Protein AF-0000000070731095 (afdb_homodimer)

pLDDT: mean 86.04, std 15.44, range [21.17, 98.88]

Secondary structure (DSSP, 8-state):
----THHHHHHHHHHHHHHHHHHHHHHHHHHHHHHHHS--PPPPHHHHHHHHHHHHHHHHHHT-EEEEEEEEEESSGGG--PPTTEEEESS-TTGGGT-STT----TT--EEEEEEEEE-GGG-SEEEEEEESS--SSSEEEPPBTTB--SSS---EEEEEE--SSSPPPTT--EEEEEEEEEE-TT----STTEEEEES-SS-SSEEEEEEEEE-HHHHHHHHHHHHHHHHHHHHTTSEEEE--SEEEEEEE----B-SSS----SSS---TT----HHHHHHHHHHHHHHHH--SEEEEES--B-GGG-S-HHHHHHHHTHHHHHHT-EEEEE--SS---HHHHHHHHHHHHHSTTB-PPP--GGG--SSSS--EEEEEEEEEE-GGGPEEEEEEEEEE---GGG---HHHHHHHHHHHHHBTT-SEEEEE-SSPPGGGS--S---EES-B---PPP-----TTHHHHHHHTT--EEEE-S-TTB--EEEEE-SS--BSSSS-----S-----EEEEEE-----TTS--SS-TTPPPEEEEEEEETTTTEEEEEEEESS--SEEEEEEEEE----/----TTHHHHHHHHHHHHHHHHHHHHHHHHHHHHHHHS--PPPPHHHHHHHHHHHHHHHHHHT-EEEEEEEEEESSGGG--PPTTEEEESS-TTGGGT-STT----TT--EEEEEEEEE-GGG-SEEEEEEESS--SSSEEEPPBTTB--SSS---EEEEEE--SSSPPPTT--EEEEEEEEEE-TT----STTEEEEES-SS-SSEEEEEEEEE-HHHHHHHHHHHHHHHHHHHHTTSEEEE--SEEEEEEE----B-SSS----SSS---TT----HHHHHHHHHHHHHHHH--SEEEEES--B-GGG-S-HHHHHHHHTHHHHHTT-EEEEE--SS---HHHHHHHHHHHHHSTTB-PPP--GGG--SSSS--EEEEEEEEEE-GGGPEEEEEEEEEE---GGG---HHHHHHHHHHHHHBTT-SEEEEE-SSPPGGGS--S---EES-B---PPP-----TTHHHHHHHTT--EEEE-S-TTB--EEEEE-SS--BSSSS-----S-----EEEEEE-----TTS--SS-TTPPPEEEEEEEETTTTEEEEEEEESS--SEEEEEEEEE----

Structure (mmCIF, N/CA/C/O backbone):
data_AF-0000000070731095-model_v1
#
loop_
_entity.id
_entity.type
_entity.pdbx_description
1 polymer 'Metallophos domain-containing protein'
#
loop_
_atom_site.group_PDB
_atom_site.id
_atom_site.type_symbol
_atom_site.label_atom_id
_atom_site.label_alt_id
_atom_site.label_comp_id
_atom_site.label_asym_id
_atom_site.label_entity_id
_atom_site.label_seq_id
_atom_site.pdbx_PDB_ins_code
_atom_site.Cartn_x
_atom_site.Cartn_y
_atom_site.Cartn_z
_atom_site.occupancy
_atom_site.B_iso_or_equiv
_atom_site.auth_seq_id
_atom_site.auth_comp_id
_atom_site.auth_asym_id
_atom_site.auth_atom_id
_atom_site.pdbx_PDB_model_num
ATOM 1 N N . MET A 1 1 ? -93.75 30.688 -14.719 1 23.17 1 MET A N 1
ATOM 2 C CA . MET A 1 1 ? -92.438 30.719 -15.336 1 23.17 1 MET A CA 1
ATOM 3 C C . MET A 1 1 ? -91.5 31.578 -14.516 1 23.17 1 MET A C 1
ATOM 5 O O . MET A 1 1 ? -91.125 32.688 -14.906 1 23.17 1 MET A O 1
ATOM 9 N N . ALA A 1 2 ? -91.625 31.531 -13.125 1 30.14 2 ALA A N 1
ATOM 10 C CA . ALA A 1 2 ? -90.938 32.344 -12.094 1 30.14 2 ALA A CA 1
ATOM 11 C C . ALA A 1 2 ? -89.438 32.125 -12.102 1 30.14 2 ALA A C 1
ATOM 13 O O . ALA A 1 2 ? -88.938 31 -12.273 1 30.14 2 ALA A O 1
ATOM 14 N N . LYS A 1 3 ? -88.812 33.281 -12.289 1 33.81 3 LYS A N 1
ATOM 15 C CA . LYS A 1 3 ? -87.375 33.688 -12.547 1 33.81 3 LYS A CA 1
ATOM 16 C C . LYS A 1 3 ? -86.5 33.312 -11.367 1 33.81 3 LYS A C 1
ATOM 18 O O . LYS A 1 3 ? -86.5 34.031 -10.352 1 33.81 3 LYS A O 1
ATOM 23 N N . PRO A 1 4 ? -86.438 32.094 -10.789 1 39.03 4 PRO A N 1
ATOM 24 C CA . PRO A 1 4 ? -85.625 31.781 -9.609 1 39.03 4 PRO A CA 1
ATOM 25 C C . PRO A 1 4 ? -84.125 31.938 -9.852 1 39.03 4 PRO A C 1
ATOM 27 O O . PRO A 1 4 ? -83.312 31.391 -9.094 1 39.03 4 PRO A O 1
ATOM 30 N N . LYS A 1 5 ? -83.688 32.875 -10.914 1 39.66 5 LYS A N 1
ATOM 31 C CA . LYS A 1 5 ? -82.312 32.844 -11.367 1 39.66 5 LYS A CA 1
ATOM 32 C C . LYS A 1 5 ? -81.375 33.562 -10.375 1 39.66 5 LYS A C 1
ATOM 34 O O . LYS A 1 5 ? -80.188 33.594 -10.555 1 39.66 5 LYS A O 1
ATOM 39 N N . THR A 1 6 ? -81.875 34.375 -9.492 1 40.22 6 THR A N 1
ATOM 40 C CA . THR A 1 6 ? -81 35.406 -8.938 1 40.22 6 THR A CA 1
ATOM 41 C C . THR A 1 6 ? -80.125 34.812 -7.824 1 40.22 6 THR A C 1
ATOM 43 O O . THR A 1 6 ? -79.125 35.406 -7.434 1 40.22 6 THR A O 1
ATOM 46 N N . SER A 1 7 ? -80.625 33.75 -7.133 1 42.97 7 SER A N 1
ATOM 47 C CA . SER A 1 7 ? -79.938 33.344 -5.918 1 42.97 7 SER A CA 1
ATOM 48 C C . SER A 1 7 ? -78.562 32.656 -6.242 1 42.97 7 SER A C 1
ATOM 50 O O . SER A 1 7 ? -77.75 32.5 -5.355 1 42.97 7 SER A O 1
ATOM 52 N N . ILE A 1 8 ? -78.438 32.25 -7.531 1 48.5 8 ILE A N 1
ATOM 53 C CA . ILE A 1 8 ? -77.25 31.484 -7.871 1 48.5 8 ILE A CA 1
ATOM 54 C C . ILE A 1 8 ? -76.062 32.438 -8.062 1 48.5 8 ILE A C 1
ATOM 56 O O . ILE A 1 8 ? -74.938 32.062 -7.734 1 48.5 8 ILE A O 1
ATOM 60 N N . MET A 1 9 ? -76.375 33.75 -8.336 1 50.97 9 MET A N 1
ATOM 61 C CA . MET A 1 9 ? -75.25 34.656 -8.719 1 50.97 9 MET A CA 1
ATOM 62 C C . MET A 1 9 ? -74.562 35.219 -7.492 1 50.97 9 MET A C 1
ATOM 64 O O . MET A 1 9 ? -73.312 35.406 -7.516 1 50.97 9 MET A O 1
ATOM 68 N N . PHE A 1 10 ? -75.25 35.5 -6.41 1 55.5 10 PHE A N 1
ATOM 69 C CA . PHE A 1 10 ? -74.688 36.125 -5.23 1 55.5 10 PHE A CA 1
ATOM 70 C C . PHE A 1 10 ? -73.812 35.125 -4.477 1 55.5 10 PHE A C 1
ATOM 72 O O . PHE A 1 10 ? -72.75 35.5 -3.914 1 55.5 10 PHE A O 1
ATOM 79 N N . ILE A 1 11 ? -74.25 33.875 -4.449 1 59.03 11 ILE A N 1
ATOM 80 C CA . ILE A 1 11 ? -73.438 32.844 -3.795 1 59.03 11 ILE A CA 1
ATOM 81 C C . ILE A 1 11 ? -72.125 32.688 -4.516 1 59.03 11 ILE A C 1
ATOM 83 O O . ILE A 1 11 ? -71.062 32.531 -3.877 1 59.03 11 ILE A O 1
ATOM 87 N N . ASN A 1 12 ? -72.125 33.188 -5.805 1 63.5 12 ASN A N 1
ATOM 88 C CA . ASN A 1 12 ? -70.938 32.969 -6.629 1 63.5 12 ASN A CA 1
ATOM 89 C C . ASN A 1 12 ? -69.875 34 -6.359 1 63.5 12 ASN A C 1
ATOM 91 O O . ASN A 1 12 ? -68.688 33.688 -6.27 1 63.5 12 ASN A O 1
ATOM 95 N N . ARG A 1 13 ? -70.375 35.219 -6.027 1 64.69 13 ARG A N 1
ATOM 96 C CA . ARG A 1 13 ? -69.375 36.25 -5.859 1 64.69 13 ARG A CA 1
ATOM 97 C C . ARG A 1 13 ? -68.688 36.156 -4.492 1 64.69 13 ARG A C 1
ATOM 99 O O . ARG A 1 13 ? -67.5 36.344 -4.379 1 64.69 13 ARG A O 1
ATOM 106 N N . HIS A 1 14 ? -69.5 35.906 -3.508 1 66.31 14 HIS A N 1
ATOM 107 C CA . HIS A 1 14 ? -69 35.75 -2.164 1 66.31 14 HIS A CA 1
ATOM 108 C C . HIS A 1 14 ? -68.062 34.531 -2.07 1 66.31 14 HIS A C 1
ATOM 110 O O . HIS A 1 14 ? -67.062 34.594 -1.401 1 66.31 14 HIS A O 1
ATOM 116 N N . TYR A 1 15 ? -68.438 33.531 -2.748 1 70.19 15 TYR A N 1
ATOM 117 C CA . TYR A 1 15 ? -67.625 32.312 -2.803 1 70.19 15 TYR A CA 1
ATOM 118 C C . TYR A 1 15 ? -66.375 32.562 -3.576 1 70.19 15 TYR A C 1
ATOM 120 O O . TYR A 1 15 ? -65.312 32.062 -3.188 1 70.19 15 TYR A O 1
ATOM 128 N N . ILE A 1 16 ? -66.5 33.344 -4.605 1 72.81 16 ILE A N 1
ATOM 129 C CA . ILE A 1 16 ? -65.312 33.656 -5.387 1 72.81 16 ILE A CA 1
ATOM 130 C C . ILE A 1 16 ? -64.375 34.531 -4.555 1 72.81 16 ILE A C 1
ATOM 132 O O . ILE A 1 16 ? -63.125 34.312 -4.559 1 72.81 16 ILE A O 1
ATOM 136 N N . LYS A 1 17 ? -64.938 35.469 -3.848 1 74.62 17 LYS A N 1
ATOM 137 C CA . LYS A 1 17 ? -64.125 36.312 -2.971 1 74.62 17 LYS A CA 1
ATOM 138 C C . LYS A 1 17 ? -63.5 35.5 -1.861 1 74.62 17 LYS A C 1
ATOM 140 O O . LYS A 1 17 ? -62.312 35.719 -1.521 1 74.62 17 LYS A O 1
ATOM 145 N N . LEU A 1 18 ? -64.312 34.594 -1.318 1 76.06 18 LEU A N 1
ATOM 146 C CA . LEU A 1 18 ? -63.781 33.719 -0.295 1 76.06 18 LEU A CA 1
ATOM 147 C C . LEU A 1 18 ? -62.688 32.812 -0.866 1 76.06 18 LEU A C 1
ATOM 149 O O . LEU A 1 18 ? -61.625 32.625 -0.235 1 76.06 18 LEU A O 1
ATOM 153 N N . LEU A 1 19 ? -62.875 32.344 -2.047 1 75.56 19 LEU A N 1
ATOM 154 C CA . LEU A 1 19 ? -61.875 31.484 -2.703 1 75.56 19 LEU A CA 1
ATOM 155 C C . LEU A 1 19 ? -60.625 32.281 -3.057 1 75.56 19 LEU A C 1
ATOM 157 O O . LEU A 1 19 ? -59.5 31.781 -2.922 1 75.56 19 LEU A O 1
ATOM 161 N N . THR A 1 20 ? -60.844 33.469 -3.492 1 77.25 20 THR A N 1
ATOM 162 C CA . THR A 1 20 ? -59.719 34.344 -3.812 1 77.25 20 THR A CA 1
ATOM 163 C C . THR A 1 20 ? -58.938 34.688 -2.549 1 77.25 20 THR A C 1
ATOM 165 O O . THR A 1 20 ? -57.688 34.75 -2.562 1 77.25 20 THR A O 1
ATOM 168 N N . THR A 1 21 ? -59.656 34.969 -1.452 1 76.56 21 THR A N 1
ATOM 169 C CA . THR A 1 21 ? -59 35.25 -0.177 1 76.56 21 THR A CA 1
ATOM 170 C C . THR A 1 21 ? -58.219 34.031 0.327 1 76.56 21 THR A C 1
ATOM 172 O O . THR A 1 21 ? -57.094 34.156 0.812 1 76.56 21 THR A O 1
ATOM 175 N N . ILE A 1 22 ? -58.781 32.906 0.188 1 77.56 22 ILE A N 1
ATOM 176 C CA . ILE A 1 22 ? -58.125 31.672 0.586 1 77.56 22 ILE A CA 1
ATOM 177 C C . ILE A 1 22 ? -56.906 31.422 -0.31 1 77.56 22 ILE A C 1
ATOM 179 O O . ILE A 1 22 ? -55.844 31.047 0.174 1 77.56 22 ILE A O 1
ATOM 183 N N . ALA A 1 23 ? -57.125 31.641 -1.561 1 78.12 23 ALA A N 1
ATOM 184 C CA . ALA A 1 23 ? -56 31.438 -2.502 1 78.12 23 ALA A CA 1
ATOM 185 C C . ALA A 1 23 ? -54.875 32.438 -2.229 1 78.12 23 ALA A C 1
ATOM 187 O O . ALA A 1 23 ? -53.719 32.031 -2.252 1 78.12 23 ALA A O 1
ATOM 188 N N . THR A 1 24 ? -55.219 33.656 -1.987 1 76.81 24 THR A N 1
ATOM 189 C CA . THR A 1 24 ? -54.219 34.656 -1.703 1 76.81 24 THR A CA 1
ATOM 190 C C . THR A 1 24 ? -53.531 34.375 -0.368 1 76.81 24 THR A C 1
ATOM 192 O O . THR A 1 24 ? -52.312 34.531 -0.247 1 76.81 24 THR A O 1
ATOM 195 N N . THR A 1 25 ? -54.25 33.969 0.625 1 78.06 25 THR A N 1
ATOM 196 C CA . THR A 1 25 ? -53.656 33.625 1.916 1 78.06 25 THR A CA 1
ATOM 197 C C . THR A 1 25 ? -52.781 32.375 1.801 1 78.06 25 THR A C 1
ATOM 199 O O . THR A 1 25 ? -51.719 32.312 2.406 1 78.06 25 THR A O 1
ATOM 202 N N . SER A 1 26 ? -53.219 31.453 1.083 1 76.19 26 SER A N 1
ATOM 203 C CA . SER A 1 26 ? -52.406 30.25 0.854 1 76.19 26 SER A CA 1
ATOM 204 C C . SER A 1 26 ? -51.156 30.578 0.078 1 76.19 26 SER A C 1
ATOM 206 O O . SER A 1 26 ? -50.094 30.016 0.355 1 76.19 26 SER A O 1
ATOM 208 N N . LEU A 1 27 ? -51.281 31.328 -0.897 1 75.56 27 LEU A N 1
ATOM 209 C CA . LEU A 1 27 ? -50.125 31.766 -1.657 1 75.56 27 LEU A CA 1
ATOM 210 C C . LEU A 1 27 ? -49.125 32.531 -0.767 1 75.56 27 LEU A C 1
ATOM 212 O O . LEU A 1 27 ? -47.906 32.344 -0.869 1 75.56 27 LEU A O 1
ATOM 216 N N . LEU A 1 28 ? -49.625 33.375 0.064 1 73.75 28 LEU A N 1
ATOM 217 C CA . LEU A 1 28 ? -48.781 34.125 0.996 1 73.75 28 LEU A CA 1
ATOM 218 C C . LEU A 1 28 ? -48.094 33.156 1.979 1 73.75 28 LEU A C 1
ATOM 220 O O . LEU A 1 28 ? -46.938 33.344 2.314 1 73.75 28 LEU A O 1
ATOM 224 N N . VAL A 1 29 ? -48.781 32.219 2.439 1 72 29 VAL A N 1
ATOM 225 C CA . VAL A 1 29 ? -48.219 31.219 3.316 1 72 29 VAL A CA 1
ATOM 226 C C . VAL A 1 29 ? -47.156 30.422 2.553 1 72 29 VAL A C 1
ATOM 228 O O . VAL A 1 29 ? -46.062 30.125 3.086 1 72 29 VAL A O 1
ATOM 231 N N . LEU A 1 30 ? -47.469 30.078 1.375 1 70.31 30 LEU A N 1
ATOM 232 C CA . LEU A 1 30 ? -46.531 29.328 0.557 1 70.31 30 LEU A CA 1
ATOM 233 C C . LEU A 1 30 ? -45.281 30.172 0.301 1 70.31 30 LEU A C 1
ATOM 235 O O . LEU A 1 30 ? -44.156 29.641 0.351 1 70.31 30 LEU A O 1
ATOM 239 N N . ILE A 1 31 ? -45.469 31.344 -0.06 1 65.31 31 ILE A N 1
ATOM 240 C CA . ILE A 1 31 ? -44.344 32.219 -0.252 1 65.31 31 ILE A CA 1
ATOM 241 C C . ILE A 1 31 ? -43.562 32.344 1.049 1 65.31 31 ILE A C 1
ATOM 243 O O . ILE A 1 31 ? -42.312 32.312 1.039 1 65.31 31 ILE A O 1
ATOM 247 N N . TYR A 1 32 ? -44.281 32.5 2.1 1 62.84 32 TYR A N 1
ATOM 248 C CA . TYR A 1 32 ? -43.656 32.562 3.412 1 62.84 32 TYR A CA 1
ATOM 249 C C . TYR A 1 32 ? -42.844 31.281 3.684 1 62.84 32 TYR A C 1
ATOM 251 O O . TYR A 1 32 ? -41.688 31.359 4.125 1 62.84 32 TYR A O 1
ATOM 259 N N . ILE A 1 33 ? -43.438 30.25 3.445 1 61.78 33 ILE A N 1
ATOM 260 C CA . ILE A 1 33 ? -42.719 28.984 3.662 1 61.78 33 ILE A CA 1
ATOM 261 C C . ILE A 1 33 ? -41.531 28.875 2.723 1 61.78 33 ILE A C 1
ATOM 263 O O . ILE A 1 33 ? -40.469 28.422 3.125 1 61.78 33 ILE A O 1
ATOM 267 N N . THR A 1 34 ? -41.75 29.172 1.524 1 60.94 34 THR A N 1
ATOM 268 C CA . THR A 1 34 ? -40.656 29.109 0.558 1 60.94 34 THR A CA 1
ATOM 269 C C . THR A 1 34 ? -39.531 30.062 0.954 1 60.94 34 THR A C 1
ATOM 271 O O . THR A 1 34 ? -38.344 29.719 0.825 1 60.94 34 THR A O 1
ATOM 274 N N . VAL A 1 35 ? -39.969 31.172 1.324 1 59.41 35 VAL A N 1
ATOM 275 C CA . VAL A 1 35 ? -38.969 32.156 1.728 1 59.41 35 VAL A CA 1
ATOM 276 C C . VAL A 1 35 ? -38.219 31.688 2.977 1 59.41 35 VAL A C 1
ATOM 278 O O . VAL A 1 35 ? -37 31.844 3.098 1 59.41 35 VAL A O 1
ATOM 281 N N . GLN A 1 36 ? -38.969 31.203 3.789 1 55.75 36 GLN A N 1
ATOM 282 C CA . GLN A 1 36 ? -38.375 30.672 5 1 55.75 36 GLN A CA 1
ATOM 283 C C . GLN A 1 36 ? -37.438 29.5 4.672 1 55.75 36 GLN A C 1
ATOM 285 O O . GLN A 1 36 ? -36.469 29.266 5.383 1 55.75 36 GLN A O 1
ATOM 290 N N . SER A 1 37 ? -37.969 28.828 3.732 1 52.88 37 SER A N 1
ATOM 291 C CA . SER A 1 37 ? -37.156 27.688 3.344 1 52.88 37 SER A CA 1
ATOM 292 C C . SER A 1 37 ? -35.844 28.141 2.697 1 52.88 37 SER A C 1
ATOM 294 O O . SER A 1 37 ? -34.906 27.344 2.521 1 52.88 37 SER A O 1
ATOM 296 N N . ILE A 1 38 ? -35.938 29.219 2.125 1 50.78 38 ILE A N 1
ATOM 297 C CA . ILE A 1 38 ? -34.656 29.719 1.598 1 50.78 38 ILE A CA 1
ATOM 298 C C . ILE A 1 38 ? -33.688 29.938 2.742 1 50.78 38 ILE A C 1
ATOM 300 O O . ILE A 1 38 ? -33.781 30.938 3.465 1 50.78 38 ILE A O 1
ATOM 304 N N . GLN A 1 39 ? -33.531 28.984 3.451 1 50.97 39 GLN A N 1
ATOM 305 C CA . GLN A 1 39 ? -32.562 29 4.539 1 50.97 39 GLN A CA 1
ATOM 306 C C . GLN A 1 39 ? -31.172 29.328 4.023 1 50.97 39 GLN A C 1
ATOM 308 O O . GLN A 1 39 ? -30.734 28.766 3.016 1 50.97 39 GLN A O 1
ATOM 313 N N . ASN A 1 40 ? -30.781 30.547 4.359 1 54.84 40 ASN A N 1
ATOM 314 C CA . ASN A 1 40 ? -29.391 30.891 4.078 1 54.84 40 ASN A CA 1
ATOM 315 C C . ASN A 1 40 ? -28.422 29.938 4.77 1 54.84 40 ASN A C 1
ATOM 317 O O . ASN A 1 40 ? -28.328 29.922 5.996 1 54.84 40 ASN A O 1
ATOM 321 N N . THR A 1 41 ? -28.203 28.891 4.109 1 62.94 41 THR A N 1
ATOM 322 C CA . THR A 1 41 ? -27.188 27.984 4.641 1 62.94 41 THR A CA 1
ATOM 323 C C . THR A 1 41 ? -25.859 28.719 4.855 1 62.94 41 THR A C 1
ATOM 325 O O . THR A 1 41 ? -25.406 29.438 3.973 1 62.94 41 THR A O 1
ATOM 328 N N . PRO A 1 42 ? -25.453 28.703 6.129 1 73.75 42 PRO A N 1
ATOM 329 C CA . PRO A 1 42 ? -24.172 29.359 6.402 1 73.75 42 PRO A CA 1
ATOM 330 C C . PRO A 1 42 ? -23.047 28.844 5.52 1 73.75 42 PRO A C 1
ATOM 332 O O . PRO A 1 42 ? -23.094 27.688 5.062 1 73.75 42 PRO A O 1
ATOM 335 N N . ILE A 1 43 ? -22.203 29.703 5.168 1 80.25 43 ILE A N 1
ATOM 336 C CA . ILE A 1 43 ? -21.016 29.344 4.414 1 80.25 43 ILE A CA 1
ATOM 337 C C . ILE A 1 43 ? -20.234 28.266 5.164 1 80.25 43 ILE A C 1
ATOM 339 O O . ILE A 1 43 ? -19.969 28.406 6.359 1 80.25 43 ILE A O 1
ATOM 343 N N . PRO A 1 44 ? -19.969 27.156 4.457 1 86.12 44 PRO A N 1
ATOM 344 C CA . PRO A 1 44 ? -19.172 26.125 5.117 1 86.12 44 PRO A CA 1
ATOM 345 C C . PRO A 1 44 ? -17.828 26.656 5.602 1 86.12 44 PRO A C 1
ATOM 347 O O . PRO A 1 44 ? -17.234 27.516 4.969 1 86.12 44 PRO A O 1
ATOM 350 N N . GLN A 1 45 ? -17.344 26.078 6.668 1 89.81 45 GLN A N 1
ATOM 351 C CA . GLN A 1 45 ? -16.125 26.578 7.316 1 89.81 45 GLN A CA 1
ATOM 352 C C . GLN A 1 45 ? -14.93 26.484 6.379 1 89.81 45 GLN A C 1
ATOM 354 O O . GLN A 1 45 ? -14.07 27.375 6.383 1 89.81 45 GLN A O 1
ATOM 359 N N . ASN A 1 46 ? -14.828 25.391 5.656 1 91.31 46 ASN A N 1
ATOM 360 C CA . ASN A 1 46 ? -13.703 25.234 4.742 1 91.31 46 ASN A CA 1
ATOM 361 C C . ASN A 1 46 ? -13.727 26.297 3.643 1 91.31 46 ASN A C 1
ATOM 363 O O . ASN A 1 46 ? -12.688 26.859 3.303 1 91.31 46 ASN A O 1
ATOM 367 N N . THR A 1 47 ? -14.906 26.594 3.141 1 90.06 47 THR A N 1
ATOM 368 C CA . THR A 1 47 ? -15.047 27.641 2.135 1 90.06 47 THR A CA 1
ATOM 369 C C . THR A 1 47 ? -14.68 29.016 2.717 1 90.06 47 THR A C 1
ATOM 371 O O . THR A 1 47 ? -14.008 29.812 2.062 1 90.06 47 THR A O 1
ATOM 374 N N . LEU A 1 48 ? -15.172 29.219 3.844 1 91.56 48 LEU A N 1
ATOM 375 C CA . LEU A 1 48 ? -14.883 30.484 4.523 1 91.56 48 LEU A CA 1
ATOM 376 C C . LEU A 1 48 ? -13.383 30.641 4.742 1 91.56 48 LEU A C 1
ATOM 378 O O . LEU A 1 48 ? -12.82 31.703 4.449 1 91.56 48 LEU A O 1
ATOM 382 N N . LEU A 1 49 ? -12.758 29.609 5.23 1 94.25 49 LEU A N 1
ATOM 383 C CA . LEU A 1 49 ? -11.32 29.672 5.473 1 94.25 49 LEU A CA 1
ATOM 384 C C . LEU A 1 49 ? -10.555 29.922 4.176 1 94.25 49 LEU A C 1
ATOM 386 O O . LEU A 1 49 ? -9.586 30.688 4.16 1 94.25 49 LEU A O 1
ATOM 390 N N . LYS A 1 50 ? -10.969 29.312 3.166 1 91.44 50 LYS A N 1
ATOM 391 C CA . LYS A 1 50 ? -10.328 29.5 1.865 1 91.44 50 LYS A CA 1
ATOM 392 C C . LYS A 1 50 ? -10.469 30.953 1.387 1 91.44 50 LYS A C 1
ATOM 394 O O . LYS A 1 50 ? -9.5 31.531 0.902 1 91.44 50 LYS A O 1
ATOM 399 N N . LEU A 1 51 ? -11.648 31.5 1.527 1 89.12 51 LEU A N 1
ATOM 400 C CA . LEU A 1 51 ? -11.906 32.906 1.146 1 89.12 51 LEU A CA 1
ATOM 401 C C . LEU A 1 51 ? -11.016 33.844 1.932 1 89.12 51 LEU A C 1
ATOM 403 O O . LEU A 1 51 ? -10.445 34.781 1.363 1 89.12 51 LEU A O 1
ATOM 407 N N . GLN A 1 52 ? -10.945 33.562 3.145 1 89.88 52 GLN A N 1
ATOM 408 C CA . GLN A 1 52 ? -10.125 34.406 4.02 1 89.88 52 GLN A CA 1
ATOM 409 C C . GLN A 1 52 ? -8.648 34.312 3.646 1 89.88 52 GLN A C 1
ATOM 411 O O . GLN A 1 52 ? -7.961 35.344 3.576 1 89.88 52 GLN A O 1
ATOM 416 N N . HIS A 1 53 ? -8.242 33.156 3.416 1 89.75 53 HIS A N 1
ATOM 417 C CA . HIS A 1 53 ? -6.848 32.906 3.062 1 89.75 53 HIS A CA 1
ATOM 418 C C . HIS A 1 53 ? -6.512 33.531 1.71 1 89.75 53 HIS A C 1
ATOM 420 O O . HIS A 1 53 ? -5.438 34.125 1.541 1 89.75 53 HIS A O 1
ATOM 426 N N . ASP A 1 54 ? -7.375 33.438 0.774 1 87.31 54 ASP A N 1
ATOM 427 C CA . ASP A 1 54 ? -7.168 34 -0.556 1 87.31 54 ASP A CA 1
ATOM 428 C C . ASP A 1 54 ? -7.055 35.5 -0.497 1 87.31 54 ASP A C 1
ATOM 430 O O . ASP A 1 54 ? -6.227 36.094 -1.187 1 87.31 54 ASP A O 1
ATOM 434 N N . LEU A 1 55 ? -7.91 36.094 0.24 1 84.75 55 LEU A N 1
ATOM 435 C CA . LEU A 1 55 ? -7.883 37.531 0.388 1 84.75 55 LEU A CA 1
ATOM 436 C C . LEU A 1 55 ? -6.562 38 0.995 1 84.75 55 LEU A C 1
ATOM 438 O O . LEU A 1 55 ? -5.973 38.969 0.534 1 84.75 55 LEU A O 1
ATOM 442 N N . GLU A 1 56 ? -6.137 37.312 1.988 1 84.5 56 GLU A N 1
ATOM 443 C CA . GLU A 1 56 ? -4.875 37.656 2.641 1 84.5 56 GLU A CA 1
ATOM 444 C C . GLU A 1 56 ? -3.701 37.531 1.675 1 84.5 56 GLU A C 1
ATOM 446 O O . GLU A 1 56 ? -2.799 38.375 1.679 1 84.5 56 GLU A O 1
ATOM 451 N N . THR A 1 57 ? -3.734 36.531 0.907 1 82.19 57 THR A N 1
ATOM 452 C CA . THR A 1 57 ? -2.68 36.312 -0.078 1 82.19 57 THR A CA 1
ATOM 453 C C . THR A 1 57 ? -2.678 37.406 -1.119 1 82.19 57 THR A C 1
ATOM 455 O O . THR A 1 57 ? -1.614 37.906 -1.525 1 82.19 57 THR A O 1
ATOM 458 N N . THR A 1 58 ? -3.828 37.875 -1.48 1 78.06 58 THR A N 1
ATOM 459 C CA . THR A 1 58 ? -3.963 38.938 -2.461 1 78.06 58 THR A CA 1
ATOM 460 C C . THR A 1 58 ? -3.428 40.25 -1.903 1 78.06 58 THR A C 1
ATOM 462 O O . THR A 1 58 ? -2.705 40.969 -2.59 1 78.06 58 THR A O 1
ATOM 465 N N . ILE A 1 59 ? -3.734 40.5 -0.703 1 80 59 ILE A N 1
ATOM 466 C CA . ILE A 1 59 ? -3.314 41.719 -0.055 1 80 59 ILE A CA 1
ATOM 467 C C . ILE A 1 59 ? -1.794 41.75 0.078 1 80 59 ILE A C 1
ATOM 469 O O . ILE A 1 59 ? -1.153 42.781 -0.215 1 80 59 ILE A O 1
ATOM 473 N N . SER A 1 60 ? -1.256 40.656 0.449 1 76.94 60 SER A N 1
ATOM 474 C CA . SER A 1 60 ? 0.182 40.562 0.68 1 76.94 60 SER A CA 1
ATOM 475 C C . SER A 1 60 ? 0.961 40.688 -0.625 1 76.94 60 SER A C 1
ATOM 477 O O . SER A 1 60 ? 2.033 41.281 -0.655 1 76.94 60 SER A O 1
ATOM 479 N N . THR A 1 61 ? 0.464 40.219 -1.661 1 75 61 THR A N 1
ATOM 480 C CA . THR A 1 61 ? 1.162 40.219 -2.941 1 75 61 THR A CA 1
ATOM 481 C C . THR A 1 61 ? 1.146 41.625 -3.576 1 75 61 THR A C 1
ATOM 483 O O . THR A 1 61 ? 2.098 42 -4.258 1 75 61 THR A O 1
ATOM 486 N N . LYS A 1 62 ? 0.164 42.406 -3.291 1 75 62 LYS A N 1
ATOM 487 C CA . LYS A 1 62 ? 0.014 43.688 -3.949 1 75 62 LYS A CA 1
ATOM 488 C C . LYS A 1 62 ? 0.556 44.812 -3.076 1 75 62 LYS A C 1
ATOM 490 O O . LYS A 1 62 ? 0.557 46 -3.484 1 75 62 LYS A O 1
ATOM 495 N N . ASN A 1 63 ? 1.167 44.469 -1.993 1 78.75 63 ASN A N 1
ATOM 496 C CA . ASN A 1 63 ? 1.676 45.438 -1.048 1 78.75 63 ASN A CA 1
ATOM 497 C C . ASN A 1 63 ? 0.692 46.594 -0.856 1 78.75 63 ASN A C 1
ATOM 499 O O . ASN A 1 63 ? 1.062 47.75 -0.996 1 78.75 63 ASN A O 1
ATOM 503 N N . GLN A 1 64 ? -0.488 46.25 -0.606 1 84 64 GLN A N 1
ATOM 504 C CA . GLN A 1 64 ? -1.557 47.25 -0.452 1 84 64 GLN A CA 1
ATOM 505 C C . GLN A 1 64 ? -1.769 47.594 1.018 1 84 64 GLN A C 1
ATOM 507 O O . GLN A 1 64 ? -1.261 46.906 1.907 1 84 64 GLN A O 1
ATOM 512 N N . LEU A 1 65 ? -2.318 48.719 1.2 1 89.56 65 LEU A N 1
ATOM 513 C CA . LEU A 1 65 ? -2.723 49.156 2.533 1 89.56 65 LEU A CA 1
ATOM 514 C C . LEU A 1 65 ? -4.219 49.469 2.576 1 89.56 65 LEU A C 1
ATOM 516 O O . LEU A 1 65 ? -4.871 49.531 1.532 1 89.56 65 LEU A O 1
ATOM 520 N N . VAL A 1 66 ? -4.75 49.562 3.781 1 92.19 66 VAL A N 1
ATOM 521 C CA . VAL A 1 66 ? -6.16 49.875 3.961 1 92.19 66 VAL A CA 1
ATOM 522 C C . VAL A 1 66 ? -6.32 51.406 4.121 1 92.19 66 VAL A C 1
ATOM 524 O O . VAL A 1 66 ? -5.852 51.969 5.098 1 92.19 66 VAL A O 1
ATOM 527 N N . SER A 1 67 ? -7.012 51.969 3.172 1 93.31 67 SER A N 1
ATOM 528 C CA . SER A 1 67 ? -7.16 53.406 3.189 1 93.31 67 SER A CA 1
ATOM 529 C C . SER A 1 67 ? -8.469 53.844 3.855 1 93.31 67 SER A C 1
ATOM 531 O O . SER A 1 67 ? -8.609 54.969 4.297 1 93.31 67 SER A O 1
ATOM 533 N N . ASP A 1 68 ? -9.344 52.938 3.865 1 94.19 68 ASP A N 1
ATOM 534 C CA . ASP A 1 68 ? -10.609 53.219 4.523 1 94.19 68 ASP A CA 1
ATOM 535 C C . ASP A 1 68 ? -11.328 51.969 4.965 1 94.19 68 ASP A C 1
ATOM 537 O O . ASP A 1 68 ? -11.023 50.875 4.477 1 94.19 68 ASP A O 1
ATOM 541 N N . VAL A 1 69 ? -12.195 52.125 5.996 1 95.44 69 VAL A N 1
ATOM 542 C CA . VAL A 1 69 ? -13.008 51.031 6.527 1 95.44 69 VAL A CA 1
ATOM 543 C C . VAL A 1 69 ? -14.438 51.531 6.742 1 95.44 69 VAL A C 1
ATOM 545 O O . VAL A 1 69 ? -14.656 52.656 7.184 1 95.44 69 VAL A O 1
ATOM 548 N N . THR A 1 70 ? -15.367 50.75 6.367 1 94.19 70 THR A N 1
ATOM 549 C CA . THR A 1 70 ? -16.766 51.031 6.633 1 94.19 70 THR A CA 1
ATOM 550 C C . THR A 1 70 ? -17.531 49.75 7 1 94.19 70 THR A C 1
ATOM 552 O O . THR A 1 70 ? -16.938 48.656 7.027 1 94.19 70 THR A O 1
ATOM 555 N N . ILE A 1 71 ? -18.75 49.938 7.469 1 94.69 71 ILE A N 1
ATOM 556 C CA . ILE A 1 71 ? -19.625 48.812 7.785 1 94.69 71 ILE A CA 1
ATOM 557 C C . ILE A 1 71 ? -20.844 48.812 6.875 1 94.69 71 ILE A C 1
ATOM 559 O O . ILE A 1 71 ? -21.438 49.875 6.641 1 94.69 71 ILE A O 1
ATOM 563 N N . VAL A 1 72 ? -21.078 47.688 6.344 1 92.62 72 VAL A N 1
ATOM 564 C CA . VAL A 1 72 ? -22.219 47.531 5.453 1 92.62 72 VAL A CA 1
ATOM 565 C C . VAL A 1 72 ? -23.281 46.656 6.117 1 92.62 72 VAL A C 1
ATOM 567 O O . VAL A 1 72 ? -22.969 45.562 6.617 1 92.62 72 VAL A O 1
ATOM 570 N N . LYS A 1 73 ? -24.438 47.188 6.148 1 90.38 73 LYS A N 1
ATOM 571 C CA . LYS A 1 73 ? -25.594 46.469 6.688 1 90.38 73 LYS A CA 1
ATOM 572 C C . LYS A 1 73 ? -26.438 45.875 5.566 1 90.38 73 LYS A C 1
ATOM 574 O O . LYS A 1 73 ? -26.812 46.562 4.621 1 90.38 73 LYS A O 1
ATOM 579 N N . CYS A 1 74 ? -26.625 44.531 5.68 1 84.94 74 CYS A N 1
ATOM 580 C CA . CYS A 1 74 ? -27.391 43.906 4.621 1 84.94 74 CYS A CA 1
ATOM 581 C C . CYS A 1 74 ? -28.281 42.812 5.184 1 84.94 74 CYS A C 1
ATOM 583 O O . CYS A 1 74 ? -28 42.25 6.246 1 84.94 74 CYS A O 1
ATOM 585 N N . ARG A 1 75 ? -29.453 42.625 4.543 1 76.31 75 ARG A N 1
ATOM 586 C CA . ARG A 1 75 ? -30.344 41.531 4.93 1 76.31 75 ARG A CA 1
ATOM 587 C C . ARG A 1 75 ? -29.875 40.188 4.355 1 76.31 75 ARG A C 1
ATOM 589 O O . ARG A 1 75 ? -29.969 39.156 5.012 1 76.31 75 ARG A O 1
ATOM 596 N N . SER A 1 76 ? -29.531 40.219 3.025 1 65.94 76 SER A N 1
ATOM 597 C CA . SER A 1 76 ? -28.938 39.062 2.352 1 65.94 76 SER A CA 1
ATOM 598 C C . SER A 1 76 ? -27.672 39.469 1.59 1 65.94 76 SER A C 1
ATOM 600 O O . SER A 1 76 ? -27.547 40.594 1.127 1 65.94 76 SER A O 1
ATOM 602 N N . PHE A 1 77 ? -26.672 38.562 1.663 1 62.59 77 PHE A N 1
ATOM 603 C CA . PHE A 1 77 ? -25.391 38.875 1.048 1 62.59 77 PHE A CA 1
ATOM 604 C C . PHE A 1 77 ? -25.578 39.344 -0.39 1 62.59 77 PHE A C 1
ATOM 606 O O . PHE A 1 77 ? -24.859 40.25 -0.854 1 62.59 77 PHE A O 1
ATOM 613 N N . LYS A 1 78 ? -26.562 38.75 -1.021 1 60.38 78 LYS A N 1
ATOM 614 C CA . LYS A 1 78 ? -26.734 39 -2.449 1 60.38 78 LYS A CA 1
ATOM 615 C C . LYS A 1 78 ? -27.219 40.438 -2.711 1 60.38 78 LYS A C 1
ATOM 617 O O . LYS A 1 78 ? -27 40.969 -3.797 1 60.38 78 LYS A O 1
ATOM 622 N N . PHE A 1 79 ? -27.734 41.062 -1.654 1 66.62 79 PHE A N 1
ATOM 623 C CA . PHE A 1 79 ? -28.344 42.375 -1.896 1 66.62 79 PHE A CA 1
ATOM 624 C C . PHE A 1 79 ? -27.625 43.469 -1.085 1 66.62 79 PHE A C 1
ATOM 626 O O . PHE A 1 79 ? -28.234 44.469 -0.739 1 66.62 79 PHE A O 1
ATOM 633 N N . CYS A 1 80 ? -26.375 43.156 -0.813 1 78.19 80 CYS A N 1
ATOM 634 C CA . CYS A 1 80 ? -25.641 44.125 -0.01 1 78.19 80 CYS A CA 1
ATOM 635 C C . CYS A 1 80 ? -25.109 45.25 -0.879 1 78.19 80 CYS A C 1
ATOM 637 O O . CYS A 1 80 ? -24.5 45 -1.916 1 78.19 80 CYS A O 1
ATOM 639 N N . GLN A 1 81 ? -25.422 46.5 -0.605 1 83.69 81 GLN A N 1
ATOM 640 C CA . GLN A 1 81 ? -24.891 47.656 -1.312 1 83.69 81 GLN A CA 1
ATOM 641 C C . GLN A 1 81 ? -23.5 48 -0.814 1 83.69 81 GLN A C 1
ATOM 643 O O . GLN A 1 81 ? -23.344 48.812 0.114 1 83.69 81 GLN A O 1
ATOM 648 N N . VAL A 1 82 ? -22.516 47.5 -1.421 1 89.56 82 VAL A N 1
ATOM 649 C CA . VAL A 1 82 ? -21.125 47.781 -1.073 1 89.56 82 VAL A CA 1
ATOM 650 C C . VAL A 1 82 ? -20.641 49 -1.842 1 89.56 82 VAL A C 1
ATOM 652 O O . VAL A 1 82 ? -20.75 49.062 -3.068 1 89.56 82 VAL A O 1
ATOM 655 N N . PRO A 1 83 ? -20.188 49.938 -1.126 1 90.5 83 PRO A N 1
ATOM 656 C CA . PRO A 1 83 ? -19.688 51.125 -1.834 1 90.5 83 PRO A CA 1
ATOM 657 C C . PRO A 1 83 ? -18.594 50.781 -2.848 1 90.5 83 PRO A C 1
ATOM 659 O O . PRO A 1 83 ? -17.859 49.812 -2.66 1 90.5 83 PRO A O 1
ATOM 662 N N . THR A 1 84 ? -18.5 51.625 -3.871 1 90.62 84 THR A N 1
ATOM 663 C CA . THR A 1 84 ? -17.531 51.375 -4.934 1 90.62 84 THR A CA 1
ATOM 664 C C . THR A 1 84 ? -16.109 51.406 -4.383 1 90.62 84 THR A C 1
ATOM 666 O O . THR A 1 84 ? -15.75 52.312 -3.615 1 90.62 84 THR A O 1
ATOM 669 N N . GLY A 1 85 ? -15.375 50.438 -4.754 1 89.94 85 GLY A N 1
ATOM 670 C CA . GLY A 1 85 ? -13.977 50.375 -4.371 1 89.94 85 GLY A CA 1
ATOM 671 C C . GLY A 1 85 ? -13.734 49.625 -3.088 1 89.94 85 GLY A C 1
ATOM 672 O O . GLY A 1 85 ? -12.586 49.344 -2.723 1 89.94 85 GLY A O 1
ATOM 673 N N . TYR A 1 86 ? -14.82 49.344 -2.412 1 93.06 86 TYR A N 1
ATOM 674 C CA . TYR A 1 86 ? -14.68 48.594 -1.169 1 93.06 86 TYR A CA 1
ATOM 675 C C . TYR A 1 86 ? -14.836 47.094 -1.415 1 93.06 86 TYR A C 1
ATOM 677 O O . TYR A 1 86 ? -15.516 46.688 -2.352 1 93.06 86 TYR A O 1
ATOM 685 N N . ILE A 1 87 ? -14.148 46.375 -0.625 1 91 87 ILE A N 1
ATOM 686 C CA . ILE A 1 87 ? -14.25 44.906 -0.629 1 91 87 ILE A CA 1
ATOM 687 C C . ILE A 1 87 ? -14.742 44.438 0.731 1 91 87 ILE A C 1
ATOM 689 O O . ILE A 1 87 ? -14.281 44.906 1.772 1 91 87 ILE A O 1
ATOM 693 N N . ILE A 1 88 ? -15.617 43.5 0.698 1 90.69 88 ILE A N 1
ATOM 694 C CA . ILE A 1 88 ? -16.203 42.969 1.923 1 90.69 88 ILE A CA 1
ATOM 695 C C . ILE A 1 88 ? -15.25 41.938 2.537 1 90.69 88 ILE A C 1
ATOM 697 O O . ILE A 1 88 ? -14.656 41.125 1.823 1 90.69 88 ILE A O 1
ATOM 701 N N . ILE A 1 89 ? -15.133 42.062 3.834 1 92.19 89 ILE A N 1
ATOM 702 C CA . ILE A 1 89 ? -14.375 41.062 4.586 1 92.19 89 ILE A CA 1
ATOM 703 C C . ILE A 1 89 ? -15.32 40 5.156 1 92.19 89 ILE A C 1
ATOM 705 O O . ILE A 1 89 ? -16.266 40.344 5.879 1 92.19 89 ILE A O 1
ATOM 709 N N . ASN A 1 90 ? -15.133 38.812 4.793 1 90 90 ASN A N 1
ATOM 710 C CA . ASN A 1 90 ? -15.922 37.719 5.344 1 90 90 ASN A CA 1
ATOM 711 C C . ASN A 1 90 ? -15.258 37.094 6.578 1 90 90 ASN A C 1
ATOM 713 O O . ASN A 1 90 ? -14.031 37.031 6.66 1 90 90 ASN A O 1
ATOM 717 N N . PRO A 1 91 ? -16.031 36.5 7.484 1 90.69 91 PRO A N 1
ATOM 718 C CA . PRO A 1 91 ? -17.484 36.531 7.582 1 90.69 91 PRO A CA 1
ATOM 719 C C . PRO A 1 91 ? -18.031 37.844 8.133 1 90.69 91 PRO A C 1
ATOM 721 O O . PRO A 1 91 ? -17.266 38.75 8.406 1 90.69 91 PRO A O 1
ATOM 724 N N . SER A 1 92 ? -19.391 37.875 8.195 1 90.31 92 SER A N 1
ATOM 725 C CA . SER A 1 92 ? -20.016 39.062 8.75 1 90.31 92 SER A CA 1
ATOM 726 C C . SER A 1 92 ? -19.703 39.219 10.234 1 90.31 92 SER A C 1
ATOM 728 O O . SER A 1 92 ? -19.422 38.25 10.922 1 90.31 92 SER A O 1
ATOM 730 N N . LEU A 1 93 ? -19.734 40.438 10.719 1 92.69 93 LEU A N 1
ATOM 731 C CA . LEU A 1 93 ? -19.5 40.719 12.133 1 92.69 93 LEU A CA 1
ATOM 732 C C . LEU A 1 93 ? -20.578 40.062 13 1 92.69 93 LEU A C 1
ATOM 734 O O . LEU A 1 93 ? -20.391 39.938 14.211 1 92.69 93 LEU A O 1
ATOM 738 N N . THR A 1 94 ? -21.672 39.656 12.406 1 89.62 94 THR A N 1
ATOM 739 C CA . THR A 1 94 ? -22.781 39.062 13.148 1 89.62 94 THR A CA 1
ATOM 740 C C . THR A 1 94 ? -22.844 37.562 12.898 1 89.62 94 THR A C 1
ATOM 742 O O . THR A 1 94 ? -23.812 36.906 13.281 1 89.62 94 THR A O 1
ATOM 745 N N . PHE A 1 95 ? -21.844 37.094 12.289 1 88.19 95 PHE A N 1
ATOM 746 C CA . PHE A 1 95 ? -21.797 35.719 11.891 1 88.19 95 PHE A CA 1
ATOM 747 C C . PHE A 1 95 ? -21.953 34.781 13.102 1 88.19 95 PHE A C 1
ATOM 749 O O . PHE A 1 95 ? -22.594 33.75 13.023 1 88.19 95 PHE A O 1
ATOM 756 N N . TYR A 1 96 ? -21.375 35.094 14.234 1 86.56 96 TYR A N 1
ATOM 757 C CA . TYR A 1 96 ? -21.344 34.25 15.438 1 86.56 96 TYR A CA 1
ATOM 758 C C . TYR A 1 96 ? -22.766 34 15.961 1 86.56 96 TYR A C 1
ATOM 760 O O . TYR A 1 96 ? -23 33.062 16.703 1 86.56 96 TYR A O 1
ATOM 768 N N . LYS A 1 97 ? -23.656 34.781 15.516 1 80.44 97 LYS A N 1
ATOM 769 C CA . LYS A 1 97 ? -25.047 34.656 15.953 1 80.44 97 LYS A CA 1
ATOM 770 C C . LYS A 1 97 ? -25.766 33.562 15.164 1 80.44 97 LYS A C 1
ATOM 772 O O . LYS A 1 97 ? -26.781 33.031 15.609 1 80.44 97 LYS A O 1
ATOM 777 N N . PHE A 1 98 ? -25.203 33.312 14.008 1 71.81 98 PHE A N 1
ATOM 778 C CA . PHE A 1 98 ? -25.938 32.438 13.094 1 71.81 98 PHE A CA 1
ATOM 779 C C . PHE A 1 98 ? -25.156 31.188 12.789 1 71.81 98 PHE A C 1
ATOM 781 O O . PHE A 1 98 ? -25.641 30.281 12.109 1 71.81 98 PHE A O 1
ATOM 788 N N . ALA A 1 99 ? -24.016 31.156 13.242 1 64 99 ALA A N 1
ATOM 789 C CA . ALA A 1 99 ? -23.094 30.094 12.805 1 64 99 ALA A CA 1
ATOM 790 C C . ALA A 1 99 ? -23.5 28.75 13.398 1 64 99 ALA A C 1
ATOM 792 O O . ALA A 1 99 ? -23.25 27.703 12.797 1 64 99 ALA A O 1
ATOM 793 N N . ASN A 1 100 ? -24.016 28.812 14.602 1 61.62 100 ASN A N 1
ATOM 794 C CA . ASN A 1 100 ? -24.375 27.531 15.211 1 61.62 100 ASN A CA 1
ATOM 795 C C . ASN A 1 100 ? -25.688 27 14.656 1 61.62 100 ASN A C 1
ATOM 797 O O . ASN A 1 100 ? -26.594 27.781 14.312 1 61.62 100 ASN A O 1
ATOM 801 N N . SER A 1 101 ? -25.703 25.781 14.148 1 54.47 101 SER A N 1
ATOM 802 C CA . SER A 1 101 ? -26.797 25.094 13.508 1 54.47 101 SER A CA 1
ATOM 803 C C . SER A 1 101 ? -28.125 25.391 14.188 1 54.47 101 SER A C 1
ATOM 805 O O . SER A 1 101 ? -29.172 25.422 13.539 1 54.47 101 SER A O 1
ATOM 807 N N . GLN A 1 102 ? -28.047 25.656 15.43 1 53 102 GLN A N 1
ATOM 808 C CA . GLN A 1 102 ? -29.312 25.797 16.141 1 53 102 GLN A CA 1
ATOM 809 C C . GLN A 1 102 ? -29.906 27.188 15.93 1 53 102 GLN A C 1
ATOM 811 O O . GLN A 1 102 ? -31.094 27.406 16.188 1 53 102 GLN A O 1
ATOM 816 N N . SER A 1 103 ? -29.016 28.047 15.438 1 57.25 103 SER A N 1
ATOM 817 C CA . SER A 1 103 ? -29.531 29.406 15.312 1 57.25 103 SER A CA 1
ATOM 818 C C . SER A 1 103 ? -29.844 29.75 13.859 1 57.25 103 SER A C 1
ATOM 820 O O . SER A 1 103 ? -28.969 29.734 13 1 57.25 103 SER A O 1
ATOM 822 N N . LYS A 1 104 ? -31 29.547 13.453 1 60.75 104 LYS A N 1
ATOM 823 C CA . LYS A 1 104 ? -31.469 29.875 12.102 1 60.75 104 LYS A CA 1
ATOM 824 C C . LYS A 1 104 ? -31.656 31.375 11.93 1 60.75 104 LYS A C 1
ATOM 826 O O . LYS A 1 104 ? -32.281 32.031 12.773 1 60.75 104 LYS A O 1
ATOM 831 N N . LYS A 1 105 ? -30.828 31.875 11.031 1 64.75 105 LYS A N 1
ATOM 832 C CA . LYS A 1 105 ? -31.016 33.281 10.664 1 64.75 105 LYS A CA 1
ATOM 833 C C . LYS A 1 105 ? -32.438 33.531 10.148 1 64.75 105 LYS A C 1
ATOM 835 O O . LYS A 1 105 ? -32.875 32.844 9.211 1 64.75 105 LYS A O 1
ATOM 840 N N . LYS A 1 106 ? -33.031 34.438 10.891 1 66.19 106 LYS A N 1
ATOM 841 C CA . LYS A 1 106 ? -34.344 34.812 10.406 1 66.19 106 LYS A CA 1
ATOM 842 C C . LYS A 1 106 ? -34.219 35.75 9.195 1 66.19 106 LYS A C 1
ATOM 844 O O . LYS A 1 106 ? -33.188 36.375 8.992 1 66.19 106 LYS A O 1
ATOM 849 N N . LEU A 1 107 ? -35.188 35.719 8.383 1 65.81 107 LEU A N 1
ATOM 850 C CA . LEU A 1 107 ? -35.188 36.469 7.141 1 65.81 107 LEU A CA 1
ATOM 851 C C . LEU A 1 107 ? -35.031 37.969 7.418 1 65.81 107 LEU A C 1
ATOM 853 O O . LEU A 1 107 ? -34.469 38.688 6.598 1 65.81 107 LEU A O 1
ATOM 857 N N . TYR A 1 108 ? -35.5 38.406 8.594 1 68.75 108 TYR A N 1
ATOM 858 C CA . TYR A 1 108 ? -35.469 39.844 8.867 1 68.75 108 TYR A CA 1
ATOM 859 C C . TYR A 1 108 ? -34.219 40.25 9.617 1 68.75 108 TYR A C 1
ATOM 861 O O . TYR A 1 108 ? -34 41.438 9.883 1 68.75 108 TYR A O 1
ATOM 869 N N . ASP A 1 109 ? -33.438 39.375 9.812 1 78.75 109 ASP A N 1
ATOM 870 C CA . ASP A 1 109 ? -32.219 39.688 10.555 1 78.75 109 ASP A CA 1
ATOM 871 C C . ASP A 1 109 ? -31.172 40.344 9.648 1 78.75 109 ASP A C 1
ATOM 873 O O . ASP A 1 109 ? -31.016 39.938 8.492 1 78.75 109 ASP A O 1
ATOM 877 N N . TYR A 1 110 ? -30.578 41.375 10.125 1 82.88 110 TYR A N 1
ATOM 878 C CA . TYR A 1 110 ? -29.516 42.062 9.383 1 82.88 110 TYR A CA 1
ATOM 879 C C . TYR A 1 110 ? -28.156 41.438 9.711 1 82.88 110 TYR A C 1
ATOM 881 O O . TYR A 1 110 ? -27.938 40.969 10.82 1 82.88 110 TYR A O 1
ATOM 889 N N . GLU A 1 111 ? -27.359 41.469 8.695 1 87.56 111 GLU A N 1
ATOM 890 C CA . GLU A 1 111 ? -25.953 41.156 8.859 1 87.56 111 GLU A CA 1
ATOM 891 C C . GLU A 1 111 ? -25.078 42.406 8.648 1 87.56 111 GLU A C 1
ATOM 893 O O . GLU A 1 111 ? -25.406 43.25 7.828 1 87.56 111 GLU A O 1
ATOM 898 N N . TYR A 1 112 ? -24.125 42.5 9.406 1 91.5 112 TYR A N 1
ATOM 899 C CA . TYR A 1 112 ? -23.172 43.594 9.297 1 91.5 112 TYR A CA 1
ATOM 900 C C . TYR A 1 112 ? -21.812 43.125 8.812 1 91.5 112 TYR A C 1
ATOM 902 O O . TYR A 1 112 ? -21.219 42.219 9.406 1 91.5 112 TYR A O 1
ATOM 910 N N . TYR A 1 113 ? -21.359 43.688 7.703 1 93 113 TYR A N 1
ATOM 911 C CA . TYR A 1 113 ? -20.078 43.312 7.137 1 93 113 TYR A CA 1
ATOM 912 C C . TYR A 1 113 ? -19.078 44.469 7.238 1 93 113 TYR A C 1
ATOM 914 O O . TYR A 1 113 ? -19.438 45.625 7.055 1 93 113 TYR A O 1
ATOM 922 N N . LEU A 1 114 ? -17.906 44.062 7.59 1 94.12 114 LEU A N 1
ATOM 923 C CA . LEU A 1 114 ? -16.812 45 7.438 1 94.12 114 LEU A CA 1
ATOM 924 C C . LEU A 1 114 ? -16.406 45.156 5.973 1 94.12 114 LEU A C 1
ATOM 926 O O . LEU A 1 114 ? -16.297 44.125 5.266 1 94.12 114 LEU A O 1
ATOM 930 N N . ALA A 1 115 ? -16.297 46.312 5.48 1 93.94 115 ALA A N 1
ATOM 931 C CA . ALA A 1 115 ? -15.828 46.594 4.129 1 93.94 115 ALA A CA 1
ATOM 932 C C . ALA A 1 115 ? -14.609 47.531 4.16 1 93.94 115 ALA A C 1
ATOM 934 O O . ALA A 1 115 ? -14.578 48.5 4.926 1 93.94 115 ALA A O 1
ATOM 935 N N . VAL A 1 116 ? -13.625 47.156 3.346 1 94.44 116 VAL A N 1
ATOM 936 C CA . VAL A 1 116 ? -12.375 47.906 3.371 1 94.44 116 VAL A CA 1
ATOM 937 C C . VAL A 1 116 ? -12.016 48.344 1.956 1 94.44 116 VAL A C 1
ATOM 939 O O . VAL A 1 116 ? -12.414 47.719 0.977 1 94.44 116 VAL A O 1
ATOM 942 N N . LYS A 1 117 ? -11.32 49.469 1.886 1 93.44 117 LYS A N 1
ATOM 943 C CA . LYS A 1 117 ? -10.742 49.969 0.639 1 93.44 117 LYS A CA 1
ATOM 944 C C . LYS A 1 117 ? -9.227 49.844 0.635 1 93.44 117 LYS A C 1
ATOM 946 O O . LYS A 1 117 ? -8.547 50.375 1.516 1 93.44 117 LYS A O 1
ATOM 951 N N . PHE A 1 118 ? -8.766 49.094 -0.351 1 91.62 118 PHE A N 1
ATOM 952 C CA . PHE A 1 118 ? -7.32 48.938 -0.487 1 91.62 118 PHE A CA 1
ATOM 953 C C . PHE A 1 118 ? -6.738 49.938 -1.449 1 91.62 118 PHE A C 1
ATOM 955 O O . PHE A 1 118 ? -7.363 50.281 -2.455 1 91.62 118 PHE A O 1
ATOM 962 N N . SER A 1 119 ? -5.59 50.438 -1.087 1 90.06 119 SER A N 1
ATOM 963 C CA . SER A 1 119 ? -4.895 51.406 -1.928 1 90.06 119 SER A CA 1
ATOM 964 C C . SER A 1 119 ? -3.383 51.25 -1.815 1 90.06 119 SER A C 1
ATOM 966 O O . SER A 1 119 ? -2.889 50.562 -0.933 1 90.06 119 SER A O 1
ATOM 968 N N . SER A 1 120 ? -2.762 51.844 -2.803 1 87.81 120 SER A N 1
ATOM 969 C CA . SER A 1 120 ? -1.312 51.969 -2.699 1 87.81 120 SER A CA 1
ATOM 970 C C . SER A 1 120 ? -0.92 53.281 -1.989 1 87.81 120 SER A C 1
ATOM 972 O O . SER A 1 120 ? -1.661 54.25 -2.027 1 87.81 120 SER A O 1
ATOM 974 N N . LEU A 1 121 ? 0.172 53.188 -1.353 1 83.12 121 LEU A N 1
ATOM 975 C CA . LEU A 1 121 ? 0.627 54.344 -0.572 1 83.12 121 LEU A CA 1
ATOM 976 C C . LEU A 1 121 ? 0.761 55.594 -1.451 1 83.12 121 LEU A C 1
ATOM 978 O O . LEU A 1 121 ? 0.517 56.688 -0.996 1 83.12 121 LEU A O 1
ATOM 982 N N . ASP A 1 122 ? 1.132 55.312 -2.715 1 82.38 122 ASP A N 1
ATOM 983 C CA . ASP A 1 122 ? 1.393 56.438 -3.621 1 82.38 122 ASP A CA 1
ATOM 984 C C . ASP A 1 122 ? 0.09 57.031 -4.156 1 82.38 122 ASP A C 1
ATOM 986 O O . ASP A 1 122 ? 0.074 58.125 -4.676 1 82.38 122 ASP A O 1
ATOM 990 N N . LYS A 1 123 ? -1.003 56.281 -3.914 1 84.88 123 LYS A N 1
ATOM 991 C CA . LYS A 1 123 ? -2.25 56.719 -4.543 1 84.88 123 LYS A CA 1
ATOM 992 C C . LYS A 1 123 ? -3.262 57.156 -3.5 1 84.88 123 LYS A C 1
ATOM 994 O O . LYS A 1 123 ? -4.422 57.438 -3.826 1 84.88 123 LYS A O 1
ATOM 999 N N . THR A 1 124 ? -2.789 57.188 -2.283 1 87.69 124 THR A N 1
ATOM 1000 C CA . THR A 1 124 ? -3.773 57.562 -1.268 1 87.69 124 THR A CA 1
ATOM 1001 C C . THR A 1 124 ? -3.305 58.75 -0.453 1 87.69 124 THR A C 1
ATOM 1003 O O . THR A 1 124 ? -2.109 58.906 -0.186 1 87.69 124 THR A O 1
ATOM 1006 N N . THR A 1 125 ? -4.25 59.594 -0.103 1 89.19 125 THR A N 1
ATOM 1007 C CA . THR A 1 125 ? -3.932 60.812 0.653 1 89.19 125 THR A CA 1
ATOM 1008 C C . THR A 1 125 ? -4.219 60.594 2.139 1 89.19 125 THR A C 1
ATOM 1010 O O . THR A 1 125 ? -3.867 61.469 2.963 1 89.19 125 THR A O 1
ATOM 1013 N N . ARG A 1 126 ? -4.879 59.625 2.473 1 89.38 126 ARG A N 1
ATOM 1014 C CA . ARG A 1 126 ? -5.137 59.281 3.873 1 89.38 126 ARG A CA 1
ATOM 1015 C C . ARG A 1 126 ? -5.023 57.781 4.125 1 89.38 126 ARG A C 1
ATOM 1017 O O . ARG A 1 126 ? -5.395 57 3.268 1 89.38 126 ARG A O 1
ATOM 1024 N N . VAL A 1 127 ? -4.52 57.5 5.234 1 90.88 127 VAL A N 1
ATOM 1025 C CA . VAL A 1 127 ? -4.371 56.094 5.625 1 90.88 127 VAL A CA 1
ATOM 1026 C C . VAL A 1 127 ? -4.875 55.906 7.055 1 90.88 127 VAL A C 1
ATOM 1028 O O . VAL A 1 127 ? -4.93 56.875 7.836 1 90.88 127 VAL A O 1
ATOM 1031 N N . ILE A 1 128 ? -5.352 54.75 7.316 1 94.38 128 ILE A N 1
ATOM 1032 C CA . ILE A 1 128 ? -5.852 54.438 8.656 1 94.38 128 ILE A CA 1
ATOM 1033 C C . ILE A 1 128 ? -4.68 54.156 9.594 1 94.38 128 ILE A C 1
ATOM 1035 O O . ILE A 1 128 ? -3.852 53.281 9.312 1 94.38 128 ILE A O 1
ATOM 1039 N N . SER A 1 129 ? -4.625 54.875 10.68 1 92.12 129 SER A N 1
ATOM 1040 C CA . SER A 1 129 ? -3.535 54.688 11.633 1 92.12 129 SER A CA 1
ATOM 1041 C C . SER A 1 129 ? -4.035 54.094 12.945 1 92.12 129 SER A C 1
ATOM 1043 O O . SER A 1 129 ? -3.24 53.781 13.844 1 92.12 129 SER A O 1
ATOM 1045 N N . GLY A 1 130 ? -5.316 53.875 13.016 1 92.38 130 GLY A N 1
ATOM 1046 C CA . GLY A 1 130 ? -5.852 53.281 14.234 1 92.38 130 GLY A CA 1
ATOM 1047 C C . GLY A 1 130 ? -7.301 52.844 14.102 1 92.38 130 GLY A C 1
ATOM 1048 O O . GLY A 1 130 ? -8.078 53.5 13.391 1 92.38 130 GLY A O 1
ATOM 1049 N N . LEU A 1 131 ? -7.621 51.812 14.781 1 94.88 131 LEU A N 1
ATOM 1050 C CA . LEU A 1 131 ? -8.984 51.344 14.922 1 94.88 131 LEU A CA 1
ATOM 1051 C C . LEU A 1 131 ? -9.305 51 16.375 1 94.88 131 LEU A C 1
ATOM 1053 O O . LEU A 1 131 ? -8.43 50.562 17.125 1 94.88 131 LEU A O 1
ATOM 1057 N N . SER A 1 132 ? -10.547 51.25 16.766 1 94.5 132 SER A N 1
ATOM 1058 C CA . SER A 1 132 ? -10.938 50.969 18.141 1 94.5 132 SER A CA 1
ATOM 1059 C C . SER A 1 132 ? -12.438 50.75 18.25 1 94.5 132 SER A C 1
ATOM 1061 O O . SER A 1 132 ? -13.219 51.344 17.516 1 94.5 132 SER A O 1
ATOM 1063 N N . PHE A 1 133 ? -12.867 49.938 19.219 1 93.5 133 PHE A N 1
ATOM 1064 C CA . PHE A 1 133 ? -14.281 49.781 19.516 1 93.5 133 PHE A CA 1
ATOM 1065 C C . PHE A 1 133 ? -14.719 50.75 20.609 1 93.5 133 PHE A C 1
ATOM 1067 O O . PHE A 1 133 ? -15.914 50.969 20.828 1 93.5 133 PHE A O 1
ATOM 1074 N N . ASP A 1 134 ? -13.773 51.281 21.25 1 90.5 134 ASP A N 1
ATOM 1075 C CA . ASP A 1 134 ? -14.055 52.25 22.297 1 90.5 134 ASP A CA 1
ATOM 1076 C C . ASP A 1 134 ? -13.852 53.656 21.812 1 90.5 134 ASP A C 1
ATOM 1078 O O . ASP A 1 134 ? -12.938 53.938 21.031 1 90.5 134 ASP A O 1
ATOM 1082 N N . LYS A 1 135 ? -14.664 54.438 22.281 1 88 135 LYS A N 1
ATOM 1083 C CA . LYS A 1 135 ? -14.508 55.844 21.922 1 88 135 LYS A CA 1
ATOM 1084 C C . LYS A 1 135 ? -13.18 56.406 22.422 1 88 135 LYS A C 1
ATOM 1086 O O . LYS A 1 135 ? -12.797 56.156 23.578 1 88 135 LYS A O 1
ATOM 1091 N N . GLN A 1 136 ? -12.547 56.938 21.422 1 84.56 136 GLN A N 1
ATOM 1092 C CA . GLN A 1 136 ? -11.258 57.531 21.766 1 84.56 136 GLN A CA 1
ATOM 1093 C C . GLN A 1 136 ? -11.297 59.031 21.609 1 84.56 136 GLN A C 1
ATOM 1095 O O . GLN A 1 136 ? -12.086 59.562 20.828 1 84.56 136 GLN A O 1
ATOM 1100 N N . ASP A 1 137 ? -10.742 59.812 22.484 1 74.88 137 ASP A N 1
ATOM 1101 C CA . ASP A 1 137 ? -10.797 61.25 22.5 1 74.88 137 ASP A CA 1
ATOM 1102 C C . ASP A 1 137 ? -9.992 61.844 21.344 1 74.88 137 ASP A C 1
ATOM 1104 O O . ASP A 1 137 ? -10.383 62.875 20.781 1 74.88 137 ASP A O 1
ATOM 1108 N N . ASP A 1 138 ? -9.016 61.281 21.016 1 81.44 138 ASP A N 1
ATOM 1109 C CA . ASP A 1 138 ? -8.078 62 20.172 1 81.44 138 ASP A CA 1
ATOM 1110 C C . ASP A 1 138 ? -8.102 61.5 18.734 1 81.44 138 ASP A C 1
ATOM 1112 O O . ASP A 1 138 ? -7.379 60.562 18.375 1 81.44 138 ASP A O 1
ATOM 1116 N N . GLY A 1 139 ? -8.859 62.219 17.797 1 87.12 139 GLY A N 1
ATOM 1117 C CA . GLY A 1 139 ? -8.719 62.094 16.344 1 87.12 139 GLY A CA 1
ATOM 1118 C C . GLY A 1 139 ? -9.492 60.938 15.758 1 87.12 139 GLY A C 1
ATOM 1119 O O . GLY A 1 139 ? -9.398 60.656 14.555 1 87.12 139 GLY A O 1
ATOM 1120 N N . TYR A 1 140 ? -10.297 60.156 16.562 1 93.56 140 TYR A N 1
ATOM 1121 C CA . TYR A 1 140 ? -11.062 59.062 16.016 1 93.56 140 TYR A CA 1
ATOM 1122 C C . TYR A 1 140 ? -12.445 59.5 15.578 1 93.56 140 TYR A C 1
ATOM 1124 O O . TYR A 1 140 ? -13.078 60.344 16.25 1 93.56 140 TYR A O 1
ATOM 1132 N N . GLU A 1 141 ? -12.836 59 14.477 1 92.12 141 GLU A N 1
ATOM 1133 C CA . GLU A 1 141 ? -14.195 59.219 13.984 1 92.12 141 GLU A CA 1
ATOM 1134 C C . GLU A 1 141 ? -14.984 57.938 13.961 1 92.12 141 GLU A C 1
ATOM 1136 O O . GLU A 1 141 ? -14.414 56.844 13.766 1 92.12 141 GLU A O 1
ATOM 1141 N N . VAL A 1 142 ? -16.219 58.062 14.18 1 92.81 142 VAL A N 1
ATOM 1142 C CA . VAL A 1 142 ? -17.094 56.875 14.188 1 92.81 142 VAL A CA 1
ATOM 1143 C C . VAL A 1 142 ? -17.266 56.375 12.758 1 92.81 142 VAL A C 1
ATOM 1145 O O . VAL A 1 142 ? -17.422 57.156 11.82 1 92.81 142 VAL A O 1
ATOM 1148 N N . VAL A 1 143 ? -17.125 55.125 12.656 1 93.56 143 VAL A N 1
ATOM 1149 C CA . VAL A 1 143 ? -17.375 54.469 11.367 1 93.56 143 VAL A CA 1
ATOM 1150 C C . VAL A 1 143 ? -18.891 54.375 11.125 1 93.56 143 VAL A C 1
ATOM 1152 O O . VAL A 1 143 ? -19.609 53.75 11.914 1 93.56 143 VAL A O 1
ATOM 1155 N N . LYS A 1 144 ? -19.312 54.875 10.055 1 89.88 144 LYS A N 1
ATOM 1156 C CA . LYS A 1 144 ? -20.734 54.875 9.727 1 89.88 144 LYS A CA 1
ATOM 1157 C C . LYS A 1 144 ? -21.156 53.531 9.102 1 89.88 144 LYS A C 1
ATOM 1159 O O . LYS A 1 144 ? -20.328 52.812 8.539 1 89.88 144 LYS A O 1
ATOM 1164 N N . VAL A 1 145 ? -22.406 53.25 9.242 1 91 145 VAL A N 1
ATOM 1165 C CA . VAL A 1 145 ? -23.031 52.094 8.633 1 91 145 VAL A CA 1
ATOM 1166 C C . VAL A 1 145 ? -23.859 52.531 7.43 1 91 145 VAL A C 1
ATOM 1168 O O . VAL A 1 145 ? -24.891 53.188 7.586 1 91 145 VAL A O 1
ATOM 1171 N N . ASN A 1 146 ? -23.453 52.094 6.293 1 87 146 ASN A N 1
ATOM 1172 C CA . ASN A 1 146 ? -24.109 52.562 5.07 1 87 146 ASN A CA 1
ATOM 1173 C C . ASN A 1 146 ? -24.234 54.062 5.051 1 87 146 ASN A C 1
ATOM 1175 O O . ASN A 1 146 ? -25.312 54.594 4.762 1 87 146 ASN A O 1
ATOM 1179 N N . ASP A 1 147 ? -23.25 54.75 5.512 1 80.06 147 ASP A N 1
ATOM 1180 C CA . ASP A 1 147 ? -23.109 56.188 5.5 1 80.06 147 ASP A CA 1
ATOM 1181 C C . ASP A 1 147 ? -24.094 56.844 6.453 1 80.06 147 ASP A C 1
ATOM 1183 O O . ASP A 1 147 ? -24.438 58.031 6.289 1 80.06 147 ASP A O 1
ATOM 1187 N N . LYS A 1 148 ? -24.609 56.094 7.328 1 86.19 148 LYS A N 1
ATOM 1188 C CA . LYS A 1 148 ? -25.531 56.625 8.328 1 86.19 148 LYS A CA 1
ATOM 1189 C C . LYS A 1 148 ? -25.109 56.219 9.742 1 86.19 148 LYS A C 1
ATOM 1191 O O . LYS A 1 148 ? -24.312 55.312 9.914 1 86.19 148 LYS A O 1
ATOM 1196 N N . ASP A 1 149 ? -25.594 57.062 10.562 1 82.56 149 ASP A N 1
ATOM 1197 C CA . ASP A 1 149 ? -25.375 56.688 11.953 1 82.56 149 ASP A CA 1
ATOM 1198 C C . ASP A 1 149 ? -26.266 55.531 12.367 1 82.56 149 ASP A C 1
ATOM 1200 O O . ASP A 1 149 ? -27.438 55.469 11.992 1 82.56 149 ASP A O 1
ATOM 1204 N N . ASP A 1 150 ? -25.609 54.531 12.891 1 82.94 150 ASP A N 1
ATOM 1205 C CA . ASP A 1 150 ? -26.344 53.344 13.344 1 82.94 150 ASP A CA 1
ATOM 1206 C C . ASP A 1 150 ? -26.062 53.062 14.82 1 82.94 150 ASP A C 1
ATOM 1208 O O . ASP A 1 150 ? -24.906 52.875 15.211 1 82.94 150 ASP A O 1
ATOM 1212 N N . ASP A 1 151 ? -27.062 53.031 15.617 1 79.56 151 ASP A N 1
ATOM 1213 C CA . ASP A 1 151 ? -26.891 52.781 17.047 1 79.56 151 ASP A CA 1
ATOM 1214 C C . ASP A 1 151 ? -27.281 51.375 17.422 1 79.56 151 ASP A C 1
ATOM 1216 O O . ASP A 1 151 ? -27.266 51 18.594 1 79.56 151 ASP A O 1
ATOM 1220 N N . GLN A 1 152 ? -27.547 50.594 16.453 1 78.19 152 GLN A N 1
ATOM 1221 C CA . GLN A 1 152 ? -28 49.219 16.719 1 78.19 152 GLN A CA 1
ATOM 1222 C C . GLN A 1 152 ? -26.828 48.25 16.766 1 78.19 152 GLN A C 1
ATOM 1224 O O . GLN A 1 152 ? -26.906 47.188 17.391 1 78.19 152 GLN A O 1
ATOM 1229 N N . PHE A 1 153 ? -25.828 48.594 16.141 1 85.25 153 PHE A N 1
ATOM 1230 C CA . PHE A 1 153 ? -24.688 47.719 16.062 1 85.25 153 PHE A CA 1
ATOM 1231 C C . PHE A 1 153 ? -23.516 48.281 16.859 1 85.25 153 PHE A C 1
ATOM 1233 O O . PHE A 1 153 ? -23.547 49.438 17.312 1 85.25 153 PHE A O 1
ATOM 1240 N N . ILE A 1 154 ? -22.5 47.5 16.969 1 86.69 154 ILE A N 1
ATOM 1241 C CA . ILE A 1 154 ? -21.297 47.875 17.688 1 86.69 154 ILE A CA 1
ATOM 1242 C C . ILE A 1 154 ? -20.625 49.031 16.953 1 86.69 154 ILE A C 1
ATOM 1244 O O . ILE A 1 154 ? -20.578 49.062 15.727 1 86.69 154 ILE A O 1
ATOM 1248 N N . LYS A 1 155 ? -20.141 49.969 17.734 1 91.25 155 LYS A N 1
ATOM 1249 C CA . LYS A 1 155 ? -19.469 51.156 17.156 1 91.25 155 LYS A CA 1
ATOM 1250 C C . LYS A 1 155 ? -17.984 50.875 16.906 1 91.25 155 LYS A C 1
ATOM 1252 O O . LYS A 1 155 ? -17.328 50.219 17.734 1 91.25 155 LYS A O 1
ATOM 1257 N N . LEU A 1 156 ? -17.609 51.219 15.789 1 94.56 156 LEU A N 1
ATOM 1258 C CA . LEU A 1 156 ? -16.188 51.188 15.422 1 94.56 156 LEU A CA 1
ATOM 1259 C C . LEU A 1 156 ? -15.648 52.562 15.141 1 94.56 156 LEU A C 1
ATOM 1261 O O . LEU A 1 156 ? -16.344 53.406 14.547 1 94.56 156 LEU A O 1
ATOM 1265 N N . TYR A 1 157 ? -14.484 52.812 15.617 1 95.38 157 TYR A N 1
ATOM 1266 C CA . TYR A 1 157 ? -13.844 54.125 15.43 1 95.38 157 TYR A CA 1
ATOM 1267 C C . TYR A 1 157 ? -12.539 53.969 14.648 1 95.38 157 TYR A C 1
ATOM 1269 O O . TYR A 1 157 ? -11.805 53 14.836 1 95.38 157 TYR A O 1
ATOM 1277 N N . LYS A 1 158 ? -12.297 54.906 13.758 1 95.06 158 LYS A N 1
ATOM 1278 C CA . LYS A 1 158 ? -11.078 54.906 12.969 1 95.06 158 LYS A CA 1
ATOM 1279 C C . LYS A 1 158 ? -10.352 56.25 13.047 1 95.06 158 LYS A C 1
ATOM 1281 O O . LYS A 1 158 ? -10.977 57.281 13.25 1 95.06 158 LYS A O 1
ATOM 1286 N N . LYS A 1 159 ? -9.062 56.156 13 1 94.75 159 LYS A N 1
ATOM 1287 C CA . LYS A 1 159 ? -8.195 57.344 12.984 1 94.75 159 LYS A CA 1
ATOM 1288 C C . LYS A 1 159 ? -7.387 57.406 11.695 1 94.75 159 LYS A C 1
ATOM 1290 O O . LYS A 1 159 ? -6.824 56.375 11.258 1 94.75 159 LYS A O 1
ATOM 1295 N N . PHE A 1 160 ? -7.363 58.594 11.062 1 93 160 PHE A N 1
ATOM 1296 C CA . PHE A 1 160 ? -6.633 58.781 9.812 1 93 160 PHE A CA 1
ATOM 1297 C C . PHE A 1 160 ? -5.352 59.594 10.055 1 93 160 PHE A C 1
ATOM 1299 O O . PHE A 1 160 ? -5.262 60.344 11.016 1 93 160 PHE A O 1
ATOM 1306 N N . VAL A 1 161 ? -4.469 59.281 9.273 1 90.69 161 VAL A N 1
ATOM 1307 C CA . VAL A 1 161 ? -3.297 60.156 9.125 1 90.69 161 VAL A CA 1
ATOM 1308 C C . VAL A 1 161 ? -3.146 60.562 7.66 1 90.69 161 VAL A C 1
ATOM 1310 O O . VAL A 1 161 ? -3.432 59.781 6.754 1 90.69 161 VAL A O 1
ATOM 1313 N N . ILE A 1 162 ? -2.709 61.75 7.531 1 88.75 162 ILE A N 1
ATOM 1314 C CA . ILE A 1 162 ? -2.619 62.312 6.191 1 88.75 162 ILE A CA 1
ATOM 1315 C C . ILE A 1 162 ? -1.285 61.938 5.559 1 88.75 162 ILE A C 1
ATOM 1317 O O . ILE A 1 162 ? -0.25 61.906 6.227 1 88.75 162 ILE A O 1
ATOM 1321 N N . ASN A 1 163 ? -1.378 61.562 4.305 1 88.12 163 ASN A N 1
ATOM 1322 C CA . ASN A 1 163 ? -0.229 61.281 3.455 1 88.12 163 ASN A CA 1
ATOM 1323 C C . ASN A 1 163 ? -0.295 62.031 2.133 1 88.12 163 ASN A C 1
ATOM 1325 O O . ASN A 1 163 ? -1.163 61.75 1.3 1 88.12 163 ASN A O 1
ATOM 1329 N N . ASN A 1 164 ? 0.548 63 1.986 1 83.31 164 ASN A N 1
ATOM 1330 C CA . ASN A 1 164 ? 0.639 63.688 0.713 1 83.31 164 ASN A CA 1
ATOM 1331 C C . ASN A 1 164 ? 2.059 64.188 0.446 1 83.31 164 ASN A C 1
ATOM 1333 O O . ASN A 1 164 ? 2.971 63.906 1.232 1 83.31 164 ASN A O 1
ATOM 1337 N N . THR A 1 165 ? 2.174 64.812 -0.779 1 82.12 165 THR A N 1
ATOM 1338 C CA . THR A 1 165 ? 3.494 65.188 -1.228 1 82.12 165 THR A CA 1
ATOM 1339 C C . THR A 1 165 ? 4.062 66.312 -0.301 1 82.12 165 THR A C 1
ATOM 1341 O O . THR A 1 165 ? 5.273 66.312 -0.08 1 82.12 165 THR A O 1
ATOM 1344 N N . GLU A 1 166 ? 3.273 67.062 0.252 1 83.19 166 GLU A N 1
ATOM 1345 C CA . GLU A 1 166 ? 3.719 68.125 1.146 1 83.19 166 GLU A CA 1
ATOM 1346 C C . GLU A 1 166 ? 4.016 67.625 2.541 1 83.19 166 GLU A C 1
ATOM 1348 O O . GLU A 1 166 ? 4.945 68.062 3.205 1 83.19 166 GLU A O 1
ATOM 1353 N N . HIS A 1 167 ? 3.291 66.625 2.947 1 84.81 167 HIS A N 1
ATOM 1354 C CA . HIS A 1 167 ? 3.445 65.938 4.242 1 84.81 167 HIS A CA 1
ATOM 1355 C C . HIS A 1 167 ? 3.506 64.438 4.098 1 84.81 167 HIS A C 1
ATOM 1357 O O . HIS A 1 167 ? 2.541 63.719 4.41 1 84.81 167 HIS A O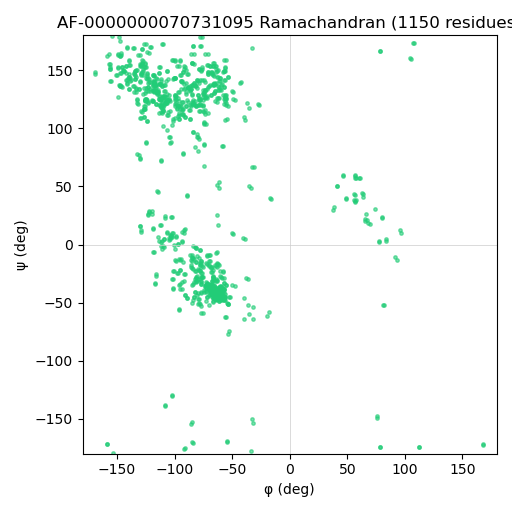 1
ATOM 1363 N N . PRO A 1 168 ? 4.668 64.062 3.676 1 85.94 168 PRO A N 1
ATOM 1364 C CA . PRO A 1 168 ? 4.793 62.625 3.492 1 85.94 168 PRO A CA 1
ATOM 1365 C C . PRO A 1 168 ? 4.781 61.875 4.812 1 85.94 168 PRO A C 1
ATOM 1367 O O . PRO A 1 168 ? 5.336 62.344 5.809 1 85.94 168 PRO A O 1
ATOM 1370 N N . LEU A 1 169 ? 4.094 60.812 4.852 1 87.19 169 LEU A N 1
ATOM 1371 C CA . LEU A 1 169 ? 4.027 59.969 6.039 1 87.19 169 LEU A CA 1
ATOM 1372 C C . LEU A 1 169 ? 5.422 59.5 6.449 1 87.19 169 LEU A C 1
ATOM 1374 O O . LEU A 1 169 ? 6.176 58.969 5.625 1 87.19 169 LEU A O 1
ATOM 1378 N N . PRO A 1 170 ? 5.766 59.688 7.719 1 87.62 170 PRO A N 1
ATOM 1379 C CA . PRO A 1 170 ? 7.039 59.125 8.188 1 87.62 170 PRO A CA 1
ATOM 1380 C C . PRO A 1 170 ? 7.133 57.625 7.984 1 87.62 170 PRO A C 1
ATOM 1382 O O . PRO A 1 170 ? 6.141 56.906 8.156 1 87.62 170 PRO A O 1
ATOM 1385 N N . LYS A 1 171 ? 8.242 57.156 7.785 1 87.88 171 LYS A N 1
ATOM 1386 C CA . LYS A 1 171 ? 8.484 55.75 7.457 1 87.88 171 LYS A CA 1
ATOM 1387 C C . LYS A 1 171 ? 8.211 54.844 8.656 1 87.88 171 LYS A C 1
ATOM 1389 O O . LYS A 1 171 ? 8.023 53.656 8.5 1 87.88 171 LYS A O 1
ATOM 1394 N N . ASP A 1 172 ? 8.102 55.438 9.836 1 91.19 172 ASP A N 1
ATOM 1395 C CA . ASP A 1 172 ? 7.949 54.656 11.047 1 91.19 172 ASP A CA 1
ATOM 1396 C C . ASP A 1 172 ? 6.512 54.688 11.562 1 91.19 172 ASP A C 1
ATOM 1398 O O . ASP A 1 172 ? 6.203 54.125 12.617 1 91.19 172 ASP A O 1
ATOM 1402 N N . THR A 1 173 ? 5.645 55.312 10.789 1 90.12 173 THR A N 1
ATOM 1403 C CA . THR A 1 173 ? 4.25 55.438 11.211 1 90.12 173 THR A CA 1
ATOM 1404 C C . THR A 1 173 ? 3.504 54.125 10.922 1 90.12 173 THR A C 1
ATOM 1406 O O . THR A 1 173 ? 3.428 53.688 9.773 1 90.12 173 THR A O 1
ATOM 1409 N N . PRO A 1 174 ? 2.988 53.531 12 1 92.31 174 PRO A N 1
ATOM 1410 C CA . PRO A 1 174 ? 2.197 52.344 11.758 1 92.31 174 PRO A CA 1
ATOM 1411 C C . PRO A 1 174 ? 0.907 52.625 10.992 1 92.31 174 PRO A C 1
ATOM 1413 O O . PRO A 1 174 ? 0.193 53.562 11.312 1 92.31 174 PRO A O 1
ATOM 1416 N N . ILE A 1 175 ? 0.725 51.844 9.977 1 92.25 175 ILE A N 1
ATOM 1417 C CA . ILE A 1 175 ? -0.485 52 9.172 1 92.25 175 ILE A CA 1
ATOM 1418 C C . ILE A 1 175 ? -1.202 50.656 9.078 1 92.25 175 ILE A C 1
ATOM 1420 O O . ILE A 1 175 ? -0.583 49.594 9.25 1 92.25 175 ILE A O 1
ATOM 1424 N N . LEU A 1 176 ? -2.473 50.75 8.844 1 94.56 176 LEU A N 1
ATOM 1425 C CA . LEU A 1 176 ? -3.289 49.531 8.758 1 94.56 176 LEU A CA 1
ATOM 1426 C C . LEU A 1 176 ? -3.049 48.812 7.438 1 94.56 176 LEU A C 1
ATOM 1428 O O . LEU A 1 176 ? -3.27 49.375 6.363 1 94.56 176 LEU A O 1
ATOM 1432 N N . ARG A 1 177 ? -2.586 47.594 7.547 1 91.38 177 ARG A N 1
ATOM 1433 C CA . ARG A 1 177 ? -2.266 46.844 6.348 1 91.38 177 ARG A CA 1
ATOM 1434 C C . ARG A 1 177 ? -3.377 45.844 6.016 1 91.38 177 ARG A C 1
ATOM 1436 O O . ARG A 1 177 ? -3.668 45.594 4.844 1 91.38 177 ARG A O 1
ATOM 1443 N N . SER A 1 178 ? -3.918 45.25 7.02 1 92.19 178 SER A N 1
ATOM 1444 C CA . SER A 1 178 ? -5.004 44.312 6.82 1 92.19 178 SER A CA 1
ATOM 1445 C C . SER A 1 178 ? -5.848 44.156 8.078 1 92.19 178 SER A C 1
ATOM 1447 O O . SER A 1 178 ? -5.422 44.562 9.172 1 92.19 178 SER A O 1
ATOM 1449 N N . ILE A 1 179 ? -7.035 43.594 7.887 1 94.44 179 ILE A N 1
ATOM 1450 C CA . ILE A 1 179 ? -7.965 43.344 8.984 1 94.44 179 ILE A CA 1
ATOM 1451 C C . ILE A 1 179 ? -8.633 42 8.797 1 94.44 179 ILE A C 1
ATOM 1453 O O . ILE A 1 179 ? -9.047 41.656 7.688 1 94.44 179 ILE A O 1
ATOM 1457 N N . ASP A 1 180 ? -8.688 41.219 9.867 1 95.06 180 ASP A N 1
ATOM 1458 C CA . ASP A 1 180 ? -9.453 39.969 9.891 1 95.06 180 ASP A CA 1
ATOM 1459 C C . ASP A 1 180 ? -10.609 40.062 10.891 1 95.06 180 ASP A C 1
ATOM 1461 O O . ASP A 1 180 ? -10.477 40.719 11.938 1 95.06 180 ASP A O 1
ATOM 1465 N N . VAL A 1 181 ? -11.68 39.438 10.445 1 95.5 181 VAL A N 1
ATOM 1466 C CA . VAL A 1 181 ? -12.805 39.281 11.367 1 95.5 181 VAL A CA 1
ATOM 1467 C C . VAL A 1 181 ? -12.766 37.875 11.992 1 95.5 181 VAL A C 1
ATOM 1469 O O . VAL A 1 181 ? -12.859 36.875 11.289 1 95.5 181 VAL A O 1
ATOM 1472 N N . LEU A 1 182 ? -12.609 37.875 13.281 1 96.06 182 LEU A N 1
ATOM 1473 C CA . LEU A 1 182 ? -12.547 36.625 14.047 1 96.06 182 LEU A CA 1
ATOM 1474 C C . LEU A 1 182 ? -13.656 36.594 15.094 1 96.06 182 LEU A C 1
ATOM 1476 O O . LEU A 1 182 ? -14.359 37.562 15.312 1 96.06 182 LEU A O 1
ATOM 1480 N N . PHE A 1 183 ? -13.82 35.438 15.695 1 94.81 183 PHE A N 1
ATOM 1481 C CA . PHE A 1 183 ? -14.82 35.219 16.734 1 94.81 183 PHE A CA 1
ATOM 1482 C C . PHE A 1 183 ? -14.258 34.375 17.875 1 94.81 183 PHE A C 1
ATOM 1484 O O . PHE A 1 183 ? -13.508 33.438 17.625 1 94.81 183 PHE A O 1
ATOM 1491 N N . GLY A 1 184 ? -14.578 34.688 19.016 1 93.38 184 GLY A N 1
ATOM 1492 C CA . GLY A 1 184 ? -14.141 33.938 20.188 1 93.38 184 GLY A CA 1
ATOM 1493 C C . GLY A 1 184 ? -14.398 34.656 21.484 1 93.38 184 GLY A C 1
ATOM 1494 O O . GLY A 1 184 ? -15.156 35.625 21.531 1 93.38 184 GLY A O 1
ATOM 1495 N N . SER A 1 185 ? -13.875 34.094 22.562 1 91.12 185 SER A N 1
ATOM 1496 C CA . SER A 1 185 ? -13.93 34.719 23.891 1 91.12 185 SER A CA 1
ATOM 1497 C C . SER A 1 185 ? -12.703 35.594 24.141 1 91.12 185 SER A C 1
ATOM 1499 O O . SER A 1 185 ? -11.875 35.781 23.25 1 91.12 185 SER A O 1
ATOM 1501 N N . ASN A 1 186 ? -12.586 36.125 25.312 1 89.38 186 ASN A N 1
ATOM 1502 C CA . ASN A 1 186 ? -11.555 37.125 25.625 1 89.38 186 ASN A CA 1
ATOM 1503 C C . ASN A 1 186 ? -10.164 36.5 25.641 1 89.38 186 ASN A C 1
ATOM 1505 O O . ASN A 1 186 ? -9.164 37.219 25.625 1 89.38 186 ASN A O 1
ATOM 1509 N N . ASP A 1 187 ? -10.133 35.188 25.562 1 89.44 187 ASP A N 1
ATOM 1510 C CA . ASP A 1 187 ? -8.844 34.531 25.578 1 89.44 187 ASP A CA 1
ATOM 1511 C C . ASP A 1 187 ? -8.234 34.438 24.188 1 89.44 187 ASP A C 1
ATOM 1513 O O . ASP A 1 187 ? -7.066 34.094 24.016 1 89.44 187 ASP A O 1
ATOM 1517 N N . LEU A 1 188 ? -9 34.781 23.188 1 94.12 188 LEU A N 1
ATOM 1518 C CA . LEU A 1 188 ? -8.461 34.75 21.828 1 94.12 188 LEU A CA 1
ATOM 1519 C C . LEU A 1 188 ? -7.605 35.969 21.547 1 94.12 188 LEU A C 1
ATOM 1521 O O . LEU A 1 188 ? -8.086 37.094 21.625 1 94.12 188 LEU A O 1
ATOM 1525 N N . ILE A 1 189 ? -6.391 35.719 21.344 1 94.75 189 ILE A N 1
ATOM 1526 C CA . ILE A 1 189 ? -5.422 36.75 20.922 1 94.75 189 ILE A CA 1
ATOM 1527 C C . ILE A 1 189 ? -4.73 36.281 19.625 1 94.75 189 ILE A C 1
ATOM 1529 O O . ILE A 1 189 ? -4.242 35.156 19.547 1 94.75 189 ILE A O 1
ATOM 1533 N N . ASP A 1 190 ? -4.797 37.125 18.609 1 95.81 190 ASP A N 1
ATOM 1534 C CA . ASP A 1 190 ? -4.004 36.812 17.422 1 95.81 190 ASP A CA 1
ATOM 1535 C C . ASP A 1 190 ? -2.523 37.094 17.656 1 95.81 190 ASP A C 1
ATOM 1537 O O . ASP A 1 190 ? -2.086 38.25 17.594 1 95.81 190 ASP A O 1
ATOM 1541 N N . SER A 1 191 ? -1.796 36 17.828 1 95.31 191 SER A N 1
ATOM 1542 C CA . SER A 1 191 ? -0.403 36.156 18.234 1 95.31 191 SER A CA 1
ATOM 1543 C C . SER A 1 191 ? 0.523 36.219 17.031 1 95.31 191 SER A C 1
ATOM 1545 O O . SER A 1 191 ? 1.747 36.188 17.172 1 95.31 191 SER A O 1
ATOM 1547 N N . ARG A 1 192 ? 0.039 36.375 15.805 1 91.5 192 ARG A N 1
ATOM 1548 C CA . ARG A 1 192 ? 0.883 36.625 14.641 1 91.5 192 ARG A CA 1
ATOM 1549 C C . ARG A 1 192 ? 1.601 37.969 14.758 1 91.5 192 ARG A C 1
ATOM 1551 O O . ARG A 1 192 ? 1.103 38.875 15.414 1 91.5 192 ARG A O 1
ATOM 1558 N N . LYS A 1 193 ? 2.656 38 14.133 1 89.5 193 LYS A N 1
ATOM 1559 C CA . LYS A 1 193 ? 3.459 39.219 14.195 1 89.5 193 LYS A CA 1
ATOM 1560 C C . LYS A 1 193 ? 2.688 40.406 13.641 1 89.5 193 LYS A C 1
ATOM 1562 O O . LYS A 1 193 ? 1.99 40.312 12.633 1 89.5 193 LYS A O 1
ATOM 1567 N N . PHE A 1 194 ? 2.838 41.594 14.312 1 91.06 194 PHE A N 1
ATOM 1568 C CA . PHE A 1 194 ? 2.303 42.906 13.914 1 91.06 194 PHE A CA 1
ATOM 1569 C C . PHE A 1 194 ? 0.78 42.875 13.953 1 91.06 194 PHE A C 1
ATOM 1571 O O . PHE A 1 194 ? 0.131 43.594 13.188 1 91.06 194 PHE A O 1
ATOM 1578 N N . ARG A 1 195 ? 0.237 41.969 14.703 1 93.62 195 ARG A N 1
ATOM 1579 C CA . ARG A 1 195 ? -1.214 41.906 14.852 1 93.62 195 ARG A CA 1
ATOM 1580 C C . ARG A 1 195 ? -1.642 42.375 16.234 1 93.62 195 ARG A C 1
ATOM 1582 O O . ARG A 1 195 ? -0.944 42.125 17.219 1 93.62 195 ARG A O 1
ATOM 1589 N N . HIS A 1 196 ? -2.746 43.094 16.172 1 93.62 196 HIS A N 1
ATOM 1590 C CA . HIS A 1 196 ? -3.418 43.5 17.391 1 93.62 196 HIS A CA 1
ATOM 1591 C C . HIS A 1 196 ? -4.887 43.062 17.391 1 93.62 196 HIS A C 1
ATOM 1593 O O . HIS A 1 196 ? -5.582 43.25 16.391 1 93.62 196 HIS A O 1
ATOM 1599 N N . THR A 1 197 ? -5.258 42.5 18.578 1 95.88 197 THR A N 1
ATOM 1600 C CA . THR A 1 197 ? -6.629 42.031 18.656 1 95.88 197 THR A CA 1
ATOM 1601 C C . THR A 1 197 ? -7.523 43.031 19.359 1 95.88 197 THR A C 1
ATOM 1603 O O . THR A 1 197 ? -7.188 43.531 20.453 1 95.88 197 THR A O 1
ATOM 1606 N N . LEU A 1 198 ? -8.648 43.375 18.688 1 96.19 198 LEU A N 1
ATOM 1607 C CA . LEU A 1 198 ? -9.656 44.25 19.266 1 96.19 198 LEU A CA 1
ATOM 1608 C C . LEU A 1 198 ? -10.938 43.5 19.578 1 96.19 198 LEU A C 1
ATOM 1610 O O . LEU A 1 198 ? -11.625 43 18.672 1 96.19 198 LEU A O 1
ATOM 1614 N N . HIS A 1 199 ? -11.266 43.375 20.859 1 95.38 199 HIS A N 1
ATOM 1615 C CA . HIS A 1 199 ? -12.469 42.688 21.281 1 95.38 199 HIS A CA 1
ATOM 1616 C C . HIS A 1 199 ? -13.664 43.656 21.328 1 95.38 199 HIS A C 1
ATOM 1618 O O . HIS A 1 199 ? -13.57 44.75 21.891 1 95.38 199 HIS A O 1
ATOM 1624 N N . SER A 1 200 ? -14.797 43.25 20.812 1 93.25 200 SER A N 1
ATOM 1625 C CA . SER A 1 200 ? -15.984 44.094 20.766 1 93.25 200 SER A CA 1
ATOM 1626 C C . SER A 1 200 ? -16.781 44.031 22.062 1 93.25 200 SER A C 1
ATOM 1628 O O . SER A 1 200 ? -17.656 44.844 22.312 1 93.25 200 SER A O 1
ATOM 1630 N N . SER A 1 201 ? -16.516 42.969 22.766 1 89.81 201 SER A N 1
ATOM 1631 C CA . SER A 1 201 ? -17.234 42.781 24.031 1 89.81 201 SER A CA 1
ATOM 1632 C C . SER A 1 201 ? -16.344 42.125 25.078 1 89.81 201 SER A C 1
ATOM 1634 O O . SER A 1 201 ? -15.398 41.406 24.75 1 89.81 201 SER A O 1
ATOM 1636 N N . ASN A 1 202 ? -16.609 42.438 26.344 1 84.12 202 ASN A N 1
ATOM 1637 C CA . ASN A 1 202 ? -15.898 41.781 27.438 1 84.12 202 ASN A CA 1
ATOM 1638 C C . ASN A 1 202 ? -16.812 40.844 28.203 1 84.12 202 ASN A C 1
ATOM 1640 O O . ASN A 1 202 ? -16.344 40.062 29.047 1 84.12 202 ASN A O 1
ATOM 1644 N N . ASP A 1 203 ? -18.078 40.781 27.797 1 82.06 203 ASP A N 1
ATOM 1645 C CA . ASP A 1 203 ? -19.047 40.062 28.625 1 82.06 203 ASP A CA 1
ATOM 1646 C C . ASP A 1 203 ? -19.594 38.844 27.875 1 82.06 203 ASP A C 1
ATOM 1648 O O . ASP A 1 203 ? -19.953 37.844 28.484 1 82.06 203 ASP A O 1
ATOM 1652 N N . GLU A 1 204 ? -19.562 39 26.609 1 82.69 204 GLU A N 1
ATOM 1653 C CA . GLU A 1 204 ? -20.156 37.906 25.812 1 82.69 204 GLU A CA 1
ATOM 1654 C C . GLU A 1 204 ? -19.234 36.688 25.75 1 82.69 204 GLU A C 1
ATOM 1656 O O . GLU A 1 204 ? -18.016 36.844 25.672 1 82.69 204 GLU A O 1
ATOM 1661 N N . SER A 1 205 ? -19.875 35.5 25.812 1 82.25 205 SER A N 1
ATOM 1662 C CA . SER A 1 205 ? -19.109 34.281 25.719 1 82.25 205 SER A CA 1
ATOM 1663 C C . SER A 1 205 ? -18.359 34.188 24.391 1 82.25 205 SER A C 1
ATOM 1665 O O . SER A 1 205 ? -17.219 33.719 24.344 1 82.25 205 SER A O 1
ATOM 1667 N N . ILE A 1 206 ? -19.031 34.594 23.312 1 89.94 206 ILE A N 1
ATOM 1668 C CA . ILE A 1 206 ? -18.438 34.688 21.984 1 89.94 206 ILE A CA 1
ATOM 1669 C C . ILE A 1 206 ? -18.828 36.031 21.359 1 89.94 206 ILE A C 1
ATOM 1671 O O . ILE A 1 206 ? -19.969 36.469 21.453 1 89.94 206 ILE A O 1
ATOM 1675 N N . HIS A 1 207 ? -17.875 36.75 20.828 1 92.69 207 HIS A N 1
ATOM 1676 C CA . HIS A 1 207 ? -18.125 38.062 20.203 1 92.69 207 HIS A CA 1
ATOM 1677 C C . HIS A 1 207 ? -17.156 38.281 19.047 1 92.69 207 HIS A C 1
ATOM 1679 O O . HIS A 1 207 ? -16.172 37.562 18.891 1 92.69 207 HIS A O 1
ATOM 1685 N N . PRO A 1 208 ? -17.5 39.219 18.188 1 94.56 208 PRO A N 1
ATOM 1686 C CA . PRO A 1 208 ? -16.578 39.562 17.094 1 94.56 208 PRO A CA 1
ATOM 1687 C C . PRO A 1 208 ? -15.273 40.188 17.578 1 94.56 208 PRO A C 1
ATOM 1689 O O . PRO A 1 208 ? -15.273 40.969 18.516 1 94.56 208 PRO A O 1
ATOM 1692 N N . ILE A 1 209 ? -14.266 39.75 16.969 1 96.25 209 ILE A N 1
ATOM 1693 C CA . ILE A 1 209 ? -12.906 40.219 17.234 1 96.25 209 ILE A CA 1
ATOM 1694 C C . ILE A 1 209 ? -12.25 40.688 15.938 1 96.25 209 ILE A C 1
ATOM 1696 O O . ILE A 1 209 ? -12.312 40 14.922 1 96.25 209 ILE A O 1
ATOM 1700 N N . LEU A 1 210 ? -11.672 41.875 15.953 1 96.88 210 LEU A N 1
ATOM 1701 C CA . LEU A 1 210 ? -10.898 42.312 14.805 1 96.88 210 LEU A CA 1
ATOM 1702 C C . LEU A 1 210 ? -9.406 42.094 15.031 1 96.88 210 LEU A C 1
ATOM 1704 O O . LEU A 1 210 ? -8.859 42.5 16.062 1 96.88 210 LEU A O 1
ATOM 1708 N N . SER A 1 211 ? -8.836 41.344 14.172 1 96.62 211 SER A N 1
ATOM 1709 C CA . SER A 1 211 ? -7.379 41.281 14.125 1 96.62 211 SER A CA 1
ATOM 1710 C C . SER A 1 211 ? -6.801 42.281 13.133 1 96.62 211 SER A C 1
ATOM 1712 O O . SER A 1 211 ? -6.98 42.125 11.922 1 96.62 211 SER A O 1
ATOM 1714 N N . VAL A 1 212 ? -6.082 43.312 13.648 1 96 212 VAL A N 1
ATOM 1715 C CA . VAL A 1 212 ? -5.609 44.406 12.828 1 96 212 VAL A CA 1
ATOM 1716 C C . VAL A 1 212 ? -4.09 44.344 12.68 1 96 212 VAL A C 1
ATOM 1718 O O . VAL A 1 212 ? -3.365 44.25 13.672 1 96 212 VAL A O 1
ATOM 1721 N N . SER A 1 213 ? -3.684 44.344 11.461 1 94.19 213 SER A N 1
ATOM 1722 C CA . SER A 1 213 ? -2.252 44.375 11.18 1 94.19 213 SER A CA 1
ATOM 1723 C C . SER A 1 213 ? -1.75 45.781 10.977 1 94.19 213 SER A C 1
ATOM 1725 O O . SER A 1 213 ? -2.135 46.469 10.008 1 94.19 213 SER A O 1
ATOM 1727 N N . MET A 1 214 ? -0.938 46.25 11.898 1 93.56 214 MET A N 1
ATOM 1728 C CA . MET A 1 214 ? -0.338 47.562 11.812 1 93.56 214 MET A CA 1
ATOM 1729 C C . MET A 1 214 ? 1.162 47.469 11.555 1 93.56 214 MET A C 1
ATOM 1731 O O . MET A 1 214 ? 1.897 46.875 12.352 1 93.56 214 MET A O 1
ATOM 1735 N N . MET A 1 215 ? 1.581 48 10.438 1 92 215 MET A N 1
ATOM 1736 C CA . MET A 1 215 ? 3.002 47.969 10.094 1 92 215 MET A CA 1
ATOM 1737 C C . MET A 1 215 ? 3.416 49.281 9.43 1 92 215 MET A C 1
ATOM 1739 O O . MET A 1 215 ? 2.699 49.781 8.57 1 92 215 MET A O 1
ATOM 1743 N N . SER A 1 216 ? 4.574 49.719 9.844 1 91.44 216 SER A N 1
ATOM 1744 C CA . SER A 1 216 ? 5.145 50.844 9.133 1 91.44 216 SER A CA 1
ATOM 1745 C C . SER A 1 216 ? 5.75 50.438 7.797 1 91.44 216 SER A C 1
ATOM 1747 O O . SER A 1 216 ? 5.844 49.25 7.504 1 91.44 216 SER A O 1
ATOM 1749 N N . ILE A 1 217 ? 6.09 51.438 7.055 1 86.88 217 ILE A N 1
ATOM 1750 C CA . ILE A 1 217 ? 6.719 51.156 5.766 1 86.88 217 ILE A CA 1
ATOM 1751 C C . ILE A 1 217 ? 8.039 50.438 5.98 1 86.88 217 ILE A C 1
ATOM 1753 O O . ILE A 1 217 ? 8.336 49.469 5.277 1 86.88 217 ILE A O 1
ATOM 1757 N N . LYS A 1 218 ? 8.695 50.812 6.941 1 89.94 218 LYS A N 1
ATOM 1758 C CA . LYS A 1 218 ? 9.984 50.219 7.258 1 89.94 218 LYS A CA 1
ATOM 1759 C C . LYS A 1 218 ? 9.805 48.781 7.73 1 89.94 218 LYS A C 1
ATOM 1761 O O . LYS A 1 218 ? 10.523 47.875 7.293 1 89.94 218 LYS A O 1
ATOM 1766 N N . GLU A 1 219 ? 8.859 48.594 8.562 1 89.94 219 GLU A N 1
ATOM 1767 C CA . GLU A 1 219 ? 8.594 47.281 9.102 1 89.94 219 GLU A CA 1
ATOM 1768 C C . GLU A 1 219 ? 8.148 46.312 8 1 89.94 219 GLU A C 1
ATOM 1770 O O . GLU A 1 219 ? 8.516 45.156 8.008 1 89.94 219 GLU A O 1
ATOM 1775 N N . GLN A 1 220 ? 7.383 46.781 7.164 1 86.75 220 GLN A N 1
ATOM 1776 C CA . GLN A 1 220 ? 6.898 45.969 6.062 1 86.75 220 GLN A CA 1
ATOM 1777 C C . GLN A 1 220 ? 8.047 45.5 5.172 1 86.75 220 GLN A C 1
ATOM 1779 O O . GLN A 1 220 ? 8.086 44.344 4.742 1 86.75 220 GLN A O 1
ATOM 1784 N N . GLU A 1 221 ? 8.914 46.406 4.875 1 85.88 221 GLU A N 1
ATOM 1785 C CA . GLU A 1 221 ? 10.07 46.062 4.055 1 85.88 221 GLU A CA 1
ATOM 1786 C C . GLU A 1 221 ? 10.961 45.031 4.75 1 85.88 221 GLU A C 1
ATOM 1788 O O . GLU A 1 221 ? 11.406 44.062 4.125 1 85.88 221 GLU A O 1
ATOM 1793 N N . GLU A 1 222 ? 11.102 45.219 5.992 1 86.81 222 GLU A N 1
ATOM 1794 C CA . GLU A 1 222 ? 11.93 44.312 6.766 1 86.81 222 GLU A CA 1
ATOM 1795 C C . GLU A 1 222 ? 11.273 42.938 6.875 1 86.81 222 GLU A C 1
ATOM 1797 O O . GLU A 1 222 ? 11.953 41.906 6.781 1 86.81 222 GLU A O 1
ATOM 1802 N N . TYR A 1 223 ? 10.031 43 7.059 1 84.31 223 TYR A N 1
ATOM 1803 C CA . TYR A 1 223 ? 9.297 41.75 7.211 1 84.31 223 TYR A CA 1
ATOM 1804 C C . TYR A 1 223 ? 9.297 40.938 5.914 1 84.31 223 TYR A C 1
ATOM 1806 O O . TYR A 1 223 ? 9.461 39.719 5.93 1 84.31 223 TYR A O 1
ATOM 1814 N N . GLN A 1 224 ? 9.156 41.625 4.848 1 80.12 224 GLN A N 1
ATOM 1815 C CA . GLN A 1 224 ? 9.188 40.969 3.547 1 80.12 224 GLN A CA 1
ATOM 1816 C C . GLN A 1 224 ? 10.562 40.375 3.264 1 80.12 224 GLN A C 1
ATOM 1818 O O . GLN A 1 224 ? 10.664 39.281 2.691 1 80.12 224 GLN A O 1
ATOM 1823 N N . GLN A 1 225 ? 11.539 41.062 3.674 1 82.5 225 GLN A N 1
ATOM 1824 C CA . GLN A 1 225 ? 12.898 40.531 3.51 1 82.5 225 GLN A CA 1
ATOM 1825 C C . GLN A 1 225 ? 13.125 39.281 4.355 1 82.5 225 GLN A C 1
ATOM 1827 O O . GLN A 1 225 ? 13.766 38.344 3.908 1 82.5 225 GLN A O 1
ATOM 1832 N N . GLN A 1 226 ? 12.602 39.344 5.477 1 79.12 226 GLN A N 1
ATOM 1833 C CA . GLN A 1 226 ? 12.727 38.188 6.371 1 79.12 226 GLN A CA 1
ATOM 1834 C C . GLN A 1 226 ? 12.016 36.969 5.801 1 79.12 226 GLN A C 1
ATOM 1836 O O . GLN A 1 226 ? 12.547 35.875 5.844 1 79.12 226 GLN A O 1
ATOM 1841 N N . LEU A 1 227 ? 10.875 37.188 5.309 1 74.12 227 LEU A N 1
ATOM 1842 C CA . LEU A 1 227 ? 10.094 36.094 4.742 1 74.12 227 LEU A CA 1
ATOM 1843 C C . LEU A 1 227 ? 10.797 35.5 3.523 1 74.12 227 LEU A C 1
ATOM 1845 O O . LEU A 1 227 ? 10.773 34.312 3.314 1 74.12 227 LEU A O 1
ATOM 1849 N N . GLN A 1 228 ? 11.375 36.344 2.746 1 73.44 228 GLN A N 1
ATOM 1850 C CA . GLN A 1 228 ? 12.109 35.906 1.564 1 73.44 228 GLN A CA 1
ATOM 1851 C C . GLN A 1 228 ? 13.336 35.062 1.952 1 73.44 228 GLN A C 1
ATOM 1853 O O . GLN A 1 228 ? 13.648 34.062 1.312 1 73.44 228 GLN A O 1
ATOM 1858 N N . GLN A 1 229 ? 13.93 35.469 2.949 1 73.12 229 GLN A N 1
ATOM 1859 C CA . GLN A 1 229 ? 15.109 34.75 3.426 1 73.12 229 GLN A CA 1
ATOM 1860 C C . GLN A 1 229 ? 14.727 33.375 4.004 1 73.12 229 GLN A C 1
ATOM 1862 O O . GLN A 1 229 ? 15.422 32.406 3.787 1 73.12 229 GLN A O 1
ATOM 1867 N N . GLU A 1 230 ? 13.617 33.344 4.664 1 68.56 230 GLU A N 1
ATOM 1868 C CA . GLU A 1 230 ? 13.141 32.125 5.266 1 68.56 230 GLU A CA 1
ATOM 1869 C C . GLU A 1 230 ? 12.688 31.125 4.195 1 68.56 230 GLU A C 1
ATOM 1871 O O . GLU A 1 230 ? 12.93 29.922 4.312 1 68.56 230 GLU A O 1
ATOM 1876 N N . SER A 1 231 ? 11.977 31.688 3.234 1 63.25 231 SER A N 1
ATOM 1877 C CA . SER A 1 231 ? 11.5 30.844 2.146 1 63.25 231 SER A CA 1
ATOM 1878 C C . SER A 1 231 ? 12.656 30.234 1.367 1 63.25 231 SER A C 1
ATOM 1880 O O . SER A 1 231 ? 12.586 29.078 0.948 1 63.25 231 SER A O 1
ATOM 1882 N N . LYS A 1 232 ? 13.625 31 1.124 1 57.5 232 LYS A N 1
ATOM 1883 C CA . LYS A 1 232 ? 14.812 30.516 0.433 1 57.5 232 LYS A CA 1
ATOM 1884 C C . LYS A 1 232 ? 15.5 29.406 1.233 1 57.5 232 LYS A C 1
ATOM 1886 O O . LYS A 1 232 ? 15.969 28.422 0.663 1 57.5 232 LYS A O 1
ATOM 1891 N N . SER A 1 233 ? 15.445 29.609 2.463 1 54.75 233 SER A N 1
ATOM 1892 C CA . SER A 1 233 ? 16.109 28.625 3.312 1 54.75 233 SER A CA 1
ATOM 1893 C C . SER A 1 233 ? 15.32 27.344 3.406 1 54.75 233 SER A C 1
ATOM 1895 O O . SER A 1 233 ? 15.891 26.25 3.385 1 54.75 233 SER A O 1
ATOM 1897 N N . LEU A 1 234 ? 14.039 27.453 3.512 1 51.09 234 LEU A N 1
ATOM 1898 C CA . LEU A 1 234 ? 13.188 26.266 3.66 1 51.09 234 LEU A CA 1
ATOM 1899 C C . LEU A 1 234 ? 13.055 25.531 2.336 1 51.09 234 LEU A C 1
ATOM 1901 O O . LEU A 1 234 ? 13.078 24.297 2.305 1 51.09 234 LEU A O 1
ATOM 1905 N N . ILE A 1 235 ? 12.461 26.406 1.233 1 47.16 235 ILE A N 1
ATOM 1906 C CA . ILE A 1 235 ? 12.148 25.781 -0.049 1 47.16 235 ILE A CA 1
ATOM 1907 C C . ILE A 1 235 ? 13.391 25.094 -0.604 1 47.16 235 ILE A C 1
ATOM 1909 O O . ILE A 1 235 ? 13.297 24.016 -1.199 1 47.16 235 ILE A O 1
ATOM 1913 N N . ASN A 1 236 ? 14.344 25.969 -0.83 1 42.66 236 ASN A N 1
ATOM 1914 C CA . ASN A 1 236 ? 15.422 25.266 -1.516 1 42.66 236 ASN A CA 1
ATOM 1915 C C . ASN A 1 236 ? 15.633 23.875 -0.936 1 42.66 236 ASN A C 1
ATOM 1917 O O . ASN A 1 236 ? 16 22.938 -1.655 1 42.66 236 ASN A O 1
ATOM 1921 N N . GLN A 1 237 ? 15.688 23.672 0.532 1 45.03 237 GLN A N 1
ATOM 1922 C CA . GLN A 1 237 ? 16.219 22.422 1.063 1 45.03 237 GLN A CA 1
ATOM 1923 C C . GLN A 1 237 ? 15.109 21.438 1.407 1 45.03 237 GLN A C 1
ATOM 1925 O O . GLN A 1 237 ? 14.023 21.859 1.823 1 45.03 237 GLN A O 1
ATOM 1930 N N . ASP A 1 238 ? 15.016 20.125 0.947 1 50.75 238 ASP A N 1
ATOM 1931 C CA . ASP A 1 238 ? 14.445 18.812 1.247 1 50.75 238 ASP A CA 1
ATOM 1932 C C . ASP A 1 238 ? 14.008 18.734 2.705 1 50.75 238 ASP A C 1
ATOM 1934 O O . ASP A 1 238 ? 13.953 17.641 3.279 1 50.75 238 ASP A O 1
ATOM 1938 N N . GLN A 1 239 ? 13.312 20.047 3.299 1 60.41 239 GLN A N 1
ATOM 1939 C CA . GLN A 1 239 ? 12.945 19.953 4.707 1 60.41 239 GLN A CA 1
ATOM 1940 C C . GLN A 1 239 ? 14.164 19.609 5.57 1 60.41 239 GLN A C 1
ATOM 1942 O O . GLN A 1 239 ? 14.086 18.734 6.441 1 60.41 239 GLN A O 1
ATOM 1947 N N . ILE A 1 240 ? 15.25 20.172 5.152 1 67.44 240 ILE A N 1
ATOM 1948 C CA . ILE A 1 240 ? 16.5 19.922 5.852 1 67.44 240 ILE A CA 1
ATOM 1949 C C . ILE A 1 240 ? 16.891 21.156 6.664 1 67.44 240 ILE A C 1
ATOM 1951 O O . ILE A 1 240 ? 16.984 22.266 6.117 1 67.44 240 ILE A O 1
ATOM 1955 N N . LEU A 1 241 ? 16.844 21.078 7.91 1 81.94 241 LEU A N 1
ATOM 1956 C CA . LEU A 1 241 ? 17.312 22.094 8.836 1 81.94 241 LEU A CA 1
ATOM 1957 C C . LEU A 1 241 ? 18.75 21.812 9.266 1 81.94 241 LEU A C 1
ATOM 1959 O O . LEU A 1 241 ? 19.156 20.656 9.398 1 81.94 241 LEU A O 1
ATOM 1963 N N . GLU A 1 242 ? 19.562 22.844 9.391 1 86.38 242 GLU A N 1
ATOM 1964 C CA . GLU A 1 242 ? 20.922 22.719 9.906 1 86.38 242 GLU A CA 1
ATOM 1965 C C . GLU A 1 242 ? 21.062 23.375 11.273 1 86.38 242 GLU A C 1
ATOM 1967 O O . GLU A 1 242 ? 20.453 24.422 11.531 1 86.38 242 GLU A O 1
ATOM 1972 N N . THR A 1 243 ? 21.703 22.719 12.109 1 89.75 243 THR A N 1
ATOM 1973 C CA . THR A 1 243 ? 21.922 23.281 13.438 1 89.75 243 THR A CA 1
ATOM 1974 C C . THR A 1 243 ? 23.312 22.938 13.945 1 89.75 243 THR A C 1
ATOM 1976 O O . THR A 1 243 ? 23.938 21.969 13.477 1 89.75 243 THR A O 1
ATOM 1979 N N . SER A 1 244 ? 23.844 23.766 14.812 1 92.06 244 SER A N 1
ATOM 1980 C CA . SER A 1 244 ? 25.109 23.5 15.477 1 92.06 244 SER A CA 1
ATOM 1981 C C . SER A 1 244 ? 24.938 23.422 16.984 1 92.06 244 SER A C 1
ATOM 1983 O O . SER A 1 244 ? 25.922 23.438 17.734 1 92.06 244 SER A O 1
ATOM 1985 N N . GLN A 1 245 ? 23.703 23.312 17.344 1 93.38 245 GLN A N 1
ATOM 1986 C CA . GLN A 1 245 ? 23.406 23.203 18.766 1 93.38 245 GLN A CA 1
ATOM 1987 C C . GLN A 1 245 ? 23.828 21.844 19.312 1 93.38 245 GLN A C 1
ATOM 1989 O O . GLN A 1 245 ? 23.859 20.859 18.562 1 93.38 245 GLN A O 1
ATOM 1994 N N . GLU A 1 246 ? 24.094 21.828 20.594 1 96.38 246 GLU A N 1
ATOM 1995 C CA . GLU A 1 246 ? 24.484 20.578 21.234 1 96.38 246 GLU A CA 1
ATOM 1996 C C . GLU A 1 246 ? 23.281 19.656 21.438 1 96.38 246 GLU A C 1
ATOM 1998 O O . GLU A 1 246 ? 23.438 18.438 21.531 1 96.38 246 GLU A O 1
ATOM 2003 N N . LYS A 1 247 ? 22.125 20.312 21.562 1 97.62 247 LYS A N 1
ATOM 2004 C CA . LYS A 1 247 ? 20.891 19.547 21.797 1 97.62 247 LYS A CA 1
ATOM 2005 C C . LYS A 1 247 ? 19.766 20.047 20.906 1 97.62 247 LYS A C 1
ATOM 2007 O O . LYS A 1 247 ? 19.781 21.203 20.453 1 97.62 247 LYS A O 1
ATOM 2012 N N . TYR A 1 248 ? 18.922 19.219 20.547 1 97.88 248 TYR A N 1
ATOM 2013 C CA . TYR A 1 248 ? 17.703 19.547 19.812 1 97.88 248 TYR A CA 1
ATOM 2014 C C . TYR A 1 248 ? 16.469 19 20.531 1 97.88 248 TYR A C 1
ATOM 2016 O O . TYR A 1 248 ? 16.312 17.781 20.688 1 97.88 248 TYR A O 1
ATOM 2024 N N . LYS A 1 249 ? 15.617 19.844 20.969 1 98.44 249 LYS A N 1
ATOM 2025 C CA . LYS A 1 249 ? 14.5 19.453 21.844 1 98.44 249 LYS A CA 1
ATOM 2026 C C . LYS A 1 249 ? 13.172 19.531 21.094 1 98.44 249 LYS A C 1
ATOM 2028 O O . LYS A 1 249 ? 12.867 20.562 20.484 1 98.44 249 LYS A O 1
ATOM 2033 N N . VAL A 1 250 ? 12.359 18.422 21.125 1 98.75 250 VAL A N 1
ATOM 2034 C CA . VAL A 1 250 ? 11.039 18.328 20.516 1 98.75 250 VAL A CA 1
ATOM 2035 C C . VAL A 1 250 ? 9.969 18.234 21.609 1 98.75 250 VAL A C 1
ATOM 2037 O O . VAL A 1 250 ? 10.047 17.391 22.5 1 98.75 250 VAL A O 1
ATOM 2040 N N . MET A 1 251 ? 9.031 19.141 21.562 1 98.75 251 MET A N 1
ATOM 2041 C CA . MET A 1 251 ? 7.879 19.109 22.469 1 98.75 251 MET A CA 1
ATOM 2042 C C . MET A 1 251 ? 6.633 18.625 21.734 1 98.75 251 MET A C 1
ATOM 2044 O O . MET A 1 251 ? 6.27 19.156 20.688 1 98.75 251 MET A O 1
ATOM 2048 N N . GLN A 1 252 ? 6.031 17.594 22.25 1 98.88 252 GLN A N 1
ATOM 2049 C CA . GLN A 1 252 ? 4.816 17.062 21.641 1 98.88 252 GLN A CA 1
ATOM 2050 C C . GLN A 1 252 ? 3.572 17.594 22.344 1 98.88 252 GLN A C 1
ATOM 2052 O O . GLN A 1 252 ? 3.516 17.656 23.578 1 98.88 252 GLN A O 1
ATOM 2057 N N . LEU A 1 253 ? 2.637 18.078 21.594 1 98.81 253 LEU A N 1
ATOM 2058 C CA . LEU A 1 253 ? 1.307 18.453 22.062 1 98.81 253 LEU A CA 1
ATOM 2059 C C . LEU A 1 253 ? 0.241 17.547 21.438 1 98.81 253 LEU A C 1
ATOM 2061 O O . LEU A 1 253 ? 0.263 17.297 20.234 1 98.81 253 LEU A O 1
ATOM 2065 N N . SER A 1 254 ? -0.649 17.047 22.234 1 98.5 254 SER A N 1
ATOM 2066 C CA . SER A 1 254 ? -1.716 16.219 21.688 1 98.5 254 SER A CA 1
ATOM 2067 C C . SER A 1 254 ? -3.012 16.375 22.469 1 98.5 254 SER A C 1
ATOM 2069 O O . SER A 1 254 ? -2.982 16.656 23.672 1 98.5 254 SER A O 1
ATOM 2071 N N . ASP A 1 255 ? -4.133 16.25 21.766 1 98.31 255 ASP A N 1
ATOM 2072 C CA . ASP A 1 255 ? -5.461 16.25 22.359 1 98.31 255 ASP A CA 1
ATOM 2073 C C . ASP A 1 255 ? -5.703 17.531 23.172 1 98.31 255 ASP A C 1
ATOM 2075 O O . ASP A 1 255 ? -6.051 17.469 24.359 1 98.31 255 ASP A O 1
ATOM 2079 N N . LEU A 1 256 ? -5.559 18.578 22.453 1 98.38 256 LEU A N 1
ATOM 2080 C CA . LEU A 1 256 ? -5.719 19.875 23.094 1 98.38 256 LEU A CA 1
ATOM 2081 C C . LEU A 1 256 ? -7.191 20.25 23.188 1 98.38 256 LEU A C 1
ATOM 2083 O O . LEU A 1 256 ? -7.602 20.922 24.141 1 98.38 256 LEU A O 1
ATOM 2087 N N . HIS A 1 257 ? -8.016 20.016 22.188 1 97.56 257 HIS A N 1
ATOM 2088 C CA . HIS A 1 257 ? -9.469 20.141 22.188 1 97.56 257 HIS A CA 1
ATOM 2089 C C . HIS A 1 257 ? -9.906 21.578 22.422 1 97.56 257 HIS A C 1
ATOM 2091 O O . HIS A 1 257 ? -10.828 21.828 23.203 1 97.56 257 HIS A O 1
ATOM 2097 N N . PHE A 1 258 ? -9.273 22.5 21.797 1 97.06 258 PHE A N 1
ATOM 2098 C CA . PHE A 1 258 ? -9.664 23.891 21.891 1 97.06 258 PHE A CA 1
ATOM 2099 C C . PHE A 1 258 ? -11.016 24.125 21.234 1 97.06 258 PHE A C 1
ATOM 2101 O O . PHE A 1 258 ? -11.352 23.469 20.234 1 97.06 258 PHE A O 1
ATOM 2108 N N . GLY A 1 259 ? -11.742 25.062 21.797 1 93.25 259 GLY A N 1
ATOM 2109 C CA . GLY A 1 259 ? -12.945 25.609 21.188 1 93.25 259 GLY A CA 1
ATOM 2110 C C . GLY A 1 259 ? -12.906 27.125 21.078 1 93.25 259 GLY A C 1
ATOM 2111 O O . GLY A 1 259 ? -11.922 27.766 21.453 1 93.25 259 GLY A O 1
ATOM 2112 N N . GLN A 1 260 ? -13.891 27.672 20.406 1 90.5 260 GLN A N 1
ATOM 2113 C CA . GLN A 1 260 ? -13.961 29.125 20.281 1 90.5 260 GLN A CA 1
ATOM 2114 C C . GLN A 1 260 ? -14.438 29.766 21.578 1 90.5 260 GLN A C 1
ATOM 2116 O O . GLN A 1 260 ? -14.227 30.953 21.812 1 90.5 260 GLN A O 1
ATOM 2121 N N . ASP A 1 261 ? -15.062 28.922 22.391 1 88.31 261 ASP A N 1
ATOM 2122 C CA . ASP A 1 261 ? -15.492 29.344 23.719 1 88.31 261 ASP A CA 1
ATOM 2123 C C . ASP A 1 261 ? -14.352 29.219 24.719 1 88.31 261 ASP A C 1
ATOM 2125 O O . ASP A 1 261 ? -13.188 29.078 24.344 1 88.31 261 ASP A O 1
ATOM 2129 N N . LEU A 1 262 ? -14.688 29.391 26.016 1 88.62 262 LEU A N 1
ATOM 2130 C CA . LEU A 1 262 ? -13.664 29.375 27.062 1 88.62 262 LEU A CA 1
ATOM 2131 C C . LEU A 1 262 ? -13.32 27.953 27.469 1 88.62 262 LEU A C 1
ATOM 2133 O O . LEU A 1 262 ? -12.438 27.734 28.312 1 88.62 262 LEU A O 1
ATOM 2137 N N . GLY A 1 263 ? -13.977 26.938 26.891 1 88.19 263 GLY A N 1
ATOM 2138 C CA . GLY A 1 263 ? -13.695 25.547 27.188 1 88.19 263 GLY A CA 1
ATOM 2139 C C . GLY A 1 263 ? -14.781 24.891 28.016 1 88.19 263 GLY A C 1
ATOM 2140 O O . GLY A 1 263 ? -15.758 25.531 28.391 1 88.19 263 GLY A O 1
ATOM 2141 N N . ARG A 1 264 ? -14.602 23.578 28.188 1 82.06 264 ARG A N 1
ATOM 2142 C CA . ARG A 1 264 ? -15.547 22.797 28.984 1 82.06 264 ARG A CA 1
ATOM 2143 C C . ARG A 1 264 ? -15.383 23.078 30.469 1 82.06 264 ARG A C 1
ATOM 2145 O O . ARG A 1 264 ? -14.289 23.438 30.922 1 82.06 264 ARG A O 1
ATOM 2152 N N . CYS A 1 265 ? -16.453 23.172 31.203 1 72 265 CYS A N 1
ATOM 2153 C CA . CYS A 1 265 ? -16.406 23.422 32.656 1 72 265 CYS A CA 1
ATOM 2154 C C . CYS A 1 265 ? -15.93 22.188 33.406 1 72 265 CYS A C 1
ATOM 2156 O O . CYS A 1 265 ? -16.297 21.062 33.062 1 72 265 CYS A O 1
ATOM 2158 N N . SER A 1 266 ? -14.648 22.031 33.938 1 56.53 266 SER A N 1
ATOM 2159 C CA . SER A 1 266 ? -14.133 20.906 34.688 1 56.53 266 SER A CA 1
ATOM 2160 C C . SER A 1 266 ? -15.086 20.484 35.781 1 56.53 266 SER A C 1
ATOM 2162 O O . SER A 1 266 ? -15.734 21.328 36.406 1 56.53 266 SER A O 1
ATOM 2164 N N . SER A 1 267 ? -15.586 19.109 35.875 1 47.16 267 SER A N 1
ATOM 2165 C CA . SER A 1 267 ? -16.438 18.578 36.938 1 47.16 267 SER A CA 1
ATOM 2166 C C . SER A 1 267 ? -15.781 18.734 38.281 1 47.16 267 SER A C 1
ATOM 2168 O O . SER A 1 267 ? -16.422 18.5 39.312 1 47.16 267 SER A O 1
ATOM 2170 N N . THR A 1 268 ? -14.406 18.359 38.438 1 41.16 268 THR A N 1
ATOM 2171 C CA . THR A 1 268 ? -13.914 18.156 39.781 1 41.16 268 THR A CA 1
ATOM 2172 C C . THR A 1 268 ? -14.219 19.359 40.656 1 41.16 268 THR A C 1
ATOM 2174 O O . THR A 1 268 ? -14.062 19.297 41.906 1 41.16 268 THR A O 1
ATOM 2177 N N . GLY A 1 269 ? -13.555 20.5 40.562 1 37.12 269 GLY A N 1
ATOM 2178 C CA . GLY A 1 269 ? -13.57 21.438 41.656 1 37.12 269 GLY A CA 1
ATOM 2179 C C . GLY A 1 269 ? -14.969 21.875 42.062 1 37.12 269 GLY A C 1
ATOM 2180 O O . GLY A 1 269 ? -15.922 21.688 41.281 1 37.12 269 GLY A O 1
ATOM 2181 N N . ALA A 1 270 ? -15.039 22.453 43.531 1 34.69 270 ALA A N 1
ATOM 2182 C CA . ALA A 1 270 ? -16.047 22.984 44.438 1 34.69 270 ALA A CA 1
ATOM 2183 C C . ALA A 1 270 ? -17.141 23.719 43.688 1 34.69 270 ALA A C 1
ATOM 2185 O O . ALA A 1 270 ? -16.969 24.094 42.531 1 34.69 270 ALA A O 1
ATOM 2186 N N . GLY A 1 271 ? -18.281 24.062 44.438 1 32.94 271 GLY A N 1
ATOM 2187 C CA . GLY A 1 271 ? -19.578 24.703 44.438 1 32.94 271 GLY A CA 1
ATOM 2188 C C . GLY A 1 271 ? -19.656 25.875 43.469 1 32.94 271 GLY A C 1
ATOM 2189 O O . GLY A 1 271 ? -20.703 26.516 43.344 1 32.94 271 GLY A O 1
ATOM 2190 N N . THR A 1 272 ? -18.656 26.828 43.656 1 33.44 272 THR A N 1
ATOM 2191 C CA . THR A 1 272 ? -19.188 28.172 43.469 1 33.44 272 THR A CA 1
ATOM 2192 C C . THR A 1 272 ? -19.641 28.359 42.031 1 33.44 272 THR A C 1
ATOM 2194 O O . THR A 1 272 ? -19.047 27.797 41.094 1 33.44 272 THR A O 1
ATOM 2197 N N . THR A 1 273 ? -20.938 28.734 41.844 1 38.28 273 THR A N 1
ATOM 2198 C CA . THR A 1 273 ? -21.797 29.312 40.812 1 38.28 273 THR A CA 1
ATOM 2199 C C . THR A 1 273 ? -20.953 30 39.719 1 38.28 273 THR A C 1
ATOM 2201 O O . THR A 1 273 ? -21.375 30.109 38.562 1 38.28 273 THR A O 1
ATOM 2204 N N . ASP A 1 274 ? -20.094 31 40.062 1 38.31 274 ASP A N 1
ATOM 2205 C CA . ASP A 1 274 ? -19.641 32.125 39.25 1 38.31 274 ASP A CA 1
ATOM 2206 C C . ASP A 1 274 ? -18.453 31.734 38.406 1 38.31 274 ASP A C 1
ATOM 2208 O O . ASP A 1 274 ? -17.797 32.594 37.812 1 38.31 274 ASP A O 1
ATOM 2212 N N . VAL A 1 275 ? -17.688 30.641 38.656 1 47.09 275 VAL A N 1
ATOM 2213 C CA . VAL A 1 275 ? -16.391 30.547 38 1 47.09 275 VAL A CA 1
ATOM 2214 C C . VAL A 1 275 ? -16.594 30.047 36.562 1 47.09 275 VAL A C 1
ATOM 2216 O O . VAL A 1 275 ? -17.062 28.922 36.344 1 47.09 275 VAL A O 1
ATOM 2219 N N . LYS A 1 276 ? -16.734 30.938 35.531 1 58.03 276 LYS A N 1
ATOM 2220 C CA . LYS A 1 276 ? -16.734 30.844 34.062 1 58.03 276 LYS A CA 1
ATOM 2221 C C . LYS A 1 276 ? -15.758 29.781 33.594 1 58.03 276 LYS A C 1
ATOM 2223 O O . LYS A 1 276 ? -14.625 29.703 34.094 1 58.03 276 LYS A O 1
ATOM 2228 N N . CYS A 1 277 ? -16.141 28.672 32.906 1 69.19 277 CYS A N 1
ATOM 2229 C CA . CYS A 1 277 ? -15.383 27.609 32.281 1 69.19 277 CYS A CA 1
ATOM 2230 C C . CYS A 1 277 ? -14.141 28.156 31.578 1 69.19 277 CYS A C 1
ATOM 2232 O O . CYS A 1 277 ? -14.234 29.031 30.734 1 69.19 277 CYS A O 1
ATOM 2234 N N . SER A 1 278 ? -12.875 27.828 32.188 1 85.31 278 SER A N 1
ATOM 2235 C CA . SER A 1 278 ? -11.664 28.422 31.656 1 85.31 278 SER A CA 1
ATOM 2236 C C . SER A 1 278 ? -10.656 27.359 31.219 1 85.31 278 SER A C 1
ATOM 2238 O O . SER A 1 278 ? -9.445 27.547 31.359 1 85.31 278 SER A O 1
ATOM 2240 N N . SER A 1 279 ? -11.188 26.188 30.844 1 91.81 279 SER A N 1
ATOM 2241 C CA . SER A 1 279 ? -10.305 25.078 30.5 1 91.81 279 SER A CA 1
ATOM 2242 C C . SER A 1 279 ? -9.336 25.438 29.391 1 91.81 279 SER A C 1
ATOM 2244 O O . SER A 1 279 ? -8.164 25.078 29.438 1 91.81 279 SER A O 1
ATOM 2246 N N . ASP A 1 280 ? -9.797 26.203 28.422 1 94.31 280 ASP A N 1
ATOM 2247 C CA . ASP A 1 280 ? -8.93 26.562 27.312 1 94.31 280 ASP A CA 1
ATOM 2248 C C . ASP A 1 280 ? -7.832 27.531 27.75 1 94.31 280 ASP A C 1
ATOM 2250 O O . ASP A 1 280 ? -6.695 27.453 27.281 1 94.31 280 ASP A O 1
ATOM 2254 N N . LEU A 1 281 ? -8.195 28.438 28.656 1 93.19 281 LEU A N 1
ATOM 2255 C CA . LEU A 1 281 ? -7.191 29.359 29.172 1 93.19 281 LEU A CA 1
ATOM 2256 C C . LEU A 1 281 ? -6.129 28.609 29.969 1 93.19 281 LEU A C 1
ATOM 2258 O O . LEU A 1 281 ? -4.941 28.938 29.891 1 93.19 281 LEU A O 1
ATOM 2262 N N . LYS A 1 282 ? -6.574 27.641 30.719 1 92.56 282 LYS A N 1
ATOM 2263 C CA . LYS A 1 282 ? -5.637 26.812 31.469 1 92.56 282 LYS A CA 1
ATOM 2264 C C . LYS A 1 282 ? -4.66 26.109 30.531 1 92.56 282 LYS A C 1
ATOM 2266 O O . LYS A 1 282 ? -3.463 26.031 30.812 1 92.56 282 LYS A O 1
ATOM 2271 N N . THR A 1 283 ? -5.18 25.594 29.484 1 96.06 283 THR A N 1
ATOM 2272 C CA . THR A 1 283 ? -4.352 24.906 28.5 1 96.06 283 THR A CA 1
ATOM 2273 C C . THR A 1 283 ? -3.348 25.859 27.875 1 96.06 283 THR A C 1
ATOM 2275 O O . THR A 1 283 ? -2.166 25.531 27.734 1 96.06 283 THR A O 1
ATOM 2278 N N . LEU A 1 284 ? -3.775 27.078 27.484 1 96.38 284 LEU A N 1
ATOM 2279 C CA . LEU A 1 284 ? -2.887 28.078 26.906 1 96.38 284 LEU A CA 1
ATOM 2280 C C . LEU A 1 284 ? -1.74 28.406 27.844 1 96.38 284 LEU A C 1
ATOM 2282 O O . LEU A 1 284 ? -0.579 28.453 27.438 1 96.38 284 LEU A O 1
ATOM 2286 N N . LYS A 1 285 ? -2.072 28.609 29.078 1 94.69 285 LYS A N 1
ATOM 2287 C CA . LYS A 1 285 ? -1.065 28.953 30.078 1 94.69 285 LYS A CA 1
ATOM 2288 C C . LYS A 1 285 ? -0.081 27.797 30.281 1 94.69 285 LYS A C 1
ATOM 2290 O O . LYS A 1 285 ? 1.12 28.031 30.438 1 94.69 285 LYS A O 1
ATOM 2295 N N . PHE A 1 286 ? -0.573 26.609 30.359 1 95.94 286 PHE A N 1
ATOM 2296 C CA . PHE A 1 286 ? 0.266 25.422 30.516 1 95.94 286 PHE A CA 1
ATOM 2297 C C . PHE A 1 286 ? 1.289 25.328 29.391 1 95.94 286 PHE A C 1
ATOM 2299 O O . PHE A 1 286 ? 2.48 25.141 29.656 1 95.94 286 PHE A O 1
ATOM 2306 N N . ILE A 1 287 ? 0.824 25.5 28.172 1 97.88 287 ILE A N 1
ATOM 2307 C CA . ILE A 1 287 ? 1.71 25.422 27.016 1 97.88 287 ILE A CA 1
ATOM 2308 C C . ILE A 1 287 ? 2.723 26.562 27.047 1 97.88 287 ILE A C 1
ATOM 2310 O O . ILE A 1 287 ? 3.922 26.344 26.859 1 97.88 287 ILE A O 1
ATOM 2314 N N . GLU A 1 288 ? 2.252 27.781 27.312 1 96.56 288 GLU A N 1
ATOM 2315 C CA . GLU A 1 288 ? 3.127 28.938 27.375 1 96.56 288 GLU A CA 1
ATOM 2316 C C . GLU A 1 288 ? 4.23 28.75 28.406 1 96.56 288 GLU A C 1
ATOM 2318 O O . GLU A 1 288 ? 5.402 29.016 28.125 1 96.56 288 GLU A O 1
ATOM 2323 N N . THR A 1 289 ? 3.846 28.312 29.562 1 95.81 289 THR A N 1
ATOM 2324 C CA . THR A 1 289 ? 4.805 28.125 30.656 1 95.81 289 THR A CA 1
ATOM 2325 C C . THR A 1 289 ? 5.812 27.031 30.297 1 95.81 289 THR A C 1
ATOM 2327 O O . THR A 1 289 ? 7.004 27.156 30.594 1 95.81 289 THR A O 1
ATOM 2330 N N . THR A 1 290 ? 5.348 25.984 29.703 1 97 290 THR A N 1
ATOM 2331 C CA . THR A 1 290 ? 6.238 24.891 29.344 1 97 290 THR A CA 1
ATOM 2332 C C . THR A 1 290 ? 7.223 25.328 28.266 1 97 290 THR A C 1
ATOM 2334 O O . THR A 1 290 ? 8.398 24.953 28.297 1 97 290 THR A O 1
ATOM 2337 N N . ILE A 1 291 ? 6.77 26.109 27.25 1 97.69 291 ILE A N 1
ATOM 2338 C CA . ILE A 1 291 ? 7.656 26.625 26.219 1 97.69 291 ILE A CA 1
ATOM 2339 C C . ILE A 1 291 ? 8.742 27.5 26.859 1 97.69 291 ILE A C 1
ATOM 2341 O O . ILE A 1 291 ? 9.914 27.406 26.484 1 97.69 291 ILE A O 1
ATOM 2345 N N . GLN A 1 292 ? 8.391 28.266 27.828 1 95.56 292 GLN A N 1
ATOM 2346 C CA . GLN A 1 292 ? 9.344 29.141 28.5 1 95.56 292 GLN A CA 1
ATOM 2347 C C . GLN A 1 292 ? 10.375 28.328 29.281 1 95.56 292 GLN A C 1
ATOM 2349 O O . GLN A 1 292 ? 11.555 28.672 29.312 1 95.56 292 GLN A O 1
ATOM 2354 N N . GLN A 1 293 ? 9.891 27.312 29.828 1 95.31 293 GLN A N 1
ATOM 2355 C CA . GLN A 1 293 ? 10.75 26.484 30.688 1 95.31 293 GLN A CA 1
ATOM 2356 C C . GLN A 1 293 ? 11.672 25.609 29.844 1 95.31 293 GLN A C 1
ATOM 2358 O O . GLN A 1 293 ? 12.852 25.453 30.156 1 95.31 293 GLN A O 1
ATOM 2363 N N . GLU A 1 294 ? 11.156 25.047 28.781 1 96.81 294 GLU A N 1
ATOM 2364 C CA . GLU A 1 294 ? 11.867 24 28.047 1 96.81 294 GLU A CA 1
ATOM 2365 C C . GLU A 1 294 ? 12.531 24.547 26.797 1 96.81 294 GLU A C 1
ATOM 2367 O O . GLU A 1 294 ? 13.469 23.953 26.266 1 96.81 294 GLU A O 1
ATOM 2372 N N . ARG A 1 295 ? 12.062 25.672 26.266 1 96.88 295 ARG A N 1
ATOM 2373 C CA . ARG A 1 295 ? 12.578 26.297 25.047 1 96.88 295 ARG A CA 1
ATOM 2374 C C . ARG A 1 295 ? 12.773 25.266 23.953 1 96.88 295 ARG A C 1
ATOM 2376 O O . ARG A 1 295 ? 13.875 25.109 23.422 1 96.88 295 ARG A O 1
ATOM 2383 N N . PRO A 1 296 ? 11.727 24.609 23.578 1 98.19 296 PRO A N 1
ATOM 2384 C CA . PRO A 1 296 ? 11.852 23.594 22.516 1 98.19 296 PRO A CA 1
ATOM 2385 C C . PRO A 1 296 ? 12.281 24.188 21.188 1 98.19 296 PRO A C 1
ATOM 2387 O O . PRO A 1 296 ? 11.945 25.344 20.875 1 98.19 296 PRO A O 1
ATOM 2390 N N . ASP A 1 297 ? 13.016 23.406 20.375 1 97.12 297 ASP A N 1
ATOM 2391 C CA . ASP A 1 297 ? 13.391 23.797 19.031 1 97.12 297 ASP A CA 1
ATOM 2392 C C . ASP A 1 297 ? 12.258 23.547 18.047 1 97.12 297 ASP A C 1
ATOM 2394 O O . ASP A 1 297 ? 12.164 24.203 17 1 97.12 297 ASP A O 1
ATOM 2398 N N . LEU A 1 298 ? 11.43 22.547 18.359 1 97.69 298 LEU A N 1
ATOM 2399 C CA . LEU A 1 298 ? 10.32 22.141 17.516 1 97.69 298 LEU A CA 1
ATOM 2400 C C . LEU A 1 298 ? 9.141 21.656 18.359 1 97.69 298 LEU A C 1
ATOM 2402 O O . LEU A 1 298 ? 9.328 20.953 19.344 1 97.69 298 LEU A O 1
ATOM 2406 N N . ILE A 1 299 ? 7.992 22.078 18 1 98.75 299 ILE A N 1
ATOM 2407 C CA . ILE A 1 299 ? 6.766 21.547 18.578 1 98.75 299 ILE A CA 1
ATOM 2408 C C . ILE A 1 299 ? 6.047 20.672 17.547 1 98.75 299 ILE A C 1
ATOM 2410 O O . ILE A 1 299 ? 5.867 21.078 16.406 1 98.75 299 ILE A O 1
ATOM 2414 N N . VAL A 1 300 ? 5.723 19.422 17.922 1 98.81 300 VAL A N 1
ATOM 2415 C CA . VAL A 1 300 ? 4.953 18.531 17.062 1 98.81 300 VAL A CA 1
ATOM 2416 C C . VAL A 1 300 ? 3.557 18.328 17.641 1 98.81 300 VAL A C 1
ATOM 2418 O O . VAL A 1 300 ? 3.41 17.781 18.734 1 98.81 300 VAL A O 1
ATOM 2421 N N . ILE A 1 301 ? 2.549 18.781 16.938 1 98.88 301 ILE A N 1
ATOM 2422 C CA . ILE A 1 301 ? 1.164 18.594 17.359 1 98.88 301 ILE A CA 1
ATOM 2423 C C . ILE A 1 301 ? 0.59 17.328 16.734 1 98.88 301 ILE A C 1
ATOM 2425 O O . ILE A 1 301 ? 0.491 17.219 15.508 1 98.88 301 ILE A O 1
ATOM 2429 N N . THR A 1 302 ? 0.109 16.406 17.594 1 98.56 302 THR A N 1
ATOM 2430 C CA . THR A 1 302 ? -0.233 15.07 17.094 1 98.56 302 THR A CA 1
ATOM 2431 C C . THR A 1 302 ? -1.731 14.812 17.219 1 98.56 302 THR A C 1
ATOM 2433 O O . THR A 1 302 ? -2.145 13.773 17.734 1 98.56 302 THR A O 1
ATOM 2436 N N . GLY A 1 303 ? -2.523 15.797 16.812 1 97.88 303 GLY A N 1
ATOM 2437 C CA . GLY A 1 303 ? -3.93 15.531 16.562 1 97.88 303 GLY A CA 1
ATOM 2438 C C . GLY A 1 303 ? -4.844 16.062 17.641 1 97.88 303 GLY A C 1
ATOM 2439 O O . GLY A 1 303 ? -4.391 16.391 18.75 1 97.88 303 GLY A O 1
ATOM 2440 N N . ASP A 1 304 ? -6.168 16.234 17.281 1 98.06 304 ASP A N 1
ATOM 2441 C CA . ASP A 1 304 ? -7.25 16.703 18.141 1 98.06 304 ASP A CA 1
ATOM 2442 C C . ASP A 1 304 ? -6.914 18.062 18.766 1 98.06 304 ASP A C 1
ATOM 2444 O O . ASP A 1 304 ? -7.051 18.25 19.969 1 98.06 304 ASP A O 1
ATOM 2448 N N . LEU A 1 305 ? -6.395 18.859 17.906 1 98.31 305 LEU A N 1
ATOM 2449 C CA . LEU A 1 305 ? -6.059 20.234 18.281 1 98.31 305 LEU A CA 1
ATOM 2450 C C . LEU A 1 305 ? -7.309 21.016 18.672 1 98.31 305 LEU A C 1
ATOM 2452 O O . LEU A 1 305 ? -7.293 21.781 19.641 1 98.31 305 LEU A O 1
ATOM 2456 N N . ILE A 1 306 ? -8.391 20.781 17.906 1 97.56 306 ILE A N 1
ATOM 2457 C CA . ILE A 1 306 ? -9.609 21.547 18.094 1 97.56 306 ILE A CA 1
ATOM 2458 C C . ILE A 1 306 ? -10.797 20.609 18.281 1 97.56 306 ILE A C 1
ATOM 2460 O O . ILE A 1 306 ? -10.727 19.438 17.922 1 97.56 306 ILE A O 1
ATOM 2464 N N . ASP A 1 307 ? -11.812 21.125 18.875 1 95.31 307 ASP A N 1
ATOM 2465 C CA . ASP A 1 307 ? -13.133 20.5 18.875 1 95.31 307 ASP A CA 1
ATOM 2466 C C . ASP A 1 307 ? -14.055 21.141 17.844 1 95.31 307 ASP A C 1
ATOM 2468 O O . ASP A 1 307 ? -14.578 22.234 18.062 1 95.31 307 ASP A O 1
ATOM 2472 N N . VAL A 1 308 ? -14.312 20.422 16.828 1 91.25 308 VAL A N 1
ATOM 2473 C CA . VAL A 1 308 ? -15.047 20.984 15.703 1 91.25 308 VAL A CA 1
ATOM 2474 C C . VAL A 1 308 ? -16.453 21.375 16.141 1 91.25 308 VAL A C 1
ATOM 2476 O O . VAL A 1 308 ? -17.016 22.359 15.648 1 91.25 308 VAL A O 1
ATOM 2479 N N . GLU A 1 309 ? -17.031 20.688 17.125 1 88.88 309 GLU A N 1
ATOM 2480 C CA . GLU A 1 309 ? -18.375 21 17.609 1 88.88 309 GLU A CA 1
ATOM 2481 C C . GLU A 1 309 ? -18.406 22.344 18.328 1 88.88 309 GLU A C 1
ATOM 2483 O O . GLU A 1 309 ? -19.469 22.953 18.5 1 88.88 309 GLU A O 1
ATOM 2488 N N . ARG A 1 310 ? -17.266 22.781 18.734 1 90.31 310 ARG A N 1
ATOM 2489 C CA . ARG A 1 310 ? -17.156 24.062 19.422 1 90.31 310 ARG A CA 1
ATOM 2490 C C . ARG A 1 310 ? -16.484 25.094 18.531 1 90.31 310 ARG A C 1
ATOM 2492 O O . ARG A 1 310 ? -15.812 26 19.016 1 90.31 310 ARG A O 1
ATOM 2499 N N . SER A 1 311 ? -16.594 24.859 17.203 1 91.25 311 SER A N 1
ATOM 2500 C CA . SER A 1 311 ? -15.969 25.75 16.234 1 91.25 311 SER A CA 1
ATOM 2501 C C . SER A 1 311 ? -17.016 26.453 15.383 1 91.25 311 SER A C 1
ATOM 2503 O O . SER A 1 311 ? -17.938 25.797 14.859 1 91.25 311 SER A O 1
ATOM 2505 N N . LEU A 1 312 ? -16.938 27.797 15.25 1 89.94 312 LEU A N 1
ATOM 2506 C CA . LEU A 1 312 ? -17.75 28.578 14.328 1 89.94 312 LEU A CA 1
ATOM 2507 C C . LEU A 1 312 ? -17.031 28.797 13.008 1 89.94 312 LEU A C 1
ATOM 2509 O O . LEU A 1 312 ? -17.656 28.828 11.945 1 89.94 312 LEU A O 1
ATOM 2513 N N . ASP A 1 313 ? -15.805 29 13.078 1 92.44 313 ASP A N 1
ATOM 2514 C CA . ASP A 1 313 ? -14.961 29.156 11.898 1 92.44 313 ASP A CA 1
ATOM 2515 C C . ASP A 1 313 ? -13.539 28.688 12.164 1 92.44 313 ASP A C 1
ATOM 2517 O O . ASP A 1 313 ? -12.992 28.906 13.25 1 92.44 313 ASP A O 1
ATOM 2521 N N . TYR A 1 314 ? -12.898 28.141 11.203 1 95.81 314 TYR A N 1
ATOM 2522 C CA . TYR A 1 314 ? -11.602 27.484 11.359 1 95.81 314 TYR A CA 1
ATOM 2523 C C . TYR A 1 314 ? -10.508 28.5 11.641 1 95.81 314 TYR A C 1
ATOM 2525 O O . TYR A 1 314 ? -9.602 28.234 12.438 1 95.81 314 TYR A O 1
ATOM 2533 N N . LYS A 1 315 ? -10.539 29.656 11.023 1 96.38 315 LYS A N 1
ATOM 2534 C CA . LYS A 1 315 ? -9.453 30.609 11.195 1 96.38 315 LYS A CA 1
ATOM 2535 C C . LYS A 1 315 ? -9.32 31.047 12.648 1 96.38 315 LYS A C 1
ATOM 2537 O O . LYS A 1 315 ? -8.227 31.047 13.211 1 96.38 315 LYS A O 1
ATOM 2542 N N . SER A 1 316 ? -10.477 31.391 13.273 1 96.38 316 SER A N 1
ATOM 2543 C CA . SER A 1 316 ? -10.492 31.859 14.656 1 96.38 316 SER A CA 1
ATOM 2544 C C . SER A 1 316 ? -9.953 30.797 15.609 1 96.38 316 SER A C 1
ATOM 2546 O O . SER A 1 316 ? -9.086 31.078 16.438 1 96.38 316 SER A O 1
ATOM 2548 N N . ILE A 1 317 ? -10.422 29.641 15.469 1 96.44 317 ILE A N 1
ATOM 2549 C CA . ILE A 1 317 ? -10.086 28.594 16.438 1 96.44 317 ILE A CA 1
ATOM 2550 C C . ILE A 1 317 ? -8.641 28.141 16.234 1 96.44 317 ILE A C 1
ATOM 2552 O O . ILE A 1 317 ? -7.949 27.812 17.203 1 96.44 317 ILE A O 1
ATOM 2556 N N . LEU A 1 318 ? -8.141 28.094 15.023 1 97.81 318 LEU A N 1
ATOM 2557 C CA . LEU A 1 318 ? -6.758 27.703 14.758 1 97.81 318 LEU A CA 1
ATOM 2558 C C . LEU A 1 318 ? -5.789 28.734 15.312 1 97.81 318 LEU A C 1
ATOM 2560 O O . LEU A 1 318 ? -4.785 28.391 15.93 1 97.81 318 LEU A O 1
ATOM 2564 N N . LEU A 1 319 ? -6.117 29.984 15.102 1 97.44 319 LEU A N 1
ATOM 2565 C CA . LEU A 1 319 ? -5.25 31.031 15.633 1 97.44 319 LEU A CA 1
ATOM 2566 C C . LEU A 1 319 ? -5.262 31.016 17.156 1 97.44 319 LEU A C 1
ATOM 2568 O O . LEU A 1 319 ? -4.227 31.234 17.797 1 97.44 319 LEU A O 1
ATOM 2572 N N . LYS A 1 320 ? -6.426 30.797 17.719 1 97.06 320 LYS A N 1
ATOM 2573 C CA . LYS A 1 320 ? -6.5 30.672 19.172 1 97.06 320 LYS A CA 1
ATOM 2574 C C . LYS A 1 320 ? -5.637 29.516 19.672 1 97.06 320 LYS A C 1
ATOM 2576 O O . LYS A 1 320 ? -4.859 29.688 20.609 1 97.06 320 LYS A O 1
ATOM 2581 N N . SER A 1 321 ? -5.75 28.391 19.047 1 97.75 321 SER A N 1
ATOM 2582 C CA . SER A 1 321 ? -5.109 27.156 19.5 1 97.75 321 SER A CA 1
ATOM 2583 C C . SER A 1 321 ? -3.594 27.25 19.359 1 97.75 321 SER A C 1
ATOM 2585 O O . SER A 1 321 ? -2.861 26.562 20.078 1 97.75 321 SER A O 1
ATOM 2587 N N . LEU A 1 322 ? -3.066 28.078 18.5 1 98.19 322 LEU A N 1
ATOM 2588 C CA . LEU A 1 322 ? -1.637 28.156 18.219 1 98.19 322 LEU A CA 1
ATOM 2589 C C . LEU A 1 322 ? -1.016 29.375 18.891 1 98.19 322 LEU A C 1
ATOM 2591 O O . LEU A 1 322 ? 0.164 29.672 18.688 1 98.19 322 LEU A O 1
ATOM 2595 N N . GLN A 1 323 ? -1.732 30.078 19.734 1 97.25 323 GLN A N 1
ATOM 2596 C CA . GLN A 1 323 ? -1.344 31.375 20.297 1 97.25 323 GLN A CA 1
ATOM 2597 C C . GLN A 1 323 ? 0.03 31.281 20.969 1 97.25 323 GLN A C 1
ATOM 2599 O O . GLN A 1 323 ? 0.929 32.062 20.625 1 97.25 323 GLN A O 1
ATOM 2604 N N . PRO A 1 324 ? 0.22 30.297 21.844 1 97.75 324 PRO A N 1
ATOM 2605 C CA . PRO A 1 324 ? 1.522 30.281 22.516 1 97.75 324 PRO A CA 1
ATOM 2606 C C . PRO A 1 324 ? 2.672 29.969 21.562 1 97.75 324 PRO A C 1
ATOM 2608 O O . PRO A 1 324 ? 3.785 30.469 21.75 1 97.75 324 PRO A O 1
ATOM 2611 N N . ILE A 1 325 ? 2.439 29.203 20.562 1 98.19 325 ILE A N 1
ATOM 2612 C CA . ILE A 1 325 ? 3.457 28.812 19.594 1 98.19 325 ILE A CA 1
ATOM 2613 C C . ILE A 1 325 ? 3.822 30 18.719 1 98.19 325 ILE A C 1
ATOM 2615 O O . ILE A 1 325 ? 5.004 30.297 18.516 1 98.19 325 ILE A O 1
ATOM 2619 N N . LEU A 1 326 ? 2.83 30.719 18.25 1 97 326 LEU A N 1
ATOM 2620 C CA . LEU A 1 326 ? 3.047 31.891 17.391 1 97 326 LEU A CA 1
ATOM 2621 C C . LEU A 1 326 ? 3.703 33.031 18.172 1 97 326 LEU A C 1
ATOM 2623 O O . LEU A 1 326 ? 4.582 33.719 17.656 1 97 326 LEU A O 1
ATOM 2627 N N . ALA A 1 327 ? 3.305 33.156 19.422 1 96.31 327 ALA A N 1
ATOM 2628 C CA . ALA A 1 327 ? 3.834 34.219 20.25 1 96.31 327 ALA A CA 1
ATOM 2629 C C . ALA A 1 327 ? 5.332 34.062 20.484 1 96.31 327 ALA A C 1
ATOM 2631 O O . ALA A 1 327 ? 6.066 35.031 20.609 1 96.31 327 ALA A O 1
ATOM 2632 N N . THR A 1 328 ? 5.781 32.812 20.516 1 96.19 328 THR A N 1
ATOM 2633 C CA . THR A 1 328 ? 7.176 32.531 20.844 1 96.19 328 THR A CA 1
ATOM 2634 C C . THR A 1 328 ? 7.984 32.25 19.578 1 96.19 328 THR A C 1
ATOM 2636 O O . THR A 1 328 ? 9.188 31.984 19.656 1 96.19 328 THR A O 1
ATOM 2639 N N . ASN A 1 329 ? 7.375 32.281 18.438 1 93.25 329 ASN A N 1
ATOM 2640 C CA . ASN A 1 329 ? 8.016 32.031 17.156 1 93.25 329 ASN A CA 1
ATOM 2641 C C . ASN A 1 329 ? 8.711 30.688 17.125 1 93.25 329 ASN A C 1
ATOM 2643 O O . ASN A 1 329 ? 9.828 30.562 16.625 1 93.25 329 ASN A O 1
ATOM 2647 N N . THR A 1 330 ? 8.094 29.688 17.75 1 95.62 330 THR A N 1
ATOM 2648 C CA . THR A 1 330 ? 8.633 28.344 17.766 1 95.62 330 THR A CA 1
ATOM 2649 C C . THR A 1 330 ? 8.203 27.562 16.516 1 95.62 330 THR A C 1
ATOM 2651 O O . THR A 1 330 ? 7.043 27.641 16.109 1 95.62 330 THR A O 1
ATOM 2654 N N . LYS A 1 331 ? 9.141 26.875 15.891 1 94.94 331 LYS A N 1
ATOM 2655 C CA . LYS A 1 331 ? 8.797 26.031 14.742 1 94.94 331 LYS A CA 1
ATOM 2656 C C . LYS A 1 331 ? 7.852 24.906 15.156 1 94.94 331 LYS A C 1
ATOM 2658 O O . LYS A 1 331 ? 7.953 24.375 16.266 1 94.94 331 LYS A O 1
ATOM 2663 N N . PHE A 1 332 ? 6.906 24.562 14.219 1 96.94 332 PHE A N 1
ATOM 2664 C CA . PHE A 1 332 ? 6 23.5 14.617 1 96.94 332 PHE A CA 1
ATOM 2665 C C . PHE A 1 332 ? 5.555 22.688 13.398 1 96.94 332 PHE A C 1
ATOM 2667 O O . PHE A 1 332 ? 5.637 23.172 12.266 1 96.94 332 PHE A O 1
ATOM 2674 N N . LEU A 1 333 ? 5.23 21.422 13.648 1 97.38 333 LEU A N 1
ATOM 2675 C CA . LEU A 1 333 ? 4.594 20.469 12.734 1 97.38 333 LEU A CA 1
ATOM 2676 C C . LEU A 1 333 ? 3.244 20.016 13.273 1 97.38 333 LEU A C 1
ATOM 2678 O O . LEU A 1 333 ? 3.076 19.875 14.492 1 97.38 333 LEU A O 1
ATOM 2682 N N . TYR A 1 334 ? 2.385 19.812 12.328 1 98.12 334 TYR A N 1
ATOM 2683 C CA . TYR A 1 334 ? 1.035 19.422 12.719 1 98.12 334 TYR A CA 1
ATOM 2684 C C . TYR A 1 334 ? 0.571 18.203 11.938 1 98.12 334 TYR A C 1
ATOM 2686 O O . TYR A 1 334 ? 0.811 18.094 10.734 1 98.12 334 TYR A O 1
ATOM 2694 N N . THR A 1 335 ? -0.011 17.234 12.648 1 98.25 335 THR A N 1
ATOM 2695 C CA . THR A 1 335 ? -0.766 16.172 12 1 98.25 335 THR A CA 1
ATOM 2696 C C . THR A 1 335 ? -2.139 16.016 12.648 1 98.25 335 THR A C 1
ATOM 2698 O O . THR A 1 335 ? -2.305 16.281 13.836 1 98.25 335 THR A O 1
ATOM 2701 N N . PHE A 1 336 ? -3.135 15.508 11.883 1 98 336 PHE A N 1
ATOM 2702 C CA . PHE A 1 336 ? -4.523 15.422 12.328 1 98 336 PHE A CA 1
ATOM 2703 C C . PHE A 1 336 ? -4.723 14.227 13.25 1 98 336 PHE A C 1
ATOM 2705 O O . PHE A 1 336 ? -3.967 13.25 13.188 1 98 336 PHE A O 1
ATOM 2712 N N . GLY A 1 337 ? -5.688 14.398 14.141 1 97.25 337 GLY A N 1
ATOM 2713 C CA . GLY A 1 337 ? -6.289 13.273 14.836 1 97.25 337 GLY A CA 1
ATOM 2714 C C . GLY A 1 337 ? -7.641 12.875 14.281 1 97.25 337 GLY A C 1
ATOM 2715 O O . GLY A 1 337 ? -7.793 12.711 13.07 1 97.25 337 GLY A O 1
ATOM 2716 N N . ASP A 1 338 ? -8.641 12.734 15.188 1 94.38 338 ASP A N 1
ATOM 2717 C CA . ASP A 1 338 ? -9.984 12.32 14.797 1 94.38 338 ASP A CA 1
ATOM 2718 C C . ASP A 1 338 ? -10.906 13.531 14.617 1 94.38 338 ASP A C 1
ATOM 2720 O O . ASP A 1 338 ? -12.062 13.383 14.234 1 94.38 338 ASP A O 1
ATOM 2724 N N . GLU A 1 339 ? -10.453 14.648 14.805 1 94.94 339 GLU A N 1
ATOM 2725 C CA . GLU A 1 339 ? -11.305 15.828 14.961 1 94.94 339 GLU A CA 1
ATOM 2726 C C . GLU A 1 339 ? -11.922 16.25 13.633 1 94.94 339 GLU A C 1
ATOM 2728 O O . GLU A 1 339 ? -13.008 16.844 13.609 1 94.94 339 GLU A O 1
ATOM 2733 N N . VAL A 1 340 ? -11.164 16.078 12.547 1 94.5 340 VAL A N 1
ATOM 2734 C CA . VAL A 1 340 ? -11.641 16.438 11.219 1 94.5 340 VAL A CA 1
ATOM 2735 C C . VAL A 1 340 ? -11.68 15.195 10.328 1 94.5 340 VAL A C 1
ATOM 2737 O O . VAL A 1 340 ? -10.648 14.562 10.094 1 94.5 340 VAL A O 1
ATOM 2740 N N . GLN A 1 341 ? -12.828 14.891 9.766 1 89.94 341 GLN A N 1
ATOM 2741 C CA . GLN A 1 341 ? -12.984 13.664 9 1 89.94 341 GLN A CA 1
ATOM 2742 C C . GLN A 1 341 ? -12.938 13.938 7.496 1 89.94 341 GLN A C 1
ATOM 2744 O O . GLN A 1 341 ? -12.414 13.133 6.727 1 89.94 341 GLN A O 1
ATOM 2749 N N . ASN A 1 342 ? -13.383 15.117 7.16 1 90.5 342 ASN A N 1
ATOM 2750 C CA . ASN A 1 342 ? -13.492 15.461 5.746 1 90.5 342 ASN A CA 1
ATOM 2751 C C . ASN A 1 342 ? -12.141 15.859 5.156 1 90.5 342 ASN A C 1
ATOM 2753 O O . ASN A 1 342 ? -11.469 16.75 5.68 1 90.5 342 ASN A O 1
ATOM 2757 N N . LYS A 1 343 ? -11.773 15.281 4.09 1 89.44 343 LYS A N 1
ATOM 2758 C CA . LYS A 1 343 ? -10.469 15.508 3.473 1 89.44 343 LYS A CA 1
ATOM 2759 C C . LYS A 1 343 ? -10.359 16.938 2.93 1 89.44 343 LYS A C 1
ATOM 2761 O O . LYS A 1 343 ? -9.281 17.531 2.947 1 89.44 343 LYS A O 1
ATOM 2766 N N . GLU A 1 344 ? -11.438 17.469 2.416 1 89.81 344 GLU A N 1
ATOM 2767 C CA . GLU A 1 344 ? -11.422 18.844 1.899 1 89.81 344 GLU A CA 1
ATOM 2768 C C . GLU A 1 344 ? -11.141 19.844 3.01 1 89.81 344 GLU A C 1
ATOM 2770 O O . GLU A 1 344 ? -10.375 20.797 2.818 1 89.81 344 GLU A O 1
ATOM 2775 N N . ASP A 1 345 ? -11.766 19.594 4.102 1 93.81 345 ASP A N 1
ATOM 2776 C CA . ASP A 1 345 ? -11.508 20.453 5.262 1 93.81 345 ASP A CA 1
ATOM 2777 C C . ASP A 1 345 ? -10.047 20.359 5.699 1 93.81 345 ASP A C 1
ATOM 2779 O O . ASP A 1 345 ? -9.414 21.375 5.969 1 93.81 345 ASP A O 1
ATOM 2783 N N . LYS A 1 346 ? -9.562 19.125 5.758 1 95.19 346 LYS A N 1
ATOM 2784 C CA . LYS A 1 346 ? -8.172 18.922 6.156 1 95.19 346 LYS A CA 1
ATOM 2785 C C . LYS A 1 346 ? -7.219 19.672 5.234 1 95.19 346 LYS A C 1
ATOM 2787 O O . LYS A 1 346 ? -6.289 20.344 5.699 1 95.19 346 LYS A O 1
ATOM 2792 N N . SER A 1 347 ? -7.504 19.516 3.967 1 93.88 347 SER A N 1
ATOM 2793 C CA . SER A 1 347 ? -6.645 20.172 2.979 1 93.88 347 SER A CA 1
ATOM 2794 C C . SER A 1 347 ? -6.637 21.688 3.156 1 93.88 347 SER A C 1
ATOM 2796 O O . SER A 1 347 ? -5.574 22.312 3.121 1 93.88 347 SER A O 1
ATOM 2798 N N . THR A 1 348 ? -7.777 22.25 3.383 1 94.5 348 THR A N 1
ATOM 2799 C CA . THR A 1 348 ? -7.887 23.703 3.545 1 94.5 348 THR A CA 1
ATOM 2800 C C . THR A 1 348 ? -7.191 24.156 4.824 1 94.5 348 THR A C 1
ATOM 2802 O O . THR A 1 348 ? -6.543 25.203 4.848 1 94.5 348 THR A O 1
ATOM 2805 N N . ILE A 1 349 ? -7.312 23.406 5.828 1 96.69 349 ILE A N 1
ATOM 2806 C CA . ILE A 1 349 ? -6.691 23.719 7.109 1 96.69 349 ILE A CA 1
ATOM 2807 C C . ILE A 1 349 ? -5.172 23.703 6.969 1 96.69 349 ILE A C 1
ATOM 2809 O O . ILE A 1 349 ? -4.488 24.625 7.414 1 96.69 349 ILE A O 1
ATOM 2813 N N . ILE A 1 350 ? -4.672 22.688 6.336 1 95.94 350 ILE A N 1
ATOM 2814 C CA . ILE A 1 350 ? -3.225 22.578 6.207 1 95.94 350 ILE A CA 1
ATOM 2815 C C . ILE A 1 350 ? -2.703 23.688 5.297 1 95.94 350 ILE A C 1
ATOM 2817 O O . ILE A 1 350 ? -1.613 24.219 5.52 1 95.94 350 ILE A O 1
ATOM 2821 N N . GLU A 1 351 ? -3.469 24.016 4.27 1 93.69 351 GLU A N 1
ATOM 2822 C CA . GLU A 1 351 ? -3.084 25.141 3.43 1 93.69 351 GLU A CA 1
ATOM 2823 C C . GLU A 1 351 ? -2.914 26.422 4.258 1 93.69 351 GLU A C 1
ATOM 2825 O O . GLU A 1 351 ? -1.937 27.156 4.09 1 93.69 351 GLU A O 1
ATOM 2830 N N . PHE A 1 352 ? -3.787 26.656 5.086 1 95.38 352 PHE A N 1
ATOM 2831 C CA . PHE A 1 352 ? -3.719 27.828 5.961 1 95.38 352 PHE A CA 1
ATOM 2832 C C . PHE A 1 352 ? -2.551 27.703 6.93 1 95.38 352 PHE A C 1
ATOM 2834 O O . PHE A 1 352 ? -1.743 28.625 7.059 1 95.38 352 PHE A O 1
ATOM 2841 N N . LEU A 1 353 ? -2.439 26.531 7.609 1 96.44 353 LEU A N 1
ATOM 2842 C CA . LEU A 1 353 ? -1.381 26.344 8.594 1 96.44 353 LEU A CA 1
ATOM 2843 C C . LEU A 1 353 ? -0.008 26.531 7.957 1 96.44 353 LEU A C 1
ATOM 2845 O O . LEU A 1 353 ? 0.869 27.172 8.547 1 96.44 353 LEU A O 1
ATOM 2849 N N . SER A 1 354 ? 0.153 25.969 6.816 1 93.12 354 SER A N 1
ATOM 2850 C CA . SER A 1 354 ? 1.443 26.016 6.137 1 93.12 354 SER A CA 1
ATOM 2851 C C . SER A 1 354 ? 1.812 27.453 5.77 1 93.12 354 SER A C 1
ATOM 2853 O O . SER A 1 354 ? 2.977 27.75 5.492 1 93.12 354 SER A O 1
ATOM 2855 N N . SER A 1 355 ? 0.826 28.359 5.75 1 90.25 355 SER A N 1
ATOM 2856 C CA . SER A 1 355 ? 1.079 29.766 5.434 1 90.25 355 SER A CA 1
ATOM 2857 C C . SER A 1 355 ? 1.517 30.547 6.668 1 90.25 355 SER A C 1
ATOM 2859 O O . SER A 1 355 ? 2.018 31.672 6.559 1 90.25 355 SER A O 1
ATOM 2861 N N . LEU A 1 356 ? 1.341 29.969 7.844 1 91.88 356 LEU A N 1
ATOM 2862 C CA . LEU A 1 356 ? 1.713 30.641 9.078 1 91.88 356 LEU A CA 1
ATOM 2863 C C . LEU A 1 356 ? 3.223 30.594 9.289 1 91.88 356 LEU A C 1
ATOM 2865 O O . LEU A 1 356 ? 3.887 29.656 8.859 1 91.88 356 LEU A O 1
ATOM 2869 N N . PRO A 1 357 ? 3.719 31.641 9.961 1 88.38 357 PRO A N 1
ATOM 2870 C CA . PRO A 1 357 ? 5.16 31.641 10.219 1 88.38 357 PRO A CA 1
ATOM 2871 C C . PRO A 1 357 ? 5.613 30.453 11.07 1 88.38 357 PRO A C 1
ATOM 2873 O O . PRO A 1 357 ? 4.918 30.062 12.008 1 88.38 357 PRO A O 1
ATOM 2876 N N . ASN A 1 358 ? 6.672 29.812 10.734 1 89.75 358 ASN A N 1
ATOM 2877 C CA . ASN A 1 358 ? 7.367 28.766 11.484 1 89.75 358 ASN A CA 1
ATOM 2878 C C . ASN A 1 358 ? 6.641 27.422 11.383 1 89.75 358 ASN A C 1
ATOM 2880 O O . ASN A 1 358 ? 7.016 26.453 12.047 1 89.75 358 ASN A O 1
ATOM 2884 N N . CYS A 1 359 ? 5.559 27.391 10.609 1 93.81 359 CYS A N 1
ATOM 2885 C CA . CYS A 1 359 ? 4.973 26.094 10.305 1 93.81 359 CYS A CA 1
ATOM 2886 C C . CYS A 1 359 ? 5.832 25.328 9.305 1 93.81 359 CYS A C 1
ATOM 2888 O O . CYS A 1 359 ? 6.215 25.875 8.266 1 93.81 359 CYS A O 1
ATOM 2890 N N . LEU A 1 360 ? 6.082 24.094 9.578 1 93.44 360 LEU A N 1
ATOM 2891 C CA . LEU A 1 360 ? 7 23.344 8.734 1 93.44 360 LEU A CA 1
ATOM 2892 C C . LEU A 1 360 ? 6.246 22.297 7.91 1 93.44 360 LEU A C 1
ATOM 2894 O O . LEU A 1 360 ? 6.863 21.484 7.215 1 93.44 360 LEU A O 1
ATOM 2898 N N . ASN A 1 361 ? 4.898 22.281 7.984 1 94.44 361 ASN A N 1
ATOM 2899 C CA . ASN A 1 361 ? 4.109 21.391 7.129 1 94.44 361 ASN A CA 1
ATOM 2900 C C . ASN A 1 361 ? 4.219 21.797 5.66 1 94.44 361 ASN A C 1
ATOM 2902 O O . ASN A 1 361 ? 4.324 22.969 5.336 1 94.44 361 ASN A O 1
ATOM 2906 N N . THR A 1 362 ? 4.199 20.812 4.84 1 89.06 362 THR A N 1
ATOM 2907 C CA . THR A 1 362 ? 4.129 21.016 3.4 1 89.06 362 THR A CA 1
ATOM 2908 C C . THR A 1 362 ? 2.703 20.828 2.895 1 89.06 362 THR A C 1
ATOM 2910 O O . THR A 1 362 ? 2.053 19.828 3.217 1 89.06 362 THR A O 1
ATOM 2913 N N . PHE A 1 363 ? 2.27 21.828 2.166 1 89.38 363 PHE A N 1
ATOM 2914 C CA . PHE A 1 363 ? 0.947 21.688 1.567 1 89.38 363 PHE A CA 1
ATOM 2915 C C . PHE A 1 363 ? 1.046 21.047 0.189 1 89.38 363 PHE A C 1
ATOM 2917 O O . PHE A 1 363 ? 1.759 21.547 -0.685 1 89.38 363 PHE A O 1
ATOM 2924 N N . VAL A 1 364 ? 0.42 19.922 0.081 1 85.25 364 VAL A N 1
ATOM 2925 C CA . VAL A 1 364 ? 0.276 19.25 -1.201 1 85.25 364 VAL A CA 1
ATOM 2926 C C . VAL A 1 364 ? -1.204 19.094 -1.546 1 85.25 364 VAL A C 1
ATOM 2928 O O . VAL A 1 364 ? -1.972 18.516 -0.779 1 85.25 364 VAL A O 1
ATOM 2931 N N . PRO A 1 365 ? -1.534 19.625 -2.693 1 80.69 365 PRO A N 1
ATOM 2932 C CA . PRO A 1 365 ? -2.938 19.438 -3.074 1 80.69 365 PRO A CA 1
ATOM 2933 C C . PRO A 1 365 ? -3.361 17.984 -3.117 1 80.69 365 PRO A C 1
ATOM 2935 O O . PRO A 1 365 ? -2.58 17.125 -3.529 1 80.69 365 PRO A O 1
ATOM 2938 N N . PHE A 1 366 ? -4.488 17.766 -2.705 1 70.62 366 PHE A N 1
ATOM 2939 C CA . PHE A 1 366 ? -5.047 16.422 -2.531 1 70.62 366 PHE A CA 1
ATOM 2940 C C . PHE A 1 366 ? -4.906 15.617 -3.811 1 70.62 366 PHE A C 1
ATOM 2942 O O . PHE A 1 366 ? -4.605 14.422 -3.764 1 70.62 366 PHE A O 1
ATOM 2949 N N . ALA A 1 367 ? -5.219 16.203 -4.887 1 67.62 367 ALA A N 1
ATOM 2950 C CA . ALA A 1 367 ? -5.207 15.531 -6.184 1 67.62 367 ALA A CA 1
ATOM 2951 C C . ALA A 1 367 ? -3.799 15.086 -6.559 1 67.62 367 ALA A C 1
ATOM 2953 O O . ALA A 1 367 ? -3.625 14.211 -7.41 1 67.62 367 ALA A O 1
ATOM 2954 N N . ASP A 1 368 ? -2.887 15.484 -5.758 1 73.69 368 ASP A N 1
ATOM 2955 C CA . ASP A 1 368 ? -1.512 15.305 -6.215 1 73.69 368 ASP A CA 1
ATOM 2956 C C . ASP A 1 368 ? -0.788 14.258 -5.375 1 73.69 368 ASP A C 1
ATOM 2958 O O . ASP A 1 368 ? 0.407 14.016 -5.562 1 73.69 368 ASP A O 1
ATOM 2962 N N . THR A 1 369 ? -1.531 13.695 -4.465 1 79.38 369 THR A N 1
ATOM 2963 C CA . THR A 1 369 ? -0.839 12.703 -3.646 1 79.38 369 THR A CA 1
ATOM 2964 C C . THR A 1 369 ? -1.619 11.398 -3.605 1 79.38 369 THR A C 1
ATOM 2966 O O . THR A 1 369 ? -2.85 11.398 -3.688 1 79.38 369 THR A O 1
ATOM 2969 N N . ASN A 1 370 ? -0.828 10.32 -3.518 1 86.62 370 ASN A N 1
ATOM 2970 C CA . ASN A 1 370 ? -1.433 9 -3.379 1 86.62 370 ASN A CA 1
ATOM 2971 C C . ASN A 1 370 ? -1.344 8.484 -1.942 1 86.62 370 ASN A C 1
ATOM 2973 O O . ASN A 1 370 ? -1.761 7.367 -1.649 1 86.62 370 ASN A O 1
ATOM 2977 N N . LEU A 1 371 ? -0.876 9.328 -1.031 1 92.69 371 LEU A N 1
ATOM 2978 C CA . LEU A 1 371 ? -0.741 8.922 0.363 1 92.69 371 LEU A CA 1
ATOM 2979 C C . LEU A 1 371 ? -2.08 9.008 1.087 1 92.69 371 LEU A C 1
ATOM 2981 O O . LEU A 1 371 ? -2.869 9.922 0.838 1 92.69 371 LEU A O 1
ATOM 2985 N N . HIS A 1 372 ? -2.303 8.062 1.931 1 94 372 HIS A N 1
ATOM 2986 C CA . HIS A 1 372 ? -3.469 8.125 2.805 1 94 372 HIS A CA 1
ATOM 2987 C C . HIS A 1 372 ? -3.373 9.289 3.777 1 94 372 HIS A C 1
ATOM 2989 O O . HIS A 1 372 ? -2.303 9.555 4.332 1 94 372 HIS A O 1
ATOM 2995 N N . GLY A 1 373 ? -4.5 10.023 3.994 1 93.81 373 GLY A N 1
ATOM 2996 C CA . GLY A 1 373 ? -4.5 11.195 4.852 1 93.81 373 GLY A CA 1
ATOM 2997 C C . GLY A 1 373 ? -3.912 12.422 4.184 1 93.81 373 GLY A C 1
ATOM 2998 O O . GLY A 1 373 ? -3.57 12.391 3.002 1 93.81 373 GLY A O 1
ATOM 2999 N N . VAL A 1 374 ? -3.773 13.5 4.93 1 94.62 374 VAL A N 1
ATOM 3000 C CA . VAL A 1 374 ? -3.369 14.766 4.32 1 94.62 374 VAL A CA 1
ATOM 3001 C C . VAL A 1 374 ? -2.023 15.203 4.895 1 94.62 374 VAL A C 1
ATOM 3003 O O . VAL A 1 374 ? -1.206 15.805 4.188 1 94.62 374 VAL A O 1
ATOM 3006 N N . THR A 1 375 ? -1.778 14.914 6.125 1 95.5 375 THR A N 1
ATOM 3007 C CA . THR A 1 375 ? -0.569 15.398 6.785 1 95.5 375 THR A CA 1
ATOM 3008 C C . THR A 1 375 ? 0.467 14.281 6.898 1 95.5 375 THR A C 1
ATOM 3010 O O . THR A 1 375 ? 0.445 13.5 7.852 1 95.5 375 THR A O 1
ATOM 3013 N N . ASN A 1 376 ? 1.294 14.094 5.918 1 95.81 376 ASN A N 1
ATOM 3014 C CA . ASN A 1 376 ? 2.455 13.219 5.875 1 95.81 376 ASN A CA 1
ATOM 3015 C C . ASN A 1 376 ? 3.727 13.977 5.512 1 95.81 376 ASN A C 1
ATOM 3017 O O . ASN A 1 376 ? 3.879 14.438 4.379 1 95.81 376 ASN A O 1
ATOM 3021 N N . ASP A 1 377 ? 4.617 14.203 6.531 1 95.06 377 ASP A N 1
ATOM 3022 C CA . ASP A 1 377 ? 5.809 15.023 6.316 1 95.06 377 ASP A CA 1
ATOM 3023 C C . ASP A 1 377 ? 7.027 14.414 7.004 1 95.06 377 ASP A C 1
ATOM 3025 O O . ASP A 1 377 ? 6.887 13.609 7.926 1 95.06 377 ASP A O 1
ATOM 3029 N N . ASN A 1 378 ? 8.141 14.727 6.48 1 95.44 378 ASN A N 1
ATOM 3030 C CA . ASN A 1 378 ? 9.422 14.352 7.07 1 95.44 378 ASN A CA 1
ATOM 3031 C C . ASN A 1 378 ? 10.383 15.531 7.129 1 95.44 378 ASN A C 1
ATOM 3033 O O . ASN A 1 378 ? 10.57 16.234 6.133 1 95.44 378 ASN A O 1
ATOM 3037 N N . LEU A 1 379 ? 10.867 15.82 8.289 1 94.38 379 LEU A N 1
ATOM 3038 C CA . LEU A 1 379 ? 11.844 16.875 8.523 1 94.38 379 LEU A CA 1
ATOM 3039 C C . LEU A 1 379 ? 13.227 16.297 8.805 1 94.38 379 LEU A C 1
ATOM 3041 O O . LEU A 1 379 ? 13.375 15.461 9.703 1 94.38 379 LEU A O 1
ATOM 3045 N N . GLN A 1 380 ? 14.203 16.656 8 1 92.94 380 GLN A N 1
ATOM 3046 C CA . GLN A 1 380 ? 15.594 16.266 8.219 1 92.94 380 GLN A CA 1
ATOM 3047 C C . GLN A 1 380 ? 16.391 17.375 8.891 1 92.94 380 GLN A C 1
ATOM 3049 O O . GLN A 1 380 ? 16.391 18.516 8.414 1 92.94 380 GLN A O 1
ATOM 3054 N N . ILE A 1 381 ? 17.016 17.062 9.984 1 93.19 381 ILE A N 1
ATOM 3055 C CA . ILE A 1 381 ? 17.844 18.016 10.711 1 93.19 381 ILE A CA 1
ATOM 3056 C C . ILE A 1 381 ? 19.297 17.531 10.711 1 93.19 381 ILE A C 1
ATOM 3058 O O . ILE A 1 381 ? 19.609 16.469 11.242 1 93.19 381 ILE A O 1
ATOM 3062 N N . PHE A 1 382 ? 20.188 18.312 10.195 1 91.38 382 PHE A N 1
ATOM 3063 C CA . PHE A 1 382 ? 21.609 18 10.156 1 91.38 382 PHE A CA 1
ATOM 3064 C C . PHE A 1 382 ? 22.375 18.812 11.188 1 91.38 382 PHE A C 1
ATOM 3066 O O . PHE A 1 382 ? 22.281 20.047 11.219 1 91.38 382 PHE A O 1
ATOM 3073 N N . ASN A 1 383 ? 23.062 18.141 11.977 1 92.44 383 ASN A N 1
ATOM 3074 C CA . ASN A 1 383 ? 23.844 18.766 13.031 1 92.44 383 ASN A CA 1
ATOM 3075 C C . ASN A 1 383 ? 25.344 18.672 12.75 1 92.44 383 ASN A C 1
ATOM 3077 O O . ASN A 1 383 ? 25.828 17.641 12.289 1 92.44 383 ASN A O 1
ATOM 3081 N N . LYS A 1 384 ? 26.016 19.766 12.992 1 91.38 384 LYS A N 1
ATOM 3082 C CA . LYS A 1 384 ? 27.469 19.828 12.891 1 91.38 384 LYS A CA 1
ATOM 3083 C C . LYS A 1 384 ? 28.078 20.422 14.156 1 91.38 384 LYS A C 1
ATOM 3085 O O . LYS A 1 384 ? 27.875 21.594 14.469 1 91.38 384 LYS A O 1
ATOM 3090 N N . LEU A 1 385 ? 28.812 19.609 14.844 1 90.56 385 LEU A N 1
ATOM 3091 C CA . LEU A 1 385 ? 29.516 20.062 16.047 1 90.56 385 LEU A CA 1
ATOM 3092 C C . LEU A 1 385 ? 31.016 20.156 15.781 1 90.56 385 LEU A C 1
ATOM 3094 O O . LEU A 1 385 ? 31.625 19.219 15.258 1 90.56 385 LEU A O 1
ATOM 3098 N N . VAL A 1 386 ? 31.562 21.359 15.984 1 85.75 386 VAL A N 1
ATOM 3099 C CA . VAL A 1 386 ? 33 21.531 15.875 1 85.75 386 VAL A CA 1
ATOM 3100 C C . VAL A 1 386 ? 33.656 21.203 17.219 1 85.75 386 VAL A C 1
ATOM 3102 O O . VAL A 1 386 ? 33.375 21.828 18.234 1 85.75 386 VAL A O 1
ATOM 3105 N N . LYS A 1 387 ? 34.281 20.125 17.188 1 80.25 387 LYS A N 1
ATOM 3106 C CA . LYS A 1 387 ? 35.031 19.781 18.391 1 80.25 387 LYS A CA 1
ATOM 3107 C C . LYS A 1 387 ? 36.406 20.422 18.375 1 80.25 387 LYS A C 1
ATOM 3109 O O . LYS A 1 387 ? 36.719 21.25 17.516 1 80.25 387 LYS A O 1
ATOM 3114 N N . ASP A 1 388 ? 37.406 19.719 19.125 1 63.84 388 ASP A N 1
ATOM 3115 C CA . ASP A 1 388 ? 38.781 20.234 19.172 1 63.84 388 ASP A CA 1
ATOM 3116 C C . ASP A 1 388 ? 39.5 20 17.828 1 63.84 388 ASP A C 1
ATOM 3118 O O . ASP A 1 388 ? 39.188 19.031 17.125 1 63.84 388 ASP A O 1
ATOM 3122 N N . LYS A 1 389 ? 40.625 20.703 17.609 1 66.94 389 LYS A N 1
ATOM 3123 C CA . LYS A 1 389 ? 41.656 20.656 16.562 1 66.94 389 LYS A CA 1
ATOM 3124 C C . LYS A 1 389 ? 41 20.375 15.195 1 66.94 389 LYS A C 1
ATOM 3126 O O . LYS A 1 389 ? 41.5 19.5 14.461 1 66.94 389 LYS A O 1
ATOM 3131 N N . ASP A 1 390 ? 39.75 20.766 14.789 1 67.94 390 ASP A N 1
ATOM 3132 C CA . ASP A 1 390 ? 39.219 20.797 13.43 1 67.94 390 ASP A CA 1
ATOM 3133 C C . ASP A 1 390 ? 38.406 19.516 13.133 1 67.94 390 ASP A C 1
ATOM 3135 O O . ASP A 1 390 ? 38.188 19.188 11.969 1 67.94 390 ASP A O 1
ATOM 3139 N N . GLN A 1 391 ? 38.156 18.734 14.234 1 82.06 391 GLN A N 1
ATOM 3140 C CA . GLN A 1 391 ? 37.312 17.562 13.969 1 82.06 391 GLN A CA 1
ATOM 3141 C C . GLN A 1 391 ? 35.844 17.906 14.039 1 82.06 391 GLN A C 1
ATOM 3143 O O . GLN A 1 391 ? 35.375 18.516 15.008 1 82.06 391 GLN A O 1
ATOM 3148 N N . VAL A 1 392 ? 35.156 17.719 12.961 1 86.69 392 VAL A N 1
ATOM 3149 C CA . VAL A 1 392 ? 33.719 18 12.828 1 86.69 392 VAL A CA 1
ATOM 3150 C C . VAL A 1 392 ? 32.938 16.688 12.984 1 86.69 392 VAL A C 1
ATOM 3152 O O . VAL A 1 392 ? 33.281 15.68 12.375 1 86.69 392 VAL A O 1
ATOM 3155 N N . ASP A 1 393 ? 32.094 16.719 14.031 1 88.56 393 ASP A N 1
ATOM 3156 C CA . ASP A 1 393 ? 31.141 15.609 14.203 1 88.56 393 ASP A CA 1
ATOM 3157 C C . ASP A 1 393 ? 29.797 15.93 13.555 1 88.56 393 ASP A C 1
ATOM 3159 O O . ASP A 1 393 ? 29.141 16.906 13.93 1 88.56 393 ASP A O 1
ATOM 3163 N N . GLU A 1 394 ? 29.422 15.141 12.547 1 90.62 394 GLU A N 1
ATOM 3164 C CA . GLU A 1 394 ? 28.172 15.344 11.836 1 90.62 394 GLU A CA 1
ATOM 3165 C C . GLU A 1 394 ? 27.141 14.281 12.203 1 90.62 394 GLU A C 1
ATOM 3167 O O . GLU A 1 394 ? 27.453 13.086 12.195 1 90.62 394 GLU A O 1
ATOM 3172 N N . GLN A 1 395 ? 25.984 14.719 12.648 1 93.81 395 GLN A N 1
ATOM 3173 C CA . GLN A 1 395 ? 24.875 13.836 12.984 1 93.81 395 GLN A CA 1
ATOM 3174 C C . GLN A 1 395 ? 23.578 14.32 12.352 1 93.81 395 GLN A C 1
ATOM 3176 O O . GLN A 1 395 ? 23.516 15.438 11.836 1 93.81 395 GLN A O 1
ATOM 3181 N N . SER A 1 396 ? 22.578 13.438 12.281 1 93.88 396 SER A N 1
ATOM 3182 C CA . SER A 1 396 ? 21.312 13.805 11.641 1 93.88 396 SER A CA 1
ATOM 3183 C C . SER A 1 396 ? 20.125 13.258 12.414 1 93.88 396 SER A C 1
ATOM 3185 O O . SER A 1 396 ? 20.219 12.203 13.047 1 93.88 396 SER A O 1
ATOM 3187 N N . VAL A 1 397 ? 19.062 14.047 12.422 1 96.19 397 VAL A N 1
ATOM 3188 C CA . VAL A 1 397 ? 17.781 13.688 13.016 1 96.19 397 VAL A CA 1
ATOM 3189 C C . VAL A 1 397 ? 16.703 13.664 11.945 1 96.19 397 VAL A C 1
ATOM 3191 O O . VAL A 1 397 ? 16.656 14.539 11.078 1 96.19 397 VAL A O 1
ATOM 3194 N N . SER A 1 398 ? 15.906 12.625 11.898 1 96.69 398 SER A N 1
ATOM 3195 C CA . SER A 1 398 ? 14.727 12.555 11.039 1 96.69 398 SER A CA 1
ATOM 3196 C C . SER A 1 398 ? 13.445 12.562 11.859 1 96.69 398 SER A C 1
ATOM 3198 O O . SER A 1 398 ? 13.25 11.695 12.719 1 96.69 398 SER A O 1
ATOM 3200 N N . ILE A 1 399 ? 12.617 13.523 11.656 1 98 399 ILE A N 1
ATOM 3201 C CA . ILE A 1 399 ? 11.32 13.609 12.32 1 98 399 ILE A CA 1
ATOM 3202 C C . ILE A 1 399 ? 10.203 13.438 11.297 1 98 399 ILE A C 1
ATOM 3204 O O . ILE A 1 399 ? 10.07 14.234 10.367 1 98 399 ILE A O 1
ATOM 3208 N N . THR A 1 400 ? 9.398 12.414 11.508 1 98.31 400 THR A N 1
ATOM 3209 C CA . THR A 1 400 ? 8.328 12.102 10.57 1 98.31 400 THR A CA 1
ATOM 3210 C C . THR A 1 400 ? 6.965 12.203 11.242 1 98.31 400 THR A C 1
ATOM 3212 O O . THR A 1 400 ? 6.797 11.766 12.383 1 98.31 400 THR A O 1
ATOM 3215 N N . ILE A 1 401 ? 5.992 12.805 10.562 1 98.31 401 ILE A N 1
ATOM 3216 C CA . ILE A 1 401 ? 4.602 12.797 11.008 1 98.31 401 ILE A CA 1
ATOM 3217 C C . ILE A 1 401 ? 3.73 12.094 9.969 1 98.31 401 ILE A C 1
ATOM 3219 O O . ILE A 1 401 ? 3.969 12.219 8.766 1 98.31 401 ILE A O 1
ATOM 3223 N N . LEU A 1 402 ? 2.795 11.32 10.453 1 98.12 402 LEU A N 1
ATOM 3224 C CA . LEU A 1 402 ? 1.831 10.648 9.578 1 98.12 402 LEU A CA 1
ATOM 3225 C C . LEU A 1 402 ? 0.403 10.977 10.008 1 98.12 402 LEU A C 1
ATOM 3227 O O . LEU A 1 402 ? 0.15 11.273 11.172 1 98.12 402 LEU A O 1
ATOM 3231 N N . ASP A 1 403 ? -0.511 10.93 9.055 1 97.19 403 ASP A N 1
ATOM 3232 C CA . ASP A 1 403 ? -1.938 11.117 9.305 1 97.19 403 ASP A CA 1
ATOM 3233 C C . ASP A 1 403 ? -2.619 9.781 9.586 1 97.19 403 ASP A C 1
ATOM 3235 O O . ASP A 1 403 ? -2.752 8.938 8.695 1 97.19 403 ASP A O 1
ATOM 3239 N N . SER A 1 404 ? -3.02 9.555 10.781 1 97.5 404 SER A N 1
ATOM 3240 C CA . SER A 1 404 ? -3.703 8.305 11.109 1 97.5 404 SER A CA 1
ATOM 3241 C C . SER A 1 404 ? -5.211 8.43 10.906 1 97.5 404 SER A C 1
ATOM 3243 O O . SER A 1 404 ? -5.992 7.965 11.742 1 97.5 404 SER A O 1
ATOM 3245 N N . GLN A 1 405 ? -5.598 9.07 9.828 1 91.38 405 GLN A N 1
ATOM 3246 C CA . GLN A 1 405 ? -7 9.25 9.461 1 91.38 405 GLN A CA 1
ATOM 3247 C C . GLN A 1 405 ? -7.754 7.922 9.531 1 91.38 405 GLN A C 1
ATOM 3249 O O . GLN A 1 405 ? -7.27 6.902 9.039 1 91.38 405 GLN A O 1
ATOM 3254 N N . ASP A 1 406 ? -8.945 7.898 10.195 1 93.88 406 ASP A N 1
ATOM 3255 C CA . ASP A 1 406 ? -9.812 6.73 10.297 1 93.88 406 ASP A CA 1
ATOM 3256 C C . ASP A 1 406 ? -9.156 5.621 11.109 1 93.88 406 ASP A C 1
ATOM 3258 O O . ASP A 1 406 ? -9.391 4.438 10.867 1 93.88 406 ASP A O 1
ATOM 3262 N N . HIS A 1 407 ? -8.273 5.996 11.984 1 96 407 HIS A N 1
ATOM 3263 C CA . HIS A 1 407 ? -7.609 5.07 12.891 1 96 407 HIS A CA 1
ATOM 3264 C C . HIS A 1 407 ? -6.758 4.066 12.125 1 96 407 HIS A C 1
ATOM 3266 O O . HIS A 1 407 ? -6.734 2.879 12.461 1 96 407 HIS A O 1
ATOM 3272 N N . PHE A 1 408 ? -6.07 4.621 11.086 1 91 408 PHE A N 1
ATOM 3273 C CA . PHE A 1 408 ? -5.504 3.67 10.141 1 91 408 PHE A CA 1
ATOM 3274 C C . PHE A 1 408 ? -4.227 4.223 9.523 1 91 408 PHE A C 1
ATOM 3276 O O . PHE A 1 408 ? -4.168 5.395 9.148 1 91 408 PHE A O 1
ATOM 3283 N N . ILE A 1 409 ? -3.045 3.457 9.57 1 97.62 409 ILE A N 1
ATOM 3284 C CA . ILE A 1 409 ? -1.88 3.732 8.734 1 97.62 409 ILE A CA 1
ATOM 3285 C C . ILE A 1 409 ? -1.907 2.834 7.5 1 97.62 409 ILE A C 1
ATOM 3287 O O . ILE A 1 409 ? -1.866 1.606 7.617 1 97.62 409 ILE A O 1
ATOM 3291 N N . ASP A 1 410 ? -1.955 3.426 6.359 1 96.69 410 ASP A N 1
ATOM 3292 C CA . ASP A 1 410 ? -2.15 2.723 5.094 1 96.69 410 ASP A CA 1
ATOM 3293 C C . ASP A 1 410 ? -0.822 2.213 4.539 1 96.69 410 ASP A C 1
ATOM 3295 O O . ASP A 1 410 ? 0.246 2.67 4.953 1 96.69 410 ASP A O 1
ATOM 3299 N N . GLU A 1 411 ? -0.916 1.294 3.584 1 96.81 411 GLU A N 1
ATOM 3300 C CA . GLU A 1 411 ? 0.258 0.734 2.92 1 96.81 411 GLU A CA 1
ATOM 3301 C C . GLU A 1 411 ? 1.064 1.82 2.215 1 96.81 411 GLU A C 1
ATOM 3303 O O . GLU A 1 411 ? 2.291 1.735 2.133 1 96.81 411 GLU A O 1
ATOM 3308 N N . THR A 1 412 ? 0.412 2.811 1.659 1 96.56 412 THR A N 1
ATOM 3309 C CA . THR A 1 412 ? 1.098 3.904 0.981 1 96.56 412 THR A CA 1
ATOM 3310 C C . THR A 1 412 ? 2.016 4.648 1.947 1 96.56 412 THR A C 1
ATOM 3312 O O . THR A 1 412 ? 3.105 5.082 1.568 1 96.56 412 THR A O 1
ATOM 3315 N N . GLN A 1 413 ? 1.611 4.797 3.17 1 97.69 413 GLN A N 1
ATOM 3316 C CA . GLN A 1 413 ? 2.408 5.5 4.172 1 97.69 413 GLN A CA 1
ATOM 3317 C C . GLN A 1 413 ? 3.609 4.664 4.602 1 97.69 413 GLN A C 1
ATOM 3319 O O . GLN A 1 413 ? 4.68 5.207 4.887 1 97.69 413 GLN A O 1
ATOM 3324 N N . ILE A 1 414 ? 3.391 3.352 4.641 1 98.06 414 ILE A N 1
ATOM 3325 C CA . ILE A 1 414 ? 4.496 2.457 4.965 1 98.06 414 ILE A CA 1
ATOM 3326 C C . ILE A 1 414 ? 5.586 2.578 3.902 1 98.06 414 ILE A C 1
ATOM 3328 O O . ILE A 1 414 ? 6.766 2.729 4.23 1 98.06 414 ILE A O 1
ATOM 3332 N N . ASN A 1 415 ? 5.164 2.551 2.625 1 97.38 415 ASN A N 1
ATOM 3333 C CA . ASN A 1 415 ? 6.113 2.738 1.533 1 97.38 415 ASN A CA 1
ATOM 3334 C C . ASN A 1 415 ? 6.812 4.09 1.623 1 97.38 415 ASN A C 1
ATOM 3336 O O . ASN A 1 415 ? 7.996 4.203 1.304 1 97.38 415 ASN A O 1
ATOM 3340 N N . TYR A 1 416 ? 6.043 5.113 2.037 1 96.88 416 TYR A N 1
ATOM 3341 C CA . TYR A 1 416 ? 6.598 6.445 2.236 1 96.88 416 TYR A CA 1
ATOM 3342 C C . TYR A 1 416 ? 7.758 6.41 3.225 1 96.88 416 TYR A C 1
ATOM 3344 O O . TYR A 1 416 ? 8.805 7.012 2.982 1 96.88 416 TYR A O 1
ATOM 3352 N N . LEU A 1 417 ? 7.652 5.66 4.328 1 98.06 417 LEU A N 1
ATOM 3353 C CA . LEU A 1 417 ? 8.703 5.543 5.336 1 98.06 417 LEU A CA 1
ATOM 3354 C C . LEU A 1 417 ? 9.922 4.832 4.773 1 98.06 417 LEU A C 1
ATOM 3356 O O . LEU A 1 417 ? 11.055 5.25 5.012 1 98.06 417 LEU A O 1
ATOM 3360 N N . TYR A 1 418 ? 9.695 3.719 4.074 1 97.75 418 TYR A N 1
ATOM 3361 C CA . TYR A 1 418 ? 10.812 3 3.467 1 97.75 418 TYR A CA 1
ATOM 3362 C C . TYR A 1 418 ? 11.57 3.896 2.496 1 97.75 418 TYR A C 1
ATOM 3364 O O . TYR A 1 418 ? 12.805 3.865 2.447 1 97.75 418 TYR A O 1
ATOM 3372 N N . ARG A 1 419 ? 10.883 4.652 1.704 1 96 419 ARG A N 1
ATOM 3373 C CA . ARG A 1 419 ? 11.516 5.523 0.721 1 96 419 ARG A CA 1
ATOM 3374 C C . ARG A 1 419 ? 12.344 6.613 1.404 1 96 419 ARG A C 1
ATOM 3376 O O . ARG A 1 419 ? 13.461 6.914 0.976 1 96 419 ARG A O 1
ATOM 3383 N N . ILE A 1 420 ? 11.805 7.18 2.525 1 94.94 420 ILE A N 1
ATOM 3384 C CA . ILE A 1 420 ? 12.586 8.125 3.312 1 94.94 420 ILE A CA 1
ATOM 3385 C C . ILE A 1 420 ? 13.859 7.449 3.816 1 94.94 420 ILE A C 1
ATOM 3387 O O . ILE A 1 420 ? 14.953 8.023 3.729 1 94.94 420 ILE A O 1
ATOM 3391 N N . ASN A 1 421 ? 13.68 6.258 4.328 1 94.56 421 ASN A N 1
ATOM 3392 C CA . ASN A 1 421 ? 14.797 5.496 4.867 1 94.56 421 ASN A CA 1
ATOM 3393 C C . ASN A 1 421 ? 15.867 5.254 3.807 1 94.56 421 ASN A C 1
ATOM 3395 O O . ASN A 1 421 ? 17.062 5.27 4.109 1 94.56 421 ASN A O 1
ATOM 3399 N N . ASN A 1 422 ? 15.453 5.039 2.625 1 93.12 422 ASN A N 1
ATOM 3400 C CA . ASN A 1 422 ? 16.391 4.77 1.531 1 93.12 422 ASN A CA 1
ATOM 3401 C C . ASN A 1 422 ? 17.016 6.055 1.008 1 93.12 422 ASN A C 1
ATOM 3403 O O . ASN A 1 422 ? 18.141 6.035 0.506 1 93.12 422 ASN A O 1
ATOM 3407 N N . ASP A 1 423 ? 16.281 7.16 1.106 1 91.19 423 ASP A N 1
ATOM 3408 C CA . ASP A 1 423 ? 16.812 8.453 0.694 1 91.19 423 ASP A CA 1
ATOM 3409 C C . ASP A 1 423 ? 17.891 8.938 1.668 1 91.19 423 ASP A C 1
ATOM 3411 O O . ASP A 1 423 ? 18.844 9.609 1.266 1 91.19 423 ASP A O 1
ATOM 3415 N N . PHE A 1 424 ? 17.688 8.586 2.949 1 90.44 424 PHE A N 1
ATOM 3416 C CA . PHE A 1 424 ? 18.609 8.961 4.012 1 90.44 424 PHE A CA 1
ATOM 3417 C C . PHE A 1 424 ? 19.094 7.734 4.773 1 90.44 424 PHE A C 1
ATOM 3419 O O . PHE A 1 424 ? 18.562 7.414 5.84 1 90.44 424 PHE A O 1
ATOM 3426 N N . THR A 1 425 ? 20.141 7.078 4.348 1 86.75 425 THR A N 1
ATOM 3427 C CA . THR A 1 425 ? 20.547 5.754 4.797 1 86.75 425 THR A CA 1
ATOM 3428 C C . THR A 1 425 ? 21.359 5.848 6.082 1 86.75 425 THR A C 1
ATOM 3430 O O . THR A 1 425 ? 21.562 4.848 6.773 1 86.75 425 THR A O 1
ATOM 3433 N N . SER A 1 426 ? 21.797 7.031 6.492 1 87.25 426 SER A N 1
ATOM 3434 C CA . SER A 1 426 ? 22.703 7.141 7.625 1 87.25 426 SER A CA 1
ATOM 3435 C C . SER A 1 426 ? 22.141 8.039 8.719 1 87.25 426 SER A C 1
ATOM 3437 O O . SER A 1 426 ? 22.875 8.648 9.484 1 87.25 426 SER A O 1
ATOM 3439 N N . THR A 1 427 ? 20.875 8.148 8.789 1 92.31 427 THR A N 1
ATOM 3440 C CA . THR A 1 427 ? 20.266 8.969 9.82 1 92.31 427 THR A CA 1
ATOM 3441 C C . THR A 1 427 ? 20.547 8.398 11.211 1 92.31 427 THR A C 1
ATOM 3443 O O . THR A 1 427 ? 20.375 7.195 11.438 1 92.31 427 THR A O 1
ATOM 3446 N N . ASP A 1 428 ? 20.969 9.211 12.133 1 94 428 ASP A N 1
ATOM 3447 C CA . ASP A 1 428 ? 21.375 8.75 13.461 1 94 428 ASP A CA 1
ATOM 3448 C C . ASP A 1 428 ? 20.172 8.586 14.383 1 94 428 ASP A C 1
ATOM 3450 O O . ASP A 1 428 ? 20.109 7.637 15.164 1 94 428 ASP A O 1
ATOM 3454 N N . TYR A 1 429 ? 19.297 9.562 14.367 1 97.25 429 TYR A N 1
ATOM 3455 C CA . TYR A 1 429 ? 18.141 9.586 15.258 1 97.25 429 TYR A CA 1
ATOM 3456 C C . TYR A 1 429 ? 16.844 9.742 14.477 1 97.25 429 TYR A C 1
ATOM 3458 O O . TYR A 1 429 ? 16.719 10.648 13.648 1 97.25 429 TYR A O 1
ATOM 3466 N N . LYS A 1 430 ? 15.867 8.852 14.633 1 98 430 LYS A N 1
ATOM 3467 C CA . LYS A 1 430 ? 14.586 8.914 13.938 1 98 430 LYS A CA 1
ATOM 3468 C C . LYS A 1 430 ? 13.422 8.883 14.914 1 98 430 LYS A C 1
ATOM 3470 O O . LYS A 1 430 ? 13.328 7.988 15.758 1 98 430 LYS A O 1
ATOM 3475 N N . LEU A 1 431 ? 12.578 9.859 14.859 1 98.81 431 LEU A N 1
ATOM 3476 C CA . LEU A 1 431 ? 11.375 9.969 15.672 1 98.81 431 LEU A CA 1
ATOM 3477 C C . LEU A 1 431 ? 10.125 9.992 14.789 1 98.81 431 LEU A C 1
ATOM 3479 O O . LEU A 1 431 ? 10.094 10.688 13.773 1 98.81 431 LEU A O 1
ATOM 3483 N N . LEU A 1 432 ? 9.148 9.203 15.133 1 98.88 432 LEU A N 1
ATOM 3484 C CA . LEU A 1 432 ? 7.895 9.109 14.406 1 98.88 432 LEU A CA 1
ATOM 3485 C C . LEU A 1 432 ? 6.727 9.57 15.273 1 98.88 432 LEU A C 1
ATOM 3487 O O . LEU A 1 432 ? 6.641 9.203 16.453 1 98.88 432 LEU A O 1
ATOM 3491 N N . PHE A 1 433 ? 5.816 10.398 14.664 1 98.88 433 PHE A N 1
ATOM 3492 C CA . PHE A 1 433 ? 4.68 10.93 15.406 1 98.88 433 PHE A CA 1
ATOM 3493 C C . PHE A 1 433 ? 3.391 10.773 14.609 1 98.88 433 PHE A C 1
ATOM 3495 O O . PHE A 1 433 ? 3.361 11.031 13.406 1 98.88 433 PHE A O 1
ATOM 3502 N N . PHE A 1 434 ? 2.334 10.32 15.18 1 98.69 434 PHE A N 1
ATOM 3503 C CA . PHE A 1 434 ? 0.975 10.445 14.664 1 98.69 434 PHE A CA 1
ATOM 3504 C C . PHE A 1 434 ? -0.045 10.289 15.781 1 98.69 434 PHE A C 1
ATOM 3506 O O . PHE A 1 434 ? 0.314 10.305 16.969 1 98.69 434 PHE A O 1
ATOM 3513 N N . HIS A 1 435 ? -1.35 10.203 15.484 1 98.62 435 HIS A N 1
ATOM 3514 C CA . HIS A 1 435 ? -2.355 10.383 16.516 1 98.62 435 HIS A CA 1
ATOM 3515 C C . HIS A 1 435 ? -2.812 9.047 17.078 1 98.62 435 HIS A C 1
ATOM 3517 O O . HIS A 1 435 ? -2.689 8.797 18.281 1 98.62 435 HIS A O 1
ATOM 3523 N N . TYR A 1 436 ? -3.291 8.125 16.312 1 98.62 436 TYR A N 1
ATOM 3524 C CA . TYR A 1 436 ? -3.971 6.926 16.766 1 98.62 436 TYR A CA 1
ATOM 3525 C C . TYR A 1 436 ? -2.979 5.789 16.984 1 98.62 436 TYR A C 1
ATOM 3527 O O . TYR A 1 436 ? -2.197 5.457 16.094 1 98.62 436 TYR A O 1
ATOM 3535 N N . PRO A 1 437 ? -2.982 5.141 18.078 1 98.19 437 PRO A N 1
ATOM 3536 C CA . PRO A 1 437 ? -2.002 4.098 18.375 1 98.19 437 PRO A CA 1
ATOM 3537 C C . PRO A 1 437 ? -2.16 2.861 17.5 1 98.19 437 PRO A C 1
ATOM 3539 O O . PRO A 1 437 ? -3.268 2.555 17.047 1 98.19 437 PRO A O 1
ATOM 3542 N N . ILE A 1 438 ? -1.06 2.193 17.219 1 97.94 438 ILE A N 1
ATOM 3543 C CA . ILE A 1 438 ? -1.072 0.937 16.484 1 97.94 438 ILE A CA 1
ATOM 3544 C C . ILE A 1 438 ? -1.354 -0.223 17.438 1 97.94 438 ILE A C 1
ATOM 3546 O O . ILE A 1 438 ? -1.327 -0.052 18.656 1 97.94 438 ILE A O 1
ATOM 3550 N N . PRO A 1 439 ? -1.593 -1.451 16.984 1 96.5 439 PRO A N 1
ATOM 3551 C CA . PRO A 1 439 ? -2.027 -2.564 17.828 1 96.5 439 PRO A CA 1
ATOM 3552 C C . PRO A 1 439 ? -1.027 -2.893 18.922 1 96.5 439 PRO A C 1
ATOM 3554 O O . PRO A 1 439 ? -1.425 -3.268 20.031 1 96.5 439 PRO A O 1
ATOM 3557 N N . GLN A 1 440 ? 0.21 -2.639 18.75 1 96.62 440 GLN A N 1
ATOM 3558 C CA . GLN A 1 440 ? 1.259 -3.064 19.672 1 96.62 440 GLN A CA 1
ATOM 3559 C C . GLN A 1 440 ? 1.3 -2.168 20.906 1 96.62 440 GLN A C 1
ATOM 3561 O O . GLN A 1 440 ? 2.008 -2.465 21.875 1 96.62 440 GLN A O 1
ATOM 3566 N N . PHE A 1 441 ? 0.464 -1.091 20.906 1 97.75 441 PHE A N 1
ATOM 3567 C CA . PHE A 1 441 ? 0.266 -0.323 22.141 1 97.75 441 PHE A CA 1
ATOM 3568 C C . PHE A 1 441 ? -0.562 -1.113 23.141 1 97.75 441 PHE A C 1
ATOM 3570 O O . PHE A 1 441 ? -0.726 -0.689 24.297 1 97.75 441 PHE A O 1
ATOM 3577 N N . ARG A 1 442 ? -1.099 -2.203 22.703 1 96.75 442 ARG A N 1
ATOM 3578 C CA . ARG A 1 442 ? -1.732 -3.193 23.562 1 96.75 442 ARG A CA 1
ATOM 3579 C C . ARG A 1 442 ? -0.926 -4.488 23.594 1 96.75 442 ARG A C 1
ATOM 3581 O O . ARG A 1 442 ? -1.369 -5.516 23.078 1 96.75 442 ARG A O 1
ATOM 3588 N N . PRO A 1 443 ? 0.18 -4.453 24.25 1 93.19 443 PRO A N 1
ATOM 3589 C CA . PRO A 1 443 ? 1.043 -5.637 24.25 1 93.19 443 PRO A CA 1
ATOM 3590 C C . PRO A 1 443 ? 0.45 -6.805 25.031 1 93.19 443 PRO A C 1
ATOM 3592 O O . PRO A 1 443 ? -0.314 -6.594 25.984 1 93.19 443 PRO A O 1
ATOM 3595 N N . ALA A 1 444 ? 0.914 -7.938 24.578 1 87.81 444 ALA A N 1
ATOM 3596 C CA . ALA A 1 444 ? 0.532 -9.141 25.297 1 87.81 444 ALA A CA 1
ATOM 3597 C C . ALA A 1 444 ? 1.605 -9.531 26.312 1 87.81 444 ALA A C 1
ATOM 3599 O O . ALA A 1 444 ? 2.785 -9.219 26.125 1 87.81 444 ALA A O 1
ATOM 3600 N N . GLY A 1 445 ? 1.231 -10.062 27.406 1 89.25 445 GLY A N 1
ATOM 3601 C CA . GLY A 1 445 ? 2.168 -10.602 28.375 1 89.25 445 GLY A CA 1
ATOM 3602 C C . GLY A 1 445 ? 2.881 -9.531 29.172 1 89.25 445 GLY A C 1
ATOM 3603 O O . GLY A 1 445 ? 2.277 -8.523 29.547 1 89.25 445 GLY A O 1
ATOM 3604 N N . THR A 1 446 ? 4.141 -9.828 29.578 1 88.25 446 THR A N 1
ATOM 3605 C CA . THR A 1 446 ? 4.949 -8.898 30.359 1 88.25 446 THR A CA 1
ATOM 3606 C C . THR A 1 446 ? 5.789 -8.016 29.438 1 88.25 446 THR A C 1
ATOM 3608 O O . THR A 1 446 ? 6.344 -8.492 28.453 1 88.25 446 THR A O 1
ATOM 3611 N N . PHE A 1 447 ? 5.766 -6.742 29.781 1 89.38 447 PHE A N 1
ATOM 3612 C CA . PHE A 1 447 ? 6.52 -5.793 28.969 1 89.38 447 PHE A CA 1
ATOM 3613 C C . PHE A 1 447 ? 7.086 -4.672 29.828 1 89.38 447 PHE A C 1
ATOM 3615 O O . PHE A 1 447 ? 6.574 -4.398 30.922 1 89.38 447 PHE A O 1
ATOM 3622 N N . LYS A 1 448 ? 8.164 -4.117 29.391 1 92.69 448 LYS A N 1
ATOM 3623 C CA . LYS A 1 448 ? 8.766 -2.959 30.047 1 92.69 448 LYS A CA 1
ATOM 3624 C C . LYS A 1 448 ? 7.957 -1.692 29.781 1 92.69 448 LYS A C 1
ATOM 3626 O O . LYS A 1 448 ? 7.578 -1.426 28.625 1 92.69 448 LYS A O 1
ATOM 3631 N N . ILE A 1 449 ? 7.66 -0.911 30.828 1 94.88 449 ILE A N 1
ATOM 3632 C CA . ILE A 1 449 ? 6.781 0.249 30.719 1 94.88 449 ILE A CA 1
ATOM 3633 C C . ILE A 1 449 ? 7.227 1.331 31.703 1 94.88 449 ILE A C 1
ATOM 3635 O O . ILE A 1 449 ? 7.641 1.027 32.812 1 94.88 449 ILE A O 1
ATOM 3639 N N . ILE A 1 450 ? 7.258 2.547 31.297 1 96.44 450 ILE A N 1
ATOM 3640 C CA . ILE A 1 450 ? 7.523 3.703 32.125 1 96.44 450 ILE A CA 1
ATOM 3641 C C . ILE A 1 450 ? 6.398 4.727 31.984 1 96.44 450 ILE A C 1
ATOM 3643 O O . ILE A 1 450 ? 6.211 5.289 30.906 1 96.44 450 ILE A O 1
ATOM 3647 N N . GLY A 1 451 ? 5.734 5.031 33.062 1 96.38 451 GLY A N 1
ATOM 3648 C CA . GLY A 1 451 ? 4.617 5.961 33.031 1 96.38 451 GLY A CA 1
ATOM 3649 C C . GLY A 1 451 ? 3.281 5.297 33.312 1 96.38 451 GLY A C 1
ATOM 3650 O O . GLY A 1 451 ? 3.23 4.113 33.656 1 96.38 451 GLY A O 1
ATOM 3651 N N . ALA A 1 452 ? 2.191 6.027 33.188 1 95.12 452 ALA A N 1
ATOM 3652 C CA . ALA A 1 452 ? 0.848 5.555 33.5 1 95.12 452 ALA A CA 1
ATOM 3653 C C . ALA A 1 452 ? 0.19 4.895 32.312 1 95.12 452 ALA A C 1
ATOM 3655 O O . ALA A 1 452 ? 0.299 5.391 31.188 1 95.12 452 ALA A O 1
ATOM 3656 N N . TYR A 1 453 ? -0.423 3.822 32.5 1 95.5 453 TYR A N 1
ATOM 3657 C CA . TYR A 1 453 ? -1.123 3.018 31.5 1 95.5 453 TYR A CA 1
ATOM 3658 C C . TYR A 1 453 ? -2.531 2.672 31.969 1 95.5 453 TYR A C 1
ATOM 3660 O O . TYR A 1 453 ? -2.838 1.505 32.219 1 95.5 453 TYR A O 1
ATOM 3668 N N . ASN A 1 454 ? -3.391 3.682 31.922 1 96.56 454 ASN A N 1
ATOM 3669 C CA . ASN A 1 454 ? -4.711 3.598 32.531 1 96.56 454 ASN A CA 1
ATOM 3670 C C . ASN A 1 454 ? -5.75 3.043 31.562 1 96.56 454 ASN A C 1
ATOM 3672 O O . ASN A 1 454 ? -6.582 2.217 31.953 1 96.56 454 ASN A O 1
ATOM 3676 N N . GLU A 1 455 ? -5.75 3.537 30.344 1 95.88 455 GLU A N 1
ATOM 3677 C CA . GLU A 1 455 ? -6.695 3.08 29.328 1 95.88 455 GLU A CA 1
ATOM 3678 C C . GLU A 1 455 ? -6.211 1.797 28.656 1 95.88 455 GLU A C 1
ATOM 3680 O O . GLU A 1 455 ? -5.184 1.797 27.969 1 95.88 455 GLU A O 1
ATOM 3685 N N . LYS A 1 456 ? -7.055 0.712 28.766 1 94 456 LYS A N 1
ATOM 3686 C CA . LYS A 1 456 ? -6.602 -0.59 28.297 1 94 456 LYS A CA 1
ATOM 3687 C C . LYS A 1 456 ? -7.633 -1.223 27.359 1 94 456 LYS A C 1
ATOM 3689 O O . LYS A 1 456 ? -7.539 -2.408 27.047 1 94 456 LYS A O 1
ATOM 3694 N N . HIS A 1 457 ? -8.602 -0.465 26.953 1 94.69 457 HIS A N 1
ATOM 3695 C CA . HIS A 1 457 ? -9.625 -0.996 26.047 1 94.69 457 HIS A CA 1
ATOM 3696 C C . HIS A 1 457 ? -9.031 -1.356 24.688 1 94.69 457 HIS A C 1
ATOM 3698 O O . HIS A 1 457 ? -7.98 -0.837 24.312 1 94.69 457 HIS A O 1
ATOM 3704 N N . PRO A 1 458 ? -9.695 -2.266 23.984 1 94.81 458 PRO A N 1
ATOM 3705 C CA . PRO A 1 458 ? -9.211 -2.607 22.641 1 94.81 458 PRO A CA 1
ATOM 3706 C C . PRO A 1 458 ? -9.203 -1.41 21.688 1 94.81 458 PRO A C 1
ATOM 3708 O O . PRO A 1 458 ? -10.078 -0.543 21.781 1 94.81 458 PRO A O 1
ATOM 3711 N N . LEU A 1 459 ? -8.203 -1.416 20.875 1 96.25 459 LEU A N 1
ATOM 3712 C CA . LEU A 1 459 ? -8.086 -0.36 19.875 1 96.25 459 LEU A CA 1
ATOM 3713 C C . LEU A 1 459 ? -8.898 -0.694 18.625 1 96.25 459 LEU A C 1
ATOM 3715 O O . LEU A 1 459 ? -8.953 -1.852 18.203 1 96.25 459 LEU A O 1
ATOM 3719 N N . ASP A 1 460 ? -9.594 0.228 18.062 1 95.19 460 ASP A N 1
ATOM 3720 C CA . ASP A 1 460 ? -10.32 0.091 16.812 1 95.19 460 ASP A CA 1
ATOM 3721 C C . ASP A 1 460 ? -9.469 0.527 15.617 1 95.19 460 ASP A C 1
ATOM 3723 O O . ASP A 1 460 ? -9.602 1.648 15.125 1 95.19 460 ASP A O 1
ATOM 3727 N N . THR A 1 461 ? -8.57 -0.313 15.188 1 94.69 461 THR A N 1
ATOM 3728 C CA . THR A 1 461 ? -7.68 0.034 14.094 1 94.69 461 THR A CA 1
ATOM 3729 C C . THR A 1 461 ? -7.578 -1.115 13.094 1 94.69 461 THR A C 1
ATOM 3731 O O . THR A 1 461 ? -7.637 -2.285 13.477 1 94.69 461 THR A O 1
ATOM 3734 N N . LYS A 1 462 ? -7.508 -0.746 11.805 1 92.12 462 LYS A N 1
ATOM 3735 C CA . LYS A 1 462 ? -7.301 -1.723 10.742 1 92.12 462 LYS A CA 1
ATOM 3736 C C . LYS A 1 462 ? -5.848 -1.719 10.266 1 92.12 462 LYS A C 1
ATOM 3738 O O . LYS A 1 462 ? -5.535 -2.273 9.211 1 92.12 462 LYS A O 1
ATOM 3743 N N . THR A 1 463 ? -4.969 -0.978 11.055 1 95.81 463 THR A N 1
ATOM 3744 C CA . THR A 1 463 ? -3.559 -0.924 10.68 1 95.81 463 THR A CA 1
ATOM 3745 C C . THR A 1 463 ? -2.945 -2.322 10.68 1 95.81 463 THR A C 1
ATOM 3747 O O . THR A 1 463 ? -3.158 -3.1 11.609 1 95.81 463 THR A O 1
ATOM 3750 N N . ASN A 1 464 ? -2.18 -2.676 9.609 1 94.06 464 ASN A N 1
ATOM 3751 C CA . ASN A 1 464 ? -1.48 -3.951 9.492 1 94.06 464 ASN A CA 1
ATOM 3752 C C . ASN A 1 464 ? -0.538 -4.184 10.664 1 94.06 464 ASN A C 1
ATOM 3754 O O . ASN A 1 464 ? 0.28 -3.32 10.992 1 94.06 464 ASN A O 1
ATOM 3758 N N . ILE A 1 465 ? -0.668 -5.316 11.352 1 93.88 465 ILE A N 1
ATOM 3759 C CA . ILE A 1 465 ? 0.13 -5.641 12.523 1 93.88 465 ILE A CA 1
ATOM 3760 C C . ILE A 1 465 ? 1.613 -5.613 12.164 1 93.88 465 ILE A C 1
ATOM 3762 O O . ILE A 1 465 ? 2.461 -5.34 13.023 1 93.88 465 ILE A O 1
ATOM 3766 N N . LYS A 1 466 ? 1.952 -5.777 10.922 1 95 466 LYS A N 1
ATOM 3767 C CA . LYS A 1 466 ? 3.338 -5.848 10.461 1 95 466 LYS A CA 1
ATOM 3768 C C . LYS A 1 466 ? 3.965 -4.457 10.398 1 95 466 LYS A C 1
ATOM 3770 O O . LYS A 1 466 ? 5.184 -4.324 10.266 1 95 466 LYS A O 1
ATOM 3775 N N . PHE A 1 467 ? 3.078 -3.41 10.445 1 97.56 467 PHE A N 1
ATOM 3776 C CA . PHE A 1 467 ? 3.586 -2.045 10.414 1 97.56 467 PHE A CA 1
ATOM 3777 C C . PHE A 1 467 ? 4.594 -1.817 11.539 1 97.56 467 PHE A C 1
ATOM 3779 O O . PHE A 1 467 ? 5.57 -1.086 11.367 1 97.56 467 PHE A O 1
ATOM 3786 N N . HIS A 1 468 ? 4.379 -2.445 12.672 1 97.25 468 HIS A N 1
ATOM 3787 C CA . HIS A 1 468 ? 5.273 -2.393 13.82 1 97.25 468 HIS A CA 1
ATOM 3788 C C . HIS A 1 468 ? 6.699 -2.771 13.43 1 97.25 468 HIS A C 1
ATOM 3790 O O . HIS A 1 468 ? 7.641 -2.021 13.695 1 97.25 468 HIS A O 1
ATOM 3796 N N . ASP A 1 469 ? 6.879 -3.877 12.773 1 96.69 469 ASP A N 1
ATOM 3797 C CA . ASP A 1 469 ? 8.195 -4.332 12.352 1 96.69 469 ASP A CA 1
ATOM 3798 C C . ASP A 1 469 ? 8.773 -3.42 11.273 1 96.69 469 ASP A C 1
ATOM 3800 O O . ASP A 1 469 ? 9.984 -3.215 11.203 1 96.69 469 ASP A O 1
ATOM 3804 N N . ASP A 1 470 ? 7.891 -2.908 10.375 1 97.81 470 ASP A N 1
ATOM 3805 C CA . ASP A 1 470 ? 8.328 -2.01 9.312 1 97.81 470 ASP A CA 1
ATOM 3806 C C . ASP A 1 470 ? 9.039 -0.785 9.891 1 97.81 470 ASP A C 1
ATOM 3808 O O . ASP A 1 470 ? 10.094 -0.381 9.391 1 97.81 470 ASP A O 1
ATOM 3812 N N . ILE A 1 471 ? 8.469 -0.148 10.961 1 98.25 471 ILE A N 1
ATOM 3813 C CA . ILE A 1 471 ? 9.055 1.08 11.484 1 98.25 471 ILE A CA 1
ATOM 3814 C C . ILE A 1 471 ? 10.367 0.763 12.195 1 98.25 471 ILE A C 1
ATOM 3816 O O . ILE A 1 471 ? 11.305 1.566 12.172 1 98.25 471 ILE A O 1
ATOM 3820 N N . ILE A 1 472 ? 10.469 -0.425 12.859 1 97.25 472 ILE A N 1
ATOM 3821 C CA . ILE A 1 472 ? 11.727 -0.834 13.484 1 97.25 472 ILE A CA 1
ATOM 3822 C C . ILE A 1 472 ? 12.789 -1.057 12.406 1 97.25 472 ILE A C 1
ATOM 3824 O O . ILE A 1 472 ? 13.93 -0.602 12.547 1 97.25 472 ILE A O 1
ATOM 3828 N N . ASN A 1 473 ? 12.383 -1.689 11.312 1 95.19 473 ASN A N 1
ATOM 3829 C CA . ASN A 1 473 ? 13.305 -1.957 10.211 1 95.19 473 ASN A CA 1
ATOM 3830 C C . ASN A 1 473 ? 13.758 -0.667 9.531 1 95.19 473 ASN A C 1
ATOM 3832 O O . ASN A 1 473 ? 14.836 -0.614 8.945 1 95.19 473 ASN A O 1
ATOM 3836 N N . CYS A 1 474 ? 12.969 0.379 9.555 1 97.06 474 CYS A N 1
ATOM 3837 C CA . CYS A 1 474 ? 13.359 1.697 9.07 1 97.06 474 CYS A CA 1
ATOM 3838 C C . CYS A 1 474 ? 14.18 2.443 10.109 1 97.06 474 CYS A C 1
ATOM 3840 O O . CYS A 1 474 ? 14.492 3.621 9.93 1 97.06 474 CYS A O 1
ATOM 3842 N N . ARG A 1 475 ? 14.391 1.859 11.32 1 95.5 475 ARG A N 1
ATOM 3843 C CA . ARG A 1 475 ? 15.32 2.289 12.359 1 95.5 475 ARG A CA 1
ATOM 3844 C C . ARG A 1 475 ? 14.742 3.443 13.172 1 95.5 475 ARG A C 1
ATOM 3846 O O . ARG A 1 475 ? 15.484 4.312 13.633 1 95.5 475 ARG A O 1
ATOM 3853 N N . TYR A 1 476 ? 13.461 3.557 13.18 1 98.06 476 TYR A N 1
ATOM 3854 C CA . TYR A 1 476 ? 12.875 4.512 14.109 1 98.06 476 TYR A CA 1
ATOM 3855 C C . TYR A 1 476 ? 13.086 4.074 15.555 1 98.06 476 TYR A C 1
ATOM 3857 O O . TYR A 1 476 ? 12.977 2.889 15.875 1 98.06 476 TYR A O 1
ATOM 3865 N N . GLN A 1 477 ? 13.43 4.977 16.438 1 97.81 477 GLN A N 1
ATOM 3866 C CA . GLN A 1 477 ? 13.742 4.645 17.812 1 97.81 477 GLN A CA 1
ATOM 3867 C C . GLN A 1 477 ? 12.539 4.867 18.734 1 97.81 477 GLN A C 1
ATOM 3869 O O . GLN A 1 477 ? 12.453 4.277 19.812 1 97.81 477 GLN A O 1
ATOM 3874 N N . VAL A 1 478 ? 11.656 5.75 18.281 1 98.69 478 VAL A N 1
ATOM 3875 C CA . VAL A 1 478 ? 10.477 6.031 19.094 1 98.69 478 VAL A CA 1
ATOM 3876 C C . VAL A 1 478 ? 9.289 6.367 18.203 1 98.69 478 VAL A C 1
ATOM 3878 O O . VAL A 1 478 ? 9.453 7.02 17.172 1 98.69 478 VAL A O 1
ATOM 3881 N N . LEU A 1 479 ? 8.141 5.844 18.516 1 98.88 479 LEU A N 1
ATOM 3882 C CA . LEU A 1 479 ? 6.832 6.254 18.016 1 98.88 479 LEU A CA 1
ATOM 3883 C C . LEU A 1 479 ? 6 6.875 19.125 1 98.88 479 LEU A C 1
ATOM 3885 O O . LEU A 1 479 ? 5.723 6.223 20.141 1 98.88 479 LEU A O 1
ATOM 3889 N N . SER A 1 480 ? 5.648 8.094 18.969 1 98.88 480 SER A N 1
ATOM 3890 C CA . SER A 1 480 ? 4.84 8.781 19.969 1 98.88 480 SER A CA 1
ATOM 3891 C C . SER A 1 480 ? 3.471 9.164 19.422 1 98.88 480 SER A C 1
ATOM 3893 O O . SER A 1 480 ? 3.373 9.703 18.312 1 98.88 480 SER A O 1
ATOM 3895 N N . VAL A 1 481 ? 2.387 8.836 20.172 1 98.81 481 VAL A N 1
ATOM 3896 C CA . VAL A 1 481 ? 1.029 9.023 19.672 1 98.81 481 VAL A CA 1
ATOM 3897 C C . VAL A 1 481 ? 0.209 9.812 20.688 1 98.81 481 VAL A C 1
ATOM 3899 O O . VAL A 1 481 ? 0.677 10.086 21.797 1 98.81 481 VAL A O 1
ATOM 3902 N N . GLY A 1 482 ? -0.966 10.258 20.25 1 98.12 482 GLY A N 1
ATOM 3903 C CA . GLY A 1 482 ? -1.979 10.836 21.109 1 98.12 482 GLY A CA 1
ATOM 3904 C C . GLY A 1 482 ? -3.182 9.938 21.312 1 98.12 482 GLY A C 1
ATOM 3905 O O . GLY A 1 482 ? -3.029 8.75 21.641 1 98.12 482 GLY A O 1
ATOM 3906 N N . HIS A 1 483 ? -4.344 10.398 21.312 1 97.44 483 HIS A N 1
ATOM 3907 C CA . HIS A 1 483 ? -5.633 9.719 21.266 1 97.44 483 HIS A CA 1
ATOM 3908 C C . HIS A 1 483 ? -6.043 9.227 22.656 1 97.44 483 HIS A C 1
ATOM 3910 O O . HIS A 1 483 ? -7.18 9.438 23.078 1 97.44 483 HIS A O 1
ATOM 3916 N N . GLU A 1 484 ? -5.137 8.484 23.344 1 97.25 484 GLU A N 1
ATOM 3917 C CA . GLU A 1 484 ? -5.449 8.062 24.703 1 97.25 484 GLU A CA 1
ATOM 3918 C C . GLU A 1 484 ? -5.172 9.18 25.719 1 97.25 484 GLU A C 1
ATOM 3920 O O . GLU A 1 484 ? -4.016 9.539 25.938 1 97.25 484 GLU A O 1
ATOM 3925 N N . HIS A 1 485 ? -6.215 9.586 26.391 1 97.62 485 HIS A N 1
ATOM 3926 C CA . HIS A 1 485 ? -6.125 10.789 27.203 1 97.62 485 HIS A CA 1
ATOM 3927 C C . HIS A 1 485 ? -5.387 10.523 28.5 1 97.62 485 HIS A C 1
ATOM 3929 O O . HIS A 1 485 ? -4.625 11.367 28.969 1 97.62 485 HIS A O 1
ATOM 3935 N N . GLU A 1 486 ? -5.582 9.32 29 1 98.06 486 GLU A N 1
ATOM 3936 C CA . GLU A 1 486 ? -5.086 9.086 30.359 1 98.06 486 GLU A CA 1
ATOM 3937 C C . GLU A 1 486 ? -3.926 8.102 30.359 1 98.06 486 GLU A C 1
ATOM 3939 O O . GLU A 1 486 ? -3.68 7.422 31.359 1 98.06 486 GLU A O 1
ATOM 3944 N N . ASN A 1 487 ? -3.324 7.879 29.203 1 98.06 487 ASN A N 1
ATOM 3945 C CA . ASN A 1 487 ? -2.07 7.141 29.094 1 98.06 487 ASN A CA 1
ATOM 3946 C C . ASN A 1 487 ? -0.897 8.07 28.797 1 98.06 487 ASN A C 1
ATOM 3948 O O . ASN A 1 487 ? -0.989 8.938 27.922 1 98.06 487 ASN A O 1
ATOM 3952 N N . ASP A 1 488 ? 0.16 7.953 29.578 1 97.62 488 ASP A N 1
ATOM 3953 C CA . ASP A 1 488 ? 1.37 8.727 29.328 1 97.62 488 ASP A CA 1
ATOM 3954 C C . ASP A 1 488 ? 2.607 7.832 29.328 1 97.62 488 ASP A C 1
ATOM 3956 O O . ASP A 1 488 ? 3.732 8.32 29.453 1 97.62 488 ASP A O 1
ATOM 3960 N N . ALA A 1 489 ? 2.447 6.574 29.219 1 98 489 ALA A N 1
ATOM 3961 C CA . ALA A 1 489 ? 3.537 5.605 29.344 1 98 489 ALA A CA 1
ATOM 3962 C C . ALA A 1 489 ? 4.27 5.438 28.016 1 98 489 ALA A C 1
ATOM 3964 O O . ALA A 1 489 ? 3.73 5.766 26.953 1 98 489 ALA A O 1
ATOM 3965 N N . CYS A 1 490 ? 5.484 5.016 28.109 1 98.38 490 CYS A N 1
ATOM 3966 C CA . CYS A 1 490 ? 6.227 4.426 27 1 98.38 490 CYS A CA 1
ATOM 3967 C C . CYS A 1 490 ? 6.41 2.926 27.203 1 98.38 490 CYS A C 1
ATOM 3969 O O . CYS A 1 490 ? 6.785 2.484 28.297 1 98.38 490 CYS A O 1
ATOM 3971 N N . ILE A 1 491 ? 6.129 2.199 26.172 1 97.94 491 ILE A N 1
ATOM 3972 C CA . ILE A 1 491 ? 6.23 0.745 26.203 1 97.94 491 ILE A CA 1
ATOM 3973 C C . ILE A 1 491 ? 7.344 0.283 25.266 1 97.94 491 ILE A C 1
ATOM 3975 O O . ILE A 1 491 ? 7.363 0.646 24.094 1 97.94 491 ILE A O 1
ATOM 3979 N N . LEU A 1 492 ? 8.312 -0.493 25.781 1 96.88 492 LEU A N 1
ATOM 3980 C CA . LEU A 1 492 ? 9.359 -1.049 24.938 1 96.88 492 LEU A CA 1
ATOM 3981 C C . LEU A 1 492 ? 8.836 -2.254 24.156 1 96.88 492 LEU A C 1
ATOM 3983 O O . LEU A 1 492 ? 8.32 -3.205 24.75 1 96.88 492 LEU A O 1
ATOM 3987 N N . SER A 1 493 ? 8.898 -2.18 22.875 1 95.75 493 SER A N 1
ATOM 3988 C CA . SER A 1 493 ? 8.398 -3.248 22.016 1 95.75 493 SER A CA 1
ATOM 3989 C C . SER A 1 493 ? 9.492 -3.787 21.109 1 95.75 493 SER A C 1
ATOM 3991 O O . SER A 1 493 ? 10.172 -3.02 20.422 1 95.75 493 SER A O 1
ATOM 3993 N N . GLU A 1 494 ? 9.578 -5.062 21.047 1 92.69 494 GLU A N 1
ATOM 3994 C CA . GLU A 1 494 ? 10.656 -5.695 20.281 1 92.69 494 GLU A CA 1
ATOM 3995 C C . GLU A 1 494 ? 10.148 -6.207 18.938 1 92.69 494 GLU A C 1
ATOM 3997 O O . GLU A 1 494 ? 8.945 -6.449 18.766 1 92.69 494 GLU A O 1
ATOM 4002 N N . LEU A 1 495 ? 11.133 -6.367 18.062 1 90.25 495 LEU A N 1
ATOM 4003 C CA . LEU A 1 495 ? 10.844 -6.941 16.75 1 90.25 495 LEU A CA 1
ATOM 4004 C C . LEU A 1 495 ? 10.203 -8.32 16.891 1 90.25 495 LEU A C 1
ATOM 4006 O O . LEU A 1 495 ? 10.633 -9.125 17.703 1 90.25 495 LEU A O 1
ATOM 4010 N N . SER A 1 496 ? 9.125 -8.539 16.062 1 84.88 496 SER A N 1
ATOM 4011 C CA . SER A 1 496 ? 8.398 -9.805 16.156 1 84.88 496 SER A CA 1
ATOM 4012 C C . SER A 1 496 ? 9.211 -10.953 15.578 1 84.88 496 SER A C 1
ATOM 4014 O O . SER A 1 496 ? 9.133 -12.086 16.062 1 84.88 496 SER A O 1
ATOM 4016 N N . LYS A 1 497 ? 9.844 -10.617 14.453 1 78.5 497 LYS A N 1
ATOM 4017 C CA . LYS A 1 497 ? 10.625 -11.625 13.75 1 78.5 497 LYS A CA 1
ATOM 4018 C C . LYS A 1 497 ? 12.062 -11.156 13.531 1 78.5 497 LYS A C 1
ATOM 4020 O O . LYS A 1 497 ? 12.281 -10.078 12.961 1 78.5 497 LYS A O 1
ATOM 4025 N N . GLN A 1 498 ? 12.992 -11.953 13.977 1 78.56 498 GLN A N 1
ATOM 4026 C CA . GLN A 1 498 ? 14.391 -11.586 13.766 1 78.56 498 GLN A CA 1
ATOM 4027 C C . GLN A 1 498 ? 14.836 -11.922 12.344 1 78.56 498 GLN A C 1
ATOM 4029 O O . GLN A 1 498 ? 14.453 -12.953 11.789 1 78.56 498 GLN A O 1
ATOM 4034 N N . PRO A 1 499 ? 15.625 -11.031 11.805 1 74.88 499 PRO A N 1
ATOM 4035 C CA . PRO A 1 499 ? 16.109 -11.281 10.445 1 74.88 499 PRO A CA 1
ATOM 4036 C C . PRO A 1 499 ? 17 -12.516 10.352 1 74.88 499 PRO A C 1
ATOM 4038 O O . PRO A 1 499 ? 17.688 -12.852 11.312 1 74.88 499 PRO A O 1
ATOM 4041 N N . LYS A 1 500 ? 16.969 -13.195 9.195 1 70.56 500 LYS A N 1
ATOM 4042 C CA . LYS A 1 500 ? 17.812 -14.359 8.922 1 70.56 500 LYS A CA 1
ATOM 4043 C C . LYS A 1 500 ? 19 -13.992 8.047 1 70.56 500 LYS A C 1
ATOM 4045 O O . LYS A 1 500 ? 18.828 -13.398 6.98 1 70.56 500 LYS A O 1
ATOM 4050 N N . SER A 1 501 ? 20.203 -13.898 8.5 1 60.69 501 SER A N 1
ATOM 4051 C CA . SER A 1 501 ? 21.375 -13.617 7.676 1 60.69 501 SER A CA 1
ATOM 4052 C C . SER A 1 501 ? 21.75 -14.82 6.816 1 60.69 501 SER A C 1
ATOM 4054 O O . SER A 1 501 ? 22.172 -14.672 5.672 1 60.69 501 SER A O 1
ATOM 4056 N N . LYS A 1 502 ? 21.875 -16.188 7.371 1 56.16 502 LYS A N 1
ATOM 4057 C CA . LYS A 1 502 ? 22.109 -17.453 6.707 1 56.16 502 LYS A CA 1
ATOM 4058 C C . LYS A 1 502 ? 21.016 -18.469 7.027 1 56.16 502 LYS A C 1
ATOM 4060 O O . LYS A 1 502 ? 20.328 -18.328 8.039 1 56.16 502 LYS A O 1
ATOM 4065 N N . PRO A 1 503 ? 20.516 -19.438 5.957 1 50.16 503 PRO A N 1
ATOM 4066 C CA . PRO A 1 503 ? 19.375 -20.312 6.219 1 50.16 503 PRO A CA 1
ATOM 4067 C C . PRO A 1 503 ? 19.312 -20.797 7.664 1 50.16 503 PRO A C 1
ATOM 4069 O O . PRO A 1 503 ? 18.234 -21.031 8.203 1 50.16 503 PRO A O 1
ATOM 4072 N N . ARG A 1 504 ? 20.5 -21.531 7.988 1 46.12 504 ARG A N 1
ATOM 4073 C CA . ARG A 1 504 ? 20.453 -22.281 9.242 1 46.12 504 ARG A CA 1
ATOM 4074 C C . ARG A 1 504 ? 20.828 -21.391 10.422 1 46.12 504 ARG A C 1
ATOM 4076 O O . ARG A 1 504 ? 20.641 -21.766 11.578 1 46.12 504 ARG A O 1
ATOM 4083 N N . THR A 1 505 ? 21.969 -20.719 10.242 1 41.44 505 THR A N 1
ATOM 4084 C CA . THR A 1 505 ? 22.484 -20.172 11.484 1 41.44 505 THR A CA 1
ATOM 4085 C C . THR A 1 505 ? 21.75 -18.891 11.859 1 41.44 505 THR A C 1
ATOM 4087 O O . THR A 1 505 ? 21.672 -17.953 11.055 1 41.44 505 THR A O 1
ATOM 4090 N N . THR A 1 506 ? 20.703 -19.062 12.383 1 41.91 506 THR A N 1
ATOM 4091 C CA . THR A 1 506 ? 20.422 -17.859 13.156 1 41.91 506 THR A CA 1
ATOM 4092 C C . THR A 1 506 ? 21.703 -17.25 13.703 1 41.91 506 THR A C 1
ATOM 4094 O O . THR A 1 506 ? 22.359 -17.828 14.57 1 41.91 506 THR A O 1
ATOM 4097 N N . THR A 1 507 ? 22.672 -17.109 12.852 1 37.56 507 THR A N 1
ATOM 4098 C CA . THR A 1 507 ? 23.828 -16.547 13.555 1 37.56 507 THR A CA 1
ATOM 4099 C C . THR A 1 507 ? 23.375 -15.641 14.695 1 37.56 507 THR A C 1
ATOM 4101 O O . THR A 1 507 ? 22.828 -14.562 14.461 1 37.56 507 THR A O 1
ATOM 4104 N N . GLY A 1 508 ? 22.797 -16.25 15.633 1 37.59 508 GLY A N 1
ATOM 4105 C CA . GLY A 1 508 ? 22.828 -15.641 16.953 1 37.59 508 GLY A CA 1
ATOM 4106 C C . GLY A 1 508 ? 24.172 -14.992 17.266 1 37.59 508 GLY A C 1
ATOM 4107 O O . GLY A 1 508 ? 24.828 -15.367 18.234 1 37.59 508 GLY A O 1
ATOM 4108 N N . ASN A 1 509 ? 25.094 -14.961 16.328 1 37.66 509 ASN A N 1
ATOM 4109 C CA . ASN A 1 509 ? 26.172 -14.453 17.188 1 37.66 509 ASN A CA 1
ATOM 4110 C C . ASN A 1 509 ? 25.641 -13.531 18.266 1 37.66 509 ASN A C 1
ATOM 4112 O O . ASN A 1 509 ? 24.484 -13.086 18.203 1 37.66 509 ASN A O 1
ATOM 4116 N N . GLY A 1 510 ? 26.594 -12.5 18.672 1 37.53 510 GLY A N 1
ATOM 4117 C CA . GLY A 1 510 ? 26.688 -11.766 19.922 1 37.53 510 GLY A CA 1
ATOM 4118 C C . GLY A 1 510 ? 25.391 -11.07 20.312 1 37.53 510 GLY A C 1
ATOM 4119 O O . GLY A 1 510 ? 24.406 -11.133 19.562 1 37.53 510 GLY A O 1
ATOM 4120 N N . ASP A 1 511 ? 25.531 -10.195 21.375 1 40.41 511 ASP A N 1
ATOM 4121 C CA . ASP A 1 511 ? 24.938 -9.281 22.344 1 40.41 511 ASP A CA 1
ATOM 4122 C C . ASP A 1 511 ? 24.016 -8.273 21.672 1 40.41 511 ASP A C 1
ATOM 4124 O O . ASP A 1 511 ? 23.938 -7.113 22.078 1 40.41 511 ASP A O 1
ATOM 4128 N N . THR A 1 512 ? 23.719 -8.453 20.438 1 51.34 512 THR A N 1
ATOM 4129 C CA . THR A 1 512 ? 23.062 -7.234 19.984 1 51.34 512 THR A CA 1
ATOM 4130 C C . THR A 1 512 ? 21.578 -7.27 20.344 1 51.34 512 THR A C 1
ATOM 4132 O O . THR A 1 512 ? 20.875 -8.234 20.016 1 51.34 512 THR A O 1
ATOM 4135 N N . SER A 1 513 ? 21.219 -6.73 21.328 1 61.25 513 SER A N 1
ATOM 4136 C CA . SER A 1 513 ? 19.844 -6.461 21.75 1 61.25 513 SER A CA 1
ATOM 4137 C C . SER A 1 513 ? 18.922 -6.34 20.547 1 61.25 513 SER A C 1
ATOM 4139 O O . SER A 1 513 ? 19.25 -5.695 19.562 1 61.25 513 SER A O 1
ATOM 4141 N N . PRO A 1 514 ? 17.891 -7.246 20.531 1 73.56 514 PRO A N 1
ATOM 4142 C CA . PRO A 1 514 ? 16.922 -7.125 19.438 1 73.56 514 PRO A CA 1
ATOM 4143 C C . PRO A 1 514 ? 16.516 -5.68 19.156 1 73.56 514 PRO A C 1
ATOM 4145 O O . PRO A 1 514 ? 16.453 -4.863 20.078 1 73.56 514 PRO A O 1
ATOM 4148 N N . ALA A 1 515 ? 16.453 -5.527 17.906 1 88.94 515 ALA A N 1
ATOM 4149 C CA . ALA A 1 515 ? 15.961 -4.203 17.531 1 88.94 515 ALA A CA 1
ATOM 4150 C C . ALA A 1 515 ? 14.602 -3.922 18.172 1 88.94 515 ALA A C 1
ATOM 4152 O O . ALA A 1 515 ? 13.758 -4.812 18.266 1 88.94 515 ALA A O 1
ATOM 4153 N N . SER A 1 516 ? 14.461 -2.875 18.797 1 94.5 516 SER A N 1
ATOM 4154 C CA . SER A 1 516 ? 13.25 -2.492 19.516 1 94.5 516 SER A CA 1
ATOM 4155 C C . SER A 1 516 ? 12.898 -1.03 19.266 1 94.5 516 SER A C 1
ATOM 4157 O O . SER A 1 516 ? 13.68 -0.295 18.656 1 94.5 516 SER A O 1
ATOM 4159 N N . ILE A 1 517 ? 11.703 -0.681 19.703 1 97.5 517 ILE A N 1
ATOM 4160 C CA . ILE A 1 517 ? 11.211 0.688 19.578 1 97.5 517 ILE A CA 1
ATOM 4161 C C . ILE A 1 517 ? 10.414 1.057 20.828 1 97.5 517 ILE A C 1
ATOM 4163 O O . ILE A 1 517 ? 9.75 0.202 21.422 1 97.5 517 ILE A O 1
ATOM 4167 N N . TRP A 1 518 ? 10.555 2.264 21.266 1 98.44 518 TRP A N 1
ATOM 4168 C CA . TRP A 1 518 ? 9.688 2.756 22.328 1 98.44 518 TRP A CA 1
ATOM 4169 C C . TRP A 1 518 ? 8.375 3.287 21.75 1 98.44 518 TRP A C 1
ATOM 4171 O O . TRP A 1 518 ? 8.383 4.148 20.875 1 98.44 518 TRP A O 1
ATOM 4181 N N . LEU A 1 519 ? 7.266 2.736 22.203 1 98.69 519 LEU A N 1
ATOM 4182 C CA . LEU A 1 519 ? 5.926 3.227 21.891 1 98.69 519 LEU A CA 1
ATOM 4183 C C . LEU A 1 519 ? 5.414 4.133 23.016 1 98.69 519 LEU A C 1
ATOM 4185 O O . LEU A 1 519 ? 5.039 3.658 24.078 1 98.69 519 LEU A O 1
ATOM 4189 N N . CYS A 1 520 ? 5.301 5.422 22.719 1 98.81 520 CYS A N 1
ATOM 4190 C CA . CYS A 1 520 ? 5.039 6.375 23.797 1 98.81 520 CYS A CA 1
ATOM 4191 C C . CYS A 1 520 ? 3.715 7.098 23.562 1 98.81 520 CYS A C 1
ATOM 4193 O O . CYS A 1 520 ? 3.326 7.355 22.422 1 98.81 520 CYS A O 1
ATOM 4195 N N . TYR A 1 521 ? 3.07 7.375 24.688 1 98.5 521 TYR A N 1
ATOM 4196 C CA . TYR A 1 521 ? 1.909 8.258 24.688 1 98.5 521 TYR A CA 1
ATOM 4197 C C . TYR A 1 521 ? 2.293 9.664 25.141 1 98.5 521 TYR A C 1
ATOM 4199 O O . TYR A 1 521 ? 3.146 9.836 26.016 1 98.5 521 TYR A O 1
ATOM 4207 N N . ASN A 1 522 ? 1.697 10.602 24.562 1 97.19 522 ASN A N 1
ATOM 4208 C CA . ASN A 1 522 ? 1.881 11.969 25.047 1 97.19 522 ASN A CA 1
ATOM 4209 C C . ASN A 1 522 ? 1.071 12.227 26.312 1 97.19 522 ASN A C 1
ATOM 4211 O O . ASN A 1 522 ? 1.493 13 27.172 1 97.19 522 ASN A O 1
ATOM 4215 N N . SER A 1 523 ? -0.085 11.641 26.562 1 96.06 523 SER A N 1
ATOM 4216 C CA . SER A 1 523 ? -1.143 12.023 27.484 1 96.06 523 SER A CA 1
ATOM 4217 C C . SER A 1 523 ? -1.992 13.156 26.922 1 96.06 523 SER A C 1
ATOM 4219 O O . SER A 1 523 ? -1.597 13.805 25.953 1 96.06 523 SER A O 1
ATOM 4221 N N . ILE A 1 524 ? -3.127 13.391 27.531 1 97.75 524 ILE A N 1
ATOM 4222 C CA . ILE A 1 524 ? -3.934 14.547 27.141 1 97.75 524 ILE A CA 1
ATOM 4223 C C . ILE A 1 524 ? -3.299 15.82 27.688 1 97.75 524 ILE A C 1
ATOM 4225 O O . ILE A 1 524 ? -2.887 15.867 28.844 1 97.75 524 ILE A O 1
ATOM 4229 N N . THR A 1 525 ? -3.156 16.781 26.781 1 97.62 525 THR A N 1
ATOM 4230 C CA . THR A 1 525 ? -2.605 18.062 27.188 1 97.62 525 THR A CA 1
ATOM 4231 C C . THR A 1 525 ? -3.721 19.062 27.484 1 97.62 525 THR A C 1
ATOM 4233 O O . THR A 1 525 ? -3.6 19.891 28.391 1 97.62 525 THR A O 1
ATOM 4236 N N . GLY A 1 526 ? -4.777 18.984 26.766 1 97.06 526 GLY A N 1
ATOM 4237 C CA . GLY A 1 526 ? -5.84 19.984 26.859 1 97.06 526 GLY A CA 1
ATOM 4238 C C . GLY A 1 526 ? -6.797 19.719 28.016 1 97.06 526 GLY A C 1
ATOM 4239 O O . GLY A 1 526 ? -7.246 18.594 28.203 1 97.06 526 GLY A O 1
ATOM 4240 N N . ASP A 1 527 ? -7.164 20.719 28.656 1 95.06 527 ASP A N 1
ATOM 4241 C CA . ASP A 1 527 ? -8.055 20.625 29.812 1 95.06 527 ASP A CA 1
ATOM 4242 C C . ASP A 1 527 ? -9.5 20.391 29.375 1 95.06 527 ASP A C 1
ATOM 4244 O O . ASP A 1 527 ? -10.305 19.875 30.156 1 95.06 527 ASP A O 1
ATOM 4248 N N . SER A 1 528 ? -9.828 20.781 28.188 1 94.44 528 SER A N 1
ATOM 4249 C CA . SER A 1 528 ? -11.188 20.609 27.688 1 94.44 528 SER A CA 1
ATOM 4250 C C . SER A 1 528 ? -11.438 19.172 27.266 1 94.44 528 SER A C 1
ATOM 4252 O O . SER A 1 528 ? -12.578 18.766 27.031 1 94.44 528 SER A O 1
ATOM 4254 N N . GLY A 1 529 ? -10.359 18.391 27.125 1 94.31 529 GLY A N 1
ATOM 4255 C CA . GLY A 1 529 ? -10.531 16.984 26.781 1 94.31 529 GLY A CA 1
ATOM 4256 C C . GLY A 1 529 ? -11.109 16.156 27.906 1 94.31 529 GLY A C 1
ATOM 4257 O O . GLY A 1 529 ? -10.781 16.375 29.078 1 94.31 529 GLY A O 1
ATOM 4258 N N . VAL A 1 530 ? -11.844 15.172 27.625 1 91.81 530 VAL A N 1
ATOM 4259 C CA . VAL A 1 530 ? -12.555 14.367 28.609 1 91.81 530 VAL A CA 1
ATOM 4260 C C . VAL A 1 530 ? -11.633 13.281 29.156 1 91.81 530 VAL A C 1
ATOM 4262 O O . VAL A 1 530 ? -10.93 12.609 28.391 1 91.81 530 VAL A O 1
ATOM 4265 N N . THR A 1 531 ? -11.539 13.18 30.438 1 94.25 531 THR A N 1
ATOM 4266 C CA . THR A 1 531 ? -10.898 12.07 31.141 1 94.25 531 THR A CA 1
ATOM 4267 C C . THR A 1 531 ? -11.922 11.25 31.906 1 94.25 531 THR A C 1
ATOM 4269 O O . THR A 1 531 ? -12.508 11.727 32.875 1 94.25 531 THR A O 1
ATOM 4272 N N . THR A 1 532 ? -12.125 10.008 31.5 1 91.62 532 THR A N 1
ATOM 4273 C CA . THR A 1 532 ? -13.25 9.219 31.984 1 91.62 532 THR A CA 1
ATOM 4274 C C . THR A 1 532 ? -12.852 8.383 33.188 1 91.62 532 THR A C 1
ATOM 4276 O O . THR A 1 532 ? -13.672 8.109 34.062 1 91.62 532 THR A O 1
ATOM 4279 N N . ILE A 1 533 ? -11.641 7.918 33.312 1 93.88 533 ILE A N 1
ATOM 4280 C CA . ILE A 1 533 ? -11.195 7.055 34.406 1 93.88 533 ILE A CA 1
ATOM 4281 C C . ILE A 1 533 ? -10.938 7.887 35.656 1 93.88 533 ILE A C 1
ATOM 4283 O O . ILE A 1 533 ? -11.406 7.547 36.75 1 93.88 533 ILE A O 1
ATOM 4287 N N . ASN A 1 534 ? -10.18 8.922 35.469 1 92.94 534 ASN A N 1
ATOM 4288 C CA . ASN A 1 534 ? -9.875 9.875 36.531 1 92.94 534 ASN A CA 1
ATOM 4289 C C . ASN A 1 534 ? -10.195 11.305 36.094 1 92.94 534 ASN A C 1
ATOM 4291 O O . ASN A 1 534 ? -9.406 11.938 35.406 1 92.94 534 ASN A O 1
ATOM 4295 N N . GLU A 1 535 ? -11.172 11.867 36.625 1 88.12 535 GLU A N 1
ATOM 4296 C CA . GLU A 1 535 ? -11.625 13.203 36.25 1 88.12 535 GLU A CA 1
ATOM 4297 C C . GLU A 1 535 ? -10.594 14.266 36.625 1 88.12 535 GLU A C 1
ATOM 4299 O O . GLU A 1 535 ? -10.594 15.367 36.062 1 88.12 535 GLU A O 1
ATOM 4304 N N . GLN A 1 536 ? -9.766 13.906 37.562 1 87.75 536 GLN A N 1
ATOM 4305 C CA . GLN A 1 536 ? -8.758 14.859 38 1 87.75 536 GLN A CA 1
ATOM 4306 C C . GLN A 1 536 ? -7.391 14.523 37.406 1 87.75 536 GLN A C 1
ATOM 4308 O O . GLN A 1 536 ? -6.355 14.875 38 1 87.75 536 GLN A O 1
ATOM 4313 N N . TYR A 1 537 ? -7.484 13.844 36.344 1 93.06 537 TYR A N 1
ATOM 4314 C CA . TYR A 1 537 ? -6.227 13.469 35.688 1 93.06 537 TYR A CA 1
ATOM 4315 C C . TYR A 1 537 ? -5.379 14.703 35.375 1 93.06 537 TYR A C 1
ATOM 4317 O O . TYR A 1 537 ? -5.848 15.641 34.75 1 93.06 537 TYR A O 1
ATOM 4325 N N . VAL A 1 538 ? -4.172 14.711 35.875 1 93.69 538 VAL A N 1
ATOM 4326 C CA . VAL A 1 538 ? -3.277 15.844 35.656 1 93.69 538 VAL A CA 1
ATOM 4327 C C . VAL A 1 538 ? -2.762 15.844 34.219 1 93.69 538 VAL A C 1
ATOM 4329 O O . VAL A 1 538 ? -2.225 14.844 33.75 1 93.69 538 VAL A O 1
ATOM 4332 N N . ARG A 1 539 ? -2.936 16.953 33.562 1 95.94 539 ARG A N 1
ATOM 4333 C CA . ARG A 1 539 ? -2.523 17.094 32.156 1 95.94 539 ARG A CA 1
ATOM 4334 C C . ARG A 1 539 ? -1.004 17.125 32.062 1 95.94 539 ARG A C 1
ATOM 4336 O O . ARG A 1 539 ? -0.315 17.625 32.938 1 95.94 539 ARG A O 1
ATOM 4343 N N . LYS A 1 540 ? -0.509 16.562 30.922 1 96.94 540 LYS A N 1
ATOM 4344 C CA . LYS A 1 540 ? 0.939 16.469 30.766 1 96.94 540 LYS A CA 1
ATOM 4345 C C . LYS A 1 540 ? 1.352 16.797 29.328 1 96.94 540 LYS A C 1
ATOM 4347 O O . LYS A 1 540 ? 0.517 16.797 28.422 1 96.94 540 LYS A O 1
ATOM 4352 N N . ILE A 1 541 ? 2.551 17.172 29.172 1 97.88 541 ILE A N 1
ATOM 4353 C CA . ILE A 1 541 ? 3.244 17.375 27.906 1 97.88 541 ILE A CA 1
ATOM 4354 C C . ILE A 1 541 ? 4.504 16.516 27.859 1 97.88 541 ILE A C 1
ATOM 4356 O O . ILE A 1 541 ? 5.27 16.469 28.828 1 97.88 541 ILE A O 1
ATOM 4360 N N . ARG A 1 542 ? 4.691 15.82 26.766 1 98.38 542 ARG A N 1
ATOM 4361 C CA . ARG A 1 542 ? 5.887 14.992 26.641 1 98.38 542 ARG A CA 1
ATOM 4362 C C . ARG A 1 542 ? 6.949 15.688 25.797 1 98.38 542 ARG A C 1
ATOM 4364 O O . ARG A 1 542 ? 6.629 16.359 24.812 1 98.38 542 ARG A O 1
ATOM 4371 N N . LEU A 1 543 ? 8.211 15.477 26.219 1 98.5 543 LEU A N 1
ATOM 4372 C CA . LEU A 1 543 ? 9.352 16.047 25.5 1 98.5 543 LEU A CA 1
ATOM 4373 C C . LEU A 1 543 ? 10.344 14.961 25.094 1 98.5 543 LEU A C 1
ATOM 4375 O O . LEU A 1 543 ? 10.453 13.93 25.766 1 98.5 543 LEU A O 1
ATOM 4379 N N . PHE A 1 544 ? 10.992 15.156 23.984 1 98.88 544 PHE A N 1
ATOM 4380 C CA . PHE A 1 544 ? 12.141 14.383 23.516 1 98.88 544 PHE A CA 1
ATOM 4381 C C . PHE A 1 544 ? 13.336 15.289 23.266 1 98.88 544 PHE A C 1
ATOM 4383 O O . PHE A 1 544 ? 13.188 16.391 22.734 1 98.88 544 PHE A O 1
ATOM 4390 N N . GLU A 1 545 ? 14.531 14.867 23.641 1 98.69 545 GLU A N 1
ATOM 4391 C CA . GLU A 1 545 ? 15.742 15.641 23.391 1 98.69 545 GLU A CA 1
ATOM 4392 C C . GLU A 1 545 ? 16.844 14.766 22.797 1 98.69 545 GLU A C 1
ATOM 4394 O O . GLU A 1 545 ? 17.203 13.727 23.359 1 98.69 545 GLU A O 1
ATOM 4399 N N . VAL A 1 546 ? 17.281 15.164 21.641 1 98.31 546 VAL A N 1
ATOM 4400 C CA . VAL A 1 546 ? 18.469 14.555 21.062 1 98.31 546 VAL A CA 1
ATOM 4401 C C . VAL A 1 546 ? 19.719 15.273 21.578 1 98.31 546 VAL A C 1
ATOM 4403 O O . VAL A 1 546 ? 19.875 16.484 21.375 1 98.31 546 VAL A O 1
ATOM 4406 N N . ASP A 1 547 ? 20.516 14.594 22.281 1 98 547 ASP A N 1
ATOM 4407 C CA . ASP A 1 547 ? 21.797 15.086 22.75 1 98 547 ASP A CA 1
ATOM 4408 C C . ASP A 1 547 ? 22.922 14.648 21.828 1 98 547 ASP A C 1
ATOM 4410 O O . ASP A 1 547 ? 23.359 13.492 21.859 1 98 547 ASP A O 1
ATOM 4414 N N . PHE A 1 548 ? 23.453 15.586 21.078 1 96.31 548 PHE A N 1
ATOM 4415 C CA . PHE A 1 548 ? 24.438 15.25 20.047 1 96.31 548 PHE A CA 1
ATOM 4416 C C . PHE A 1 548 ? 25.812 14.992 20.688 1 96.31 548 PHE A C 1
ATOM 4418 O O . PHE A 1 548 ? 26.672 14.383 20.062 1 96.31 548 PHE A O 1
ATOM 4425 N N . VAL A 1 549 ? 26.031 15.5 21.828 1 95.12 549 VAL A N 1
ATOM 4426 C CA . VAL A 1 549 ? 27.297 15.312 22.531 1 95.12 549 VAL A CA 1
ATOM 4427 C C . VAL A 1 549 ? 27.344 13.914 23.141 1 95.12 549 VAL A C 1
ATOM 4429 O O . VAL A 1 549 ? 28.281 13.148 22.906 1 95.12 549 VAL A O 1
ATOM 4432 N N . LYS A 1 550 ? 26.328 13.617 23.875 1 96 550 LYS A N 1
ATOM 4433 C CA . LYS A 1 550 ? 26.281 12.32 24.547 1 96 550 LYS A CA 1
ATOM 4434 C C . LYS A 1 550 ? 25.719 11.25 23.609 1 96 550 LYS A C 1
ATOM 4436 O O . LYS A 1 550 ? 25.719 10.062 23.953 1 96 550 LYS A O 1
ATOM 4441 N N . LYS A 1 551 ? 25.188 11.625 22.438 1 96.5 551 LYS A N 1
ATOM 4442 C CA . LYS A 1 551 ? 24.703 10.75 21.375 1 96.5 551 LYS A CA 1
ATOM 4443 C C . LYS A 1 551 ? 23.562 9.859 21.875 1 96.5 551 LYS A C 1
ATOM 4445 O O . LYS A 1 551 ? 23.625 8.633 21.75 1 96.5 551 LYS A O 1
ATOM 4450 N N . ARG A 1 552 ? 22.562 10.508 22.344 1 97.75 552 ARG A N 1
ATOM 4451 C CA . ARG A 1 552 ? 21.422 9.797 22.922 1 97.75 552 ARG A CA 1
ATOM 4452 C C . ARG A 1 552 ? 20.125 10.578 22.719 1 97.75 552 ARG A C 1
ATOM 4454 O O . ARG A 1 552 ? 20.156 11.758 22.344 1 97.75 552 ARG A O 1
ATOM 4461 N N . ILE A 1 553 ? 18.984 9.906 22.875 1 98.56 553 ILE A N 1
ATOM 4462 C CA . ILE A 1 553 ? 17.656 10.523 22.953 1 98.56 553 ILE A CA 1
ATOM 4463 C C . ILE A 1 553 ? 17.078 10.336 24.344 1 98.56 553 ILE A C 1
ATOM 4465 O O . ILE A 1 553 ? 17.016 9.211 24.859 1 98.56 553 ILE A O 1
ATOM 4469 N N . LEU A 1 554 ? 16.656 11.406 24.922 1 98.44 554 LEU A N 1
ATOM 4470 C CA . LEU A 1 554 ? 15.969 11.375 26.219 1 98.44 554 LEU A CA 1
ATOM 4471 C C . LEU A 1 554 ? 14.516 11.812 26.078 1 98.44 554 LEU A C 1
ATOM 4473 O O . LEU A 1 554 ? 14.18 12.57 25.156 1 98.44 554 LEU A O 1
ATOM 4477 N N . SER A 1 555 ? 13.656 11.32 26.969 1 98.62 555 SER A N 1
ATOM 4478 C CA . SER A 1 555 ? 12.273 11.781 27.062 1 98.62 555 SER A CA 1
ATOM 4479 C C . SER A 1 555 ? 11.867 12.016 28.5 1 98.62 555 SER A C 1
ATOM 4481 O O . SER A 1 555 ? 12.398 11.375 29.422 1 98.62 555 SER A O 1
ATOM 4483 N N . TRP A 1 556 ? 11.07 12.93 28.719 1 98 556 TRP A N 1
ATOM 4484 C CA . TRP A 1 556 ? 10.422 13.172 30.016 1 98 556 TRP A CA 1
ATOM 4485 C C . TRP A 1 556 ? 9.086 13.883 29.812 1 98 556 TRP A C 1
ATOM 4487 O O . TRP A 1 556 ? 8.664 14.133 28.688 1 98 556 TRP A O 1
ATOM 4497 N N . LYS A 1 557 ? 8.414 14.156 30.938 1 97.62 557 LYS A N 1
ATOM 4498 C CA . LYS A 1 557 ? 7.129 14.852 30.859 1 97.62 557 LYS A CA 1
ATOM 4499 C C . LYS A 1 557 ? 7.09 16.047 31.812 1 97.62 557 LYS A C 1
ATOM 4501 O O . LYS A 1 557 ? 7.906 16.125 32.75 1 97.62 557 LYS A O 1
ATOM 4506 N N . ARG A 1 558 ? 6.254 16.969 31.453 1 96.81 558 ARG A N 1
ATOM 4507 C CA . ARG A 1 558 ? 5.902 18.078 32.344 1 96.81 558 ARG A CA 1
ATOM 4508 C C . ARG A 1 558 ? 4.418 18.047 32.688 1 96.81 558 ARG A C 1
ATOM 4510 O O . ARG A 1 558 ? 3.576 17.766 31.828 1 96.81 558 ARG A O 1
ATOM 4517 N N . LYS A 1 559 ? 4.137 18.281 33.969 1 94.81 559 LYS A N 1
ATOM 4518 C CA . LYS A 1 559 ? 2.758 18.344 34.438 1 94.81 559 LYS A CA 1
ATOM 4519 C C . LYS A 1 559 ? 2.268 19.797 34.5 1 94.81 559 LYS A C 1
ATOM 4521 O O . LYS A 1 559 ? 3.061 20.719 34.688 1 94.81 559 LYS A O 1
ATOM 4526 N N . GLU A 1 560 ? 1.057 19.922 34.375 1 91.25 560 GLU A N 1
ATOM 4527 C CA . GLU A 1 560 ? 0.467 21.25 34.406 1 91.25 560 GLU A CA 1
ATOM 4528 C C . GLU A 1 560 ? 0.629 21.906 35.781 1 91.25 560 GLU A C 1
ATOM 4530 O O . GLU A 1 560 ? 0.777 23.125 35.875 1 91.25 560 GLU A O 1
ATOM 4535 N N . ASN A 1 561 ? 0.569 21.141 36.844 1 82.56 561 ASN A N 1
ATOM 4536 C CA . ASN A 1 561 ? 0.541 21.703 38.188 1 82.56 561 ASN A CA 1
ATOM 4537 C C . ASN A 1 561 ? 1.937 21.766 38.812 1 82.56 561 ASN A C 1
ATOM 4539 O O . ASN A 1 561 ? 2.111 22.266 39.906 1 82.56 561 ASN A O 1
ATOM 4543 N N . ASP A 1 562 ? 2.822 21.078 38.156 1 72.56 562 ASP A N 1
ATOM 4544 C CA . ASP A 1 562 ? 4.152 21.047 38.75 1 72.56 562 ASP A CA 1
ATOM 4545 C C . ASP A 1 562 ? 5.223 21.453 37.75 1 72.56 562 ASP A C 1
ATOM 4547 O O . ASP A 1 562 ? 4.988 21.422 36.531 1 72.56 562 ASP A O 1
ATOM 4551 N N . LYS A 1 563 ? 6.281 22.062 38.406 1 71.62 563 LYS A N 1
ATOM 4552 C CA . LYS A 1 563 ? 7.371 22.531 37.531 1 71.62 563 LYS A CA 1
ATOM 4553 C C . LYS A 1 563 ? 8.461 21.484 37.406 1 71.62 563 LYS A C 1
ATOM 4555 O O . LYS A 1 563 ? 9.406 21.656 36.625 1 71.62 563 LYS A O 1
ATOM 4560 N N . ASP A 1 564 ? 8.156 20.359 37.875 1 83.75 564 ASP A N 1
ATOM 4561 C CA . ASP A 1 564 ? 9.281 19.438 37.875 1 83.75 564 ASP A CA 1
ATOM 4562 C C . ASP A 1 564 ? 9.211 18.469 36.688 1 83.75 564 ASP A C 1
ATOM 4564 O O . ASP A 1 564 ? 8.141 18.25 36.125 1 83.75 564 ASP A O 1
ATOM 4568 N N . VAL A 1 565 ? 10.359 17.906 36.344 1 89 565 VAL A N 1
ATOM 4569 C CA . VAL A 1 565 ? 10.516 16.875 35.312 1 89 565 VAL A CA 1
ATOM 4570 C C . VAL A 1 565 ? 9.977 15.547 35.812 1 89 565 VAL A C 1
ATOM 4572 O O . VAL A 1 565 ? 10.31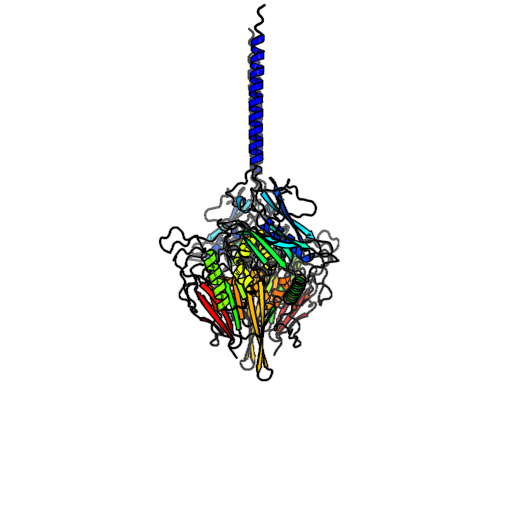2 15.125 36.938 1 89 565 VAL A O 1
ATOM 4575 N N . LEU A 1 566 ? 9.125 15.031 35.031 1 92.19 566 LEU A N 1
ATOM 4576 C CA . LEU A 1 566 ? 8.492 13.781 35.438 1 92.19 566 LEU A CA 1
ATOM 4577 C C . LEU A 1 566 ? 9.039 12.609 34.594 1 92.19 566 LEU A C 1
ATOM 4579 O O . LEU A 1 566 ? 9.055 12.664 33.375 1 92.19 566 LEU A O 1
ATOM 4583 N N . GLU A 1 567 ? 9.586 11.578 35.25 1 94 567 GLU A N 1
ATOM 4584 C CA . GLU A 1 567 ? 9.938 10.273 34.719 1 94 567 GLU A CA 1
ATOM 4585 C C . GLU A 1 567 ? 10.898 10.398 33.531 1 94 567 GLU A C 1
ATOM 4587 O O . GLU A 1 567 ? 10.633 9.867 32.438 1 94 567 GLU A O 1
ATOM 4592 N N . PRO A 1 568 ? 12.039 11 33.75 1 95.75 568 PRO A N 1
ATOM 4593 C CA . PRO A 1 568 ? 13.055 10.992 32.688 1 95.75 568 PRO A CA 1
ATOM 4594 C C . PRO A 1 568 ? 13.461 9.578 32.281 1 95.75 568 PRO A C 1
ATOM 4596 O O . PRO A 1 568 ? 13.562 8.688 33.125 1 95.75 568 PRO A O 1
ATOM 4599 N N . GLN A 1 569 ? 13.602 9.359 30.984 1 97.06 569 GLN A N 1
ATOM 4600 C CA . GLN A 1 569 ? 13.945 8.023 30.5 1 97.06 569 GLN A CA 1
ATOM 4601 C C . GLN A 1 569 ? 14.867 8.094 29.281 1 97.06 569 GLN A C 1
ATOM 4603 O O . GLN A 1 569 ? 14.797 9.047 28.5 1 97.06 569 GLN A O 1
ATOM 4608 N N . LEU A 1 570 ? 15.711 7.078 29.156 1 97.31 570 LEU A N 1
ATOM 4609 C CA . LEU A 1 570 ? 16.562 6.914 27.984 1 97.31 570 LEU A CA 1
ATOM 4610 C C . LEU A 1 570 ? 15.828 6.188 26.875 1 97.31 570 LEU A C 1
ATOM 4612 O O . LEU A 1 570 ? 15.352 5.066 27.062 1 97.31 570 LEU A O 1
ATOM 4616 N N . ILE A 1 571 ? 15.703 6.809 25.75 1 97.81 571 ILE A N 1
ATOM 4617 C CA . ILE A 1 571 ? 15.023 6.227 24.609 1 97.81 571 ILE A CA 1
ATOM 4618 C C . ILE A 1 571 ? 16.031 5.473 23.734 1 97.81 571 ILE A C 1
ATOM 4620 O O . ILE A 1 571 ? 15.727 4.387 23.234 1 97.81 571 ILE A O 1
ATOM 4624 N N . TYR A 1 572 ? 17.156 6.086 23.531 1 97.12 572 TYR A N 1
ATOM 4625 C CA . TYR A 1 572 ? 18.156 5.523 22.625 1 97.12 572 TYR A CA 1
ATOM 4626 C C . TYR A 1 572 ? 19.547 6.012 22.969 1 97.12 572 TYR A C 1
ATOM 4628 O O . TYR A 1 572 ? 19.734 7.16 23.391 1 97.12 572 TYR A O 1
ATOM 4636 N N . GLN A 1 573 ? 20.531 5.176 22.891 1 95.44 573 GLN A N 1
ATOM 4637 C CA . GLN A 1 573 ? 21.953 5.488 23.016 1 95.44 573 GLN A CA 1
ATOM 4638 C C . GLN A 1 573 ? 22.734 4.977 21.828 1 95.44 573 GLN A C 1
ATOM 4640 O O . GLN A 1 573 ? 22.734 3.779 21.531 1 95.44 573 GLN A O 1
ATOM 4645 N N . LYS A 1 574 ? 23.312 5.891 21.109 1 91.62 574 LYS A N 1
ATOM 4646 C CA . LYS A 1 574 ? 24.125 5.469 19.969 1 91.62 574 LYS A CA 1
ATOM 4647 C C . LYS A 1 574 ? 25.391 4.762 20.422 1 91.62 574 LYS A C 1
ATOM 4649 O O . LYS A 1 574 ? 26.062 5.227 21.344 1 91.62 574 LYS A O 1
ATOM 4654 N N . GLN A 1 575 ? 25.656 3.562 19.875 1 78.31 575 GLN A N 1
ATOM 4655 C CA . GLN A 1 575 ? 26.859 2.824 20.25 1 78.31 575 GLN A CA 1
ATOM 4656 C C . GLN A 1 575 ? 28.109 3.451 19.641 1 78.31 575 GLN A C 1
ATOM 4658 O O . GLN A 1 575 ? 28.109 3.834 18.469 1 78.31 575 GLN A O 1
ATOM 4663 N N . ILE A 1 576 ? 29 4.02 20.438 1 64.44 576 ILE A N 1
ATOM 4664 C CA . ILE A 1 576 ? 30.266 4.59 19.984 1 64.44 576 ILE A CA 1
ATOM 4665 C C . ILE A 1 576 ? 31.234 3.473 19.656 1 64.44 576 ILE A C 1
ATOM 4667 O O . ILE A 1 576 ? 31.5 2.6 20.484 1 64.44 576 ILE A O 1
ATOM 4671 N N . GLY A 1 577 ? 31.266 2.914 18.5 1 47.22 577 GLY A N 1
ATOM 4672 C CA . GLY A 1 577 ? 32.375 2.043 18.172 1 47.22 577 GLY A CA 1
ATOM 4673 C C . GLY A 1 577 ? 33.719 2.727 18.312 1 47.22 577 GLY A C 1
ATOM 4674 O O . GLY A 1 577 ? 33.812 3.957 18.281 1 47.22 577 GLY A O 1
ATOM 4675 N N . MET B 1 1 ? -94.5 -16.812 -32.062 1 21.17 1 MET B N 1
ATOM 4676 C CA . MET B 1 1 ? -93.812 -17.734 -31.172 1 21.17 1 MET B CA 1
ATOM 4677 C C . MET B 1 1 ? -92.375 -17.797 -31.484 1 21.17 1 MET B C 1
ATOM 4679 O O . MET B 1 1 ? -91.625 -18.531 -30.828 1 21.17 1 MET B O 1
ATOM 4683 N N . ALA B 1 2 ? -91.812 -17.422 -32.625 1 28.39 2 ALA B N 1
ATOM 4684 C CA . ALA B 1 2 ? -90.625 -18 -33.25 1 28.39 2 ALA B CA 1
ATOM 4685 C C . ALA B 1 2 ? -89.375 -17.641 -32.469 1 28.39 2 ALA B C 1
ATOM 4687 O O . ALA B 1 2 ? -89.125 -16.469 -32.156 1 28.39 2 ALA B O 1
ATOM 4688 N N . LYS B 1 3 ? -88.812 -18.797 -31.891 1 34.06 3 LYS B N 1
ATOM 4689 C CA . LYS B 1 3 ? -87.812 -18.984 -30.859 1 34.06 3 LYS B CA 1
ATOM 4690 C C . LYS B 1 3 ? -86.438 -18.672 -31.406 1 34.06 3 LYS B C 1
ATOM 4692 O O . LYS B 1 3 ? -85.938 -19.359 -32.312 1 34.06 3 LYS B O 1
ATOM 4697 N N . PRO B 1 4 ? -86 -17.5 -31.781 1 37.97 4 PRO B N 1
ATOM 4698 C CA . PRO B 1 4 ? -84.688 -17.109 -32.375 1 37.97 4 PRO B CA 1
ATOM 4699 C C . PRO B 1 4 ? -83.562 -17.391 -31.453 1 37.97 4 PRO B C 1
ATOM 4701 O O . PRO B 1 4 ? -82.438 -16.844 -31.656 1 37.97 4 PRO B O 1
ATOM 4704 N N . LYS B 1 5 ? -83.812 -18.344 -30.297 1 38.75 5 LYS B N 1
ATOM 4705 C CA . LYS B 1 5 ? -82.812 -18.422 -29.219 1 38.75 5 LYS B CA 1
ATOM 4706 C C . LYS B 1 5 ? -81.625 -19.234 -29.625 1 38.75 5 LYS B C 1
ATOM 4708 O O . LYS B 1 5 ? -80.688 -19.375 -28.844 1 38.75 5 LYS B O 1
ATOM 4713 N N . THR B 1 6 ? -81.688 -20.062 -30.672 1 38 6 THR B N 1
ATOM 4714 C CA . THR B 1 6 ? -80.75 -21.188 -30.719 1 38 6 THR B CA 1
ATOM 4715 C C . THR B 1 6 ? -79.375 -20.734 -31.234 1 38 6 THR B C 1
ATOM 4717 O O . THR B 1 6 ? -78.375 -21.469 -31.125 1 38 6 THR B O 1
ATOM 4720 N N . SER B 1 7 ? -79.312 -19.656 -32.062 1 41.97 7 SER B N 1
ATOM 4721 C CA . SER B 1 7 ? -78.062 -19.406 -32.781 1 41.97 7 SER B CA 1
ATOM 4722 C C . SER B 1 7 ? -77 -18.891 -31.828 1 41.97 7 SER B C 1
ATOM 4724 O O . SER B 1 7 ? -75.812 -18.812 -32.219 1 41.97 7 SER B O 1
ATOM 4726 N N . ILE B 1 8 ? -77.438 -18.438 -30.641 1 47.84 8 ILE B N 1
ATOM 4727 C CA . ILE B 1 8 ? -76.438 -17.812 -29.75 1 47.84 8 ILE B CA 1
ATOM 4728 C C . ILE B 1 8 ? -75.625 -18.906 -29.062 1 47.84 8 ILE B C 1
ATOM 4730 O O . ILE B 1 8 ? -74.438 -18.703 -28.812 1 47.84 8 ILE B O 1
ATOM 4734 N N . MET B 1 9 ? -76.188 -20.172 -28.984 1 50.47 9 MET B N 1
ATOM 4735 C CA . MET B 1 9 ? -75.5 -21.188 -28.156 1 50.47 9 MET B CA 1
ATOM 4736 C C . MET B 1 9 ? -74.375 -21.875 -28.938 1 50.47 9 MET B C 1
ATOM 4738 O O . MET B 1 9 ? -73.375 -22.266 -28.344 1 50.47 9 MET B O 1
ATOM 4742 N N . PHE B 1 10 ? -74.562 -22.062 -30.266 1 55.25 10 PHE B N 1
ATOM 4743 C CA . PHE B 1 10 ? -73.562 -22.797 -31.062 1 55.25 10 PHE B CA 1
ATOM 4744 C C . PHE B 1 10 ? -72.312 -21.984 -31.25 1 55.25 10 PHE B C 1
ATOM 4746 O O . PHE B 1 10 ? -71.188 -22.547 -31.297 1 55.25 10 PHE B O 1
ATOM 4753 N N . ILE B 1 11 ? -72.438 -20.688 -31.438 1 58.44 11 ILE B N 1
ATOM 4754 C CA . ILE B 1 11 ? -71.312 -19.828 -31.594 1 58.44 11 ILE B CA 1
ATOM 4755 C C . ILE B 1 11 ? -70.438 -19.891 -30.328 1 58.44 11 ILE B C 1
ATOM 4757 O O . ILE B 1 11 ? -69.188 -19.922 -30.406 1 58.44 11 ILE B O 1
ATOM 4761 N N . ASN B 1 12 ? -71.125 -20.297 -29.234 1 63.16 12 ASN B N 1
ATOM 4762 C CA . ASN B 1 12 ? -70.438 -20.266 -27.953 1 63.16 12 ASN B CA 1
ATOM 4763 C C . ASN B 1 12 ? -69.562 -21.484 -27.75 1 63.16 12 ASN B C 1
ATOM 4765 O O . ASN B 1 12 ? -68.438 -21.359 -27.266 1 63.16 12 ASN B O 1
ATOM 4769 N N . ARG B 1 13 ? -70 -22.609 -28.344 1 64.94 13 ARG B N 1
ATOM 4770 C CA . ARG B 1 13 ? -69.25 -23.812 -28.094 1 64.94 13 ARG B CA 1
ATOM 4771 C C . ARG B 1 13 ? -68 -23.859 -28.984 1 64.94 13 ARG B C 1
ATOM 4773 O O . ARG B 1 13 ? -66.938 -24.234 -28.547 1 64.94 13 ARG B O 1
ATOM 4780 N N . HIS B 1 14 ? -68.25 -23.484 -30.219 1 66.25 14 HIS B N 1
ATOM 4781 C CA . HIS B 1 14 ? -67.125 -23.469 -31.156 1 66.25 14 HIS B CA 1
ATOM 4782 C C . HIS B 1 14 ? -66.062 -22.422 -30.75 1 66.25 14 HIS B C 1
ATOM 4784 O O . HIS B 1 14 ? -64.875 -22.656 -30.875 1 66.25 14 HIS B O 1
ATOM 4790 N N . TYR B 1 15 ? -66.562 -21.344 -30.281 1 70.31 15 TYR B N 1
ATOM 4791 C CA . TYR B 1 15 ? -65.688 -20.297 -29.797 1 70.31 15 TYR B CA 1
ATOM 4792 C C . TYR B 1 15 ? -64.938 -20.719 -28.531 1 70.31 15 TYR B C 1
ATOM 4794 O O . TYR B 1 15 ? -63.781 -20.422 -28.359 1 70.31 15 TYR B O 1
ATOM 4802 N N . ILE B 1 16 ? -65.688 -21.453 -27.719 1 74 16 ILE B N 1
ATOM 4803 C CA . ILE B 1 16 ? -65.062 -21.953 -26.5 1 74 16 ILE B CA 1
ATOM 4804 C C . ILE B 1 16 ? -64 -22.984 -26.859 1 74 16 ILE B C 1
ATOM 4806 O O . ILE B 1 16 ? -62.906 -22.984 -26.281 1 74 16 ILE B O 1
ATOM 4810 N N . LYS B 1 17 ? -64.312 -23.859 -27.797 1 74.75 17 LYS B N 1
ATOM 4811 C CA . LYS B 1 17 ? -63.375 -24.844 -28.25 1 74.75 17 LYS B CA 1
ATOM 4812 C C . LYS B 1 17 ? -62.156 -24.172 -28.891 1 74.75 17 LYS B C 1
ATOM 4814 O O . LYS B 1 17 ? -61.031 -24.594 -28.672 1 74.75 17 LYS B O 1
ATOM 4819 N N . LEU B 1 18 ? -62.469 -23.172 -29.703 1 76.31 18 LEU B N 1
ATOM 4820 C CA . LEU B 1 18 ? -61.375 -22.406 -30.312 1 76.31 18 LEU B CA 1
ATOM 4821 C C . LEU B 1 18 ? -60.531 -21.703 -29.25 1 76.31 18 LEU B C 1
ATOM 4823 O O . LEU B 1 18 ? -59.312 -21.703 -29.328 1 76.31 18 LEU B O 1
ATOM 4827 N N . LEU B 1 19 ? -61.188 -21.172 -28.266 1 75.44 19 LEU B N 1
ATOM 4828 C CA . LEU B 1 19 ? -60.5 -20.484 -27.188 1 75.44 19 LEU B CA 1
ATOM 4829 C C . LEU B 1 19 ? -59.688 -21.469 -26.344 1 75.44 19 LEU B C 1
ATOM 4831 O O . LEU B 1 19 ? -58.562 -21.172 -25.922 1 75.44 19 LEU B O 1
ATOM 4835 N N . THR B 1 20 ? -60.281 -22.594 -26.109 1 77.25 20 THR B N 1
ATOM 4836 C CA . THR B 1 20 ? -59.562 -23.625 -25.359 1 77.25 20 THR B CA 1
ATOM 4837 C C . THR B 1 20 ? -58.375 -24.156 -26.141 1 77.25 20 THR B C 1
ATOM 4839 O O . THR B 1 20 ? -57.312 -24.406 -25.562 1 77.25 20 THR B O 1
ATOM 4842 N N . THR B 1 21 ? -58.531 -24.328 -27.453 1 76.94 21 THR B N 1
ATOM 4843 C CA . THR B 1 21 ? -57.438 -24.766 -28.297 1 76.94 21 THR B CA 1
ATOM 4844 C C . THR B 1 21 ? -56.312 -23.703 -28.328 1 76.94 21 THR B C 1
ATOM 4846 O O . THR B 1 21 ? -55.156 -24.047 -28.25 1 76.94 21 THR B O 1
ATOM 4849 N N . ILE B 1 22 ? -56.688 -22.5 -28.406 1 77.5 22 ILE B N 1
ATOM 4850 C CA . ILE B 1 22 ? -55.719 -21.406 -28.391 1 77.5 22 ILE B CA 1
ATOM 4851 C C . ILE B 1 22 ? -55.031 -21.344 -27.031 1 77.5 22 ILE B C 1
ATOM 4853 O O . ILE B 1 22 ? -53.812 -21.188 -26.953 1 77.5 22 ILE B O 1
ATOM 4857 N N . ALA B 1 23 ? -55.844 -21.484 -26.016 1 78.38 23 ALA B N 1
ATOM 4858 C CA . ALA B 1 23 ? -55.281 -21.453 -24.672 1 78.38 23 ALA B CA 1
ATOM 4859 C C . ALA B 1 23 ? -54.312 -22.625 -24.438 1 78.38 23 ALA B C 1
ATOM 4861 O O . ALA B 1 23 ? -53.25 -22.453 -23.859 1 78.38 23 ALA B O 1
ATOM 4862 N N . THR B 1 24 ? -54.719 -23.781 -24.875 1 77.06 24 THR B N 1
ATOM 4863 C CA . THR B 1 24 ? -53.875 -24.953 -24.719 1 77.06 24 THR B CA 1
ATOM 4864 C C . THR B 1 24 ? -52.594 -24.844 -25.562 1 77.06 24 THR B C 1
ATOM 4866 O O . THR B 1 24 ? -51.5 -25.188 -25.125 1 77.06 24 THR B O 1
ATOM 4869 N N . THR B 1 25 ? -52.688 -24.344 -26.766 1 78.25 25 THR B N 1
ATOM 4870 C CA . THR B 1 25 ? -51.531 -24.156 -27.625 1 78.25 25 THR B CA 1
ATOM 4871 C C . THR B 1 25 ? -50.625 -23.078 -27.047 1 78.25 25 THR B C 1
ATOM 4873 O O . THR B 1 25 ? -49.406 -23.203 -27.078 1 78.25 25 THR B O 1
ATOM 4876 N N . SER B 1 26 ? -51.188 -22.062 -26.562 1 76.44 26 SER B N 1
ATOM 4877 C CA . SER B 1 26 ? -50.375 -21.016 -25.922 1 76.44 26 SER B CA 1
ATOM 4878 C C . SER B 1 26 ? -49.688 -21.516 -24.672 1 76.44 26 SER B C 1
ATOM 4880 O O . SER B 1 26 ? -48.531 -21.156 -24.406 1 76.44 26 SER B O 1
ATOM 4882 N N . LEU B 1 27 ? -50.375 -22.203 -23.891 1 76 27 LEU B N 1
ATOM 4883 C CA . LEU B 1 27 ? -49.781 -22.812 -22.703 1 76 27 LEU B CA 1
ATOM 4884 C C . LEU B 1 27 ? -48.656 -23.766 -23.094 1 76 27 LEU B C 1
ATOM 4886 O O . LEU B 1 27 ? -47.594 -23.781 -22.438 1 76 27 LEU B O 1
ATOM 4890 N N . LEU B 1 28 ? -48.844 -24.547 -24.094 1 73.75 28 LEU B N 1
ATOM 4891 C CA . LEU B 1 28 ? -47.812 -25.453 -24.562 1 73.75 28 LEU B CA 1
ATOM 4892 C C . LEU B 1 28 ? -46.594 -24.672 -25.078 1 73.75 28 LEU B C 1
ATOM 4894 O O . LEU B 1 28 ? -45.469 -25.078 -24.844 1 73.75 28 LEU B O 1
ATOM 4898 N N . VAL B 1 29 ? -46.844 -23.641 -25.75 1 72.81 29 VAL B N 1
ATOM 4899 C CA . VAL B 1 29 ? -45.75 -22.781 -26.203 1 72.81 29 VAL B CA 1
ATOM 4900 C C . VAL B 1 29 ? -45.031 -22.156 -25.016 1 72.81 29 VAL B C 1
ATOM 4902 O O . VAL B 1 29 ? -43.812 -22.078 -24.984 1 72.81 29 VAL B O 1
ATOM 4905 N N . LEU B 1 30 ? -45.812 -21.719 -24.094 1 70.62 30 LEU B N 1
ATOM 4906 C CA . LEU B 1 30 ? -45.219 -21.125 -22.891 1 70.62 30 LEU B CA 1
ATOM 4907 C C . LEU B 1 30 ? -44.406 -22.156 -22.141 1 70.62 30 LEU B C 1
ATOM 4909 O O . LEU B 1 30 ? -43.312 -21.844 -21.641 1 70.62 30 LEU B O 1
ATOM 4913 N N . ILE B 1 31 ? -44.938 -23.25 -21.969 1 65.5 31 ILE B N 1
ATOM 4914 C CA . ILE B 1 31 ? -44.188 -24.328 -21.312 1 65.5 31 ILE B CA 1
ATOM 4915 C C . ILE B 1 31 ? -42.938 -24.625 -22.109 1 65.5 31 ILE B C 1
ATOM 4917 O O . ILE B 1 31 ? -41.844 -24.797 -21.531 1 65.5 31 ILE B O 1
ATOM 4921 N N . TYR B 1 32 ? -43.094 -24.672 -23.391 1 62.94 32 TYR B N 1
ATOM 4922 C CA . TYR B 1 32 ? -41.938 -24.891 -24.266 1 62.94 32 TYR B CA 1
ATOM 4923 C C . TYR B 1 32 ? -40.906 -23.797 -24.078 1 62.94 32 TYR B C 1
ATOM 4925 O O . TYR B 1 32 ? -39.719 -24.078 -23.953 1 62.94 32 TYR B O 1
ATOM 4933 N N . ILE B 1 33 ? -41.344 -22.656 -24.078 1 61.94 33 ILE B N 1
ATOM 4934 C CA . ILE B 1 33 ? -40.438 -21.547 -23.891 1 61.94 33 ILE B CA 1
ATOM 4935 C C . ILE B 1 33 ? -39.812 -21.625 -22.5 1 61.94 33 ILE B C 1
ATOM 4937 O O . ILE B 1 33 ? -38.594 -21.375 -22.344 1 61.94 33 ILE B O 1
ATOM 4941 N N . THR B 1 34 ? -40.594 -21.828 -21.562 1 60.94 34 THR B N 1
ATOM 4942 C CA . THR B 1 34 ? -40.094 -21.922 -20.203 1 60.94 34 THR B CA 1
ATOM 4943 C C . THR B 1 34 ? -39.094 -23.062 -20.078 1 60.94 34 THR B C 1
ATOM 4945 O O . THR B 1 34 ? -38.062 -22.922 -19.406 1 60.94 34 THR B O 1
ATOM 4948 N N . VAL B 1 35 ? -39.469 -24.094 -20.641 1 59.47 35 VAL B N 1
ATOM 4949 C CA . VAL B 1 35 ? -38.594 -25.266 -20.594 1 59.47 35 VAL B CA 1
ATOM 4950 C C . VAL B 1 35 ? -37.281 -24.953 -21.344 1 59.47 35 VAL B C 1
ATOM 4952 O O . VAL B 1 35 ? -36.219 -25.344 -20.891 1 59.47 35 VAL B O 1
ATOM 4955 N N . GLN B 1 36 ? -37.469 -24.391 -22.406 1 55.84 36 GLN B N 1
ATOM 4956 C CA . GLN B 1 36 ? -36.312 -24.016 -23.156 1 55.84 36 GLN B CA 1
ATOM 4957 C C . GLN B 1 36 ? -35.438 -23.016 -22.391 1 55.84 36 GLN B C 1
ATOM 4959 O O . GLN B 1 36 ? -34.219 -22.984 -22.562 1 55.84 36 GLN B O 1
ATOM 4964 N N . SER B 1 37 ? -36.219 -22.234 -21.766 1 53.06 37 SER B N 1
ATOM 4965 C CA . SER B 1 37 ? -35.5 -21.234 -20.984 1 53.06 37 SER B CA 1
ATOM 4966 C C . SER B 1 37 ? -34.719 -21.891 -19.828 1 53.06 37 SER B C 1
ATOM 4968 O O . SER B 1 37 ? -33.875 -21.25 -19.219 1 53.06 37 SER B O 1
ATOM 4970 N N . ILE B 1 38 ? -35.25 -22.891 -19.422 1 51.03 38 ILE B N 1
ATOM 4971 C CA . ILE B 1 38 ? -34.5 -23.594 -18.391 1 51.03 38 ILE B CA 1
ATOM 4972 C C . ILE B 1 38 ? -33.156 -24.031 -18.953 1 51.03 38 ILE B C 1
ATOM 4974 O O . ILE B 1 38 ? -33.062 -25.047 -19.656 1 51.03 38 ILE B O 1
ATOM 4978 N N . GLN B 1 39 ? -32.562 -23.156 -19.531 1 51.03 39 GLN B N 1
ATOM 4979 C CA . GLN B 1 39 ? -31.203 -23.391 -20.047 1 51.03 39 GLN B CA 1
ATOM 4980 C C . GLN B 1 39 ? -30.266 -23.891 -18.953 1 51.03 39 GLN B C 1
ATOM 4982 O O . GLN B 1 39 ? -30.25 -23.344 -17.859 1 51.03 39 GLN B O 1
ATOM 4987 N N . ASN B 1 40 ? -29.938 -25.172 -19.078 1 54.97 40 ASN B N 1
ATOM 4988 C CA . ASN B 1 40 ? -28.906 -25.703 -18.203 1 54.97 40 ASN B CA 1
ATOM 4989 C C . ASN B 1 40 ? -27.594 -24.953 -18.359 1 54.97 40 ASN B C 1
ATOM 4991 O O . ASN B 1 40 ? -26.953 -25 -19.406 1 54.97 40 ASN B O 1
ATOM 4995 N N . THR B 1 41 ? -27.547 -23.906 -17.656 1 62.69 41 THR B N 1
ATOM 4996 C CA . THR B 1 41 ? -26.266 -23.188 -17.641 1 62.69 41 THR B CA 1
ATOM 4997 C C . THR B 1 41 ? -25.125 -24.125 -17.25 1 62.69 41 THR B C 1
ATOM 4999 O O . THR B 1 41 ? -25.234 -24.875 -16.281 1 62.69 41 THR B O 1
ATOM 5002 N N . PRO B 1 42 ? -24.188 -24.234 -18.203 1 73.62 42 PRO B N 1
ATOM 5003 C CA . PRO B 1 42 ? -23.047 -25.094 -17.891 1 73.62 42 PRO B CA 1
ATOM 5004 C C . PRO B 1 42 ? -22.375 -24.719 -16.578 1 73.62 42 PRO B C 1
ATOM 5006 O O . PRO B 1 42 ? -22.438 -23.562 -16.156 1 73.62 42 PRO B O 1
ATOM 5009 N N . ILE B 1 43 ? -21.938 -25.672 -15.898 1 80 43 ILE B N 1
ATOM 5010 C CA . ILE B 1 43 ? -21.188 -25.469 -14.672 1 80 43 ILE B CA 1
ATOM 5011 C C . ILE B 1 43 ? -19.984 -24.562 -14.953 1 80 43 ILE B C 1
ATOM 5013 O O . ILE B 1 43 ? -19.219 -24.797 -15.898 1 80 43 ILE B O 1
ATOM 5017 N N . PRO B 1 44 ? -19.906 -23.5 -14.164 1 85.94 44 PRO B N 1
ATOM 5018 C CA . PRO B 1 44 ? -18.734 -22.625 -14.352 1 85.94 44 PRO B CA 1
ATOM 5019 C C . PRO B 1 44 ? -17.422 -23.375 -14.195 1 85.94 44 PRO B C 1
ATOM 5021 O O . PRO B 1 44 ? -17.328 -24.312 -13.391 1 85.94 44 PRO B O 1
ATOM 5024 N N . GLN B 1 45 ? -16.422 -22.938 -14.906 1 89.31 45 GLN B N 1
ATOM 5025 C CA . GLN B 1 45 ? -15.156 -23.641 -14.953 1 89.31 45 GLN B CA 1
ATOM 5026 C C . GLN B 1 45 ? -14.508 -23.719 -13.57 1 89.31 45 GLN B C 1
ATOM 5028 O O . GLN B 1 45 ? -13.898 -24.719 -13.219 1 89.31 45 GLN B O 1
ATOM 5033 N N . ASN B 1 46 ? -14.57 -22.625 -12.844 1 91.06 46 ASN B N 1
ATOM 5034 C CA . ASN B 1 46 ? -13.977 -22.609 -11.516 1 91.06 46 ASN B CA 1
ATOM 5035 C C . ASN B 1 46 ? -14.664 -23.609 -10.586 1 91.06 46 ASN B C 1
ATOM 5037 O O . ASN B 1 46 ? -13.992 -24.328 -9.836 1 91.06 46 ASN B O 1
ATOM 5041 N N . THR B 1 47 ? -15.961 -23.703 -10.672 1 89.69 47 THR B N 1
ATOM 5042 C CA . THR B 1 47 ? -16.703 -24.672 -9.883 1 89.69 47 THR B CA 1
ATOM 5043 C C . THR B 1 47 ? -16.344 -26.109 -10.289 1 89.69 47 THR B C 1
ATOM 5045 O O . THR B 1 47 ? -16.172 -26.984 -9.438 1 89.69 47 THR B O 1
ATOM 5048 N N . LEU B 1 48 ? -16.297 -26.266 -11.523 1 91.12 48 LEU B N 1
ATOM 5049 C CA . LEU B 1 48 ? -15.938 -27.578 -12.055 1 91.12 48 LEU B CA 1
ATOM 5050 C C . LEU B 1 48 ? -14.555 -28 -11.578 1 91.12 48 LEU B C 1
ATOM 5052 O O . LEU B 1 48 ? -14.367 -29.125 -11.102 1 91.12 48 LEU B O 1
ATOM 5056 N N . LEU B 1 49 ? -13.625 -27.109 -11.695 1 93.88 49 LEU B N 1
ATOM 5057 C CA . LEU B 1 49 ? -12.258 -27.406 -11.258 1 93.88 49 LEU B CA 1
ATOM 5058 C C . LEU B 1 49 ? -12.227 -27.734 -9.773 1 93.88 49 LEU B C 1
ATOM 5060 O O . LEU B 1 49 ? -11.508 -28.641 -9.344 1 93.88 49 LEU B O 1
ATOM 5064 N N . LYS B 1 50 ? -12.938 -27.031 -9.039 1 90.94 50 LYS B N 1
ATOM 5065 C CA . LYS B 1 50 ? -13 -27.266 -7.598 1 90.94 50 LYS B CA 1
ATOM 5066 C C . LYS B 1 50 ? -13.57 -28.641 -7.293 1 90.94 50 LYS B C 1
ATOM 5068 O O . LYS B 1 50 ? -13.039 -29.359 -6.445 1 90.94 50 LYS B O 1
ATOM 5073 N N . LEU B 1 51 ? -14.633 -29.016 -7.977 1 88.44 51 LEU B N 1
ATOM 5074 C CA . LEU B 1 51 ? -15.25 -30.312 -7.809 1 88.44 51 LEU B CA 1
ATOM 5075 C C . LEU B 1 51 ? -14.266 -31.438 -8.141 1 88.44 51 LEU B C 1
ATOM 5077 O O . LEU B 1 51 ? -14.164 -32.406 -7.41 1 88.44 51 LEU B O 1
ATOM 5081 N N . GLN B 1 52 ? -13.609 -31.219 -9.18 1 89.12 52 GLN B N 1
ATOM 5082 C CA . GLN B 1 52 ? -12.633 -32.219 -9.633 1 89.12 52 GLN B CA 1
ATOM 5083 C C . GLN B 1 52 ? -11.492 -32.344 -8.625 1 89.12 52 GLN B C 1
ATOM 5085 O O . GLN B 1 52 ? -11.086 -33.469 -8.297 1 89.12 52 GLN B O 1
ATOM 5090 N N . HIS B 1 53 ? -11.047 -31.25 -8.188 1 89.25 53 HIS B N 1
ATOM 5091 C CA . HIS B 1 53 ? -9.945 -31.234 -7.23 1 89.25 53 HIS B CA 1
ATOM 5092 C C . HIS B 1 53 ? -10.352 -31.844 -5.898 1 89.25 53 HIS B C 1
ATOM 5094 O O . HIS B 1 53 ? -9.586 -32.594 -5.285 1 89.25 53 HIS B O 1
ATOM 5100 N N . ASP B 1 54 ? -11.523 -31.547 -5.449 1 86.31 54 ASP B N 1
ATOM 5101 C CA . ASP B 1 54 ? -12.031 -32.094 -4.188 1 86.31 54 ASP B CA 1
ATOM 5102 C C . ASP B 1 54 ? -12.148 -33.625 -4.25 1 86.31 54 ASP B C 1
ATOM 5104 O O . ASP B 1 54 ? -11.82 -34.312 -3.281 1 86.31 54 ASP B O 1
ATOM 5108 N N . LEU B 1 55 ? -12.656 -34.062 -5.316 1 83.75 55 LEU B N 1
ATOM 5109 C CA . LEU B 1 55 ? -12.797 -35.5 -5.488 1 83.75 55 LEU B CA 1
ATOM 5110 C C . LEU B 1 55 ? -11.438 -36.219 -5.449 1 83.75 55 LEU B C 1
ATOM 5112 O O . LEU B 1 55 ? -11.281 -37.25 -4.797 1 83.75 55 LEU B O 1
ATOM 5116 N N . GLU B 1 56 ? -10.508 -35.625 -6.109 1 83.56 56 GLU B N 1
ATOM 5117 C CA . GLU B 1 56 ? -9.164 -36.188 -6.133 1 83.56 56 GLU B CA 1
ATOM 5118 C C . GLU B 1 56 ? -8.555 -36.219 -4.734 1 83.56 56 GLU B C 1
ATOM 5120 O O . GLU B 1 56 ? -7.906 -37.219 -4.355 1 83.56 56 GLU B O 1
ATOM 5125 N N . THR B 1 57 ? -8.766 -35.188 -4.031 1 81.25 57 THR B N 1
ATOM 5126 C CA . THR B 1 57 ? -8.25 -35.094 -2.67 1 81.25 57 THR B CA 1
ATOM 5127 C C . THR B 1 57 ? -8.898 -36.156 -1.782 1 81.25 57 THR B C 1
ATOM 5129 O O . THR B 1 57 ? -8.227 -36.781 -0.965 1 81.25 57 THR B O 1
ATOM 5132 N N . THR B 1 58 ? -10.148 -36.406 -1.998 1 76.94 58 THR B N 1
ATOM 5133 C CA . THR B 1 58 ? -10.883 -37.406 -1.224 1 76.94 58 THR B CA 1
ATOM 5134 C C . THR B 1 58 ? -10.367 -38.812 -1.525 1 76.94 58 THR B C 1
ATOM 5136 O O . THR B 1 58 ? -10.148 -39.625 -0.611 1 76.94 58 THR B O 1
ATOM 5139 N N . ILE B 1 59 ? -10.133 -39.062 -2.736 1 79.06 59 ILE B N 1
ATOM 5140 C CA . ILE B 1 59 ? -9.672 -40.375 -3.17 1 79.06 59 ILE B CA 1
ATOM 5141 C C . ILE B 1 59 ? -8.281 -40.625 -2.604 1 79.06 59 ILE B C 1
ATOM 5143 O O . ILE B 1 59 ? -8.016 -41.719 -2.086 1 79.06 59 ILE B O 1
ATOM 5147 N N . SER B 1 60 ? -7.461 -39.656 -2.643 1 76.38 60 SER B N 1
ATOM 5148 C CA . SER B 1 60 ? -6.078 -39.781 -2.197 1 76.38 60 SER B CA 1
ATOM 5149 C C . SER B 1 60 ? -6.004 -40 -0.688 1 76.38 60 SER B C 1
ATOM 5151 O O . SER B 1 60 ? -5.172 -40.781 -0.2 1 76.38 60 SER B O 1
ATOM 5153 N N . THR B 1 61 ? -6.84 -39.438 0.033 1 74 61 THR B N 1
ATOM 5154 C CA . THR B 1 61 ? -6.805 -39.5 1.49 1 74 61 THR B CA 1
ATOM 5155 C C . THR B 1 61 ? -7.328 -40.844 1.994 1 74 61 THR B C 1
ATOM 5157 O O . THR B 1 61 ? -6.867 -41.344 3.018 1 74 61 THR B O 1
ATOM 5160 N N . LYS B 1 62 ? -8.195 -41.469 1.257 1 74.25 62 LYS B N 1
ATOM 5161 C CA . LYS B 1 62 ? -8.836 -42.688 1.733 1 74.25 62 LYS B CA 1
ATOM 5162 C C . LYS B 1 62 ? -8.156 -43.938 1.154 1 74.25 62 LYS B C 1
ATOM 5164 O O . LYS B 1 62 ? -8.523 -45.062 1.479 1 74.25 62 LYS B O 1
ATOM 5169 N N . ASN B 1 63 ? -7.07 -43.719 0.481 1 78.12 63 ASN B N 1
ATOM 5170 C CA . ASN B 1 63 ? -6.363 -44.812 -0.178 1 78.12 63 ASN B CA 1
ATOM 5171 C C . ASN B 1 63 ? -7.336 -45.781 -0.833 1 78.12 63 ASN B C 1
ATOM 5173 O O . ASN B 1 63 ? -7.258 -47 -0.601 1 78.12 63 ASN B O 1
ATOM 5177 N N . GLN B 1 64 ? -8.188 -45.25 -1.57 1 84 64 GLN B N 1
ATOM 5178 C CA . GLN B 1 64 ? -9.219 -46.062 -2.232 1 84 64 GLN B CA 1
ATOM 5179 C C . GLN B 1 64 ? -8.805 -46.438 -3.654 1 84 64 GLN B C 1
ATOM 5181 O O . GLN B 1 64 ? -7.844 -45.875 -4.188 1 84 64 GLN B O 1
ATOM 5186 N N . LEU B 1 65 ? -9.406 -47.438 -4.121 1 89.56 65 LEU B N 1
ATOM 5187 C CA . LEU B 1 65 ? -9.227 -47.844 -5.512 1 89.56 65 LEU B CA 1
ATOM 5188 C C . LEU B 1 65 ? -10.57 -47.906 -6.238 1 89.56 65 LEU B C 1
ATOM 5190 O O . LEU B 1 65 ? -11.625 -47.844 -5.605 1 89.56 65 LEU B O 1
ATOM 5194 N N . VAL B 1 66 ? -10.508 -47.969 -7.559 1 92.12 66 VAL B N 1
ATOM 5195 C CA . VAL B 1 66 ? -11.711 -48.062 -8.367 1 92.12 66 VAL B CA 1
ATOM 5196 C C . VAL B 1 66 ? -12.023 -49.531 -8.648 1 92.12 66 VAL B C 1
ATOM 5198 O O . VAL B 1 66 ? -11.273 -50.219 -9.359 1 92.12 66 VAL B O 1
ATOM 5201 N N . SER B 1 67 ? -13.141 -49.969 -8.141 1 93.19 67 SER B N 1
ATOM 5202 C CA . SER B 1 67 ? -13.484 -51.375 -8.281 1 93.19 67 SER B CA 1
ATOM 5203 C C . SER B 1 67 ? -14.398 -51.594 -9.484 1 93.19 67 SER B C 1
ATOM 5205 O O . SER B 1 67 ? -14.508 -52.719 -9.984 1 93.19 67 SER B O 1
ATOM 5207 N N . ASP B 1 68 ? -15.031 -50.562 -9.852 1 94.12 68 ASP B N 1
ATOM 5208 C CA . ASP B 1 68 ? -15.898 -50.688 -11.016 1 94.12 68 ASP B CA 1
ATOM 5209 C C . ASP B 1 68 ? -16.125 -49.312 -11.688 1 94.12 68 ASP B C 1
ATOM 5211 O O . ASP B 1 68 ? -15.906 -48.281 -11.07 1 94.12 68 ASP B O 1
ATOM 5215 N N . VAL B 1 69 ? -16.453 -49.406 -13 1 95.38 69 VAL B N 1
ATOM 5216 C CA . VAL B 1 69 ? -16.75 -48.219 -13.797 1 95.38 69 VAL B CA 1
ATOM 5217 C C . VAL B 1 69 ? -17.984 -48.469 -14.656 1 95.38 69 VAL B C 1
ATOM 5219 O O . VAL B 1 69 ? -18.156 -49.562 -15.195 1 95.38 69 VAL B O 1
ATOM 5222 N N . THR B 1 70 ? -18.844 -47.531 -14.719 1 94.19 70 THR B N 1
ATOM 5223 C CA . THR B 1 70 ? -20 -47.594 -15.602 1 94.19 70 THR B CA 1
ATOM 5224 C C . THR B 1 70 ? -20.297 -46.219 -16.219 1 94.19 70 THR B C 1
ATOM 5226 O O . THR B 1 70 ? -19.594 -45.25 -15.945 1 94.19 70 THR B O 1
ATOM 5229 N N . ILE B 1 71 ? -21.188 -46.219 -17.188 1 94.62 71 ILE B N 1
ATOM 5230 C CA . ILE B 1 71 ? -21.625 -45 -17.828 1 94.62 71 ILE B CA 1
ATOM 5231 C C . ILE B 1 71 ? -23.109 -44.781 -17.562 1 94.62 71 ILE B C 1
ATOM 5233 O O . ILE B 1 71 ? -23.906 -45.719 -17.656 1 94.62 71 ILE B O 1
ATOM 5237 N N . VAL B 1 72 ? -23.375 -43.594 -17.156 1 92.56 72 VAL B N 1
ATOM 5238 C CA . VAL B 1 72 ? -24.75 -43.219 -16.875 1 92.56 72 VAL B CA 1
ATOM 5239 C C . VAL B 1 72 ? -25.234 -42.188 -17.906 1 92.56 72 VAL B C 1
ATOM 5241 O O . VAL B 1 72 ? -24.562 -41.188 -18.172 1 92.56 72 VAL B O 1
ATOM 5244 N N . LYS B 1 73 ? -26.328 -42.562 -18.484 1 90.25 73 LYS B N 1
ATOM 5245 C CA . LYS B 1 73 ? -26.984 -41.688 -19.438 1 90.25 73 LYS B CA 1
ATOM 5246 C C . LYS B 1 73 ? -28.109 -40.875 -18.797 1 90.25 73 LYS B C 1
ATOM 5248 O O . LYS B 1 73 ? -28.984 -41.469 -18.141 1 90.25 73 LYS B O 1
ATOM 5253 N N . CYS B 1 74 ? -28 -39.531 -18.922 1 84.75 74 CYS B N 1
ATOM 5254 C CA . CYS B 1 74 ? -29.031 -38.719 -18.297 1 84.75 74 CYS B CA 1
ATOM 5255 C C . CYS B 1 74 ? -29.406 -37.562 -19.172 1 84.75 74 CYS B C 1
ATOM 5257 O O . CYS B 1 74 ? -28.609 -37.094 -19.984 1 84.75 74 CYS B O 1
ATOM 5259 N N . ARG B 1 75 ? -30.703 -37.156 -19.125 1 76.12 75 ARG B N 1
ATOM 5260 C CA . ARG B 1 75 ? -31.141 -35.969 -19.844 1 76.12 75 ARG B CA 1
ATOM 5261 C C . ARG B 1 75 ? -30.781 -34.719 -19.062 1 76.12 75 ARG B C 1
ATOM 5263 O O . ARG B 1 75 ? -30.391 -33.719 -19.656 1 76.12 75 ARG B O 1
ATOM 5270 N N . SER B 1 76 ? -31.094 -34.75 -17.734 1 65.75 76 SER B N 1
ATOM 5271 C CA . SER B 1 76 ? -30.688 -33.656 -16.812 1 65.75 76 SER B CA 1
ATOM 5272 C C . SER B 1 76 ? -30 -34.219 -15.578 1 65.75 76 SER B C 1
ATOM 5274 O O . SER B 1 76 ? -30.281 -35.344 -15.156 1 65.75 76 SER B O 1
ATOM 5276 N N . PHE B 1 77 ? -28.922 -33.5 -15.156 1 62.16 77 PHE B N 1
ATOM 5277 C CA . PHE B 1 77 ? -28.125 -33.969 -14.039 1 62.16 77 PHE B CA 1
ATOM 5278 C C . PHE B 1 77 ? -29.016 -34.375 -12.867 1 62.16 77 PHE B C 1
ATOM 5280 O O . PHE B 1 77 ? -28.734 -35.344 -12.164 1 62.16 77 PHE B O 1
ATOM 5287 N N . LYS B 1 78 ? -30.094 -33.625 -12.711 1 60.06 78 LYS B N 1
ATOM 5288 C CA . LYS B 1 78 ? -30.938 -33.781 -11.523 1 60.06 78 LYS B CA 1
ATOM 5289 C C . LYS B 1 78 ? -31.703 -35.125 -11.57 1 60.06 78 LYS B C 1
ATOM 5291 O O . LYS B 1 78 ? -32.094 -35.656 -10.523 1 60.06 78 LYS B O 1
ATOM 5296 N N . PHE B 1 79 ? -31.781 -35.688 -12.789 1 66.31 79 PHE B N 1
ATOM 5297 C CA . PHE B 1 79 ? -32.625 -36.875 -12.898 1 66.31 79 PHE B CA 1
ATOM 5298 C C . PHE B 1 79 ? -31.812 -38.062 -13.352 1 66.31 79 PHE B C 1
ATOM 5300 O O . PHE B 1 79 ? -32.344 -38.969 -14.008 1 66.31 79 PHE B O 1
ATOM 5307 N N . CYS B 1 80 ? -30.531 -38 -12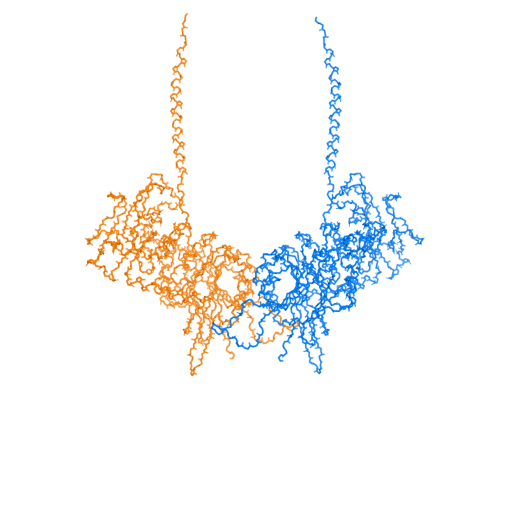.992 1 77.88 80 CYS B N 1
ATOM 5308 C CA . CYS B 1 80 ? -29.688 -39.125 -13.422 1 77.88 80 CYS B CA 1
ATOM 5309 C C . CYS B 1 80 ? -29.797 -40.281 -12.461 1 77.88 80 CYS B C 1
ATOM 5311 O O . CYS B 1 80 ? -29.703 -40.125 -11.25 1 77.88 80 CYS B O 1
ATOM 5313 N N . GLN B 1 81 ? -30.156 -41.469 -12.906 1 83.62 81 GLN B N 1
ATOM 5314 C CA . GLN B 1 81 ? -30.188 -42.688 -12.086 1 83.62 81 GLN B CA 1
ATOM 5315 C C . GLN B 1 81 ? -28.797 -43.281 -11.906 1 83.62 81 GLN B C 1
ATOM 5317 O O . GLN B 1 81 ? -28.359 -44.094 -12.703 1 83.62 81 GLN B O 1
ATOM 5322 N N . VAL B 1 82 ? -28.125 -42.906 -10.906 1 89.5 82 VAL B N 1
ATOM 5323 C CA . VAL B 1 82 ? -26.797 -43.406 -10.594 1 89.5 82 VAL B CA 1
ATOM 5324 C C . VAL B 1 82 ? -26.906 -44.656 -9.734 1 89.5 82 VAL B C 1
ATOM 5326 O O . VAL B 1 82 ? -27.578 -44.656 -8.695 1 89.5 82 VAL B O 1
ATOM 5329 N N . PRO B 1 83 ? -26.344 -45.688 -10.211 1 90.44 83 PRO B N 1
ATOM 5330 C CA . PRO B 1 83 ? -26.422 -46.906 -9.398 1 90.44 83 PRO B CA 1
ATOM 5331 C C . PRO B 1 83 ? -25.859 -46.719 -7.988 1 90.44 83 PRO B C 1
ATOM 5333 O O . PRO B 1 83 ? -24.969 -45.875 -7.781 1 90.44 83 PRO B O 1
ATOM 5336 N N . THR B 1 84 ? -26.375 -47.5 -7.059 1 90.56 84 THR B N 1
ATOM 5337 C CA . THR B 1 84 ? -25.969 -47.375 -5.66 1 90.56 84 THR B CA 1
ATOM 5338 C C . THR B 1 84 ? -24.484 -47.656 -5.508 1 90.56 84 THR B C 1
ATOM 5340 O O . THR B 1 84 ? -23.969 -48.625 -6.07 1 90.56 84 THR B O 1
ATOM 5343 N N . GLY B 1 85 ? -23.844 -46.812 -4.809 1 89.88 85 GLY B N 1
ATOM 5344 C CA . GLY B 1 85 ? -22.438 -47 -4.516 1 89.88 85 GLY B CA 1
ATOM 5345 C C . GLY B 1 85 ? -21.516 -46.312 -5.516 1 89.88 85 GLY B C 1
ATOM 5346 O O . GLY B 1 85 ? -20.297 -46.25 -5.309 1 89.88 85 GLY B O 1
ATOM 5347 N N . TYR B 1 86 ? -22.125 -45.906 -6.602 1 92.94 86 TYR B N 1
ATOM 5348 C CA . TYR B 1 86 ? -21.312 -45.25 -7.617 1 92.94 86 TYR B CA 1
ATOM 5349 C C . TYR B 1 86 ? -21.328 -43.75 -7.41 1 92.94 86 TYR B C 1
ATOM 5351 O O . TYR B 1 86 ? -22.281 -43.188 -6.871 1 92.94 86 TYR B O 1
ATOM 5359 N N . ILE B 1 87 ? -20.234 -43.156 -7.762 1 90.75 87 ILE B N 1
ATOM 5360 C CA . ILE B 1 87 ? -20.109 -41.688 -7.75 1 90.75 87 ILE B CA 1
ATOM 5361 C C . ILE B 1 87 ? -19.844 -41.188 -9.172 1 90.75 87 ILE B C 1
ATOM 5363 O O . ILE B 1 87 ? -19.031 -41.75 -9.898 1 90.75 87 ILE B O 1
ATOM 5367 N N . ILE B 1 88 ? -20.469 -40.125 -9.508 1 90.5 88 ILE B N 1
ATOM 5368 C CA . ILE B 1 88 ? -20.328 -39.562 -10.836 1 90.5 88 ILE B CA 1
ATOM 5369 C C . ILE B 1 88 ? -19.062 -38.719 -10.914 1 90.5 88 ILE B C 1
ATOM 5371 O O . ILE B 1 88 ? -18.734 -38 -9.984 1 90.5 88 ILE B O 1
ATOM 5375 N N . ILE B 1 89 ? -18.391 -38.906 -12.023 1 91.88 89 ILE B N 1
ATOM 5376 C CA . ILE B 1 89 ? -17.219 -38.094 -12.305 1 91.88 89 ILE B CA 1
ATOM 5377 C C . ILE B 1 89 ? -17.609 -36.906 -13.203 1 91.88 89 ILE B C 1
ATOM 5379 O O . ILE B 1 89 ? -18.172 -37.125 -14.289 1 91.88 89 ILE B O 1
ATOM 5383 N N . ASN B 1 90 ? -17.422 -35.75 -12.742 1 89.69 90 ASN B N 1
ATOM 5384 C CA . ASN B 1 90 ? -17.688 -34.562 -13.547 1 89.69 90 ASN B CA 1
ATOM 5385 C C . ASN B 1 90 ? -16.438 -34.125 -14.32 1 89.69 90 ASN B C 1
ATOM 5387 O O . ASN B 1 90 ? -15.32 -34.25 -13.836 1 89.69 90 ASN B O 1
ATOM 5391 N N . PRO B 1 91 ? -16.594 -33.469 -15.453 1 90.56 91 PRO B N 1
ATOM 5392 C CA . PRO B 1 91 ? -17.844 -33.219 -16.203 1 90.56 91 PRO B CA 1
ATOM 5393 C C . PRO B 1 91 ? -18.281 -34.469 -16.984 1 90.56 91 PRO B C 1
ATOM 5395 O O . PRO B 1 91 ? -17.641 -35.5 -16.922 1 90.56 91 PRO B O 1
ATOM 5398 N N . SER B 1 92 ? -19.453 -34.281 -17.656 1 90.19 92 SER B N 1
ATOM 5399 C CA . SER B 1 92 ? -19.938 -35.375 -18.484 1 90.19 92 SER B CA 1
ATOM 5400 C C . SER B 1 92 ? -19.031 -35.625 -19.672 1 90.19 92 SER B C 1
ATOM 5402 O O . SER B 1 92 ? -18.297 -34.719 -20.109 1 90.19 92 SER B O 1
ATOM 5404 N N . LEU B 1 93 ? -19.031 -36.844 -20.172 1 92.56 93 LEU B N 1
ATOM 5405 C CA . LEU B 1 93 ? -18.234 -37.219 -21.328 1 92.56 93 LEU B CA 1
ATOM 5406 C C . LEU B 1 93 ? -18.672 -36.438 -22.562 1 92.56 93 LEU B C 1
ATOM 5408 O O . LEU B 1 93 ? -17.953 -36.375 -23.562 1 92.56 93 LEU B O 1
ATOM 5412 N N . THR B 1 94 ? -19.844 -35.844 -22.516 1 89.56 94 THR B N 1
ATOM 5413 C CA . THR B 1 94 ? -20.375 -35.094 -23.656 1 89.56 94 THR B CA 1
ATOM 5414 C C . THR B 1 94 ? -20.312 -33.594 -23.406 1 89.56 94 THR B C 1
ATOM 5416 O O . THR B 1 94 ? -20.891 -32.812 -24.156 1 89.56 94 THR B O 1
ATOM 5419 N N . PHE B 1 95 ? -19.641 -33.281 -22.391 1 88.06 95 PHE B N 1
ATOM 5420 C CA . PHE B 1 95 ? -19.547 -31.891 -21.969 1 88.06 95 PHE B CA 1
ATOM 5421 C C . PHE B 1 95 ? -18.984 -31.016 -23.078 1 88.06 95 PHE B C 1
ATOM 5423 O O . PHE B 1 95 ? -19.422 -29.875 -23.25 1 88.06 95 PHE B O 1
ATOM 5430 N N . TYR B 1 96 ? -18.016 -31.438 -23.844 1 86.56 96 TYR B N 1
ATOM 5431 C CA . TYR B 1 96 ? -17.328 -30.672 -24.859 1 86.56 96 TYR B CA 1
ATOM 5432 C C . TYR B 1 96 ? -18.281 -30.219 -25.953 1 86.56 96 TYR B C 1
ATOM 5434 O O . TYR B 1 96 ? -18 -29.281 -26.703 1 86.56 96 TYR B O 1
ATOM 5442 N N . LYS B 1 97 ? -19.391 -30.844 -26 1 80.56 97 LYS B N 1
ATOM 5443 C CA . LYS B 1 97 ? -20.391 -30.5 -27.016 1 80.56 97 LYS B CA 1
ATOM 5444 C C . LYS B 1 97 ? -21.203 -29.266 -26.594 1 80.56 97 LYS B C 1
ATOM 5446 O O . LYS B 1 97 ? -21.812 -28.609 -27.422 1 80.56 97 LYS B O 1
ATOM 5451 N N . PHE B 1 98 ? -21.188 -29.078 -25.297 1 71.88 98 PHE B N 1
ATOM 5452 C CA . PHE B 1 98 ? -22.109 -28.078 -24.781 1 71.88 98 PHE B CA 1
ATOM 5453 C C . PHE B 1 98 ? -21.344 -26.938 -24.109 1 71.88 98 PHE B C 1
ATOM 5455 O O . PHE B 1 98 ? -21.953 -25.938 -23.688 1 71.88 98 PHE B O 1
ATOM 5462 N N . ALA B 1 99 ? -20.125 -27.094 -24 1 63.62 99 ALA B N 1
ATOM 5463 C CA . ALA B 1 99 ? -19.359 -26.188 -23.156 1 63.62 99 ALA B CA 1
ATOM 5464 C C . ALA B 1 99 ? -19.21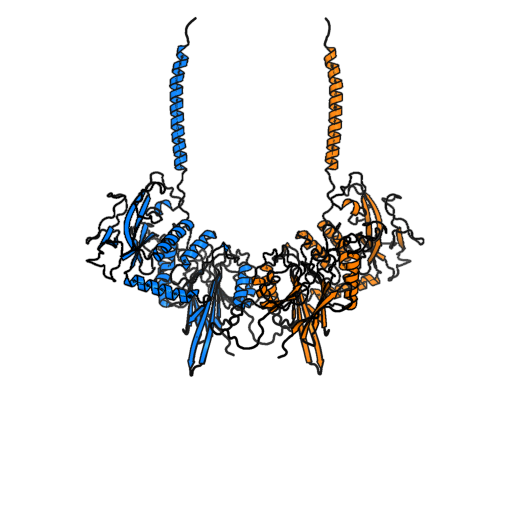9 -24.812 -23.812 1 63.62 99 ALA B C 1
ATOM 5466 O O . ALA B 1 99 ? -19.094 -23.797 -23.141 1 63.62 99 ALA B O 1
ATOM 5467 N N . ASN B 1 100 ? -19.156 -24.828 -25.141 1 61.25 100 ASN B N 1
ATOM 5468 C CA . ASN B 1 100 ? -19 -23.531 -25.797 1 61.25 100 ASN B CA 1
ATOM 5469 C C . ASN B 1 100 ? -20.312 -22.766 -25.875 1 61.25 100 ASN B C 1
ATOM 5471 O O . ASN B 1 100 ? -21.375 -23.375 -26 1 61.25 100 ASN B O 1
ATOM 5475 N N . SER B 1 101 ? -20.344 -21.547 -25.359 1 54.41 101 SER B N 1
ATOM 5476 C CA . SER B 1 101 ? -21.484 -20.656 -25.25 1 54.41 101 SER B CA 1
ATOM 5477 C C . SER B 1 101 ? -22.391 -20.781 -26.469 1 54.41 101 SER B C 1
ATOM 5479 O O . SER B 1 101 ? -23.609 -20.609 -26.359 1 54.41 101 SER B O 1
ATOM 5481 N N . GLN B 1 102 ? -21.828 -21.094 -27.547 1 53.16 102 GLN B N 1
ATOM 5482 C CA . GLN B 1 102 ? -22.641 -21.062 -28.75 1 53.16 102 GLN B CA 1
ATOM 5483 C C . GLN B 1 102 ? -23.484 -22.328 -28.891 1 53.16 102 GLN B C 1
ATOM 5485 O O . GLN B 1 102 ? -24.453 -22.359 -29.672 1 53.16 102 GLN B O 1
ATOM 5490 N N . SER B 1 103 ? -23.062 -23.297 -28.094 1 57.03 103 SER B N 1
ATOM 5491 C CA . SER B 1 103 ? -23.797 -24.547 -28.266 1 57.03 103 SER B CA 1
ATOM 5492 C C . SER B 1 103 ? -24.781 -24.781 -27.125 1 57.03 103 SER B C 1
ATOM 5494 O O . SER B 1 103 ? -24.359 -24.938 -25.969 1 57.03 103 SER B O 1
ATOM 5496 N N . LYS B 1 104 ? -25.938 -24.391 -27.25 1 60.59 104 LYS B N 1
ATOM 5497 C CA . LYS B 1 104 ? -27 -24.578 -26.266 1 60.59 104 LYS B CA 1
ATOM 5498 C C . LYS B 1 104 ? -27.5 -26.016 -26.266 1 60.59 104 LYS B C 1
ATOM 5500 O O . LYS B 1 104 ? -27.781 -26.578 -27.312 1 60.59 104 LYS B O 1
ATOM 5505 N N . LYS B 1 105 ? -27.234 -26.609 -25.109 1 65 105 LYS B N 1
ATOM 5506 C CA . LYS B 1 105 ? -27.797 -27.938 -24.922 1 65 105 LYS B CA 1
ATOM 5507 C C . LYS B 1 105 ? -29.312 -27.938 -25.109 1 65 105 LYS B C 1
ATOM 5509 O O . LYS B 1 105 ? -30.016 -27.172 -24.453 1 65 105 LYS B O 1
ATOM 5514 N N . LYS B 1 106 ? -29.641 -28.797 -26.078 1 65.94 106 LYS B N 1
ATOM 5515 C CA . LYS B 1 106 ? -31.078 -28.953 -26.266 1 65.94 106 LYS B CA 1
ATOM 5516 C C . LYS B 1 106 ? -31.688 -29.828 -25.172 1 65.94 106 LYS B C 1
ATOM 5518 O O . LYS B 1 106 ? -30.969 -30.641 -24.562 1 65.94 106 LYS B O 1
ATOM 5523 N N . LEU B 1 107 ? -32.875 -29.609 -24.875 1 65.81 107 LEU B N 1
ATOM 5524 C CA . LEU B 1 107 ? -33.562 -30.312 -23.812 1 65.81 107 LEU B CA 1
ATOM 5525 C C . LEU B 1 107 ? -33.531 -31.828 -24.047 1 65.81 107 LEU B C 1
ATOM 5527 O O . LEU B 1 107 ? -33.562 -32.594 -23.094 1 65.81 107 LEU B O 1
ATOM 5531 N N . TYR B 1 108 ? -33.469 -32.219 -25.328 1 68.62 108 TYR B N 1
ATOM 5532 C CA . TYR B 1 108 ? -33.562 -33.625 -25.625 1 68.62 108 TYR B CA 1
ATOM 5533 C C . TYR B 1 108 ? -32.188 -34.281 -25.734 1 68.62 108 TYR B C 1
ATOM 5535 O O . TYR B 1 108 ? -32.062 -35.469 -25.938 1 68.62 108 TYR B O 1
ATOM 5543 N N . ASP B 1 109 ? -31.266 -33.531 -25.516 1 78.69 109 ASP B N 1
ATOM 5544 C CA . ASP B 1 109 ? -29.922 -34.094 -25.641 1 78.69 109 ASP B CA 1
ATOM 5545 C C . ASP B 1 109 ? -29.531 -34.844 -24.375 1 78.69 109 ASP B C 1
ATOM 5547 O O . ASP B 1 109 ? -29.859 -34.438 -23.266 1 78.69 109 ASP B O 1
ATOM 5551 N N . TYR B 1 110 ? -28.953 -36 -24.578 1 82.81 110 TYR B N 1
ATOM 5552 C CA . TYR B 1 110 ? -28.469 -36.812 -23.453 1 82.81 110 TYR B CA 1
ATOM 5553 C C . TYR B 1 110 ? -27.031 -36.438 -23.109 1 82.81 110 TYR B C 1
ATOM 5555 O O . TYR B 1 110 ? -26.25 -36.062 -23.984 1 82.81 110 TYR B O 1
ATOM 5563 N N . GLU B 1 111 ? -26.812 -36.562 -21.844 1 87.44 111 GLU B N 1
ATOM 5564 C CA . GLU B 1 111 ? -25.453 -36.469 -21.344 1 87.44 111 GLU B CA 1
ATOM 5565 C C . GLU B 1 111 ? -24.984 -37.844 -20.812 1 87.44 111 GLU B C 1
ATOM 5567 O O . GLU B 1 111 ? -25.766 -38.594 -20.266 1 87.44 111 GLU B O 1
ATOM 5572 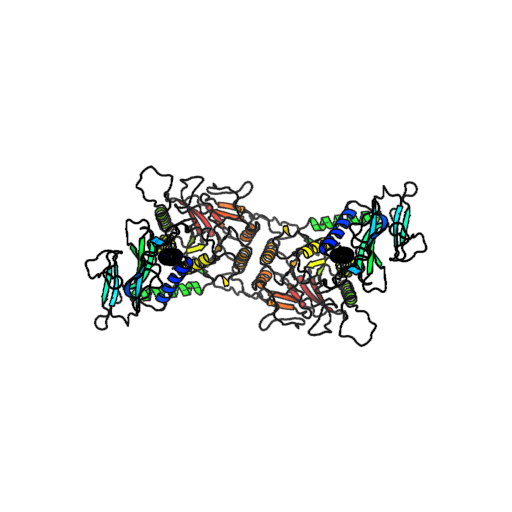N N . TYR B 1 112 ? -23.812 -38.094 -21.047 1 91.44 112 TYR B N 1
ATOM 5573 C CA . TYR B 1 112 ? -23.219 -39.344 -20.578 1 91.44 112 TYR B CA 1
ATOM 5574 C C . TYR B 1 112 ? -22.172 -39.062 -19.516 1 91.44 112 TYR B C 1
ATOM 5576 O O . TYR B 1 112 ? -21.234 -38.312 -19.734 1 91.44 112 TYR B O 1
ATOM 5584 N N . TYR B 1 113 ? -22.359 -39.688 -18.344 1 92.88 113 TYR B N 1
ATOM 5585 C CA . TYR B 1 113 ? -21.422 -39.5 -17.234 1 92.88 113 TYR B CA 1
ATOM 5586 C C . TYR B 1 113 ? -20.688 -40.781 -16.938 1 92.88 113 TYR B C 1
ATOM 5588 O O . TYR B 1 113 ? -21.281 -41.875 -16.969 1 92.88 113 TYR B O 1
ATOM 5596 N N . LEU B 1 114 ? -19.438 -40.594 -16.703 1 93.94 114 LEU B N 1
ATOM 5597 C CA . LEU B 1 114 ? -18.703 -41.688 -16.109 1 93.94 114 LEU B CA 1
ATOM 5598 C C . LEU B 1 114 ? -19.031 -41.844 -14.633 1 93.94 114 LEU B C 1
ATOM 5600 O O . LEU B 1 114 ? -19.094 -40.844 -13.906 1 93.94 114 LEU B O 1
ATOM 5604 N N . ALA B 1 115 ? -19.344 -43 -14.188 1 93.75 115 ALA B N 1
ATOM 5605 C CA . ALA B 1 115 ? -19.594 -43.281 -12.781 1 93.75 115 ALA B CA 1
ATOM 5606 C C . ALA B 1 115 ? -18.656 -44.406 -12.289 1 93.75 115 ALA B C 1
ATOM 5608 O O . ALA B 1 115 ? -18.438 -45.375 -12.992 1 93.75 115 ALA B O 1
ATOM 5609 N N . VAL B 1 116 ? -18.094 -44.156 -11.102 1 94.25 116 VAL B N 1
ATOM 5610 C CA . VAL B 1 116 ? -17.109 -45.125 -10.586 1 94.25 116 VAL B CA 1
ATOM 5611 C C . VAL B 1 116 ? -17.516 -45.562 -9.18 1 94.25 116 VAL B C 1
ATOM 5613 O O . VAL B 1 116 ? -18.219 -44.844 -8.469 1 94.25 116 VAL B O 1
ATOM 5616 N N . LYS B 1 117 ? -17.109 -46.75 -8.844 1 93.31 117 LYS B N 1
ATOM 5617 C CA . LYS B 1 117 ? -17.25 -47.312 -7.496 1 93.31 117 LYS B CA 1
ATOM 5618 C C . LYS B 1 117 ? -15.898 -47.406 -6.797 1 93.31 117 LYS B C 1
ATOM 5620 O O . LYS B 1 117 ? -14.992 -48.062 -7.297 1 93.31 117 LYS B O 1
ATOM 5625 N N . PHE B 1 118 ? -15.82 -46.719 -5.684 1 91.56 118 PHE B N 1
ATOM 5626 C CA . PHE B 1 118 ? -14.594 -46.781 -4.902 1 91.56 118 PHE B CA 1
ATOM 5627 C C . PHE B 1 118 ? -14.68 -47.844 -3.824 1 91.56 118 PHE B C 1
ATOM 5629 O O . PHE B 1 118 ? -15.742 -48.062 -3.227 1 91.56 118 PHE B O 1
ATOM 5636 N N . SER B 1 119 ? -13.586 -48.531 -3.648 1 89.94 119 SER B N 1
ATOM 5637 C CA . SER B 1 119 ? -13.516 -49.562 -2.625 1 89.94 119 SER B CA 1
ATOM 5638 C C . SER B 1 119 ? -12.117 -49.656 -2.035 1 89.94 119 SER B C 1
ATOM 5640 O O . SER B 1 119 ? -11.172 -49.062 -2.561 1 89.94 119 SER B O 1
ATOM 5642 N N . SER B 1 120 ? -12.109 -50.344 -0.898 1 87.5 120 SER B N 1
ATOM 5643 C CA . SER B 1 120 ? -10.805 -50.688 -0.341 1 87.5 120 SER B CA 1
ATOM 5644 C C . SER B 1 120 ? -10.352 -52.062 -0.841 1 87.5 120 SER B C 1
ATOM 5646 O O . SER B 1 120 ? -11.18 -52.906 -1.188 1 87.5 120 SER B O 1
ATOM 5648 N N . LEU B 1 121 ? -9.094 -52.188 -0.903 1 83 121 LEU B N 1
ATOM 5649 C CA . LEU B 1 121 ? -8.523 -53.438 -1.436 1 83 121 LEU B CA 1
ATOM 5650 C C . LEU B 1 121 ? -9.008 -54.625 -0.643 1 83 121 LEU B C 1
ATOM 5652 O O . LEU B 1 121 ? -9.195 -55.719 -1.205 1 83 121 LEU B O 1
ATOM 5656 N N . ASP B 1 122 ? -9.219 -54.375 0.662 1 82.31 122 ASP B N 1
ATOM 5657 C CA . ASP B 1 122 ? -9.586 -55.5 1.539 1 82.31 122 ASP B CA 1
ATOM 5658 C C . ASP B 1 122 ? -11.07 -55.812 1.398 1 82.31 122 ASP B C 1
ATOM 5660 O O . ASP B 1 122 ? -11.5 -56.906 1.805 1 82.31 122 ASP B O 1
ATOM 5664 N N . LYS B 1 123 ? -11.797 -54.938 0.711 1 84.75 123 LYS B N 1
ATOM 5665 C CA . LYS B 1 123 ? -13.25 -55.125 0.685 1 84.75 123 LYS B CA 1
ATOM 5666 C C . LYS B 1 123 ? -13.734 -55.469 -0.722 1 84.75 123 LYS B C 1
ATOM 5668 O O . LYS B 1 123 ? -14.938 -55.531 -0.967 1 84.75 123 LYS B O 1
ATOM 5673 N N . THR B 1 124 ? -12.773 -55.594 -1.582 1 87.62 124 THR B N 1
ATOM 5674 C CA . THR B 1 124 ? -13.227 -55.844 -2.949 1 87.62 124 THR B CA 1
ATOM 5675 C C . THR B 1 124 ? -12.648 -57.125 -3.5 1 87.62 124 THR B C 1
ATOM 5677 O O . THR B 1 124 ? -11.508 -57.5 -3.195 1 87.62 124 THR B O 1
ATOM 5680 N N . THR B 1 125 ? -13.461 -57.812 -4.277 1 89.06 125 THR B N 1
ATOM 5681 C CA . THR B 1 125 ? -13.047 -59.094 -4.848 1 89.06 125 THR B CA 1
ATOM 5682 C C . THR B 1 125 ? -12.586 -58.906 -6.293 1 89.06 125 THR B C 1
ATOM 5684 O O . THR B 1 125 ? -12.039 -59.844 -6.895 1 89.06 125 THR B O 1
ATOM 5687 N N . ARG B 1 126 ? -12.836 -57.844 -6.852 1 89.31 126 ARG B N 1
ATOM 5688 C CA . ARG B 1 126 ? -12.367 -57.562 -8.203 1 89.31 126 ARG B CA 1
ATOM 5689 C C . ARG B 1 126 ? -11.906 -56.094 -8.32 1 89.31 126 ARG B C 1
ATOM 5691 O O . ARG B 1 126 ? -12.477 -55.219 -7.688 1 89.31 126 ARG B O 1
ATOM 5698 N N . VAL B 1 127 ? -10.914 -55.938 -9.062 1 90.62 127 VAL B N 1
ATOM 5699 C CA . VAL B 1 127 ? -10.367 -54.594 -9.289 1 90.62 127 VAL B CA 1
ATOM 5700 C C . VAL B 1 127 ? -10.141 -54.375 -10.781 1 90.62 127 VAL B C 1
ATOM 5702 O O . VAL B 1 127 ? -9.992 -55.344 -11.539 1 90.62 127 VAL B O 1
ATOM 5705 N N . ILE B 1 128 ? -10.242 -53.188 -11.18 1 94.31 128 ILE B N 1
ATOM 5706 C CA . ILE B 1 128 ? -10.031 -52.844 -12.594 1 94.31 128 ILE B CA 1
ATOM 5707 C C . ILE B 1 128 ? -8.539 -52.781 -12.891 1 94.31 128 ILE B C 1
ATOM 5709 O O . ILE B 1 128 ? -7.801 -52.062 -12.234 1 94.31 128 ILE B O 1
ATOM 5713 N N . SER B 1 129 ? -8.117 -53.531 -13.867 1 92.12 129 SER B N 1
ATOM 5714 C CA . SER B 1 129 ? -6.699 -53.594 -14.227 1 92.12 129 SER B CA 1
ATOM 5715 C C . SER B 1 129 ? -6.453 -52.938 -15.594 1 92.12 129 SER B C 1
ATOM 5717 O O . SER B 1 129 ? -5.305 -52.812 -16.016 1 92.12 129 SER B O 1
ATOM 5719 N N . GLY B 1 130 ? -7.508 -52.531 -16.219 1 92.31 130 GLY B N 1
ATOM 5720 C CA . GLY B 1 130 ? -7.336 -51.906 -17.516 1 92.31 130 GLY B CA 1
ATOM 5721 C C . GLY B 1 130 ? -8.594 -51.25 -18.031 1 92.31 130 GLY B C 1
ATOM 5722 O O . GLY B 1 130 ? -9.703 -51.719 -17.781 1 92.31 130 GLY B O 1
ATOM 5723 N N . LEU B 1 131 ? -8.414 -50.219 -18.75 1 94.81 131 LEU B N 1
ATOM 5724 C CA . LEU B 1 131 ? -9.469 -49.5 -19.469 1 94.81 131 LEU B CA 1
ATOM 5725 C C . LEU B 1 131 ? -9.039 -49.188 -20.906 1 94.81 131 LEU B C 1
ATOM 5727 O O . LEU B 1 131 ? -7.863 -48.906 -21.156 1 94.81 131 LEU B O 1
ATOM 5731 N N . SER B 1 132 ? -9.992 -49.25 -21.828 1 94.44 132 SER B N 1
ATOM 5732 C CA . SER B 1 132 ? -9.664 -48.938 -23.219 1 94.44 132 SER B CA 1
ATOM 5733 C C . SER B 1 132 ? -10.898 -48.5 -23.984 1 94.44 132 SER B C 1
ATOM 5735 O O . SER B 1 132 ? -12.016 -48.938 -23.703 1 94.44 132 SER B O 1
ATOM 5737 N N . PHE B 1 133 ? -10.711 -47.688 -25.016 1 93.5 133 PHE B N 1
ATOM 5738 C CA . PHE B 1 133 ? -11.797 -47.312 -25.906 1 93.5 133 PHE B CA 1
ATOM 5739 C C . PHE B 1 133 ? -11.836 -48.219 -27.125 1 93.5 133 PHE B C 1
ATOM 5741 O O . PHE B 1 133 ? -12.828 -48.25 -27.859 1 93.5 133 PHE B O 1
ATOM 5748 N N . ASP B 1 134 ? -10.797 -48.938 -27.266 1 90.44 134 ASP B N 1
ATOM 5749 C CA . ASP B 1 134 ? -10.719 -49.875 -28.375 1 90.44 134 ASP B CA 1
ATOM 5750 C C . ASP B 1 134 ? -11 -51.281 -27.906 1 90.44 134 ASP B C 1
ATOM 5752 O O . ASP B 1 134 ? -10.609 -51.688 -26.797 1 90.44 134 ASP B O 1
ATOM 5756 N N . LYS B 1 135 ? -11.641 -51.938 -28.719 1 88 135 LYS B N 1
ATOM 5757 C CA . LYS B 1 135 ? -11.891 -53.344 -28.391 1 88 135 LYS B CA 1
ATOM 5758 C C . LYS B 1 135 ? -10.586 -54.125 -28.25 1 88 135 LYS B C 1
ATOM 5760 O O . LYS B 1 135 ? -9.695 -54 -29.094 1 88 135 LYS B O 1
ATOM 5765 N N . GLN B 1 136 ? -10.562 -54.719 -27.094 1 84.25 136 GLN B N 1
ATOM 5766 C CA . GLN B 1 136 ? -9.375 -55.5 -26.844 1 84.25 136 GLN B CA 1
ATOM 5767 C C . GLN B 1 136 ? -9.711 -57 -26.797 1 84.25 136 GLN B C 1
ATOM 5769 O O . GLN B 1 136 ? -10.852 -57.375 -26.484 1 84.25 136 GLN B O 1
ATOM 5774 N N . ASP B 1 137 ? -8.953 -57.844 -27.359 1 74.44 137 ASP B N 1
ATOM 5775 C CA . ASP B 1 137 ? -9.227 -59.281 -27.484 1 74.44 137 ASP B CA 1
ATOM 5776 C C . ASP B 1 137 ? -9.172 -59.969 -26.125 1 74.44 137 ASP B C 1
ATOM 5778 O O . ASP B 1 137 ? -9.953 -60.875 -25.844 1 74.44 137 ASP B O 1
ATOM 5782 N N . ASP B 1 138 ? -8.344 -59.562 -25.312 1 80.81 138 ASP B N 1
ATOM 5783 C CA . ASP B 1 138 ? -8.062 -60.438 -24.188 1 80.81 138 ASP B CA 1
ATOM 5784 C C . ASP B 1 138 ? -8.625 -59.844 -22.891 1 80.81 138 ASP B C 1
ATOM 5786 O O . ASP B 1 138 ? -7.992 -59.031 -22.25 1 80.81 138 ASP B O 1
ATOM 5790 N N . GLY B 1 139 ? -9.828 -60.375 -22.391 1 86.88 139 GLY B N 1
ATOM 5791 C CA . GLY B 1 139 ? -10.32 -60.219 -21.016 1 86.88 139 GLY B CA 1
ATOM 5792 C C . GLY B 1 139 ? -11.07 -58.906 -20.797 1 86.88 139 GLY B C 1
ATOM 5793 O O . GLY B 1 139 ? -11.477 -58.625 -19.672 1 86.88 139 GLY B O 1
ATOM 5794 N N . TYR B 1 140 ? -11.312 -58.062 -21.859 1 93.56 140 TYR B N 1
ATOM 5795 C CA . TYR B 1 140 ? -12.047 -56.812 -21.672 1 93.56 140 TYR B CA 1
ATOM 5796 C C . TYR B 1 140 ? -13.531 -57.031 -21.922 1 93.56 140 TYR B C 1
ATOM 5798 O O . TYR B 1 140 ? -13.922 -57.781 -22.828 1 93.56 140 TYR B O 1
ATOM 5806 N N . GLU B 1 141 ? -14.297 -56.438 -21.094 1 92.06 141 GLU B N 1
ATOM 5807 C CA . GLU B 1 141 ? -15.742 -56.406 -21.281 1 92.06 141 GLU B CA 1
ATOM 5808 C C . GLU B 1 141 ? -16.234 -55 -21.562 1 92.06 141 GLU B C 1
ATOM 5810 O O . GLU B 1 141 ? -15.656 -54 -21.094 1 92.06 141 GLU B O 1
ATOM 5815 N N . VAL B 1 142 ? -17.234 -54.938 -22.328 1 92.81 142 VAL B N 1
ATOM 5816 C CA . VAL B 1 142 ? -17.812 -53.625 -22.688 1 92.81 142 VAL B CA 1
ATOM 5817 C C . VAL B 1 142 ? -18.516 -53.031 -21.469 1 92.81 142 VAL B C 1
ATOM 5819 O O . VAL B 1 142 ? -19.219 -53.75 -20.75 1 92.81 142 VAL B O 1
ATOM 5822 N N . VAL B 1 143 ? -18.266 -51.812 -21.281 1 93.44 143 VAL B N 1
ATOM 5823 C CA . VAL B 1 143 ? -18.953 -51.094 -20.219 1 93.44 143 VAL B CA 1
ATOM 5824 C C . VAL B 1 143 ? -20.375 -50.719 -20.688 1 93.44 143 VAL B C 1
ATOM 5826 O O . VAL B 1 143 ? -20.547 -50.031 -21.688 1 93.44 143 VAL B O 1
ATOM 5829 N N . LYS B 1 144 ? -21.312 -51.094 -19.938 1 89.75 144 LYS B N 1
ATOM 5830 C CA . LYS B 1 144 ? -22.703 -50.844 -20.297 1 89.75 144 LYS B CA 1
ATOM 5831 C C . LYS B 1 144 ? -23.141 -49.469 -19.875 1 89.75 144 LYS B C 1
ATOM 5833 O O . LYS B 1 144 ? -22.547 -48.844 -18.969 1 89.75 144 LYS B O 1
ATOM 5838 N N . VAL B 1 145 ? -24.141 -49 -20.547 1 90.81 145 VAL B N 1
ATOM 5839 C CA . VAL B 1 145 ? -24.766 -47.719 -20.234 1 90.81 145 VAL B CA 1
ATOM 5840 C C . VAL B 1 145 ? -26.109 -47.938 -19.562 1 90.81 145 VAL B C 1
ATOM 5842 O O . VAL B 1 145 ? -27.047 -48.438 -20.188 1 90.81 145 VAL B O 1
ATOM 5845 N N . ASN B 1 146 ? -26.203 -47.562 -18.344 1 86.94 146 ASN B N 1
ATOM 5846 C CA . ASN B 1 146 ? -27.391 -47.875 -17.562 1 86.94 146 ASN B CA 1
ATOM 5847 C C . ASN B 1 146 ? -27.766 -49.344 -17.672 1 86.94 146 ASN B C 1
ATOM 5849 O O . ASN B 1 146 ? -28.922 -49.656 -17.906 1 86.94 146 ASN B O 1
ATOM 5853 N N . ASP B 1 147 ? -26.797 -50.188 -17.656 1 80.06 147 ASP B N 1
ATOM 5854 C CA . ASP B 1 147 ? -26.906 -51.625 -17.641 1 80.06 147 ASP B CA 1
ATOM 5855 C C . ASP B 1 147 ? -27.469 -52.156 -18.969 1 80.06 147 ASP B C 1
ATOM 5857 O O . ASP B 1 147 ? -28.031 -53.25 -19.016 1 80.06 147 ASP B O 1
ATOM 5861 N N . LYS B 1 148 ? -27.391 -51.344 -19.953 1 86.06 148 LYS B N 1
ATOM 5862 C CA . LYS B 1 148 ? -27.844 -51.75 -21.281 1 86.06 148 LYS B CA 1
ATOM 5863 C C . LYS B 1 148 ? -26.766 -51.5 -22.328 1 86.06 148 LYS B C 1
ATOM 5865 O O . LYS B 1 148 ? -25.828 -50.719 -22.094 1 86.06 148 LYS B O 1
ATOM 5870 N N . ASP B 1 149 ? -26.953 -52.281 -23.312 1 82.38 149 ASP B N 1
ATOM 5871 C CA . ASP B 1 149 ? -26.078 -52 -24.453 1 82.38 149 ASP B CA 1
ATOM 5872 C C . ASP B 1 149 ? -26.484 -50.719 -25.172 1 82.38 149 ASP B C 1
ATOM 5874 O O . ASP B 1 149 ? -27.672 -50.469 -25.375 1 82.38 149 ASP B O 1
ATOM 5878 N N . ASP B 1 150 ? -25.516 -49.875 -25.297 1 82.75 150 ASP B N 1
ATOM 5879 C CA . ASP B 1 150 ? -25.75 -48.625 -25.984 1 82.75 150 ASP B CA 1
ATOM 5880 C C . ASP B 1 150 ? -24.797 -48.438 -27.156 1 82.75 150 ASP B C 1
ATOM 5882 O O . ASP B 1 150 ? -23.578 -48.438 -26.984 1 82.75 150 ASP B O 1
ATOM 5886 N N . ASP B 1 151 ? -25.312 -48.25 -28.328 1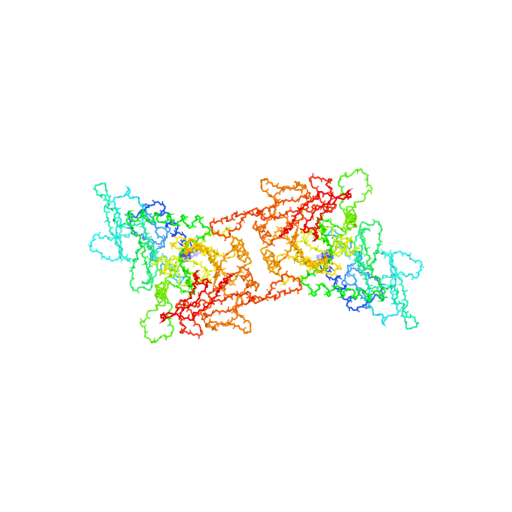 79.5 151 ASP B N 1
ATOM 5887 C CA . ASP B 1 151 ? -24.469 -48.125 -29.516 1 79.5 151 ASP B CA 1
ATOM 5888 C C . ASP B 1 151 ? -24.391 -46.656 -29.969 1 79.5 151 ASP B C 1
ATOM 5890 O O . ASP B 1 151 ? -23.797 -46.375 -31 1 79.5 151 ASP B O 1
ATOM 5894 N N . GLN B 1 152 ? -24.953 -45.812 -29.188 1 78.12 152 GLN B N 1
ATOM 5895 C CA . GLN B 1 152 ? -25 -44.406 -29.578 1 78.12 152 GLN B CA 1
ATOM 5896 C C . GLN B 1 152 ? -23.797 -43.656 -29.062 1 78.12 152 GLN B C 1
ATOM 5898 O O . GLN B 1 152 ? -23.422 -42.594 -29.609 1 78.12 152 GLN B O 1
ATOM 5903 N N . PHE B 1 153 ? -23.266 -44.125 -28.062 1 85.12 153 PHE B N 1
ATOM 5904 C CA . PHE B 1 153 ? -22.156 -43.438 -27.438 1 85.12 153 PHE B CA 1
ATOM 5905 C C . PHE B 1 153 ? -20.859 -44.219 -27.641 1 85.12 153 PHE B C 1
ATOM 5907 O O . PHE B 1 153 ? -20.859 -45.344 -28.125 1 85.12 153 PHE B O 1
ATOM 5914 N N . ILE B 1 154 ? -19.797 -43.594 -27.25 1 86.5 154 ILE B N 1
ATOM 5915 C CA . ILE B 1 154 ? -18.469 -44.188 -27.359 1 86.5 154 ILE B CA 1
ATOM 5916 C C . ILE B 1 154 ? -18.391 -45.438 -26.453 1 86.5 154 ILE B C 1
ATOM 5918 O O . ILE B 1 154 ? -18.922 -45.406 -25.328 1 86.5 154 ILE B O 1
ATOM 5922 N N . LYS B 1 155 ? -17.766 -46.469 -26.953 1 91.19 155 LYS B N 1
ATOM 5923 C CA . LYS B 1 155 ? -17.625 -47.688 -26.188 1 91.19 155 LYS B CA 1
ATOM 5924 C C . LYS B 1 155 ? -16.391 -47.656 -25.297 1 91.19 155 LYS B C 1
ATOM 5926 O O . LYS B 1 155 ? -15.344 -47.156 -25.703 1 91.19 155 LYS B O 1
ATOM 5931 N N . LEU B 1 156 ? -16.625 -48.031 -24.141 1 94.5 156 LEU B N 1
ATOM 5932 C CA . LEU B 1 156 ? -15.539 -48.188 -23.172 1 94.5 156 LEU B CA 1
ATOM 5933 C C . LEU B 1 156 ? -15.414 -49.656 -22.719 1 94.5 156 LEU B C 1
ATOM 5935 O O . LEU B 1 156 ? -16.422 -50.344 -22.531 1 94.5 156 LEU B O 1
ATOM 5939 N N . TYR B 1 157 ? -14.219 -50.125 -22.625 1 95.31 157 TYR B N 1
ATOM 5940 C CA . TYR B 1 157 ? -13.953 -51.5 -22.219 1 95.31 157 TYR B CA 1
ATOM 5941 C C . TYR B 1 157 ? -13.141 -51.531 -20.922 1 95.31 157 TYR B C 1
ATOM 5943 O O . TYR B 1 157 ? -12.242 -50.688 -20.734 1 95.31 157 TYR B O 1
ATOM 5951 N N . LYS B 1 158 ? -13.484 -52.469 -20.062 1 95 158 LYS B N 1
ATOM 5952 C CA . LYS B 1 158 ? -12.766 -52.594 -18.812 1 95 158 LYS B CA 1
ATOM 5953 C C . LYS B 1 158 ? -12.312 -54.031 -18.594 1 95 158 LYS B C 1
ATOM 5955 O O . LYS B 1 158 ? -12.945 -54.969 -19.094 1 95 158 LYS B O 1
ATOM 5960 N N . LYS B 1 159 ? -11.18 -54.188 -17.984 1 94.69 159 LYS B N 1
ATOM 5961 C CA . LYS B 1 159 ? -10.617 -55.469 -17.625 1 94.69 159 LYS B CA 1
ATOM 5962 C C . LYS B 1 159 ? -10.5 -55.625 -16.109 1 94.69 159 LYS B C 1
ATOM 5964 O O . LYS B 1 159 ? -10.031 -54.688 -15.422 1 94.69 159 LYS B O 1
ATOM 5969 N N . PHE B 1 160 ? -10.969 -56.781 -15.578 1 92.94 160 PHE B N 1
ATOM 5970 C CA . PHE B 1 160 ? -10.922 -57.031 -14.141 1 92.94 160 PHE B CA 1
ATOM 5971 C C . PHE B 1 160 ? -9.828 -58.062 -13.812 1 92.94 160 PHE B C 1
ATOM 5973 O O . PHE B 1 160 ? -9.453 -58.875 -14.656 1 92.94 160 PHE B O 1
ATOM 5980 N N . VAL B 1 161 ? -9.352 -57.875 -12.703 1 90.56 161 VAL B N 1
ATOM 5981 C CA . VAL B 1 161 ? -8.531 -58.875 -12.078 1 90.56 161 VAL B CA 1
ATOM 5982 C C . VAL B 1 161 ? -9.133 -59.281 -10.719 1 90.56 161 VAL B C 1
ATOM 5984 O O . VAL B 1 161 ? -9.656 -58.406 -10.008 1 90.56 161 VAL B O 1
ATOM 5987 N N . ILE B 1 162 ? -9.016 -60.5 -10.461 1 88.62 162 ILE B N 1
ATOM 5988 C CA . ILE B 1 162 ? -9.633 -61.031 -9.25 1 88.62 162 ILE B CA 1
ATOM 5989 C C . ILE B 1 162 ? -8.688 -60.812 -8.062 1 88.62 162 ILE B C 1
ATOM 5991 O O . ILE B 1 162 ? -7.48 -61 -8.188 1 88.62 162 ILE B O 1
ATOM 5995 N N . ASN B 1 163 ? -9.266 -60.406 -6.977 1 87.94 163 ASN B N 1
ATOM 5996 C CA . ASN B 1 163 ? -8.594 -60.281 -5.688 1 87.94 163 ASN B CA 1
ATOM 5997 C C . ASN B 1 163 ? -9.375 -60.969 -4.57 1 87.94 163 ASN B C 1
ATOM 5999 O O . ASN B 1 163 ? -10.461 -60.531 -4.203 1 87.94 163 ASN B O 1
ATOM 6003 N N . ASN B 1 164 ? -8.883 -62.031 -4.105 1 83.12 164 ASN B N 1
ATOM 6004 C CA . ASN B 1 164 ? -9.5 -62.719 -2.963 1 83.12 164 ASN B CA 1
ATOM 6005 C C . ASN B 1 164 ? -8.461 -63.406 -2.096 1 83.12 164 ASN B C 1
ATOM 6007 O O . ASN B 1 164 ? -7.258 -63.312 -2.367 1 83.12 164 ASN B O 1
ATOM 6011 N N . THR B 1 165 ? -9.008 -63.969 -0.974 1 81.62 165 THR B N 1
ATOM 6012 C CA . THR B 1 165 ? -8.125 -64.562 0.009 1 81.62 165 THR B CA 1
ATOM 6013 C C . THR B 1 165 ? -7.383 -65.75 -0.601 1 81.62 165 THR B C 1
ATOM 6015 O O . THR B 1 165 ? -6.234 -66.062 -0.246 1 81.62 165 THR B O 1
ATOM 6018 N N . GLU B 1 166 ? -7.941 -66.438 -1.497 1 82.56 166 GLU B N 1
ATOM 6019 C CA . GLU B 1 166 ? -7.316 -67.625 -2.133 1 82.56 166 GLU B CA 1
ATOM 6020 C C . GLU B 1 166 ? -6.332 -67.188 -3.217 1 82.56 166 GLU B C 1
ATOM 6022 O O . GLU B 1 166 ? -5.285 -67.812 -3.398 1 82.56 166 GLU B O 1
ATOM 6027 N N . HIS B 1 167 ? -6.621 -66.062 -3.857 1 84.44 167 HIS B N 1
ATOM 6028 C CA . HIS B 1 167 ? -5.789 -65.5 -4.91 1 84.44 167 HIS B CA 1
ATOM 6029 C C . HIS B 1 167 ? -5.562 -64 -4.691 1 84.44 167 HIS B C 1
ATOM 6031 O O . HIS B 1 167 ? -6.168 -63.188 -5.367 1 84.44 167 HIS B O 1
ATOM 6037 N N . PRO B 1 168 ? -4.672 -63.844 -3.779 1 85.69 168 PRO B N 1
ATOM 6038 C CA . PRO B 1 168 ? -4.414 -62.406 -3.498 1 85.69 168 PRO B CA 1
ATOM 6039 C C . PRO B 1 168 ? -3.703 -61.719 -4.645 1 85.69 168 PRO B C 1
ATOM 6041 O O . PRO B 1 168 ? -2.848 -62.312 -5.309 1 85.69 168 PRO B O 1
ATOM 6044 N N . LEU B 1 169 ? -4.137 -60.562 -4.965 1 86.94 169 LEU B N 1
ATOM 6045 C CA . LEU B 1 169 ? -3.518 -59.75 -6.012 1 86.94 169 LEU B CA 1
ATOM 6046 C C . LEU B 1 169 ? -2.035 -59.531 -5.73 1 86.94 169 LEU B C 1
ATOM 6048 O O . LEU B 1 169 ? -1.663 -59.125 -4.629 1 86.94 169 LEU B O 1
ATOM 6052 N N . PRO B 1 170 ? -1.169 -59.812 -6.695 1 87.38 170 PRO B N 1
ATOM 6053 C CA . PRO B 1 170 ? 0.248 -59.5 -6.512 1 87.38 170 PRO B CA 1
ATOM 6054 C C . PRO B 1 170 ? 0.486 -58 -6.234 1 87.38 170 PRO B C 1
ATOM 6056 O O . PRO B 1 170 ? -0.189 -57.156 -6.812 1 87.38 170 PRO B O 1
ATOM 6059 N N . LYS B 1 171 ? 1.442 -57.75 -5.512 1 87.81 171 LYS B N 1
ATOM 6060 C CA . LYS B 1 171 ? 1.734 -56.406 -5.055 1 87.81 171 LYS B CA 1
ATOM 6061 C C . LYS B 1 171 ? 2.199 -55.5 -6.211 1 87.81 171 LYS B C 1
ATOM 6063 O O . LYS B 1 171 ? 2.182 -54.281 -6.109 1 87.81 171 LYS B O 1
ATOM 6068 N N . ASP B 1 172 ? 2.533 -56.125 -7.332 1 90.94 172 ASP B N 1
ATOM 6069 C CA . ASP B 1 172 ? 3.086 -55.375 -8.453 1 90.94 172 ASP B CA 1
ATOM 6070 C C . ASP B 1 172 ? 2.055 -55.188 -9.57 1 90.94 172 ASP B C 1
ATOM 6072 O O . ASP B 1 172 ? 2.355 -54.625 -10.625 1 90.94 172 ASP B O 1
ATOM 6076 N N . THR B 1 173 ? 0.841 -55.656 -9.305 1 90 173 THR B N 1
ATOM 6077 C CA . THR B 1 173 ? -0.199 -55.531 -10.32 1 90 173 THR B CA 1
ATOM 6078 C C . THR B 1 173 ? -0.779 -54.125 -10.352 1 90 173 THR B C 1
ATOM 6080 O O . THR B 1 173 ? -1.305 -53.625 -9.344 1 90 173 THR B O 1
ATOM 6083 N N . PRO B 1 174 ? -0.635 -53.5 -11.523 1 92.31 174 PRO B N 1
ATOM 6084 C CA . PRO B 1 174 ? -1.244 -52.188 -11.625 1 92.31 174 PRO B CA 1
ATOM 6085 C C . PRO B 1 174 ? -2.768 -52.219 -11.539 1 92.31 174 PRO B C 1
ATOM 6087 O O . PRO B 1 174 ? -3.404 -53.062 -12.172 1 92.31 174 PRO B O 1
ATOM 6090 N N . ILE B 1 175 ? -3.271 -51.375 -10.688 1 92.19 175 ILE B N 1
ATOM 6091 C CA . ILE B 1 175 ? -4.719 -51.281 -10.523 1 92.19 175 ILE B CA 1
ATOM 6092 C C . ILE B 1 175 ? -5.172 -49.844 -10.719 1 92.19 175 ILE B C 1
ATOM 6094 O O . ILE B 1 175 ? -4.383 -48.906 -10.547 1 92.19 175 ILE B O 1
ATOM 6098 N N . LEU B 1 176 ? -6.41 -49.719 -11.078 1 94.5 176 LEU B N 1
ATOM 6099 C CA . LEU B 1 176 ? -6.973 -48.406 -11.32 1 94.5 176 LEU B CA 1
ATOM 6100 C C . LEU B 1 176 ? -7.238 -47.688 -10.008 1 94.5 176 LEU B C 1
ATOM 6102 O O . LEU B 1 176 ? -8.016 -48.156 -9.18 1 94.5 176 LEU B O 1
ATOM 6106 N N . ARG B 1 177 ? -6.586 -46.562 -9.859 1 91.31 177 ARG B N 1
ATOM 6107 C CA . ARG B 1 177 ? -6.719 -45.812 -8.617 1 91.31 177 ARG B CA 1
ATOM 6108 C C . ARG B 1 177 ? -7.676 -44.625 -8.789 1 91.31 177 ARG B C 1
ATOM 6110 O O . ARG B 1 177 ? -8.414 -44.281 -7.863 1 91.31 177 ARG B O 1
ATOM 6117 N N . SER B 1 178 ? -7.613 -44.031 -9.906 1 92.12 178 SER B N 1
ATOM 6118 C CA . SER B 1 178 ? -8.492 -42.875 -10.18 1 92.12 178 SER B CA 1
ATOM 6119 C C . SER B 1 178 ? -8.648 -42.656 -11.68 1 92.12 178 SER B C 1
ATOM 6121 O O . SER B 1 178 ? -7.852 -43.156 -12.477 1 92.12 178 SER B O 1
ATOM 6123 N N . ILE B 1 179 ? -9.68 -41.906 -12.023 1 94.25 179 ILE B N 1
ATOM 6124 C CA . ILE B 1 179 ? -9.969 -41.562 -13.414 1 94.25 179 ILE B CA 1
ATOM 6125 C C . ILE B 1 179 ? -10.422 -40.094 -13.492 1 94.25 179 ILE B C 1
ATOM 6127 O O . ILE B 1 179 ? -11.219 -39.656 -12.68 1 94.25 179 ILE B O 1
ATOM 6131 N N . ASP B 1 180 ? -9.867 -39.375 -14.445 1 94.94 180 ASP B N 1
ATOM 6132 C CA . ASP B 1 180 ? -10.328 -38.031 -14.766 1 94.94 180 ASP B CA 1
ATOM 6133 C C . ASP B 1 180 ? -10.898 -37.969 -16.188 1 94.94 180 ASP B C 1
ATOM 6135 O O . ASP B 1 180 ? -10.422 -38.688 -17.078 1 94.94 180 ASP B O 1
ATOM 6139 N N . VAL B 1 181 ? -11.938 -37.156 -16.25 1 95.44 181 VAL B N 1
ATOM 6140 C CA . VAL B 1 181 ? -12.484 -36.844 -17.578 1 95.44 181 VAL B CA 1
ATOM 6141 C C . VAL B 1 181 ? -11.945 -35.531 -18.062 1 95.44 181 VAL B C 1
ATOM 6143 O O . VAL B 1 181 ? -12.188 -34.469 -17.438 1 95.44 181 VAL B O 1
ATOM 6146 N N . LEU B 1 182 ? -11.219 -35.594 -19.141 1 96 182 LEU B N 1
ATOM 6147 C CA . LEU B 1 182 ? -10.625 -34.406 -19.734 1 96 182 LEU B CA 1
ATOM 6148 C C . LEU B 1 182 ? -11.117 -34.219 -21.172 1 96 182 LEU B C 1
ATOM 6150 O O . LEU B 1 182 ? -11.797 -35.094 -21.719 1 96 182 LEU B O 1
ATOM 6154 N N . PHE B 1 183 ? -10.797 -33.062 -21.734 1 94.75 183 PHE B N 1
ATOM 6155 C CA . PHE B 1 183 ? -11.164 -32.75 -23.109 1 94.75 183 PHE B CA 1
ATOM 6156 C C . PHE B 1 183 ? -10.023 -32.062 -23.828 1 94.75 183 PHE B C 1
ATOM 6158 O O . PHE B 1 183 ? -9.32 -31.219 -23.25 1 94.75 183 PHE B O 1
ATOM 6165 N N . GLY B 1 184 ? -9.828 -32.344 -25 1 93.44 184 GLY B N 1
ATOM 6166 C CA . GLY B 1 184 ? -8.789 -31.719 -25.812 1 93.44 184 GLY B CA 1
ATOM 6167 C C . GLY B 1 184 ? -8.547 -32.438 -27.125 1 93.44 184 GLY B C 1
ATOM 6168 O O . GLY B 1 184 ? -9.359 -33.281 -27.547 1 93.44 184 GLY B O 1
ATOM 6169 N N . SER B 1 185 ? -7.512 -32.031 -27.828 1 91.12 185 SER B N 1
ATOM 6170 C CA . SER B 1 185 ? -7.066 -32.688 -29.062 1 91.12 185 SER B CA 1
ATOM 6171 C C . SER B 1 185 ? -6.012 -33.75 -28.766 1 91.12 185 SER B C 1
ATOM 6173 O O . SER B 1 185 ? -5.715 -34.031 -27.609 1 91.12 185 SER B O 1
ATOM 6175 N N . ASN B 1 186 ? -5.48 -34.344 -29.781 1 89.25 186 ASN B N 1
ATOM 6176 C CA . ASN B 1 186 ? -4.598 -35.5 -29.625 1 89.25 186 ASN B CA 1
ATOM 6177 C C . ASN B 1 186 ? -3.268 -35.125 -29 1 89.25 186 ASN B C 1
ATOM 6179 O O . ASN B 1 186 ? -2.502 -35.969 -28.562 1 89.25 186 ASN B O 1
ATOM 6183 N N . ASP B 1 187 ? -3.055 -33.844 -28.875 1 89.19 187 ASP B N 1
ATOM 6184 C CA . ASP B 1 187 ? -1.801 -33.375 -28.266 1 89.19 187 ASP B CA 1
ATOM 6185 C C . ASP B 1 187 ? -1.892 -33.375 -26.75 1 89.19 187 ASP B C 1
ATOM 6187 O O . ASP B 1 187 ? -0.881 -33.188 -26.062 1 89.19 187 ASP B O 1
ATOM 6191 N N . LEU B 1 188 ? -3.057 -33.531 -26.219 1 94 188 LEU B N 1
ATOM 6192 C CA . LEU B 1 188 ? -3.193 -33.531 -24.766 1 94 188 LEU B CA 1
ATOM 6193 C C . LEU B 1 188 ? -2.773 -34.844 -24.172 1 94 188 LEU B C 1
ATOM 6195 O O . LEU B 1 188 ? -3.357 -35.906 -24.5 1 94 188 LEU B O 1
ATOM 6199 N N . ILE B 1 189 ? -1.767 -34.812 -23.438 1 94.62 189 ILE B N 1
ATOM 6200 C CA . ILE B 1 189 ? -1.272 -35.938 -22.656 1 94.62 189 ILE B CA 1
ATOM 6201 C C . ILE B 1 189 ? -1.168 -35.562 -21.188 1 94.62 189 ILE B C 1
ATOM 6203 O O . ILE B 1 189 ? -0.593 -34.5 -20.859 1 94.62 189 ILE B O 1
ATOM 6207 N N . ASP B 1 190 ? -1.832 -36.344 -20.344 1 95.69 190 ASP B N 1
ATOM 6208 C CA . ASP B 1 190 ? -1.62 -36.125 -18.922 1 95.69 190 ASP B CA 1
ATOM 6209 C C . ASP B 1 190 ? -0.259 -36.656 -18.469 1 95.69 190 ASP B C 1
ATOM 6211 O O . ASP B 1 190 ? -0.095 -37.844 -18.266 1 95.69 190 ASP B O 1
ATOM 6215 N N . SER B 1 191 ? 0.646 -35.688 -18.266 1 95.12 191 SER B N 1
ATOM 6216 C CA . SER B 1 191 ? 2.027 -36.094 -18 1 95.12 191 SER B CA 1
ATOM 6217 C C . SER B 1 191 ? 2.289 -36.25 -16.516 1 95.12 191 SER B C 1
ATOM 6219 O O . SER B 1 191 ? 3.434 -36.438 -16.094 1 95.12 191 SER B O 1
ATOM 6221 N N . ARG B 1 192 ? 1.292 -36.281 -15.641 1 91.44 192 ARG B N 1
ATOM 6222 C CA . ARG B 1 192 ? 1.47 -36.625 -14.234 1 91.44 192 ARG B CA 1
ATOM 6223 C C . ARG B 1 192 ? 1.936 -38.062 -14.062 1 91.44 192 ARG B C 1
ATOM 6225 O O . ARG B 1 192 ? 1.643 -38.906 -14.906 1 91.44 192 ARG B O 1
ATOM 6232 N N . LYS B 1 193 ? 2.564 -38.219 -13.031 1 89.38 193 LYS B N 1
ATOM 6233 C CA . LYS B 1 193 ? 3.102 -39.562 -12.773 1 89.38 193 LYS B CA 1
ATOM 6234 C C . LYS B 1 193 ? 1.984 -40.594 -12.664 1 89.38 193 LYS B C 1
ATOM 6236 O O . LYS B 1 193 ? 0.94 -40.344 -12.07 1 89.38 193 LYS B O 1
ATOM 6241 N N . PHE B 1 194 ? 2.225 -41.812 -13.234 1 90.81 194 PHE B N 1
ATOM 6242 C CA . PHE B 1 194 ? 1.367 -42.969 -13.172 1 90.81 194 PHE B CA 1
ATOM 6243 C C . PHE B 1 194 ? 0.049 -42.719 -13.891 1 90.81 194 PHE B C 1
ATOM 6245 O O . PHE B 1 194 ? -0.978 -43.312 -13.539 1 90.81 194 PHE B O 1
ATOM 6252 N N . ARG B 1 195 ? 0.042 -41.75 -14.758 1 93.56 195 ARG B N 1
ATOM 6253 C CA . ARG B 1 195 ? -1.157 -41.469 -15.539 1 93.56 195 ARG B CA 1
ATOM 6254 C C . ARG B 1 195 ? -0.988 -41.938 -16.984 1 93.56 195 ARG B C 1
ATOM 6256 O O . ARG B 1 195 ? 0.109 -41.844 -17.547 1 93.56 195 ARG B O 1
ATOM 6263 N N . HIS B 1 196 ? -2.094 -42.438 -17.453 1 93.56 196 HIS B N 1
ATOM 6264 C CA . HIS B 1 196 ? -2.199 -42.781 -18.859 1 93.56 196 HIS B CA 1
ATOM 6265 C C . HIS B 1 196 ? -3.42 -42.125 -19.5 1 93.56 196 HIS B C 1
ATOM 6267 O O . HIS B 1 196 ? -4.516 -42.156 -18.938 1 93.56 196 HIS B O 1
ATOM 6273 N N . THR B 1 197 ? -3.117 -41.562 -20.703 1 95.94 197 THR B N 1
ATOM 6274 C CA . THR B 1 197 ? -4.199 -40.875 -21.375 1 95.94 197 THR B CA 1
ATOM 6275 C C . THR B 1 197 ? -4.828 -41.75 -22.453 1 95.94 197 THR B C 1
ATOM 6277 O O . THR B 1 197 ? -4.121 -42.312 -23.281 1 95.94 197 THR B O 1
ATOM 6280 N N . LEU B 1 198 ? -6.172 -41.875 -22.375 1 96.12 198 LEU B N 1
ATOM 6281 C CA . LEU B 1 198 ? -6.945 -42.594 -23.391 1 96.12 198 LEU B CA 1
ATOM 6282 C C . LEU B 1 198 ? -7.797 -41.625 -24.219 1 96.12 198 LEU B C 1
ATOM 6284 O O . LEU B 1 198 ? -8.734 -41 -23.688 1 96.12 198 LEU B O 1
ATOM 6288 N N . HIS B 1 199 ? -7.508 -41.531 -25.484 1 95.38 199 HIS B N 1
ATOM 6289 C CA . HIS B 1 199 ? -8.258 -40.688 -26.391 1 95.38 199 HIS B CA 1
ATOM 6290 C C . HIS B 1 199 ? -9.445 -41.438 -27 1 95.38 199 HIS B C 1
ATOM 6292 O O . HIS B 1 199 ? -9.297 -42.531 -27.484 1 95.38 199 HIS B O 1
ATOM 6298 N N . SER B 1 200 ? -10.609 -40.844 -27.047 1 93.25 200 SER B N 1
ATOM 6299 C CA . SER B 1 200 ? -11.812 -41.469 -27.562 1 93.25 200 SER B CA 1
ATOM 6300 C C . SER B 1 200 ? -11.906 -41.344 -29.078 1 93.25 200 SER B C 1
ATOM 6302 O O . SER B 1 200 ? -12.711 -42 -29.719 1 93.25 200 SER B O 1
ATOM 6304 N N . SER B 1 201 ? -11.188 -40.375 -29.562 1 89.75 201 SER B N 1
ATOM 6305 C CA . SER B 1 201 ? -11.219 -40.094 -30.984 1 89.75 201 SER B CA 1
ATOM 6306 C C . SER B 1 201 ? -9.852 -39.656 -31.5 1 89.75 201 SER B C 1
ATOM 6308 O O . SER B 1 201 ? -9.055 -39.094 -30.75 1 89.75 201 SER B O 1
ATOM 6310 N N . ASN B 1 202 ? -9.57 -39.969 -32.781 1 84.06 202 ASN B N 1
ATOM 6311 C CA . ASN B 1 202 ? -8.344 -39.469 -33.406 1 84.06 202 ASN B CA 1
ATOM 6312 C C . ASN B 1 202 ? -8.641 -38.406 -34.438 1 84.06 202 ASN B C 1
ATOM 6314 O O . ASN B 1 202 ? -7.723 -37.75 -34.938 1 84.06 202 ASN B O 1
ATOM 6318 N N . ASP B 1 203 ? -9.922 -38.125 -34.656 1 81.94 203 ASP B N 1
ATOM 6319 C CA . ASP B 1 203 ? -10.273 -37.281 -35.781 1 81.94 203 ASP B CA 1
ATOM 6320 C C . ASP B 1 203 ? -10.906 -35.969 -35.344 1 81.94 203 ASP B C 1
ATOM 6322 O O . ASP B 1 203 ? -10.789 -34.938 -36 1 81.94 203 ASP B O 1
ATOM 6326 N N . GLU B 1 204 ? -11.477 -36.062 -34.188 1 82.5 204 GLU B N 1
ATOM 6327 C CA . GLU B 1 204 ? -12.18 -34.875 -33.719 1 82.5 204 GLU B CA 1
ATOM 6328 C C . GLU B 1 204 ? -11.203 -33.844 -33.188 1 82.5 204 GLU B C 1
ATOM 6330 O O . GLU B 1 204 ? -10.188 -34.188 -32.594 1 82.5 204 GLU B O 1
ATOM 6335 N N . SER B 1 205 ? -11.547 -32.562 -33.5 1 82.25 205 SER B N 1
ATOM 6336 C CA . SER B 1 205 ? -10.719 -31.453 -33 1 82.25 205 SER B CA 1
ATOM 6337 C C . SER B 1 205 ? -10.641 -31.438 -31.5 1 82.25 205 SER B C 1
ATOM 6339 O O . SER B 1 205 ? -9.586 -31.172 -30.922 1 82.25 205 SER B O 1
ATOM 6341 N N . ILE B 1 206 ? -11.789 -31.719 -30.844 1 89.94 206 ILE B N 1
ATOM 6342 C CA . ILE B 1 206 ? -11.883 -31.859 -29.406 1 89.94 206 ILE B CA 1
ATOM 6343 C C . ILE B 1 206 ? -12.719 -33.094 -29.062 1 89.94 206 ILE B C 1
ATOM 6345 O O . ILE B 1 206 ? -13.758 -33.344 -29.688 1 89.94 206 ILE B O 1
ATOM 6349 N N . HIS B 1 207 ? -12.242 -33.906 -28.203 1 92.75 207 HIS B N 1
ATOM 6350 C CA . HIS B 1 207 ? -12.945 -35.125 -27.797 1 92.75 207 HIS B CA 1
ATOM 6351 C C . HIS B 1 207 ? -12.664 -35.469 -26.344 1 92.75 207 HIS B C 1
ATOM 6353 O O . HIS B 1 207 ? -11.758 -34.906 -25.719 1 92.75 207 HIS B O 1
ATOM 6359 N N . PRO B 1 208 ? -13.508 -36.312 -25.75 1 94.5 208 PRO B N 1
ATOM 6360 C CA . PRO B 1 208 ? -13.258 -36.75 -24.375 1 94.5 208 PRO B CA 1
ATOM 6361 C C . PRO B 1 208 ? -11.992 -37.594 -24.25 1 94.5 208 PRO B C 1
ATOM 6363 O O . PRO B 1 208 ? -11.695 -38.406 -25.109 1 94.5 208 PRO B O 1
ATOM 6366 N N . ILE B 1 209 ? -11.305 -37.312 -23.234 1 96.19 209 ILE B N 1
ATOM 6367 C CA . ILE B 1 209 ? -10.07 -38 -22.891 1 96.19 209 ILE B CA 1
ATOM 6368 C C . ILE B 1 209 ? -10.148 -38.5 -21.453 1 96.19 209 ILE B C 1
ATOM 6370 O O . ILE B 1 209 ? -10.555 -37.781 -20.547 1 96.19 209 ILE B O 1
ATOM 6374 N N . LEU B 1 210 ? -9.836 -39.781 -21.25 1 96.81 210 LEU B N 1
ATOM 6375 C CA . LEU B 1 210 ? -9.75 -40.312 -19.891 1 96.81 210 LEU B CA 1
ATOM 6376 C C . LEU B 1 210 ? -8.305 -40.344 -19.406 1 96.81 210 LEU B C 1
ATOM 6378 O O . LEU B 1 210 ? -7.426 -40.844 -20.109 1 96.81 210 LEU B O 1
ATOM 6382 N N . SER B 1 211 ? -8.062 -39.656 -18.359 1 96.5 211 SER B N 1
ATOM 6383 C CA . SER B 1 211 ? -6.793 -39.812 -17.656 1 96.5 211 SER B CA 1
ATOM 6384 C C . SER B 1 211 ? -6.898 -40.844 -16.547 1 96.5 211 SER B C 1
ATOM 6386 O O . SER B 1 211 ? -7.574 -40.625 -15.539 1 96.5 211 SER B O 1
ATOM 6388 N N . VAL B 1 212 ? -6.207 -42 -16.719 1 95.94 212 VAL B N 1
ATOM 6389 C CA . VAL B 1 212 ? -6.344 -43.125 -15.812 1 95.94 212 VAL B CA 1
ATOM 6390 C C . VAL B 1 212 ? -5.066 -43.281 -14.992 1 95.94 212 VAL B C 1
ATOM 6392 O O . VAL B 1 212 ? -3.969 -43.344 -15.547 1 95.94 212 VAL B O 1
ATOM 6395 N N . SER B 1 213 ? -5.25 -43.344 -13.734 1 94.06 213 SER B N 1
ATOM 6396 C CA . SER B 1 213 ? -4.121 -43.594 -12.836 1 94.06 213 SER B CA 1
ATOM 6397 C C . SER B 1 213 ? -4.012 -45.062 -12.477 1 94.06 213 SER B C 1
ATOM 6399 O O . SER B 1 213 ? -4.891 -45.625 -11.805 1 94.06 213 SER B O 1
ATOM 6401 N N . MET B 1 214 ? -2.961 -45.656 -12.945 1 93.38 214 MET B N 1
ATOM 6402 C CA . MET B 1 214 ? -2.691 -47.062 -12.648 1 93.38 214 MET B CA 1
ATOM 6403 C C . MET B 1 214 ? -1.478 -47.219 -11.742 1 93.38 214 MET B C 1
ATOM 6405 O O . MET B 1 214 ? -0.375 -46.781 -12.102 1 93.38 214 MET B O 1
ATOM 6409 N N . MET B 1 215 ? -1.69 -47.75 -10.57 1 91.94 215 MET B N 1
ATOM 6410 C CA . MET B 1 215 ? -0.595 -47.938 -9.625 1 91.94 215 MET B CA 1
ATOM 6411 C C . MET B 1 215 ? -0.75 -49.25 -8.883 1 91.94 215 MET B C 1
ATOM 6413 O O . MET B 1 215 ? -1.852 -49.625 -8.453 1 91.94 215 MET B O 1
ATOM 6417 N N . SER B 1 216 ? 0.382 -49.875 -8.742 1 91.25 216 SER B N 1
ATOM 6418 C CA . SER B 1 216 ? 0.376 -51.062 -7.891 1 91.25 216 SER B CA 1
ATOM 6419 C C . SER B 1 216 ? 0.374 -50.688 -6.414 1 91.25 216 SER B C 1
ATOM 6421 O O . SER B 1 216 ? 0.514 -49.5 -6.07 1 91.25 216 SER B O 1
ATOM 6423 N N . ILE B 1 217 ? 0.17 -51.719 -5.625 1 86.69 217 ILE B N 1
ATOM 6424 C CA . ILE B 1 217 ? 0.187 -51.469 -4.184 1 86.69 217 ILE B CA 1
ATOM 6425 C C . ILE B 1 217 ? 1.563 -50.969 -3.76 1 86.69 217 ILE B C 1
ATOM 6427 O O . ILE B 1 217 ? 1.668 -50.031 -2.977 1 86.69 217 ILE B O 1
ATOM 6431 N N . LYS B 1 218 ? 2.512 -51.531 -4.324 1 89.56 218 LYS B N 1
ATOM 6432 C CA . LYS B 1 218 ? 3.883 -51.125 -4.004 1 89.56 218 LYS B CA 1
ATOM 6433 C C . LYS B 1 218 ? 4.18 -49.719 -4.465 1 89.56 218 LYS B C 1
ATOM 6435 O O . LYS B 1 218 ? 4.766 -48.906 -3.723 1 89.56 218 LYS B O 1
ATOM 6440 N N . GLU B 1 219 ? 3.756 -49.438 -5.621 1 89.81 219 GLU B N 1
ATOM 6441 C CA . GLU B 1 219 ? 3.992 -48.125 -6.184 1 89.81 219 GLU B CA 1
ATOM 6442 C C . GLU B 1 219 ? 3.266 -47.031 -5.379 1 89.81 219 GLU B C 1
ATOM 6444 O O . GLU B 1 219 ? 3.791 -45.938 -5.188 1 89.81 219 GLU B O 1
ATOM 6449 N N . GLN B 1 220 ? 2.145 -47.344 -4.996 1 86.62 220 GLN B N 1
ATOM 6450 C CA . GLN B 1 220 ? 1.361 -46.375 -4.215 1 86.62 220 GLN B CA 1
ATOM 6451 C C . GLN B 1 220 ? 2.043 -46.062 -2.883 1 86.62 220 GLN B C 1
ATOM 6453 O O . GLN B 1 220 ? 2.084 -44.906 -2.455 1 86.62 220 GLN B O 1
ATOM 6458 N N . GLU B 1 221 ? 2.516 -47.062 -2.256 1 85.69 221 GLU B N 1
ATOM 6459 C CA . GLU B 1 221 ? 3.219 -46.906 -0.988 1 85.69 221 GLU B CA 1
ATOM 6460 C C . GLU B 1 221 ? 4.484 -46.062 -1.174 1 85.69 221 GLU B C 1
ATOM 6462 O O . GLU B 1 221 ? 4.762 -45.156 -0.386 1 85.69 221 GLU B O 1
ATOM 6467 N N . GLU B 1 222 ? 5.133 -46.344 -2.223 1 86.62 222 GLU B N 1
ATOM 6468 C CA . GLU B 1 222 ? 6.367 -45.625 -2.508 1 86.62 222 GLU B CA 1
ATOM 6469 C C . GLU B 1 222 ? 6.078 -44.156 -2.863 1 86.62 222 GLU B C 1
ATOM 6471 O O . GLU B 1 222 ? 6.805 -43.25 -2.441 1 86.62 222 GLU B O 1
ATOM 6476 N N . TYR B 1 223 ? 5.07 -44.031 -3.594 1 84.25 223 TYR B N 1
ATOM 6477 C CA . TYR B 1 223 ? 4.711 -42.688 -4.031 1 84.25 223 TYR B CA 1
ATOM 6478 C C . TYR B 1 223 ? 4.262 -41.812 -2.852 1 84.25 223 TYR B C 1
ATOM 6480 O O . TYR B 1 223 ? 4.621 -40.656 -2.754 1 84.25 223 TYR B O 1
ATOM 6488 N N . GLN B 1 224 ? 3.529 -42.406 -1.982 1 80.06 224 GLN B N 1
ATOM 6489 C CA . GLN B 1 224 ? 3.078 -41.688 -0.792 1 80.06 224 GLN B CA 1
ATOM 6490 C C . GLN B 1 224 ? 4.254 -41.312 0.106 1 80.06 224 GLN B C 1
ATOM 6492 O O . GLN B 1 224 ? 4.277 -40.25 0.695 1 80.06 224 GLN B O 1
ATOM 6497 N N . GLN B 1 225 ? 5.184 -42.156 0.161 1 82.5 225 GLN B N 1
ATOM 6498 C CA . GLN B 1 225 ? 6.383 -41.875 0.941 1 82.5 225 GLN B CA 1
ATOM 6499 C C . GLN B 1 225 ? 7.188 -40.75 0.327 1 82.5 225 GLN B C 1
ATOM 6501 O O . GLN B 1 225 ? 7.711 -39.875 1.045 1 82.5 225 GLN B O 1
ATOM 6506 N N . GLN B 1 226 ? 7.223 -40.75 -0.916 1 79.12 226 GLN B N 1
ATOM 6507 C CA . GLN B 1 226 ? 7.938 -39.688 -1.624 1 79.12 226 GLN B CA 1
ATOM 6508 C C . GLN B 1 226 ? 7.27 -38.344 -1.407 1 79.12 226 GLN B C 1
ATOM 6510 O O . GLN B 1 226 ? 7.949 -37.344 -1.171 1 79.12 226 GLN B O 1
ATOM 6515 N N . LEU B 1 227 ? 6.008 -38.344 -1.489 1 74.25 227 LEU B N 1
ATOM 6516 C CA . LEU B 1 227 ? 5.266 -37.125 -1.307 1 74.25 227 LEU B CA 1
ATOM 6517 C C . LEU B 1 227 ? 5.434 -36.594 0.114 1 74.25 227 LEU B C 1
ATOM 6519 O O . LEU B 1 227 ? 5.543 -35.375 0.32 1 74.25 227 LEU B O 1
ATOM 6523 N N . GLN B 1 228 ? 5.453 -37.438 1.043 1 73.56 228 GLN B N 1
ATOM 6524 C CA . GLN B 1 228 ? 5.633 -37.062 2.439 1 73.56 228 GLN B CA 1
ATOM 6525 C C . GLN B 1 228 ? 7.027 -36.5 2.678 1 73.56 228 GLN B C 1
ATOM 6527 O O . GLN B 1 228 ? 7.188 -35.531 3.416 1 73.56 228 GLN B O 1
ATOM 6532 N N . GLN B 1 229 ? 7.922 -37.031 2.062 1 73.19 229 GLN B N 1
ATOM 6533 C CA . GLN B 1 229 ? 9.289 -36.562 2.195 1 73.19 229 GLN B CA 1
ATOM 6534 C C . GLN B 1 229 ? 9.461 -35.188 1.546 1 73.19 229 GLN B C 1
ATOM 6536 O O . GLN B 1 229 ? 10.141 -34.312 2.088 1 73.19 229 GLN B O 1
ATOM 6541 N N . GLU B 1 230 ? 8.797 -35.031 0.453 1 68.88 230 GLU B N 1
ATOM 6542 C CA . GLU B 1 230 ? 8.867 -33.75 -0.263 1 68.88 230 GLU B CA 1
ATOM 6543 C C . GLU B 1 230 ? 8.164 -32.625 0.511 1 68.88 230 GLU B C 1
ATOM 6545 O O . GLU B 1 230 ? 8.648 -31.5 0.555 1 68.88 230 GLU B O 1
ATOM 6550 N N . SER B 1 231 ? 7.016 -33.031 1.028 1 63.66 231 SER B N 1
ATOM 6551 C CA . SER B 1 231 ? 6.25 -32.062 1.805 1 63.66 231 SER B CA 1
ATOM 6552 C C . SER B 1 231 ? 7.02 -31.609 3.043 1 63.66 231 SER B C 1
ATOM 6554 O O . SER B 1 231 ? 6.969 -30.438 3.424 1 63.66 231 SER B O 1
ATOM 6556 N N . LYS B 1 232 ? 7.617 -32.531 3.688 1 57.78 232 LYS B N 1
ATOM 6557 C CA . LYS B 1 232 ? 8.43 -32.219 4.859 1 57.78 232 LYS B CA 1
ATOM 6558 C C . LYS B 1 232 ? 9.586 -31.281 4.492 1 57.78 232 LYS B C 1
ATOM 6560 O O . LYS B 1 232 ? 9.922 -30.375 5.25 1 57.78 232 LYS B O 1
ATOM 6565 N N . SER B 1 233 ? 10.055 -31.547 3.355 1 54.94 233 SER B N 1
ATOM 6566 C CA . SER B 1 233 ? 11.203 -30.75 2.938 1 54.94 233 SER B CA 1
ATOM 6567 C C . SER B 1 233 ? 10.781 -29.344 2.543 1 54.94 233 SER B C 1
ATOM 6569 O O . SER B 1 233 ? 11.492 -28.375 2.818 1 54.94 233 SER B O 1
ATOM 6571 N N . LEU B 1 234 ? 9.664 -29.219 1.883 1 51.09 234 LEU B N 1
ATOM 6572 C CA . LEU B 1 234 ? 9.195 -27.922 1.416 1 51.09 234 LEU B CA 1
ATOM 6573 C C . LEU B 1 234 ? 8.594 -27.125 2.562 1 51.09 234 LEU B C 1
ATOM 6575 O O . LEU B 1 234 ? 8.789 -25.906 2.641 1 51.09 234 LEU B O 1
ATOM 6579 N N . ILE B 1 235 ? 7.43 -27.844 3.217 1 47.44 235 ILE B N 1
ATOM 6580 C CA . ILE B 1 235 ? 6.656 -27.125 4.227 1 47.44 235 ILE B CA 1
ATOM 6581 C C . ILE B 1 235 ? 7.586 -26.641 5.336 1 47.44 235 ILE B C 1
ATOM 6583 O O . ILE B 1 235 ? 7.379 -25.562 5.902 1 47.44 235 ILE B O 1
ATOM 6587 N N . ASN B 1 236 ? 8.164 -27.688 5.961 1 42.72 236 ASN B N 1
ATOM 6588 C CA . ASN B 1 236 ? 8.852 -27.109 7.109 1 42.72 236 ASN B CA 1
ATOM 6589 C C . ASN B 1 236 ? 9.445 -25.75 6.77 1 42.72 236 ASN B C 1
ATOM 6591 O O . ASN B 1 236 ? 9.516 -24.859 7.625 1 42.72 236 ASN B O 1
ATOM 6595 N N . GLN B 1 237 ? 10.336 -25.562 5.574 1 44.66 237 GLN B N 1
ATOM 6596 C CA . GLN B 1 237 ? 11.18 -24.375 5.445 1 44.66 237 GLN B CA 1
ATOM 6597 C C . GLN B 1 237 ? 10.477 -23.297 4.629 1 44.66 237 GLN B C 1
ATOM 6599 O O . GLN B 1 237 ? 9.703 -23.594 3.721 1 44.66 237 GLN B O 1
ATOM 6604 N N . ASP B 1 238 ? 10.398 -21.938 4.965 1 50.88 238 ASP B N 1
ATOM 6605 C CA . ASP B 1 238 ? 10.25 -20.578 4.461 1 50.88 238 ASP B CA 1
ATOM 6606 C C . ASP B 1 238 ? 10.523 -20.516 2.959 1 50.88 238 ASP B C 1
ATOM 6608 O O . ASP B 1 238 ? 10.891 -19.453 2.434 1 50.88 238 ASP B O 1
ATOM 6612 N N . GLN B 1 239 ? 9.945 -21.766 2.098 1 60.47 239 GLN B N 1
ATOM 6613 C CA . GLN B 1 239 ? 10.289 -21.703 0.682 1 60.47 239 GLN B CA 1
ATOM 6614 C C . GLN B 1 239 ? 11.805 -21.609 0.487 1 60.47 239 GLN B C 1
ATOM 6616 O O . GLN B 1 239 ? 12.281 -20.781 -0.293 1 60.47 239 GLN B O 1
ATOM 6621 N N . ILE B 1 240 ? 12.469 -22.328 1.333 1 67.44 240 ILE B N 1
ATOM 6622 C CA . ILE B 1 240 ? 13.93 -22.328 1.292 1 67.44 240 ILE B CA 1
ATOM 6623 C C . ILE B 1 240 ? 14.43 -23.641 0.697 1 67.44 240 ILE B C 1
ATOM 6625 O O . ILE B 1 240 ? 14.086 -24.719 1.182 1 67.44 240 ILE B O 1
ATOM 6629 N N . LEU B 1 241 ? 14.969 -23.594 -0.423 1 81.88 241 LEU B N 1
ATOM 6630 C CA . LEU B 1 241 ? 15.641 -24.719 -1.07 1 81.88 241 LEU B CA 1
ATOM 6631 C C . LEU B 1 241 ? 17.141 -24.703 -0.789 1 81.88 241 LEU B C 1
ATOM 6633 O O . LEU B 1 241 ? 17.734 -23.625 -0.686 1 81.88 241 LEU B O 1
ATOM 6637 N N . GLU B 1 242 ? 17.719 -25.844 -0.578 1 86.25 242 GLU B N 1
ATOM 6638 C CA . GLU B 1 242 ? 19.172 -25.969 -0.419 1 86.25 242 GLU B CA 1
ATOM 6639 C C . GLU B 1 242 ? 19.797 -26.688 -1.601 1 86.25 242 GLU B C 1
ATOM 6641 O O . GLU B 1 242 ? 19.219 -27.641 -2.131 1 86.25 242 GLU B O 1
ATOM 6646 N N . THR B 1 243 ? 20.844 -26.188 -2.031 1 89.69 243 THR B N 1
ATOM 6647 C CA . THR B 1 243 ? 21.547 -26.828 -3.141 1 89.69 243 THR B CA 1
ATOM 6648 C C . THR B 1 243 ? 23.062 -26.734 -2.953 1 89.69 243 THR B C 1
ATOM 6650 O O . THR B 1 243 ? 23.547 -25.875 -2.223 1 89.69 243 THR B O 1
ATOM 6653 N N . SER B 1 244 ? 23.766 -27.672 -3.521 1 91.94 244 SER B N 1
ATOM 6654 C CA . SER B 1 244 ? 25.234 -27.641 -3.533 1 91.94 244 SER B CA 1
ATOM 6655 C C . SER B 1 244 ? 25.766 -27.594 -4.961 1 91.94 244 SER B C 1
ATOM 6657 O O . SER B 1 244 ? 26.969 -27.797 -5.184 1 91.94 244 SER B O 1
ATOM 6659 N N . GLN B 1 245 ? 24.859 -27.312 -5.824 1 93.31 245 GLN B N 1
ATOM 6660 C CA . GLN B 1 245 ? 25.266 -27.203 -7.227 1 93.31 245 GLN B CA 1
ATOM 6661 C C . GLN B 1 245 ? 26.094 -25.938 -7.465 1 93.31 245 GLN B C 1
ATOM 6663 O O . GLN B 1 245 ? 25.953 -24.953 -6.75 1 93.31 245 GLN B O 1
ATOM 6668 N N . GLU B 1 246 ? 26.906 -26.031 -8.492 1 96.38 246 GLU B N 1
ATOM 6669 C CA . GLU B 1 246 ? 27.75 -24.891 -8.828 1 96.38 246 GLU B CA 1
ATOM 6670 C C . GLU B 1 246 ? 26.938 -23.797 -9.516 1 96.38 246 GLU B C 1
ATOM 6672 O O . GLU B 1 246 ? 27.312 -22.625 -9.484 1 96.38 246 GLU B O 1
ATOM 6677 N N . LYS B 1 247 ? 25.875 -24.25 -10.188 1 97.62 247 LYS B N 1
ATOM 6678 C CA . LYS B 1 247 ? 25.016 -23.312 -10.914 1 97.62 247 LYS B CA 1
ATOM 6679 C C . LYS B 1 247 ? 23.547 -23.594 -10.648 1 97.62 247 LYS B C 1
ATOM 6681 O O . LYS B 1 247 ? 23.172 -24.703 -10.281 1 97.62 247 LYS B O 1
ATOM 6686 N N . TYR B 1 248 ? 22.781 -22.625 -10.688 1 97.81 248 TYR B N 1
ATOM 6687 C CA . TYR B 1 248 ? 21.328 -22.719 -10.594 1 97.81 248 TYR B CA 1
ATOM 6688 C C . TYR B 1 248 ? 20.656 -22 -11.766 1 97.81 248 TYR B C 1
ATOM 6690 O O . TYR B 1 248 ? 20.797 -20.797 -11.922 1 97.81 248 TYR B O 1
ATOM 6698 N N . LYS B 1 249 ? 19.969 -22.703 -12.57 1 98.44 249 LYS B N 1
ATOM 6699 C CA . LYS B 1 249 ? 19.453 -22.172 -13.828 1 98.44 249 LYS B CA 1
ATOM 6700 C C . LYS B 1 249 ? 17.938 -22.016 -13.773 1 98.44 249 LYS B C 1
ATOM 6702 O O . LYS B 1 249 ? 17.219 -22.938 -13.391 1 98.44 249 LYS B O 1
ATOM 6707 N N . VAL B 1 250 ? 17.422 -20.781 -14.117 1 98.75 250 VAL B N 1
ATOM 6708 C CA . VAL B 1 250 ? 15.992 -20.453 -14.164 1 98.75 250 VAL B CA 1
ATOM 6709 C C . VAL B 1 250 ? 15.562 -20.25 -15.609 1 98.75 250 VAL B C 1
ATOM 6711 O O . VAL B 1 250 ? 16.172 -19.453 -16.344 1 98.75 250 VAL B O 1
ATOM 6714 N N . MET B 1 251 ? 14.57 -20.969 -16.047 1 98.75 251 MET B N 1
ATOM 6715 C CA . MET B 1 251 ? 13.969 -20.797 -17.359 1 98.75 251 MET B CA 1
ATOM 6716 C C . MET B 1 251 ? 12.625 -20.078 -17.25 1 98.75 251 MET B C 1
ATOM 6718 O O . MET B 1 251 ? 11.75 -20.5 -16.5 1 98.75 251 MET B O 1
ATOM 6722 N N . GLN B 1 252 ? 12.5 -18.984 -17.938 1 98.88 252 GLN B N 1
ATOM 6723 C CA . GLN B 1 252 ? 11.25 -18.234 -17.922 1 98.88 252 GLN B CA 1
ATOM 6724 C C . GLN B 1 252 ? 10.375 -18.594 -19.125 1 98.88 252 GLN B C 1
ATOM 6726 O O . GLN B 1 252 ? 10.875 -18.672 -20.25 1 98.88 252 GLN B O 1
ATOM 6731 N N . LEU B 1 253 ? 9.141 -18.875 -18.891 1 98.81 253 LEU B N 1
ATOM 6732 C CA . LEU B 1 253 ? 8.125 -19.047 -19.922 1 98.81 253 LEU B CA 1
ATOM 6733 C C . LEU B 1 253 ? 7.055 -17.969 -19.812 1 98.81 253 LEU B C 1
ATOM 6735 O O . LEU B 1 253 ? 6.574 -17.672 -18.719 1 98.81 253 LEU B O 1
ATOM 6739 N N . SER B 1 254 ? 6.707 -17.344 -20.906 1 98.5 254 SER B N 1
ATOM 6740 C CA . SER B 1 254 ? 5.66 -16.328 -20.859 1 98.5 254 SER B CA 1
ATOM 6741 C C . SER B 1 254 ? 4.848 -16.312 -22.156 1 98.5 254 SER B C 1
ATOM 6743 O O . SER B 1 254 ? 5.363 -16.641 -23.234 1 98.5 254 SER B O 1
ATOM 6745 N N . ASP B 1 255 ? 3.564 -15.984 -22.016 1 98.31 255 ASP B N 1
ATOM 6746 C CA . ASP B 1 255 ? 2.664 -15.789 -23.156 1 98.31 255 ASP B CA 1
ATOM 6747 C C . ASP B 1 255 ? 2.607 -17.031 -24.031 1 98.31 255 ASP B C 1
ATOM 6749 O O . ASP B 1 255 ? 2.842 -16.969 -25.234 1 98.31 255 ASP B O 1
ATOM 6753 N N . LEU B 1 256 ? 2.25 -18.062 -23.375 1 98.38 256 LEU B N 1
ATOM 6754 C CA . LEU B 1 256 ? 2.186 -19.344 -24.062 1 98.38 256 LEU B CA 1
ATOM 6755 C C . LEU B 1 256 ? 0.874 -19.484 -24.828 1 98.38 256 LEU B C 1
ATOM 6757 O O . LEU B 1 256 ? 0.834 -20.109 -25.891 1 98.38 256 LEU B O 1
ATOM 6761 N N . HIS B 1 257 ? -0.264 -19.078 -24.312 1 97.56 257 HIS B N 1
ATOM 6762 C CA . HIS B 1 257 ? -1.567 -18.969 -24.953 1 97.56 257 HIS B CA 1
ATOM 6763 C C . HIS B 1 257 ? -2.078 -20.328 -25.422 1 97.56 257 HIS B C 1
ATOM 6765 O O . HIS B 1 257 ? -2.58 -20.453 -26.531 1 97.56 257 HIS B O 1
ATOM 6771 N N . PHE B 1 258 ? -1.945 -21.297 -24.609 1 97 258 PHE B N 1
ATOM 6772 C CA . PHE B 1 258 ? -2.475 -22.625 -24.922 1 97 258 PHE B CA 1
ATOM 6773 C C . PHE B 1 258 ? -3.998 -22.609 -24.953 1 97 258 PHE B C 1
ATOM 6775 O O . PHE B 1 258 ? -4.629 -21.875 -24.188 1 97 258 PHE B O 1
ATOM 6782 N N . GLY B 1 259 ? -4.535 -23.422 -25.812 1 93.31 259 GLY B N 1
ATOM 6783 C CA . GLY B 1 259 ? -5.953 -23.766 -25.844 1 93.31 259 GLY B CA 1
ATOM 6784 C C . GLY B 1 259 ? -6.219 -25.25 -25.781 1 93.31 259 GLY B C 1
ATOM 6785 O O . GLY B 1 259 ? -5.285 -26.047 -25.688 1 93.31 259 GLY B O 1
ATOM 6786 N N . GLN B 1 260 ? -7.477 -25.609 -25.656 1 90.38 260 GLN B N 1
ATOM 6787 C CA . GLN B 1 260 ? -7.82 -27.031 -25.641 1 90.38 260 GLN B CA 1
ATOM 6788 C C . GLN B 1 260 ? -7.77 -27.625 -27.031 1 90.38 260 GLN B C 1
ATOM 6790 O O . GLN B 1 260 ? -7.691 -28.859 -27.188 1 90.38 260 GLN B O 1
ATOM 6795 N N . ASP B 1 261 ? -7.816 -26.719 -28 1 88.31 261 ASP B N 1
ATOM 6796 C CA . ASP B 1 261 ? -7.664 -27.125 -29.406 1 88.31 261 ASP B CA 1
ATOM 6797 C C . ASP B 1 261 ? -6.188 -27.219 -29.781 1 88.31 261 ASP B C 1
ATOM 6799 O O . ASP B 1 261 ? -5.316 -27.266 -28.906 1 88.31 261 ASP B O 1
ATOM 6803 N N . LEU B 1 262 ? -5.918 -27.375 -31.094 1 88.56 262 LEU B N 1
ATOM 6804 C CA . LEU B 1 262 ? -4.551 -27.578 -31.562 1 88.56 262 LEU B CA 1
ATOM 6805 C C . LEU B 1 262 ? -3.838 -26.234 -31.719 1 88.56 262 LEU B C 1
ATOM 6807 O O . LEU B 1 262 ? -2.652 -26.188 -32.062 1 88.56 262 LEU B O 1
ATOM 6811 N N . GLY B 1 263 ? -4.512 -25.125 -31.453 1 88.12 263 GLY B N 1
ATOM 6812 C CA . GLY B 1 263 ? -3.898 -23.812 -31.547 1 88.12 263 GLY B CA 1
ATOM 6813 C C . GLY B 1 263 ? -4.371 -23 -32.75 1 88.12 263 GLY B C 1
ATOM 6814 O O . GLY B 1 263 ? -5.176 -23.484 -33.531 1 88.12 263 GLY B O 1
ATOM 6815 N N . ARG B 1 264 ? -3.912 -21.75 -32.75 1 82.12 264 ARG B N 1
ATOM 6816 C CA . ARG B 1 264 ? -4.266 -20.859 -33.875 1 82.12 264 ARG B CA 1
ATOM 6817 C C . ARG B 1 264 ? -3.488 -21.203 -35.125 1 82.12 264 ARG B C 1
ATOM 6819 O O . ARG B 1 264 ? -2.391 -21.766 -35.062 1 82.12 264 ARG B O 1
ATOM 6826 N N . CYS B 1 265 ? -4.086 -21.141 -36.281 1 71.69 265 CYS B N 1
ATOM 6827 C CA . CYS B 1 265 ? -3.432 -21.469 -37.531 1 71.69 265 CYS B CA 1
ATOM 6828 C C . CYS B 1 265 ? -2.463 -20.359 -37.938 1 71.69 265 CYS B C 1
ATOM 6830 O O . CYS B 1 265 ? -2.752 -19.172 -37.75 1 71.69 265 CYS B O 1
ATOM 6832 N N . SER B 1 266 ? -1.065 -20.438 -37.812 1 56.75 266 SER B N 1
ATOM 6833 C CA . SER B 1 266 ? -0.074 -19.438 -38.188 1 56.75 266 SER B CA 1
ATOM 6834 C C . SER B 1 266 ? -0.315 -18.922 -39.625 1 56.75 266 SER B C 1
ATOM 6836 O O . SER B 1 266 ? -0.705 -19.688 -40.5 1 56.75 266 SER B O 1
ATOM 6838 N N . SER B 1 267 ? -0.464 -17.484 -39.875 1 47.44 267 SER B N 1
ATOM 6839 C CA . SER B 1 267 ? -0.611 -16.891 -41.188 1 47.44 267 SER B CA 1
ATOM 6840 C C . SER B 1 267 ? 0.593 -17.188 -42.094 1 47.44 267 SER B C 1
ATOM 6842 O O . SER B 1 267 ? 0.582 -16.891 -43.281 1 47.44 267 SER B O 1
ATOM 6844 N N . THR B 1 268 ? 1.908 -17.062 -41.531 1 41.34 268 THR B N 1
ATOM 6845 C CA . THR B 1 268 ? 3.027 -16.969 -42.469 1 41.34 268 THR B CA 1
ATOM 6846 C C . THR B 1 268 ? 3 -18.141 -43.469 1 41.34 268 THR B C 1
ATOM 6848 O O . THR B 1 268 ? 3.719 -18.125 -44.469 1 41.34 268 THR B O 1
ATOM 6851 N N . GLY B 1 269 ? 3.404 -19.359 -43.125 1 37.41 269 GLY B N 1
ATOM 6852 C CA . GLY B 1 269 ? 3.781 -20.312 -44.156 1 37.41 269 GLY B CA 1
ATOM 6853 C C . GLY B 1 269 ? 2.695 -20.531 -45.188 1 37.41 269 GLY B C 1
ATOM 6854 O O . GLY B 1 269 ? 1.537 -20.172 -44.969 1 37.41 269 GLY B O 1
ATOM 6855 N N . ALA B 1 270 ? 3.271 -21.125 -46.562 1 34.59 270 ALA B N 1
ATOM 6856 C CA . ALA B 1 270 ? 2.773 -21.5 -47.906 1 34.59 270 ALA B CA 1
ATOM 6857 C C . ALA B 1 270 ? 1.35 -22.047 -47.812 1 34.59 270 ALA B C 1
ATOM 6859 O O . ALA B 1 270 ? 0.877 -22.391 -46.719 1 34.59 270 ALA B O 1
ATOM 6860 N N . GLY B 1 271 ? 0.814 -22.469 -49.031 1 32.62 271 GLY B N 1
ATOM 6861 C CA . GLY B 1 271 ? -0.367 -22.953 -49.75 1 32.62 271 GLY B CA 1
ATOM 6862 C C . GLY B 1 271 ? -1.176 -23.938 -48.906 1 32.62 271 GLY B C 1
ATOM 6863 O O . GLY B 1 271 ? -2.266 -24.344 -49.312 1 32.62 271 GLY B O 1
ATOM 6864 N N . THR B 1 272 ? -0.454 -25.109 -48.625 1 33.47 272 THR B N 1
ATOM 6865 C CA . THR B 1 272 ? -1.269 -26.312 -48.719 1 33.47 272 THR B CA 1
ATOM 6866 C C . THR B 1 272 ? -2.395 -26.297 -47.688 1 33.47 272 THR B C 1
ATOM 6868 O O . THR B 1 272 ? -2.23 -25.766 -46.594 1 33.47 272 THR B O 1
ATOM 6871 N N . THR B 1 273 ? -3.672 -26.484 -48.188 1 38.06 273 THR B N 1
ATOM 6872 C CA . THR B 1 273 ? -5.004 -26.844 -47.719 1 38.06 273 THR B CA 1
ATOM 6873 C C . THR B 1 273 ? -4.926 -27.547 -46.375 1 38.06 273 THR B C 1
ATOM 6875 O O . THR B 1 273 ? -5.867 -27.484 -45.562 1 38.06 273 THR B O 1
ATOM 6878 N N . ASP B 1 274 ? -4.25 -28.734 -46.219 1 38.09 274 ASP B N 1
ATOM 6879 C CA . ASP B 1 274 ? -4.477 -29.859 -45.344 1 38.09 274 ASP B CA 1
ATOM 6880 C C . ASP B 1 274 ? -3.82 -29.625 -43.969 1 38.09 274 ASP B C 1
ATOM 6882 O O . ASP B 1 274 ? -3.703 -30.547 -43.156 1 38.09 274 ASP B O 1
ATOM 6886 N N . VAL B 1 275 ? -2.83 -28.703 -43.781 1 46.84 275 VAL B N 1
ATOM 6887 C CA . VAL B 1 275 ? -2.053 -28.812 -42.562 1 46.84 275 VAL B CA 1
ATOM 6888 C C . VAL B 1 275 ? -2.83 -28.188 -41.406 1 46.84 275 VAL B C 1
ATOM 6890 O O . VAL B 1 275 ? -3.117 -26.984 -41.406 1 46.84 275 VAL B O 1
ATOM 6893 N N . LYS B 1 276 ? -3.625 -28.953 -40.562 1 58 276 LYS B N 1
ATOM 6894 C CA . LYS B 1 276 ? -4.316 -28.75 -39.312 1 58 276 LYS B CA 1
ATOM 6895 C C . LYS B 1 276 ? -3.502 -27.859 -38.375 1 58 276 LYS B C 1
ATOM 6897 O O . LYS B 1 276 ? -2.283 -28.016 -38.25 1 58 276 LYS B O 1
ATOM 6902 N N . CYS B 1 277 ? -3.969 -26.688 -37.875 1 69.25 277 CYS B N 1
ATOM 6903 C CA . CYS B 1 277 ? -3.434 -25.734 -36.906 1 69.25 277 CYS B CA 1
ATOM 6904 C C . CYS B 1 277 ? -2.738 -26.438 -35.75 1 69.25 277 CYS B C 1
ATOM 6906 O O . CYS B 1 277 ? -3.35 -27.266 -35.062 1 69.25 277 CYS B O 1
ATOM 6908 N N . SER B 1 278 ? -1.287 -26.359 -35.719 1 85.44 278 SER B N 1
ATOM 6909 C CA . SER B 1 278 ? -0.568 -27.125 -34.719 1 85.44 278 SER B CA 1
ATOM 6910 C C . SER B 1 278 ? 0.292 -26.234 -33.844 1 85.44 278 SER B C 1
ATOM 6912 O O . SER B 1 278 ? 1.384 -26.625 -33.406 1 85.44 278 SER B O 1
ATOM 6914 N N . SER B 1 279 ? -0.15 -24.984 -33.688 1 91.81 279 SER B N 1
ATOM 6915 C CA . SER B 1 279 ? 0.651 -24 -32.938 1 91.81 279 SER B CA 1
ATOM 6916 C C . SER B 1 279 ? 0.941 -24.484 -31.531 1 91.81 279 SER B C 1
ATOM 6918 O O . SER B 1 279 ? 2.053 -24.312 -31.031 1 91.81 279 SER B O 1
ATOM 6920 N N . ASP B 1 280 ? -0.023 -25.125 -30.906 1 94.38 280 ASP B N 1
ATOM 6921 C CA . ASP B 1 280 ? 0.175 -25.578 -29.531 1 94.38 280 ASP B CA 1
ATOM 6922 C C . ASP B 1 280 ? 1.185 -26.719 -29.484 1 94.38 280 ASP B C 1
ATOM 6924 O O . ASP B 1 280 ? 1.976 -26.812 -28.547 1 94.38 280 ASP B O 1
ATOM 6928 N N . LEU B 1 281 ? 1.12 -27.594 -30.484 1 93.19 281 LEU B N 1
ATOM 6929 C CA . LEU B 1 281 ? 2.088 -28.688 -30.547 1 93.19 281 LEU B CA 1
ATOM 6930 C C . LEU B 1 281 ? 3.502 -28.156 -30.734 1 93.19 281 LEU B C 1
ATOM 6932 O O . LEU B 1 281 ? 4.453 -28.672 -30.156 1 93.19 281 LEU B O 1
ATOM 6936 N N . LYS B 1 282 ? 3.602 -27.172 -31.562 1 92.44 282 LYS B N 1
ATOM 6937 C CA . LYS B 1 282 ? 4.898 -26.531 -31.781 1 92.44 282 LYS B CA 1
ATOM 6938 C C . LYS B 1 282 ? 5.449 -25.953 -30.469 1 92.44 282 LYS B C 1
ATOM 6940 O O . LYS B 1 282 ? 6.637 -26.094 -30.188 1 92.44 282 LYS B O 1
ATOM 6945 N N . THR B 1 283 ? 4.609 -25.312 -29.75 1 96.06 283 THR B N 1
ATOM 6946 C CA . THR B 1 283 ? 5.004 -24.734 -28.469 1 96.06 283 THR B CA 1
ATOM 6947 C C . THR B 1 283 ? 5.445 -25.828 -27.5 1 96.06 283 THR B C 1
ATOM 6949 O O . THR B 1 283 ? 6.48 -25.688 -26.844 1 96.06 283 THR B O 1
ATOM 6952 N N . LEU B 1 284 ? 4.699 -26.938 -27.391 1 96.38 284 LEU B N 1
ATOM 6953 C CA . LEU B 1 284 ? 5.055 -28.047 -26.516 1 96.38 284 LEU B CA 1
ATOM 6954 C C . LEU B 1 284 ? 6.438 -28.594 -26.859 1 96.38 284 LEU B C 1
ATOM 6956 O O . LEU B 1 284 ? 7.266 -28.797 -25.969 1 96.38 284 LEU B O 1
ATOM 6960 N N . LYS B 1 285 ? 6.668 -28.766 -28.109 1 94.62 285 LYS B N 1
ATOM 6961 C CA . LYS B 1 285 ? 7.945 -29.312 -28.562 1 94.62 285 LYS B CA 1
ATOM 6962 C C . LYS B 1 285 ? 9.086 -28.344 -28.25 1 94.62 285 LYS B C 1
ATOM 6964 O O . LYS B 1 285 ? 10.18 -28.781 -27.859 1 94.62 285 LYS B O 1
ATOM 6969 N N . PHE B 1 286 ? 8.883 -27.094 -28.5 1 95.94 286 PHE B N 1
ATOM 6970 C CA . PHE B 1 286 ? 9.883 -26.078 -28.219 1 95.94 286 PHE B CA 1
ATOM 6971 C C . PHE B 1 286 ? 10.289 -26.094 -26.75 1 95.94 286 PHE B C 1
ATOM 6973 O O . PHE B 1 286 ? 11.484 -26.125 -26.438 1 95.94 286 PHE B O 1
ATOM 6980 N N . ILE B 1 287 ? 9.305 -26.141 -25.875 1 97.88 287 ILE B N 1
ATOM 6981 C CA . ILE B 1 287 ? 9.57 -26.172 -24.438 1 97.88 287 ILE B CA 1
ATOM 6982 C C . ILE B 1 287 ? 10.297 -27.453 -24.062 1 97.88 287 ILE B C 1
ATOM 6984 O O . ILE B 1 287 ? 11.297 -27.438 -23.344 1 97.88 287 ILE B O 1
ATOM 6988 N N . GLU B 1 288 ? 9.805 -28.594 -24.562 1 96.5 288 GLU B N 1
ATOM 6989 C CA . GLU B 1 288 ? 10.414 -29.891 -24.266 1 96.5 288 GLU B CA 1
ATOM 6990 C C . GLU B 1 288 ? 11.875 -29.922 -24.688 1 96.5 288 GLU B C 1
ATOM 6992 O O . GLU B 1 288 ? 12.742 -30.359 -23.922 1 96.5 288 GLU B O 1
ATOM 6997 N N . THR B 1 289 ? 12.125 -29.469 -25.875 1 95.81 289 THR B N 1
ATOM 6998 C CA . THR B 1 289 ? 13.484 -29.469 -26.406 1 95.81 289 THR B CA 1
ATOM 6999 C C . THR B 1 289 ? 14.383 -28.562 -25.578 1 95.81 289 THR B C 1
ATOM 7001 O O . THR B 1 289 ? 15.539 -28.891 -25.312 1 95.81 289 THR B O 1
ATOM 7004 N N . THR B 1 290 ? 13.883 -27.422 -25.234 1 97 290 THR B N 1
ATOM 7005 C CA . THR B 1 290 ? 14.688 -26.469 -24.469 1 97 290 THR B CA 1
ATOM 7006 C C . THR B 1 290 ? 14.992 -27.031 -23.078 1 97 290 THR B C 1
ATOM 7008 O O . THR B 1 290 ? 16.109 -26.859 -22.562 1 97 290 THR B O 1
ATOM 7011 N N . ILE B 1 291 ? 14.023 -27.688 -22.406 1 97.69 291 ILE B N 1
ATOM 7012 C CA . ILE B 1 291 ? 14.25 -28.297 -21.109 1 97.69 291 ILE B CA 1
ATOM 7013 C C . ILE B 1 291 ? 15.352 -29.359 -21.234 1 97.69 291 ILE B C 1
ATOM 7015 O O . ILE B 1 291 ? 16.234 -29.438 -20.359 1 97.69 291 ILE B O 1
ATOM 7019 N N . GLN B 1 292 ? 15.344 -30.094 -22.281 1 95.5 292 GLN B N 1
ATOM 7020 C CA . GLN B 1 292 ? 16.344 -31.141 -22.484 1 95.5 292 GLN B CA 1
ATOM 7021 C C . GLN B 1 292 ? 17.734 -30.547 -22.688 1 95.5 292 GLN B C 1
ATOM 7023 O O . GLN B 1 292 ? 18.719 -31.078 -22.188 1 95.5 292 GLN B O 1
ATOM 7028 N N . GLN B 1 293 ? 17.719 -29.484 -23.359 1 95.31 293 GLN B N 1
ATOM 7029 C CA . GLN B 1 293 ? 19 -28.844 -23.688 1 95.31 293 GLN B CA 1
ATOM 7030 C C . GLN B 1 293 ? 19.562 -28.094 -22.484 1 95.31 293 GLN B C 1
ATOM 7032 O O . GLN B 1 293 ? 20.766 -28.156 -22.234 1 95.31 293 GLN B O 1
ATOM 7037 N N . GLU B 1 294 ? 18.719 -27.422 -21.75 1 96.81 294 GLU B N 1
ATOM 7038 C CA . GLU B 1 294 ? 19.188 -26.469 -20.75 1 96.81 294 GLU B CA 1
ATOM 7039 C C . GLU B 1 294 ? 19.109 -27.078 -19.344 1 96.81 294 GLU B C 1
ATOM 7041 O O . GLU B 1 294 ? 19.797 -26.609 -18.422 1 96.81 294 GLU B O 1
ATOM 7046 N N . ARG B 1 295 ? 18.281 -28.078 -19.125 1 96.81 295 ARG B N 1
ATOM 7047 C CA . ARG B 1 295 ? 18.094 -28.734 -17.828 1 96.81 295 ARG B CA 1
ATOM 7048 C C . ARG B 1 295 ? 17.938 -27.703 -16.719 1 96.81 295 ARG B C 1
ATOM 7050 O O . ARG B 1 295 ? 18.688 -27.719 -15.75 1 96.81 295 ARG B O 1
ATOM 7057 N N . PRO B 1 296 ? 16.953 -26.875 -16.844 1 98.19 296 PRO B N 1
ATOM 7058 C CA . PRO B 1 296 ? 16.766 -25.859 -15.805 1 98.19 296 PRO B CA 1
ATOM 7059 C C . PRO B 1 296 ? 16.438 -26.469 -14.438 1 98.19 296 PRO B C 1
ATOM 7061 O O . PRO B 1 296 ? 15.812 -27.531 -14.367 1 98.19 296 PRO B O 1
ATOM 7064 N N . ASP B 1 297 ? 16.828 -25.781 -13.359 1 97.12 297 ASP B N 1
ATOM 7065 C CA . ASP B 1 297 ? 16.5 -26.172 -11.992 1 97.12 297 ASP B CA 1
ATOM 7066 C C . ASP B 1 297 ? 15.094 -25.703 -11.617 1 97.12 297 ASP B C 1
ATOM 7068 O O . ASP B 1 297 ? 14.445 -26.297 -10.766 1 97.12 297 ASP B O 1
ATOM 7072 N N . LEU B 1 298 ? 14.68 -24.594 -12.234 1 97.69 298 LEU B N 1
ATOM 7073 C CA . LEU B 1 298 ? 13.383 -23.984 -11.961 1 97.69 298 LEU B CA 1
ATOM 7074 C C . LEU B 1 298 ? 12.805 -23.344 -13.227 1 97.69 298 LEU B C 1
ATOM 7076 O O . LEU B 1 298 ? 13.531 -22.719 -14 1 97.69 298 LEU B O 1
ATOM 7080 N N . ILE B 1 299 ? 11.578 -23.547 -13.438 1 98.75 299 ILE B N 1
ATOM 7081 C CA . ILE B 1 299 ? 10.844 -22.844 -14.484 1 98.75 299 ILE B CA 1
ATOM 7082 C C . ILE B 1 299 ? 9.898 -21.828 -13.859 1 98.75 299 ILE B C 1
ATOM 7084 O O . ILE B 1 299 ? 9.156 -22.156 -12.93 1 98.75 299 ILE B O 1
ATOM 7088 N N . VAL B 1 300 ? 9.977 -20.578 -14.281 1 98.81 300 VAL B N 1
ATOM 7089 C CA . VAL B 1 300 ? 9.062 -19.531 -13.828 1 98.81 300 VAL B CA 1
ATOM 7090 C C . VAL B 1 300 ? 8.133 -19.125 -14.969 1 98.81 300 VAL B C 1
ATOM 7092 O O . VAL B 1 300 ? 8.586 -18.594 -15.992 1 98.81 300 VAL B O 1
ATOM 7095 N N . ILE B 1 301 ? 6.852 -19.375 -14.812 1 98.88 301 ILE B N 1
ATOM 7096 C CA . ILE B 1 301 ? 5.855 -18.984 -15.805 1 98.88 301 ILE B CA 1
ATOM 7097 C C . ILE B 1 301 ? 5.277 -17.625 -15.453 1 98.88 301 ILE B C 1
ATOM 7099 O O . ILE B 1 301 ? 4.652 -17.453 -14.406 1 98.88 301 ILE B O 1
ATOM 7103 N N . THR B 1 302 ? 5.387 -16.656 -16.391 1 98.56 302 THR B N 1
ATOM 7104 C CA . THR B 1 302 ? 5.082 -15.273 -16.062 1 98.56 302 THR B CA 1
ATOM 7105 C C . THR B 1 302 ? 3.865 -14.781 -16.828 1 98.56 302 THR B C 1
ATOM 7107 O O . THR B 1 302 ? 3.9 -13.695 -17.422 1 98.56 302 THR B O 1
ATOM 7110 N N . GLY B 1 303 ? 2.824 -15.609 -16.859 1 97.88 303 GLY B N 1
ATOM 7111 C CA . GLY B 1 303 ? 1.515 -15.109 -17.25 1 97.88 303 GLY B CA 1
ATOM 7112 C C . GLY B 1 303 ? 1.115 -15.523 -18.656 1 97.88 303 GLY B C 1
ATOM 7113 O O . GLY B 1 303 ? 1.961 -15.945 -19.453 1 97.88 303 GLY B O 1
ATOM 7114 N N . ASP B 1 304 ? -0.238 -15.461 -18.938 1 98.06 304 ASP B N 1
ATOM 7115 C CA . ASP B 1 304 ? -0.873 -15.773 -20.219 1 98.06 304 ASP B CA 1
ATOM 7116 C C . ASP B 1 304 ? -0.527 -17.188 -20.672 1 98.06 304 ASP B C 1
ATOM 7118 O O . ASP B 1 304 ? -0.138 -17.406 -21.828 1 98.06 304 ASP B O 1
ATOM 7122 N N . LEU B 1 305 ? -0.575 -18.047 -19.719 1 98.31 305 LEU B N 1
ATOM 7123 C CA . LEU B 1 305 ? -0.339 -19.469 -19.938 1 98.31 305 LEU B CA 1
ATOM 7124 C C . LEU B 1 305 ? -1.391 -20.047 -20.891 1 98.31 305 LEU B C 1
ATOM 7126 O O . LEU B 1 305 ? -1.067 -20.844 -21.766 1 98.31 305 LEU B O 1
ATOM 7130 N N . ILE B 1 306 ? -2.643 -19.594 -20.688 1 97.56 306 ILE B N 1
ATOM 7131 C CA . ILE B 1 306 ? -3.754 -20.172 -21.438 1 97.56 306 ILE B CA 1
ATOM 7132 C C . ILE B 1 306 ? -4.559 -19.047 -22.094 1 97.56 306 ILE B C 1
ATOM 7134 O O . ILE B 1 306 ? -4.469 -17.891 -21.703 1 97.56 306 ILE B O 1
ATOM 7138 N N . ASP B 1 307 ? -5.273 -19.422 -23.094 1 95.31 307 ASP B N 1
ATOM 7139 C CA . ASP B 1 307 ? -6.324 -18.578 -23.672 1 95.31 307 ASP B CA 1
ATOM 7140 C C . ASP B 1 307 ? -7.703 -19.031 -23.203 1 95.31 307 ASP B C 1
ATOM 7142 O O . ASP B 1 307 ? -8.234 -20.031 -23.672 1 95.31 307 ASP B O 1
ATOM 7146 N N . VAL B 1 308 ? -8.273 -18.25 -22.375 1 91.31 308 VAL B N 1
ATOM 7147 C CA . VAL B 1 308 ? -9.523 -18.641 -21.719 1 91.31 308 VAL B CA 1
ATOM 7148 C C . VAL B 1 308 ? -10.625 -18.812 -22.766 1 91.31 308 VAL B C 1
ATOM 7150 O O . VAL B 1 308 ? -11.5 -19.656 -22.609 1 91.31 308 VAL B O 1
ATOM 7153 N N . GLU B 1 309 ? -10.586 -18.078 -23.875 1 88.88 309 GLU B N 1
ATOM 7154 C CA . GLU B 1 309 ? -11.586 -18.188 -24.938 1 88.88 309 GLU B CA 1
ATOM 7155 C C . GLU B 1 309 ? -11.508 -19.531 -25.641 1 88.88 309 GLU B C 1
ATOM 7157 O O . GLU B 1 309 ? -12.469 -19.969 -26.281 1 88.88 309 GLU B O 1
ATOM 7162 N N . ARG B 1 310 ? -10.391 -20.172 -25.5 1 90.38 310 ARG B N 1
ATOM 7163 C CA . ARG B 1 310 ? -10.188 -21.469 -26.109 1 90.38 310 ARG B CA 1
ATOM 7164 C C . ARG B 1 310 ? -10.18 -22.578 -25.062 1 90.38 310 ARG B C 1
ATOM 7166 O O . ARG B 1 310 ? -9.508 -23.594 -25.219 1 90.38 310 ARG B O 1
ATOM 7173 N N . SER B 1 311 ? -10.812 -22.266 -23.922 1 91.31 311 SER B N 1
ATOM 7174 C CA . SER B 1 311 ? -10.859 -23.219 -22.812 1 91.31 311 SER B CA 1
ATOM 7175 C C . SER B 1 311 ? -12.289 -23.688 -22.547 1 91.31 311 SER B C 1
ATOM 7177 O O . SER B 1 311 ? -13.211 -22.891 -22.484 1 91.31 311 SER B O 1
ATOM 7179 N N . LEU B 1 312 ? -12.484 -25.031 -22.422 1 89.94 312 LEU B N 1
ATOM 7180 C CA . LEU B 1 312 ? -13.75 -25.625 -22 1 89.94 312 LEU B CA 1
ATOM 7181 C C . LEU B 1 312 ? -13.742 -25.906 -20.516 1 89.94 312 LEU B C 1
ATOM 7183 O O . LEU B 1 312 ? -14.773 -25.781 -19.844 1 89.94 312 LEU B O 1
ATOM 7187 N N . ASP B 1 313 ? -12.672 -26.328 -20.031 1 92.38 313 ASP B N 1
ATOM 7188 C CA . ASP B 1 313 ? -12.492 -26.562 -18.609 1 92.38 313 ASP B CA 1
ATOM 7189 C C . ASP B 1 313 ? -11.047 -26.344 -18.188 1 92.38 313 ASP B C 1
ATOM 7191 O O . ASP B 1 313 ? -10.117 -26.703 -18.906 1 92.38 313 ASP B O 1
ATOM 7195 N N . TYR B 1 314 ? -10.82 -25.859 -17.016 1 95.75 314 TYR B N 1
ATOM 7196 C CA . TYR B 1 314 ? -9.508 -25.422 -16.547 1 95.75 314 TYR B CA 1
ATOM 7197 C C . TYR B 1 314 ? -8.578 -26.609 -16.344 1 95.75 314 TYR B C 1
ATOM 7199 O O . TYR B 1 314 ? -7.387 -26.547 -16.656 1 95.75 314 TYR B O 1
ATOM 7207 N N . LYS B 1 315 ? -9.07 -27.719 -15.852 1 96.31 315 LYS B N 1
ATOM 7208 C CA . LYS B 1 315 ? -8.195 -28.844 -15.547 1 96.31 315 LYS B CA 1
ATOM 7209 C C . LYS B 1 315 ? -7.5 -29.359 -16.812 1 96.31 315 LYS B C 1
ATOM 7211 O O . LYS B 1 315 ? -6.285 -29.562 -16.812 1 96.31 315 LYS B O 1
ATOM 7216 N N . SER B 1 316 ? -8.297 -29.547 -17.906 1 96.25 316 SER B N 1
ATOM 7217 C CA . SER B 1 316 ? -7.762 -30.062 -19.156 1 96.25 316 SER B CA 1
ATOM 7218 C C . SER B 1 316 ? -6.688 -29.125 -19.719 1 96.25 316 SER B C 1
ATOM 7220 O O . SER B 1 316 ? -5.598 -29.578 -20.078 1 96.25 316 SER B O 1
ATOM 7222 N N . ILE B 1 317 ? -6.973 -27.906 -19.766 1 96.44 317 ILE B N 1
ATOM 7223 C CA . ILE B 1 317 ? -6.074 -26.984 -20.453 1 96.44 317 ILE B CA 1
ATOM 7224 C C . ILE B 1 317 ? -4.824 -26.766 -19.594 1 96.44 317 ILE B C 1
ATOM 7226 O O . ILE B 1 317 ? -3.727 -26.578 -20.125 1 96.44 317 ILE B O 1
ATOM 7230 N N . LEU B 1 318 ? -4.918 -26.734 -18.281 1 97.75 318 LEU B N 1
ATOM 7231 C CA . LEU B 1 318 ? -3.764 -26.562 -17.406 1 97.75 318 LEU B CA 1
ATOM 7232 C C . LEU B 1 318 ? -2.832 -27.766 -17.5 1 97.75 318 LEU B C 1
ATOM 7234 O O . LEU B 1 318 ? -1.611 -27.609 -17.594 1 97.75 318 LEU B O 1
ATOM 7238 N N . LEU B 1 319 ? -3.406 -28.922 -17.516 1 97.44 319 LEU B N 1
ATOM 7239 C CA . LEU B 1 319 ? -2.578 -30.125 -17.641 1 97.44 319 LEU B CA 1
ATOM 7240 C C . LEU B 1 319 ? -1.9 -30.172 -19 1 97.44 319 LEU B C 1
ATOM 7242 O O . LEU B 1 319 ? -0.743 -30.594 -19.109 1 97.44 319 LEU B O 1
ATOM 7246 N N . LYS B 1 320 ? -2.631 -29.781 -20.016 1 97.06 320 LYS B N 1
ATOM 7247 C CA . LYS B 1 320 ? -2.023 -29.719 -21.344 1 97.06 320 LYS B CA 1
ATOM 7248 C C . LYS B 1 320 ? -0.849 -28.734 -21.359 1 97.06 320 LYS B C 1
ATOM 7250 O O . LYS B 1 320 ? 0.231 -29.062 -21.844 1 97.06 320 LYS B O 1
ATOM 7255 N N . SER B 1 321 ? -1.054 -27.578 -20.812 1 97.75 321 SER B N 1
ATOM 7256 C CA . SER B 1 321 ? -0.086 -26.5 -20.875 1 97.75 321 SER B CA 1
ATOM 7257 C C . SER B 1 321 ? 1.169 -26.812 -20.078 1 97.75 321 SER B C 1
ATOM 7259 O O . SER B 1 321 ? 2.246 -26.281 -20.359 1 97.75 321 SER B O 1
ATOM 7261 N N . LEU B 1 322 ? 1.104 -27.688 -19.094 1 98.19 322 LEU B N 1
ATOM 7262 C CA . LEU B 1 322 ? 2.221 -27.984 -18.203 1 98.19 322 LEU B CA 1
ATOM 7263 C C . LEU B 1 322 ? 2.869 -29.312 -18.578 1 98.19 322 LEU B C 1
ATOM 7265 O O . LEU B 1 322 ? 3.768 -29.781 -17.875 1 98.19 322 LEU B O 1
ATOM 7269 N N . GLN B 1 323 ? 2.51 -29.922 -19.672 1 97.19 323 GLN B N 1
ATOM 7270 C CA . GLN B 1 323 ? 2.898 -31.281 -20.062 1 97.19 323 GLN B CA 1
ATOM 7271 C C . GLN B 1 323 ? 4.414 -31.438 -20.031 1 97.19 323 GLN B C 1
ATOM 7273 O O . GLN B 1 323 ? 4.934 -32.344 -19.359 1 97.19 323 GLN B O 1
ATOM 7278 N N . PRO B 1 324 ? 5.141 -30.531 -20.688 1 97.69 324 PRO B N 1
ATOM 7279 C CA . PRO B 1 324 ? 6.59 -30.75 -20.703 1 97.69 324 PRO B CA 1
ATOM 7280 C C . PRO B 1 324 ? 7.219 -30.594 -19.328 1 97.69 324 PRO B C 1
ATOM 7282 O O . PRO B 1 324 ? 8.195 -31.281 -19.016 1 97.69 324 PRO B O 1
ATOM 7285 N N . ILE B 1 325 ? 6.703 -29.781 -18.516 1 98.12 325 ILE B N 1
ATOM 7286 C CA . ILE B 1 325 ? 7.227 -29.516 -17.172 1 98.12 325 ILE B CA 1
ATOM 7287 C C . ILE B 1 325 ? 6.957 -30.719 -16.266 1 98.12 325 ILE B C 1
ATOM 7289 O O . ILE B 1 325 ? 7.859 -31.188 -15.57 1 98.12 325 ILE B O 1
ATOM 7293 N N . LEU B 1 326 ? 5.75 -31.25 -16.328 1 96.94 326 LEU B N 1
ATOM 7294 C CA . LEU B 1 326 ? 5.367 -32.406 -15.516 1 96.94 326 LEU B CA 1
ATOM 7295 C C . LEU B 1 326 ? 6.113 -33.656 -15.961 1 96.94 326 LEU B C 1
ATOM 7297 O O . LEU B 1 326 ? 6.543 -34.438 -15.133 1 96.94 326 LEU B O 1
ATOM 7301 N N . ALA B 1 327 ? 6.301 -33.75 -17.25 1 96.25 327 ALA B N 1
ATOM 7302 C CA . ALA B 1 327 ? 6.969 -34.938 -17.812 1 96.25 327 ALA B CA 1
ATOM 7303 C C . ALA B 1 327 ? 8.422 -35 -17.344 1 96.25 327 ALA B C 1
ATOM 7305 O O . ALA B 1 327 ? 8.961 -36.094 -17.156 1 96.25 327 ALA B O 1
ATOM 7306 N N . THR B 1 328 ? 9.031 -33.875 -17.109 1 96.12 328 THR B N 1
ATOM 7307 C CA . THR B 1 328 ? 10.445 -33.812 -16.766 1 96.12 328 THR B CA 1
ATOM 7308 C C . THR B 1 328 ? 10.633 -33.656 -15.266 1 96.12 328 THR B C 1
ATOM 7310 O O . THR B 1 328 ? 11.766 -33.562 -14.773 1 96.12 328 THR B O 1
ATOM 7313 N N . ASN B 1 329 ? 9.578 -33.531 -14.523 1 93.19 329 ASN B N 1
ATOM 7314 C CA . ASN B 1 329 ? 9.609 -33.344 -13.078 1 93.19 329 ASN B CA 1
ATOM 7315 C C . ASN B 1 329 ? 10.43 -32.094 -12.688 1 93.19 329 ASN B C 1
ATOM 7317 O O . ASN B 1 329 ? 11.203 -32.156 -11.734 1 93.19 329 ASN B O 1
ATOM 7321 N N . THR B 1 330 ? 10.312 -31.062 -13.469 1 95.56 330 THR B N 1
ATOM 7322 C CA . THR B 1 330 ? 11.016 -29.812 -13.195 1 95.56 330 THR B CA 1
ATOM 7323 C C . THR B 1 330 ? 10.211 -28.938 -12.242 1 95.56 330 THR B C 1
ATOM 7325 O O . THR B 1 330 ? 8.992 -28.812 -12.398 1 95.56 330 THR B O 1
ATOM 7328 N N . LYS B 1 331 ? 10.844 -28.391 -11.234 1 94.88 331 LYS B N 1
ATOM 7329 C CA . LYS B 1 331 ? 10.172 -27.469 -10.336 1 94.88 331 LYS B CA 1
ATOM 7330 C C . LYS B 1 331 ? 9.703 -26.219 -11.078 1 94.88 331 LYS B C 1
ATOM 7332 O O . LYS B 1 331 ? 10.383 -25.75 -12 1 94.88 331 LYS B O 1
ATOM 7337 N N . PHE B 1 332 ? 8.516 -25.688 -10.656 1 96.94 332 PHE B N 1
ATOM 7338 C CA . PHE B 1 332 ? 8.07 -24.5 -11.375 1 96.94 332 PHE B CA 1
ATOM 7339 C C . PHE B 1 332 ? 7.262 -23.578 -10.461 1 96.94 332 PHE B C 1
ATOM 7341 O O . PHE B 1 332 ? 6.746 -24.031 -9.43 1 96.94 332 PHE B O 1
ATOM 7348 N N . LEU B 1 333 ? 7.293 -22.281 -10.766 1 97.38 333 LEU B N 1
ATOM 7349 C CA . LEU B 1 333 ? 6.48 -21.219 -10.203 1 97.38 333 LEU B CA 1
ATOM 7350 C C . LEU B 1 333 ? 5.617 -20.562 -11.273 1 97.38 333 LEU B C 1
ATOM 7352 O O . LEU B 1 333 ? 6.039 -20.438 -12.43 1 97.38 333 LEU B O 1
ATOM 7356 N N . TYR B 1 334 ? 4.469 -20.172 -10.805 1 98.12 334 TYR B N 1
ATOM 7357 C CA . TYR B 1 334 ? 3.523 -19.594 -11.75 1 98.12 334 TYR B CA 1
ATOM 7358 C C . TYR B 1 334 ? 2.965 -18.281 -11.219 1 98.12 334 TYR B C 1
ATOM 7360 O O . TYR B 1 334 ? 2.654 -18.156 -10.031 1 98.12 334 TYR B O 1
ATOM 7368 N N . THR B 1 335 ? 2.928 -17.266 -12.078 1 98.25 335 THR B N 1
ATOM 7369 C CA . THR B 1 335 ? 2.145 -16.062 -11.797 1 98.25 335 THR B CA 1
ATOM 7370 C C . THR B 1 335 ? 1.259 -15.711 -12.984 1 98.25 335 THR B C 1
ATOM 7372 O O . THR B 1 335 ? 1.609 -15.984 -14.133 1 98.25 335 THR B O 1
ATOM 7375 N N . PHE B 1 336 ? 0.119 -15.023 -12.734 1 98 336 PHE B N 1
ATOM 7376 C CA . PHE B 1 336 ? -0.885 -14.727 -13.75 1 98 336 PHE B CA 1
ATOM 7377 C C . PHE B 1 336 ? -0.453 -13.555 -14.617 1 98 336 PHE B C 1
ATOM 7379 O O . PHE B 1 336 ? 0.335 -12.711 -14.18 1 98 336 PHE B O 1
ATOM 7386 N N . GLY B 1 337 ? -0.93 -13.602 -15.859 1 97.31 337 GLY B N 1
ATOM 7387 C CA . GLY B 1 337 ? -0.961 -12.414 -16.703 1 97.31 337 GLY B CA 1
ATOM 7388 C C . GLY B 1 337 ? -2.338 -11.789 -16.797 1 97.31 337 GLY B C 1
ATOM 7389 O O . GLY B 1 337 ? -2.992 -11.555 -15.781 1 97.31 337 GLY B O 1
ATOM 7390 N N . ASP B 1 338 ? -2.789 -11.523 -18.047 1 94.44 338 ASP B N 1
ATOM 7391 C CA . ASP B 1 338 ? -4.078 -10.883 -18.281 1 94.44 338 ASP B CA 1
ATOM 7392 C C . ASP B 1 338 ? -5.156 -11.922 -18.594 1 94.44 338 ASP B C 1
ATOM 7394 O O . ASP B 1 338 ? -6.324 -11.57 -18.781 1 94.44 338 ASP B O 1
ATOM 7398 N N . GLU B 1 339 ? -4.859 -13.109 -18.609 1 94.88 339 GLU B N 1
ATOM 7399 C CA . GLU B 1 339 ? -5.719 -14.141 -19.172 1 94.88 339 GLU B CA 1
ATOM 7400 C C . GLU B 1 339 ? -6.934 -14.406 -18.297 1 94.88 339 GLU B C 1
ATOM 7402 O O . GLU B 1 339 ? -7.984 -14.82 -18.781 1 94.88 339 GLU B O 1
ATOM 7407 N N . VAL B 1 340 ? -6.742 -14.312 -16.969 1 94.5 340 VAL B N 1
ATOM 7408 C CA . VAL B 1 340 ? -7.82 -14.539 -16.016 1 94.5 340 VAL B CA 1
ATOM 7409 C C . VAL B 1 340 ? -8.062 -13.281 -15.195 1 94.5 340 VAL B C 1
ATOM 7411 O O . VAL B 1 340 ? -7.16 -12.812 -14.492 1 94.5 340 VAL B O 1
ATOM 7414 N N . GLN B 1 341 ? -9.258 -12.766 -15.203 1 89.75 341 GLN B N 1
ATOM 7415 C CA . GLN B 1 341 ? -9.539 -11.5 -14.539 1 89.75 341 GLN B CA 1
ATOM 7416 C C . GLN B 1 341 ? -10.219 -11.719 -13.188 1 89.75 341 GLN B C 1
ATOM 7418 O O . GLN B 1 341 ? -9.969 -10.984 -12.234 1 89.75 341 GLN B O 1
ATOM 7423 N N . ASN B 1 342 ? -10.953 -12.789 -13.125 1 90.38 342 ASN B N 1
ATOM 7424 C CA . ASN B 1 342 ? -11.742 -13.055 -11.922 1 90.38 342 ASN B CA 1
ATOM 7425 C C . ASN B 1 342 ? -10.883 -13.641 -10.805 1 90.38 342 ASN B C 1
ATOM 7427 O O . ASN B 1 342 ? -10.211 -14.656 -11.008 1 90.38 342 ASN B O 1
ATOM 7431 N N . LYS B 1 343 ? -10.945 -13.094 -9.672 1 89.31 343 LYS B N 1
ATOM 7432 C CA . LYS B 1 343 ? -10.109 -13.508 -8.547 1 89.31 343 LYS B CA 1
ATOM 7433 C C . LYS B 1 343 ? -10.492 -14.898 -8.062 1 89.31 343 LYS B C 1
ATOM 7435 O O . LYS B 1 343 ? -9.633 -15.664 -7.621 1 89.31 343 LYS B O 1
ATOM 7440 N N . GLU B 1 344 ? -11.75 -15.234 -8.109 1 89.81 344 GLU B N 1
ATOM 7441 C CA . GLU B 1 344 ? -12.188 -16.562 -7.695 1 89.81 344 GLU B CA 1
ATOM 7442 C C . GLU B 1 344 ? -11.609 -17.641 -8.594 1 89.81 344 GLU B C 1
ATOM 7444 O O . GLU B 1 344 ? -11.172 -18.688 -8.117 1 89.81 344 GLU B O 1
ATOM 7449 N N . ASP B 1 345 ? -11.633 -17.344 -9.844 1 93.75 345 ASP B N 1
ATOM 7450 C CA . ASP B 1 345 ? -11.023 -18.281 -10.797 1 93.75 345 ASP B CA 1
ATOM 7451 C C . ASP B 1 345 ? -9.531 -18.438 -10.531 1 93.75 345 ASP B C 1
ATOM 7453 O O . ASP B 1 345 ? -9.016 -19.562 -10.516 1 93.75 345 ASP B O 1
ATOM 7457 N N . LYS B 1 346 ? -8.875 -17.312 -10.312 1 95.06 346 LYS B N 1
ATOM 7458 C CA . LYS B 1 346 ? -7.441 -17.344 -10.039 1 95.06 346 LYS B CA 1
ATOM 7459 C C . LYS B 1 346 ? -7.141 -18.219 -8.812 1 95.06 346 LYS B C 1
ATOM 7461 O O . LYS B 1 346 ? -6.223 -19.031 -8.836 1 95.06 346 LYS B O 1
ATOM 7466 N N . SER B 1 347 ? -7.934 -17.953 -7.801 1 93.81 347 SER B N 1
ATOM 7467 C CA . SER B 1 347 ? -7.727 -18.688 -6.555 1 93.81 347 SER B CA 1
ATOM 7468 C C . SER B 1 347 ? -7.887 -20.188 -6.766 1 93.81 347 SER B C 1
ATOM 7470 O O . SER B 1 347 ? -7.07 -20.984 -6.285 1 93.81 347 SER B O 1
ATOM 7472 N N . THR B 1 348 ? -8.883 -20.578 -7.504 1 94.44 348 THR B N 1
ATOM 7473 C CA . THR B 1 348 ? -9.141 -22 -7.754 1 94.44 348 THR B CA 1
ATOM 7474 C C . THR B 1 348 ? -8.023 -22.609 -8.602 1 94.44 348 THR B C 1
ATOM 7476 O O . THR B 1 348 ? -7.609 -23.75 -8.367 1 94.44 348 THR B O 1
ATOM 7479 N N . ILE B 1 349 ? -7.559 -21.891 -9.516 1 96.62 349 ILE B N 1
ATOM 7480 C CA . ILE B 1 349 ? -6.492 -22.359 -10.391 1 96.62 349 ILE B CA 1
ATOM 7481 C C . ILE B 1 349 ? -5.215 -22.578 -9.586 1 96.62 349 ILE B C 1
ATOM 7483 O O . ILE B 1 349 ? -4.562 -23.625 -9.711 1 96.62 349 ILE B O 1
ATOM 7487 N N . ILE B 1 350 ? -4.895 -21.641 -8.766 1 95.94 350 ILE B N 1
ATOM 7488 C CA . ILE B 1 350 ? -3.662 -21.766 -7.996 1 95.94 350 ILE B CA 1
ATOM 7489 C C . ILE B 1 350 ? -3.797 -22.906 -6.988 1 95.94 350 ILE B C 1
ATOM 7491 O O . ILE B 1 350 ? -2.828 -23.625 -6.719 1 95.94 350 ILE B O 1
ATOM 7495 N N . GLU B 1 351 ? -4.988 -23.062 -6.426 1 93.69 351 GLU B N 1
ATOM 7496 C CA . GLU B 1 351 ? -5.211 -24.203 -5.547 1 93.69 351 GLU B CA 1
ATOM 7497 C C . GLU B 1 351 ? -4.898 -25.516 -6.262 1 93.69 351 GLU B C 1
ATOM 7499 O O . GLU B 1 351 ? -4.23 -26.391 -5.699 1 93.69 351 GLU B O 1
ATOM 7504 N N . PHE B 1 352 ? -5.328 -25.641 -7.41 1 95.25 352 PHE B N 1
ATOM 7505 C CA . PHE B 1 352 ? -5.066 -26.844 -8.203 1 95.25 352 PHE B CA 1
ATOM 7506 C C . PHE B 1 352 ? -3.582 -26.953 -8.539 1 95.25 352 PHE B C 1
ATOM 7508 O O . PHE B 1 352 ? -2.969 -28 -8.32 1 95.25 352 PHE B O 1
ATOM 7515 N N . LEU B 1 353 ? -2.982 -25.844 -9.039 1 96.44 353 LEU B N 1
ATOM 7516 C CA . LEU B 1 353 ? -1.579 -25.859 -9.43 1 96.44 353 LEU B CA 1
ATOM 7517 C C . LEU B 1 353 ? -0.69 -26.25 -8.258 1 96.44 353 LEU B C 1
ATOM 7519 O O . LEU B 1 353 ? 0.238 -27.047 -8.406 1 96.44 353 LEU B O 1
ATOM 7523 N N . SER B 1 354 ? -0.972 -25.688 -7.145 1 93.12 354 SER B N 1
ATOM 7524 C CA . SER B 1 354 ? -0.155 -25.922 -5.961 1 93.12 354 SER B CA 1
ATOM 7525 C C . SER B 1 354 ? -0.23 -27.375 -5.523 1 93.12 354 SER B C 1
ATOM 7527 O O . SER B 1 354 ? 0.62 -27.844 -4.762 1 93.12 354 SER B O 1
ATOM 7529 N N . SER B 1 355 ? -1.253 -28.109 -5.992 1 90.12 355 SER B N 1
ATOM 7530 C CA . SER B 1 355 ? -1.402 -29.516 -5.648 1 90.12 355 SER B CA 1
ATOM 7531 C C . SER B 1 355 ? -0.588 -30.406 -6.586 1 90.12 355 SER B C 1
ATOM 7533 O O . SER B 1 355 ? -0.386 -31.594 -6.309 1 90.12 355 SER B O 1
ATOM 7535 N N . LEU B 1 356 ? -0.12 -29.844 -7.68 1 91.75 356 LEU B N 1
ATOM 7536 C CA . LEU B 1 356 ? 0.654 -30.625 -8.641 1 91.75 356 LEU B CA 1
ATOM 7537 C C . LEU B 1 356 ? 2.082 -30.844 -8.148 1 91.75 356 LEU B C 1
ATOM 7539 O O . LEU B 1 356 ? 2.629 -29.984 -7.438 1 91.75 356 LEU B O 1
ATOM 7543 N N . PRO B 1 357 ? 2.652 -31.969 -8.57 1 88.25 357 PRO B N 1
ATOM 7544 C CA . PRO B 1 357 ? 4.031 -32.219 -8.141 1 88.25 357 PRO B CA 1
ATOM 7545 C C . PRO B 1 357 ? 5.004 -31.156 -8.656 1 88.25 357 PRO B C 1
ATOM 7547 O O . PRO B 1 357 ? 4.879 -30.688 -9.797 1 88.25 357 PRO B O 1
ATOM 7550 N N . ASN B 1 358 ? 5.895 -30.672 -7.863 1 89.69 358 ASN B N 1
ATOM 7551 C CA . ASN B 1 358 ? 7.008 -29.797 -8.18 1 89.69 358 ASN B CA 1
ATOM 7552 C C . ASN B 1 358 ? 6.543 -28.344 -8.359 1 89.69 358 ASN B C 1
ATOM 7554 O O . ASN B 1 358 ? 7.332 -27.484 -8.742 1 89.69 358 ASN B O 1
ATOM 7558 N N . CYS B 1 359 ? 5.246 -28.109 -8.156 1 93.75 359 CYS B N 1
ATOM 7559 C CA . CYS B 1 359 ? 4.805 -26.719 -8.102 1 93.75 359 CYS B CA 1
ATOM 7560 C C . CYS B 1 359 ? 5.23 -26.062 -6.793 1 93.75 359 CYS B C 1
ATOM 7562 O O . CYS B 1 359 ? 5.008 -26.625 -5.715 1 93.75 359 CYS B O 1
ATOM 7564 N N . LEU B 1 360 ? 5.777 -24.906 -6.871 1 93.44 360 LEU B N 1
ATOM 7565 C CA . LEU B 1 360 ? 6.324 -24.281 -5.672 1 93.44 360 LEU B CA 1
ATOM 7566 C C . LEU B 1 360 ? 5.461 -23.094 -5.234 1 93.44 360 LEU B C 1
ATOM 7568 O O . LEU B 1 360 ? 5.816 -22.375 -4.305 1 93.44 360 LEU B O 1
ATOM 7572 N N . ASN B 1 361 ? 4.316 -22.859 -5.906 1 94.44 361 ASN B N 1
ATOM 7573 C CA . ASN B 1 361 ? 3.379 -21.828 -5.469 1 94.44 361 ASN B CA 1
ATOM 7574 C C . ASN B 1 361 ? 2.752 -22.172 -4.121 1 94.44 361 ASN B C 1
ATOM 7576 O O . ASN B 1 361 ? 2.5 -23.344 -3.834 1 94.44 361 ASN B O 1
ATOM 7580 N N . THR B 1 362 ? 2.531 -21.172 -3.361 1 89.12 362 THR B N 1
ATOM 7581 C CA . THR B 1 362 ? 1.783 -21.312 -2.119 1 89.12 362 THR B CA 1
ATOM 7582 C C . THR B 1 362 ? 0.335 -20.875 -2.305 1 89.12 362 THR B C 1
ATOM 7584 O O . THR B 1 362 ? 0.074 -19.797 -2.848 1 89.12 362 THR B O 1
ATOM 7587 N N . PHE B 1 363 ? -0.543 -21.75 -1.884 1 89.5 363 PHE B N 1
ATOM 7588 C CA . PHE B 1 363 ? -1.948 -21.359 -1.943 1 89.5 363 PHE B CA 1
ATOM 7589 C C . PHE B 1 363 ? -2.381 -20.688 -0.646 1 89.5 363 PHE B C 1
ATOM 7591 O O . PHE B 1 363 ? -2.236 -21.266 0.436 1 89.5 363 PHE B O 1
ATOM 7598 N N . VAL B 1 364 ? -2.791 -19.484 -0.788 1 85.5 364 VAL B N 1
ATOM 7599 C CA . VAL B 1 364 ? -3.389 -18.75 0.316 1 85.5 364 VAL B CA 1
ATOM 7600 C C . VAL B 1 364 ? -4.816 -18.344 -0.046 1 85.5 364 VAL B C 1
ATOM 7602 O O . VAL B 1 364 ? -5.039 -17.672 -1.054 1 85.5 364 VAL B O 1
ATOM 7605 N N . PRO B 1 365 ? -5.711 -18.75 0.804 1 80.81 365 PRO B N 1
ATOM 7606 C CA . PRO B 1 365 ? -7.082 -18.328 0.51 1 80.81 365 PRO B CA 1
ATOM 7607 C C . PRO B 1 365 ? -7.23 -16.812 0.412 1 80.81 365 PRO B C 1
ATOM 7609 O O . PRO B 1 365 ? -6.59 -16.078 1.169 1 80.81 365 PRO B O 1
ATOM 7612 N N . PHE B 1 366 ? -7.996 -16.438 -0.469 1 70.88 366 PHE B N 1
ATOM 7613 C CA . PHE B 1 366 ? -8.188 -15.039 -0.822 1 70.88 366 PHE B CA 1
ATOM 7614 C C . PHE B 1 366 ? -8.516 -14.211 0.412 1 70.88 366 PHE B C 1
ATOM 7616 O O . PHE B 1 366 ? -8.039 -13.086 0.559 1 70.88 366 PHE B O 1
ATOM 7623 N N . ALA B 1 367 ? -9.367 -14.695 1.212 1 67.75 367 ALA B N 1
ATOM 7624 C CA . ALA B 1 367 ? -9.844 -13.984 2.396 1 67.75 367 ALA B CA 1
ATOM 7625 C C . ALA B 1 367 ? -8.711 -13.758 3.393 1 67.75 367 ALA B C 1
ATOM 7627 O O . ALA B 1 367 ? -8.805 -12.898 4.27 1 67.75 367 ALA B O 1
ATOM 7628 N N . ASP B 1 368 ? -7.613 -14.344 3.092 1 74.06 368 ASP B N 1
ATOM 7629 C CA . ASP B 1 368 ? -6.59 -14.383 4.129 1 74.06 368 ASP B CA 1
ATOM 7630 C C . ASP B 1 368 ? -5.398 -13.5 3.76 1 74.06 368 ASP B C 1
ATOM 7632 O O . ASP B 1 368 ? -4.402 -13.453 4.484 1 74.06 368 ASP B O 1
ATOM 7636 N N . THR B 1 369 ? -5.555 -12.852 2.633 1 79.38 369 THR B N 1
ATOM 7637 C CA . THR B 1 369 ? -4.414 -12.023 2.262 1 79.38 369 THR B CA 1
ATOM 7638 C C . THR B 1 369 ? -4.863 -10.602 1.924 1 79.38 369 THR B C 1
ATOM 7640 O O . THR B 1 369 ? -5.973 -10.398 1.429 1 79.38 369 THR B O 1
ATOM 7643 N N . ASN B 1 370 ? -3.953 -9.672 2.258 1 86.75 370 ASN B N 1
ATOM 7644 C CA . ASN B 1 370 ? -4.203 -8.273 1.911 1 86.75 370 ASN B CA 1
ATOM 7645 C C . ASN B 1 370 ? -3.391 -7.852 0.69 1 86.75 370 ASN B C 1
ATOM 7647 O O . ASN B 1 370 ? -3.436 -6.688 0.287 1 86.75 370 ASN B O 1
ATOM 7651 N N . LEU B 1 371 ? -2.707 -8.805 0.051 1 92.69 371 LEU B N 1
ATOM 7652 C CA . LEU B 1 371 ? -1.892 -8.484 -1.115 1 92.69 371 LEU B CA 1
ATOM 7653 C C . LEU B 1 371 ? -2.754 -8.375 -2.367 1 92.69 371 LEU B C 1
ATOM 7655 O O . LEU B 1 371 ? -3.707 -9.141 -2.539 1 92.69 371 LEU B O 1
ATOM 7659 N N . HIS B 1 372 ? -2.412 -7.449 -3.178 1 94.06 372 HIS B N 1
ATOM 7660 C CA . HIS B 1 372 ? -3.053 -7.348 -4.484 1 94.06 372 HIS B CA 1
ATOM 7661 C C . HIS B 1 372 ? -2.723 -8.555 -5.355 1 94.06 372 HIS B C 1
ATOM 7663 O O . HIS B 1 372 ? -1.576 -9.008 -5.387 1 94.06 372 HIS B O 1
ATOM 7669 N N . GLY B 1 373 ? -3.734 -9.102 -6.074 1 93.81 373 GLY B N 1
ATOM 7670 C CA . GLY B 1 373 ? -3.541 -10.289 -6.891 1 93.81 373 GLY B CA 1
ATOM 7671 C C . GLY B 1 373 ? -3.523 -11.57 -6.082 1 93.81 373 GLY B C 1
ATOM 7672 O O . GLY B 1 373 ? -3.744 -11.555 -4.871 1 93.81 373 GLY B O 1
ATOM 7673 N N . VAL B 1 374 ? -3.244 -12.68 -6.73 1 94.62 374 VAL B N 1
ATOM 7674 C CA . VAL B 1 374 ? -3.367 -13.969 -6.059 1 94.62 374 VAL B CA 1
ATOM 7675 C C . VAL B 1 374 ? -2.002 -14.648 -5.984 1 94.62 374 VAL B C 1
ATOM 7677 O O . VAL B 1 374 ? -1.699 -15.344 -5.016 1 94.62 374 VAL B O 1
ATOM 7680 N N . THR B 1 375 ? -1.183 -14.438 -6.961 1 95.5 375 THR B N 1
ATOM 7681 C CA . THR B 1 375 ? 0.097 -15.141 -7.027 1 95.5 375 THR B CA 1
ATOM 7682 C C . THR B 1 375 ? 1.239 -14.211 -6.617 1 95.5 375 THR B C 1
ATOM 7684 O O . THR B 1 375 ? 1.785 -13.484 -7.449 1 95.5 375 THR B O 1
ATOM 7687 N N . ASN B 1 376 ? 1.55 -14.125 -5.359 1 95.88 376 ASN B N 1
ATOM 7688 C CA . ASN B 1 376 ? 2.693 -13.445 -4.758 1 95.88 376 ASN B CA 1
ATOM 7689 C C . ASN B 1 376 ? 3.521 -14.398 -3.898 1 95.88 376 ASN B C 1
ATOM 7691 O O . ASN B 1 376 ? 3.07 -14.836 -2.838 1 95.88 376 ASN B O 1
ATOM 7695 N N . ASP B 1 377 ? 4.73 -14.797 -4.414 1 95.12 377 ASP B N 1
ATOM 7696 C CA . ASP B 1 377 ? 5.543 -15.789 -3.719 1 95.12 377 ASP B CA 1
ATOM 7697 C C . ASP B 1 377 ? 7.023 -15.414 -3.76 1 95.12 377 ASP B C 1
ATOM 7699 O O . ASP B 1 377 ? 7.449 -14.633 -4.613 1 95.12 377 ASP B O 1
ATOM 7703 N N . ASN B 1 378 ? 7.707 -15.891 -2.807 1 95.44 378 ASN B N 1
ATOM 7704 C CA . ASN B 1 378 ? 9.156 -15.75 -2.742 1 95.44 378 ASN B CA 1
ATOM 7705 C C . ASN B 1 378 ? 9.836 -17.078 -2.408 1 95.44 378 ASN B C 1
ATOM 7707 O O . ASN B 1 378 ? 9.438 -17.766 -1.466 1 95.44 378 ASN B O 1
ATOM 7711 N N . LEU B 1 379 ? 10.742 -17.484 -3.227 1 94.38 379 LEU B N 1
ATOM 7712 C CA . LEU B 1 379 ? 11.531 -18.688 -3.037 1 94.38 379 LEU B CA 1
ATOM 7713 C C . LEU B 1 379 ? 12.969 -18.344 -2.646 1 94.38 379 LEU B C 1
ATOM 7715 O O . LEU B 1 379 ? 13.641 -17.578 -3.348 1 94.38 379 LEU B O 1
ATOM 7719 N N . GLN B 1 380 ? 13.406 -18.844 -1.505 1 92.81 380 GLN B N 1
ATOM 7720 C CA . GLN B 1 380 ? 14.789 -18.688 -1.061 1 92.81 380 GLN B CA 1
ATOM 7721 C C . GLN B 1 380 ? 15.602 -19.938 -1.348 1 92.81 380 GLN B C 1
ATOM 7723 O O . GLN B 1 380 ? 15.203 -21.047 -0.968 1 92.81 380 GLN B O 1
ATOM 7728 N N . ILE B 1 381 ? 16.703 -19.766 -2.025 1 93.19 381 ILE B N 1
ATOM 7729 C CA . ILE B 1 381 ? 17.609 -20.875 -2.34 1 93.19 381 ILE B CA 1
ATOM 7730 C C . ILE B 1 381 ? 18.953 -20.641 -1.664 1 93.19 381 ILE B C 1
ATOM 7732 O O . ILE B 1 381 ? 19.641 -19.656 -1.955 1 93.19 381 ILE B O 1
ATOM 7736 N N . PHE B 1 382 ? 19.375 -21.531 -0.834 1 91.19 382 PHE B N 1
ATOM 7737 C CA . PHE B 1 382 ? 20.656 -21.438 -0.147 1 91.19 382 PHE B CA 1
ATOM 7738 C C . PHE B 1 382 ? 21.672 -22.422 -0.751 1 91.19 382 PHE B C 1
ATOM 7740 O O . PHE B 1 382 ? 21.391 -23.609 -0.875 1 91.19 382 PHE B O 1
ATOM 7747 N N . ASN B 1 383 ? 22.734 -21.891 -1.137 1 92.31 383 ASN B N 1
ATOM 7748 C CA . ASN B 1 383 ? 23.797 -22.688 -1.747 1 92.31 383 ASN B CA 1
ATOM 7749 C C . ASN B 1 383 ? 25 -22.828 -0.819 1 92.31 383 ASN B C 1
ATOM 7751 O O . ASN B 1 383 ? 25.391 -21.875 -0.147 1 92.31 383 ASN B O 1
ATOM 7755 N N . LYS B 1 384 ? 25.516 -24.016 -0.772 1 91.12 384 LYS B N 1
ATOM 7756 C CA . LYS B 1 384 ? 26.734 -24.312 -0.029 1 91.12 384 LYS B CA 1
ATOM 7757 C C . LYS B 1 384 ? 27.75 -25.047 -0.906 1 91.12 384 LYS B C 1
ATOM 7759 O O . LYS B 1 384 ? 27.516 -26.188 -1.321 1 91.12 384 LYS B O 1
ATOM 7764 N N . LEU B 1 385 ? 28.828 -24.391 -1.164 1 90.44 385 LEU B N 1
ATOM 7765 C CA . LEU B 1 385 ? 29.906 -25 -1.929 1 90.44 385 LEU B CA 1
ATOM 7766 C C . LEU B 1 385 ? 31.094 -25.328 -1.025 1 90.44 385 LEU B C 1
ATOM 7768 O O . LEU B 1 385 ? 31.547 -24.484 -0.25 1 90.44 385 LEU B O 1
ATOM 7772 N N . VAL B 1 386 ? 31.453 -26.594 -1.013 1 85.69 386 VAL B N 1
ATOM 7773 C CA . VAL B 1 386 ? 32.656 -27 -0.268 1 85.69 386 VAL B CA 1
ATOM 7774 C C . VAL B 1 386 ? 33.875 -26.844 -1.148 1 85.69 386 VAL B C 1
ATOM 7776 O O . VAL B 1 386 ? 33.969 -27.453 -2.215 1 85.69 386 VAL B O 1
ATOM 7779 N N . LYS B 1 387 ? 34.594 -25.875 -0.796 1 80.12 387 LYS B N 1
ATOM 7780 C CA . LYS B 1 387 ? 35.844 -25.703 -1.522 1 80.12 387 LYS B CA 1
ATOM 7781 C C . LYS B 1 387 ? 36.969 -26.562 -0.919 1 80.12 387 LYS B C 1
ATOM 7783 O O . LYS B 1 387 ? 36.719 -27.375 -0.028 1 80.12 387 LYS B O 1
ATOM 7788 N N . ASP B 1 388 ? 38.312 -26.094 -1.137 1 63.69 388 ASP B N 1
ATOM 7789 C CA . ASP B 1 388 ? 39.438 -26.812 -0.577 1 63.69 388 ASP B CA 1
ATOM 7790 C C . ASP B 1 388 ? 39.5 -26.641 0.939 1 63.69 388 ASP B C 1
ATOM 7792 O O . ASP B 1 388 ? 39.094 -25.609 1.475 1 63.69 388 ASP B O 1
ATOM 7796 N N . LYS B 1 389 ? 40.281 -27.5 1.622 1 67.12 389 LYS B N 1
ATOM 7797 C CA . LYS B 1 389 ? 40.719 -27.578 3.016 1 67.12 389 LYS B CA 1
ATOM 7798 C C . LYS B 1 389 ? 39.594 -27.156 3.963 1 67.12 389 LYS B C 1
ATOM 7800 O O . LYS B 1 389 ? 39.812 -26.359 4.871 1 67.12 389 LYS B O 1
ATOM 7805 N N . ASP B 1 390 ? 38.219 -27.312 3.715 1 68.06 390 ASP B N 1
ATOM 7806 C CA . ASP B 1 390 ? 37.125 -27.203 4.688 1 68.06 390 ASP B CA 1
ATOM 7807 C C . ASP B 1 390 ? 36.531 -25.812 4.664 1 68.06 390 ASP B C 1
ATOM 7809 O O . ASP B 1 390 ? 35.844 -25.406 5.609 1 68.06 390 ASP B O 1
ATOM 7813 N N . GLN B 1 391 ? 36.906 -25.031 3.607 1 82.12 391 GLN B N 1
ATOM 7814 C CA . GLN B 1 391 ? 36.25 -23.734 3.523 1 82.12 391 GLN B CA 1
ATOM 7815 C C . GLN B 1 391 ? 34.938 -23.828 2.783 1 82.12 391 GLN B C 1
ATOM 7817 O O . GLN B 1 391 ? 34.875 -24.406 1.694 1 82.12 391 GLN B O 1
ATOM 7822 N N . VAL B 1 392 ? 33.875 -23.469 3.459 1 86.81 392 VAL B N 1
ATOM 7823 C CA . VAL B 1 392 ? 32.531 -23.5 2.922 1 86.81 392 VAL B CA 1
ATOM 7824 C C . VAL B 1 392 ? 32.125 -22.109 2.479 1 86.81 392 VAL B C 1
ATOM 7826 O O . VAL B 1 392 ? 32.312 -21.125 3.211 1 86.81 392 VAL B O 1
ATOM 7829 N N . ASP B 1 393 ? 31.812 -22.031 1.16 1 88.69 393 ASP B N 1
ATOM 7830 C CA . ASP B 1 393 ? 31.25 -20.797 0.629 1 88.69 393 ASP B CA 1
ATOM 7831 C C . ASP B 1 393 ? 29.719 -20.859 0.581 1 88.69 393 ASP B C 1
ATOM 7833 O O . ASP B 1 393 ? 29.156 -21.734 -0.094 1 88.69 393 ASP B O 1
ATOM 7837 N N . GLU B 1 394 ? 29.062 -19.984 1.341 1 90.5 394 GLU B N 1
ATOM 7838 C CA . GLU B 1 394 ? 27.594 -19.953 1.403 1 90.5 394 GLU B CA 1
ATOM 7839 C C . GLU B 1 394 ? 27.031 -18.75 0.658 1 90.5 394 GLU B C 1
ATOM 7841 O O . GLU B 1 394 ? 27.5 -17.625 0.855 1 90.5 394 GLU B O 1
ATOM 7846 N N . GLN B 1 395 ? 26.172 -19.016 -0.279 1 93.81 395 GLN B N 1
ATOM 7847 C CA . GLN B 1 395 ? 25.484 -17.984 -1.047 1 93.81 395 GLN B CA 1
ATOM 7848 C C . GLN B 1 395 ? 23.984 -18.219 -1.084 1 93.81 395 GLN B C 1
ATOM 7850 O O . GLN B 1 395 ? 23.516 -19.297 -0.699 1 93.81 395 GLN B O 1
ATOM 7855 N N . SER B 1 396 ? 23.203 -17.188 -1.442 1 93.75 396 SER B N 1
ATOM 7856 C CA . SER B 1 396 ? 21.75 -17.328 -1.449 1 93.75 396 SER B CA 1
ATOM 7857 C C . SER B 1 396 ? 21.141 -16.625 -2.656 1 93.75 396 SER B C 1
ATOM 7859 O O . SER B 1 396 ? 21.688 -15.625 -3.143 1 93.75 396 SER B O 1
ATOM 7861 N N . VAL B 1 397 ? 20.094 -17.234 -3.168 1 96.19 397 VAL B N 1
ATOM 7862 C CA . VAL B 1 397 ? 19.297 -16.688 -4.262 1 96.19 397 VAL B CA 1
ATOM 7863 C C . VAL B 1 397 ? 17.859 -16.453 -3.791 1 96.19 397 VAL B C 1
ATOM 7865 O O . VAL B 1 397 ? 17.297 -17.266 -3.066 1 96.19 397 VAL B O 1
ATOM 7868 N N . SER B 1 398 ? 17.312 -15.289 -4.055 1 96.69 398 SER B N 1
ATOM 7869 C CA . SER B 1 398 ? 15.898 -14.992 -3.82 1 96.69 398 SER B CA 1
ATOM 7870 C C . SER B 1 398 ? 15.141 -14.828 -5.133 1 96.69 398 SER B C 1
ATOM 7872 O O . SER B 1 398 ? 15.492 -13.969 -5.949 1 96.69 398 SER B O 1
ATOM 7874 N N . ILE B 1 399 ? 14.164 -15.625 -5.359 1 98.06 399 ILE B N 1
ATOM 7875 C CA . ILE B 1 399 ? 13.312 -15.531 -6.539 1 98.06 399 ILE B CA 1
ATOM 7876 C C . ILE B 1 399 ? 11.898 -15.133 -6.125 1 98.06 399 ILE B C 1
ATOM 7878 O O . ILE B 1 399 ? 11.242 -15.859 -5.375 1 98.06 399 ILE B O 1
ATOM 7882 N N . THR B 1 400 ? 11.461 -14.008 -6.637 1 98.31 400 THR B N 1
ATOM 7883 C CA . THR B 1 400 ? 10.148 -13.492 -6.266 1 98.31 400 THR B CA 1
ATOM 7884 C C . THR B 1 400 ? 9.242 -13.391 -7.488 1 98.31 400 THR B C 1
ATOM 7886 O O . THR B 1 400 ? 9.672 -12.977 -8.562 1 98.31 400 THR B O 1
ATOM 7889 N N . ILE B 1 401 ? 7.98 -13.797 -7.34 1 98.31 401 ILE B N 1
ATOM 7890 C CA . ILE B 1 401 ? 6.961 -13.578 -8.359 1 98.31 401 ILE B CA 1
ATOM 7891 C C . ILE B 1 401 ? 5.844 -12.703 -7.797 1 98.31 401 ILE B C 1
ATOM 7893 O O . ILE B 1 401 ? 5.492 -12.82 -6.621 1 98.31 401 ILE B O 1
ATOM 7897 N N . LEU B 1 402 ? 5.367 -11.797 -8.609 1 98.12 402 LEU B N 1
ATOM 7898 C CA . LEU B 1 402 ? 4.238 -10.953 -8.242 1 98.12 402 LEU B CA 1
ATOM 7899 C C . LEU B 1 402 ? 3.123 -11.047 -9.273 1 98.12 402 LEU B C 1
ATOM 7901 O O . LEU B 1 402 ? 3.379 -11.344 -10.445 1 98.12 402 LEU B O 1
ATOM 7905 N N . ASP B 1 403 ? 1.902 -10.82 -8.836 1 97.19 403 ASP B N 1
ATOM 7906 C CA . ASP B 1 403 ? 0.73 -10.781 -9.703 1 97.19 403 ASP B CA 1
ATOM 7907 C C . ASP B 1 403 ? 0.471 -9.367 -10.211 1 97.19 403 ASP B C 1
ATOM 7909 O O . ASP B 1 403 ? 0.094 -8.484 -9.445 1 97.19 403 ASP B O 1
ATOM 7913 N N . SER B 1 404 ? 0.686 -9.125 -11.445 1 97.5 404 SER B N 1
ATOM 7914 C CA . SER B 1 404 ? 0.437 -7.797 -12 1 97.5 404 SER B CA 1
ATOM 7915 C C . SER B 1 404 ? -0.998 -7.668 -12.508 1 97.5 404 SER B C 1
ATOM 7917 O O . SER B 1 404 ? -1.239 -7.109 -13.578 1 97.5 404 SER B O 1
ATOM 7919 N N . GLN B 1 405 ? -1.925 -8.195 -11.727 1 91.25 405 GLN B N 1
ATOM 7920 C CA . GLN B 1 405 ? -3.35 -8.125 -12.031 1 91.25 405 GLN B CA 1
ATOM 7921 C C . GLN B 1 405 ? -3.771 -6.699 -12.367 1 91.25 405 GLN B C 1
ATOM 7923 O O . GLN B 1 405 ? -3.396 -5.754 -11.672 1 91.25 405 GLN B O 1
ATOM 7928 N N . ASP B 1 406 ? -4.52 -6.504 -13.477 1 93.88 406 ASP B N 1
ATOM 7929 C CA . ASP B 1 406 ? -5.051 -5.215 -13.898 1 93.88 406 ASP B CA 1
ATOM 7930 C C . ASP B 1 406 ? -3.924 -4.266 -14.305 1 93.88 406 ASP B C 1
ATOM 7932 O O . ASP B 1 406 ? -4.043 -3.047 -14.148 1 93.88 406 ASP B O 1
ATOM 7936 N N . HIS B 1 407 ? -2.832 -4.746 -14.617 1 95.88 407 HIS B N 1
ATOM 7937 C CA . HIS B 1 407 ? -1.696 -4.02 -15.172 1 95.88 407 HIS B CA 1
ATOM 7938 C C . HIS B 1 407 ? -1.009 -3.172 -14.109 1 95.88 407 HIS B C 1
ATOM 7940 O O . HIS B 1 407 ? -0.537 -2.068 -14.398 1 95.88 407 HIS B O 1
ATOM 7946 N N . PHE B 1 408 ? -0.982 -3.506 -12.914 1 91.31 408 PHE B N 1
ATOM 7947 C CA . PHE B 1 408 ? -0.234 -2.645 -12.008 1 91.31 408 PHE B CA 1
ATOM 7948 C C . PHE B 1 408 ? 0.21 -3.414 -10.773 1 91.31 408 PHE B C 1
ATOM 7950 O O . PHE B 1 408 ? -0.384 -4.438 -10.43 1 91.31 408 PHE B O 1
ATOM 7957 N N . ILE B 1 409 ? 1.273 -3.064 -10.156 1 97.62 409 ILE B N 1
ATOM 7958 C CA . ILE B 1 409 ? 1.829 -3.502 -8.883 1 97.62 409 ILE B CA 1
ATOM 7959 C C . ILE B 1 409 ? 1.374 -2.559 -7.77 1 97.62 409 ILE B C 1
ATOM 7961 O O . ILE B 1 409 ? 1.649 -1.356 -7.816 1 97.62 409 ILE B O 1
ATOM 7965 N N . ASP B 1 410 ? 0.669 -3.104 -6.801 1 96.69 410 ASP B N 1
ATOM 7966 C CA . ASP B 1 410 ? 0.041 -2.326 -5.738 1 96.69 410 ASP B CA 1
ATOM 7967 C C . ASP B 1 410 ? 1.036 -2.018 -4.621 1 96.69 410 ASP B C 1
ATOM 7969 O O . ASP B 1 410 ? 2.088 -2.656 -4.523 1 96.69 410 ASP B O 1
ATOM 7973 N N . GLU B 1 411 ? 0.668 -1.048 -3.779 1 96.81 411 GLU B N 1
ATOM 7974 C CA . GLU B 1 411 ? 1.489 -0.661 -2.635 1 96.81 411 GLU B CA 1
ATOM 7975 C C . GLU B 1 411 ? 1.699 -1.836 -1.685 1 96.81 411 GLU B C 1
ATOM 7977 O O . GLU B 1 411 ? 2.754 -1.951 -1.057 1 96.81 411 GLU B O 1
ATOM 7982 N N . THR B 1 412 ? 0.707 -2.684 -1.517 1 96.56 412 THR B N 1
ATOM 7983 C CA . THR B 1 412 ? 0.824 -3.848 -0.647 1 96.56 412 THR B CA 1
ATOM 7984 C C . THR B 1 412 ? 1.943 -4.77 -1.124 1 96.56 412 THR B C 1
ATOM 7986 O O . THR B 1 412 ? 2.658 -5.355 -0.31 1 96.56 412 THR B O 1
ATOM 7989 N N . GLN B 1 413 ? 2.115 -4.898 -2.402 1 97.69 413 GLN B N 1
ATOM 7990 C CA . GLN B 1 413 ? 3.15 -5.758 -2.963 1 97.69 413 GLN B CA 1
ATOM 7991 C C . GLN B 1 413 ? 4.535 -5.148 -2.773 1 97.69 413 GLN B C 1
ATOM 7993 O O . GLN B 1 413 ? 5.516 -5.871 -2.57 1 97.69 413 GLN B O 1
ATOM 7998 N N . ILE B 1 414 ? 4.574 -3.816 -2.854 1 98.06 414 ILE B N 1
ATOM 7999 C CA . ILE B 1 414 ? 5.836 -3.127 -2.607 1 98.06 414 ILE B CA 1
ATOM 8000 C C . ILE B 1 414 ? 6.293 -3.385 -1.174 1 98.06 414 ILE B C 1
ATOM 8002 O O . ILE B 1 414 ? 7.453 -3.738 -0.939 1 98.06 414 ILE B O 1
ATOM 8006 N N . ASN B 1 415 ? 5.352 -3.238 -0.219 1 97.38 415 ASN B N 1
ATOM 8007 C CA . ASN B 1 415 ? 5.66 -3.537 1.175 1 97.38 415 ASN B CA 1
ATOM 8008 C C . ASN B 1 415 ? 6.094 -4.988 1.355 1 97.38 415 ASN B C 1
ATOM 8010 O O . ASN B 1 415 ? 6.973 -5.281 2.168 1 97.38 415 ASN B O 1
ATOM 8014 N N . TYR B 1 416 ? 5.445 -5.887 0.598 1 96.94 416 TYR B N 1
ATOM 8015 C CA . TYR B 1 416 ? 5.805 -7.301 0.619 1 96.94 416 TYR B CA 1
ATOM 8016 C C . TYR B 1 416 ? 7.273 -7.496 0.261 1 96.94 416 TYR B C 1
ATOM 8018 O O . TYR B 1 416 ? 7.984 -8.25 0.927 1 96.94 416 TYR B O 1
ATOM 8026 N N . LEU B 1 417 ? 7.793 -6.777 -0.74 1 98.06 417 LEU B N 1
ATOM 8027 C CA . LEU B 1 417 ? 9.188 -6.879 -1.163 1 98.06 417 LEU B CA 1
ATOM 8028 C C . LEU B 1 417 ? 10.125 -6.355 -0.08 1 98.06 417 LEU B C 1
ATOM 8030 O O . LEU B 1 417 ? 11.156 -6.965 0.201 1 98.06 417 LEU B O 1
ATOM 8034 N N . TYR B 1 418 ? 9.789 -5.188 0.483 1 97.75 418 TYR B N 1
ATOM 8035 C CA . TYR B 1 418 ? 10.609 -4.641 1.555 1 97.75 418 TYR B CA 1
ATOM 8036 C C . TYR B 1 418 ? 10.695 -5.609 2.729 1 97.75 418 TYR B C 1
ATOM 8038 O O . TYR B 1 418 ? 11.758 -5.781 3.326 1 97.75 418 TYR B O 1
ATOM 8046 N N . ARG B 1 419 ? 9.602 -6.211 3.096 1 96 419 ARG B N 1
ATOM 8047 C CA . ARG B 1 419 ? 9.578 -7.137 4.227 1 96 419 ARG B CA 1
ATOM 8048 C C . ARG B 1 419 ? 10.43 -8.367 3.945 1 96 419 ARG B C 1
ATOM 8050 O O . ARG B 1 419 ? 11.156 -8.836 4.82 1 96 419 ARG B O 1
ATOM 8057 N N . ILE B 1 420 ? 10.375 -8.891 2.678 1 94.94 420 ILE B N 1
ATOM 8058 C CA . ILE B 1 420 ? 11.258 -9.984 2.291 1 94.94 420 ILE B CA 1
ATOM 8059 C C . ILE B 1 420 ? 12.711 -9.547 2.443 1 94.94 420 ILE B C 1
ATOM 8061 O O . ILE B 1 420 ? 13.539 -10.281 2.99 1 94.94 420 ILE B O 1
ATOM 8065 N N . ASN B 1 421 ? 12.984 -8.359 1.95 1 94.62 421 ASN B N 1
ATOM 8066 C CA . ASN B 1 421 ? 14.336 -7.816 2.01 1 94.62 421 ASN B CA 1
ATOM 8067 C C . ASN B 1 421 ? 14.836 -7.711 3.447 1 94.62 421 ASN B C 1
ATOM 8069 O O . ASN B 1 421 ? 16.016 -7.941 3.715 1 94.62 421 ASN B O 1
ATOM 8073 N N . ASN B 1 422 ? 13.969 -7.371 4.316 1 93.12 422 ASN B N 1
ATOM 8074 C CA . ASN B 1 422 ? 14.336 -7.215 5.723 1 93.12 422 ASN B CA 1
ATOM 8075 C C . ASN B 1 422 ? 14.453 -8.57 6.422 1 93.12 422 ASN B C 1
ATOM 8077 O O . ASN B 1 422 ? 15.227 -8.711 7.375 1 93.12 422 ASN B O 1
ATOM 8081 N N . ASP B 1 423 ? 13.68 -9.555 5.961 1 91.12 423 ASP B N 1
ATOM 8082 C CA . ASP B 1 423 ? 13.75 -10.898 6.523 1 91.12 423 ASP B CA 1
ATOM 8083 C C . ASP B 1 423 ? 15.055 -11.594 6.121 1 91.12 423 ASP B C 1
ATOM 8085 O O . ASP B 1 423 ? 15.602 -12.383 6.887 1 91.12 423 ASP B O 1
ATOM 8089 N N . PHE B 1 424 ? 15.508 -11.258 4.898 1 90.44 424 PHE B N 1
ATOM 8090 C CA . PHE B 1 424 ? 16.734 -11.82 4.355 1 90.44 424 PHE B CA 1
ATOM 8091 C C . PHE B 1 424 ? 17.703 -10.719 3.943 1 90.44 424 PHE B C 1
ATOM 8093 O O . PHE B 1 424 ? 17.781 -10.359 2.768 1 90.44 424 PHE B O 1
ATOM 8100 N N . THR B 1 425 ? 18.547 -10.234 4.809 1 86.56 425 THR B N 1
ATOM 8101 C CA . THR B 1 425 ? 19.312 -9.016 4.648 1 86.56 425 THR B CA 1
ATOM 8102 C C . THR B 1 425 ? 20.594 -9.289 3.863 1 86.56 425 THR B C 1
ATOM 8104 O O . THR B 1 425 ? 21.25 -8.359 3.379 1 86.56 425 THR B O 1
ATOM 8107 N N . SER B 1 426 ? 20.969 -10.539 3.635 1 87.12 426 SER B N 1
ATOM 8108 C CA . SER B 1 426 ? 22.266 -10.836 3.031 1 87.12 426 SER B CA 1
ATOM 8109 C C . SER B 1 426 ? 22.094 -11.664 1.76 1 87.12 426 SER B C 1
ATOM 8111 O O . SER B 1 426 ? 23 -12.414 1.384 1 87.12 426 SER B O 1
ATOM 8113 N N . THR B 1 427 ? 21 -11.562 1.135 1 92.12 427 THR B N 1
ATOM 8114 C CA . THR B 1 427 ? 20.797 -12.32 -0.097 1 92.12 427 THR B CA 1
ATOM 8115 C C . THR B 1 427 ? 21.75 -11.852 -1.186 1 92.12 427 THR B C 1
ATOM 8117 O O . THR B 1 427 ? 21.906 -10.648 -1.412 1 92.12 427 THR B O 1
ATOM 8120 N N . ASP B 1 428 ? 22.422 -12.75 -1.858 1 93.94 428 ASP B N 1
ATOM 8121 C CA . ASP B 1 428 ? 23.438 -12.422 -2.838 1 93.94 428 ASP B CA 1
ATOM 8122 C C . ASP B 1 428 ? 22.828 -12.102 -4.195 1 93.94 428 ASP B C 1
ATOM 8124 O O . ASP B 1 428 ? 23.266 -11.18 -4.883 1 93.94 428 ASP B O 1
ATOM 8128 N N . TYR B 1 429 ? 21.891 -12.922 -4.621 1 97.25 429 TYR B N 1
ATOM 8129 C CA . TYR B 1 429 ? 21.281 -12.789 -5.938 1 97.25 429 TYR B CA 1
ATOM 8130 C C . TYR B 1 429 ? 19.766 -12.703 -5.828 1 97.25 429 TYR B C 1
ATOM 8132 O O . TYR B 1 429 ? 19.141 -13.547 -5.184 1 97.25 429 TYR B O 1
ATOM 8140 N N . LYS B 1 430 ? 19.125 -11.664 -6.371 1 98 430 LYS B N 1
ATOM 8141 C CA . LYS B 1 430 ? 17.672 -11.492 -6.324 1 98 430 LYS B CA 1
ATOM 8142 C C . LYS B 1 430 ? 17.094 -11.312 -7.723 1 98 430 LYS B C 1
ATOM 8144 O O . LYS B 1 430 ? 17.531 -10.438 -8.477 1 98 430 LYS B O 1
ATOM 8149 N N . LEU B 1 431 ? 16.172 -12.141 -8.086 1 98.81 431 LEU B N 1
ATOM 8150 C CA . LEU B 1 431 ? 15.461 -12.078 -9.359 1 98.81 431 LEU B CA 1
ATOM 8151 C C . LEU B 1 431 ? 13.969 -11.867 -9.133 1 98.81 431 LEU B C 1
ATOM 8153 O O . LEU B 1 431 ? 13.367 -12.5 -8.266 1 98.81 431 LEU B O 1
ATOM 8157 N N . LEU B 1 432 ? 13.391 -10.953 -9.859 1 98.88 432 LEU B N 1
ATOM 8158 C CA . LEU B 1 432 ? 11.977 -10.617 -9.766 1 98.88 432 LEU B CA 1
ATOM 8159 C C . LEU B 1 432 ? 11.266 -10.914 -11.086 1 98.88 432 LEU B C 1
ATOM 8161 O O . LEU B 1 432 ? 11.773 -10.586 -12.156 1 98.88 432 LEU B O 1
ATOM 8165 N N . PHE B 1 433 ? 10.055 -11.555 -10.984 1 98.88 433 PHE B N 1
ATOM 8166 C CA . PHE B 1 433 ? 9.305 -11.922 -12.18 1 98.88 433 PHE B CA 1
ATOM 8167 C C . PHE B 1 433 ? 7.84 -11.523 -12.039 1 98.88 433 PHE B C 1
ATOM 8169 O O . PHE B 1 433 ? 7.234 -11.727 -10.992 1 98.88 433 PHE B O 1
ATOM 8176 N N . PHE B 1 434 ? 7.238 -10.938 -13 1 98.69 434 PHE B N 1
ATOM 8177 C CA . PHE B 1 434 ? 5.793 -10.812 -13.164 1 98.69 434 PHE B CA 1
ATOM 8178 C C . PHE B 1 434 ? 5.426 -10.539 -14.617 1 98.69 434 PHE B C 1
ATOM 8180 O O . PHE B 1 434 ? 6.27 -10.664 -15.508 1 98.69 434 PHE B O 1
ATOM 8187 N N . HIS B 1 435 ? 4.16 -10.227 -14.922 1 98.62 435 HIS B N 1
ATOM 8188 C CA . HIS B 1 435 ? 3.715 -10.281 -16.312 1 98.62 435 HIS B CA 1
ATOM 8189 C C . HIS B 1 435 ? 3.783 -8.906 -16.969 1 98.62 435 HIS B C 1
ATOM 8191 O O . HIS B 1 435 ? 4.469 -8.734 -17.984 1 98.62 435 HIS B O 1
ATOM 8197 N N . TYR B 1 436 ? 3.164 -7.898 -16.438 1 98.62 436 TYR B N 1
ATOM 8198 C CA . TYR B 1 436 ? 2.975 -6.621 -17.125 1 98.62 436 TYR B CA 1
ATOM 8199 C C . TYR B 1 436 ? 4.133 -5.672 -16.828 1 98.62 436 TYR B C 1
ATOM 8201 O O . TYR B 1 436 ? 4.473 -5.438 -15.672 1 98.62 436 TYR B O 1
ATOM 8209 N N . PRO B 1 437 ? 4.715 -5.066 -17.766 1 98.19 437 PRO B N 1
ATOM 8210 C CA . PRO B 1 437 ? 5.883 -4.207 -17.562 1 98.19 437 PRO B CA 1
ATOM 8211 C C . PRO B 1 437 ? 5.555 -2.934 -16.797 1 98.19 437 PRO B C 1
ATOM 8213 O O . PRO B 1 437 ? 4.434 -2.426 -16.891 1 98.19 437 PRO B O 1
ATOM 8216 N N . ILE B 1 438 ? 6.508 -2.455 -16.031 1 97.94 438 ILE B N 1
ATOM 8217 C CA . ILE B 1 438 ? 6.367 -1.188 -15.32 1 97.94 438 ILE B CA 1
ATOM 8218 C C . ILE B 1 438 ? 6.734 -0.033 -16.25 1 97.94 438 ILE B C 1
ATOM 8220 O O . ILE B 1 438 ? 7.277 -0.249 -17.328 1 97.94 438 ILE B O 1
ATOM 8224 N N . PRO B 1 439 ? 6.512 1.234 -15.891 1 96.56 439 PRO B N 1
ATOM 8225 C CA . PRO B 1 439 ? 6.691 2.371 -16.797 1 96.56 439 PRO B CA 1
ATOM 8226 C C . PRO B 1 439 ? 8.117 2.488 -17.328 1 96.56 439 PRO B C 1
ATOM 8228 O O . PRO B 1 439 ? 8.328 2.879 -18.484 1 96.56 439 PRO B O 1
ATOM 8231 N N . GLN B 1 440 ? 9.094 2.047 -16.625 1 96.69 440 GLN B N 1
ATOM 8232 C CA . GLN B 1 440 ? 10.5 2.26 -16.969 1 96.69 440 GLN B CA 1
ATOM 8233 C C . GLN B 1 440 ? 10.945 1.323 -18.078 1 96.69 440 GLN B C 1
ATOM 8235 O O . GLN B 1 440 ? 12.047 1.463 -18.609 1 96.69 440 GLN B O 1
ATOM 8240 N N . PHE B 1 441 ? 10.039 0.398 -18.5 1 97.75 441 PHE B N 1
ATOM 8241 C CA . PHE B 1 441 ? 10.289 -0.375 -19.719 1 97.75 441 PHE B CA 1
ATOM 8242 C C . PHE B 1 441 ? 10.148 0.499 -20.953 1 97.75 441 PHE B C 1
ATOM 8244 O O . PHE B 1 441 ? 10.453 0.062 -22.062 1 97.75 441 PHE B O 1
ATOM 8251 N N . ARG B 1 442 ? 9.656 1.668 -20.766 1 96.94 442 ARG B N 1
ATOM 8252 C CA . ARG B 1 442 ? 9.656 2.713 -21.781 1 96.94 442 ARG B CA 1
ATOM 8253 C C . ARG B 1 442 ? 10.586 3.855 -21.406 1 96.94 442 ARG B C 1
ATOM 8255 O O . ARG B 1 442 ? 10.133 4.961 -21.109 1 96.94 442 ARG B O 1
ATOM 8262 N N . PRO B 1 443 ? 11.852 3.619 -21.484 1 93.25 443 PRO B N 1
ATOM 8263 C CA . PRO B 1 443 ? 12.797 4.645 -21.047 1 93.25 443 PRO B CA 1
ATOM 8264 C C . PRO B 1 443 ? 12.82 5.863 -21.969 1 93.25 443 PRO B C 1
ATOM 8266 O O . PRO B 1 443 ? 12.539 5.738 -23.156 1 93.25 443 PRO B O 1
ATOM 8269 N N . ALA B 1 444 ? 13.195 6.918 -21.312 1 87.81 444 ALA B N 1
ATOM 8270 C CA . ALA B 1 444 ? 13.391 8.141 -22.078 1 87.81 444 ALA B CA 1
ATOM 8271 C C . ALA B 1 444 ? 14.852 8.312 -22.484 1 87.81 444 ALA B C 1
ATOM 8273 O O . ALA B 1 444 ? 15.75 7.809 -21.812 1 87.81 444 ALA B O 1
ATOM 8274 N N . GLY B 1 44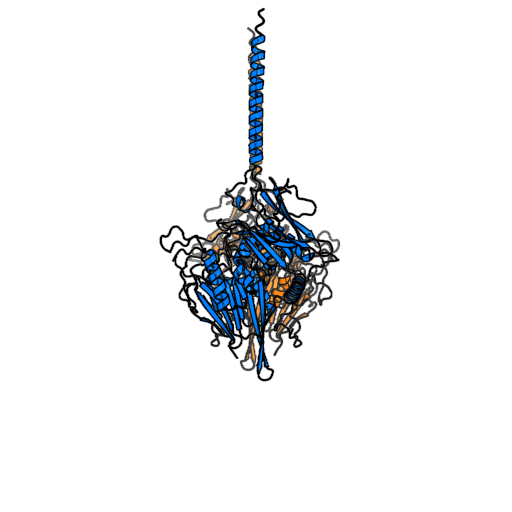5 ? 15.109 8.859 -23.609 1 89.44 445 GLY B N 1
ATOM 8275 C CA . GLY B 1 445 ? 16.453 9.211 -24.031 1 89.44 445 GLY B CA 1
ATOM 8276 C C . GLY B 1 445 ? 17.266 8.008 -24.469 1 89.44 445 GLY B C 1
ATOM 8277 O O . GLY B 1 445 ? 16.75 7.094 -25.109 1 89.44 445 GLY B O 1
ATOM 8278 N N . THR B 1 446 ? 18.578 8.078 -24.234 1 88.44 446 THR B N 1
ATOM 8279 C CA . THR B 1 446 ? 19.5 7 -24.594 1 88.44 446 THR B CA 1
ATOM 8280 C C . THR B 1 446 ? 19.688 6.027 -23.438 1 88.44 446 THR B C 1
ATOM 8282 O O . THR B 1 446 ? 19.797 6.441 -22.281 1 88.44 446 THR B O 1
ATOM 8285 N N . PHE B 1 447 ? 19.609 4.758 -23.812 1 89.5 447 PHE B N 1
ATOM 8286 C CA . PHE B 1 447 ? 19.75 3.73 -22.781 1 89.5 447 PHE B CA 1
ATOM 8287 C C . PHE B 1 447 ? 20.453 2.5 -23.344 1 89.5 447 PHE B C 1
ATOM 8289 O O . PHE B 1 447 ? 20.438 2.268 -24.547 1 89.5 447 PHE B O 1
ATOM 8296 N N . LYS B 1 448 ? 21.109 1.795 -22.484 1 92.62 448 LYS B N 1
ATOM 8297 C CA . LYS B 1 448 ? 21.75 0.531 -22.859 1 92.62 448 LYS B CA 1
ATOM 8298 C C . LYS B 1 448 ? 20.703 -0.574 -23.016 1 92.62 448 LYS B C 1
ATOM 8300 O O . LYS B 1 448 ? 19.812 -0.732 -22.188 1 92.62 448 LYS B O 1
ATOM 8305 N N . ILE B 1 449 ? 20.797 -1.334 -24.141 1 94.88 449 ILE B N 1
ATOM 8306 C CA . ILE B 1 449 ? 19.781 -2.33 -24.469 1 94.88 449 ILE B CA 1
ATOM 8307 C C . ILE B 1 449 ? 20.438 -3.504 -25.188 1 94.88 449 ILE B C 1
ATOM 8309 O O . ILE B 1 449 ? 21.344 -3.314 -26 1 94.88 449 ILE B O 1
ATOM 8313 N N . ILE B 1 450 ? 20.078 -4.688 -24.859 1 96.38 450 ILE B N 1
ATOM 8314 C CA . ILE B 1 450 ? 20.516 -5.902 -25.531 1 96.38 450 ILE B CA 1
ATOM 8315 C C . ILE B 1 450 ? 19.281 -6.723 -25.938 1 96.38 450 ILE B C 1
ATOM 8317 O O . ILE B 1 450 ? 18.547 -7.207 -25.078 1 96.38 450 ILE B O 1
ATOM 8321 N N . GLY B 1 451 ? 19.125 -6.953 -27.203 1 96.31 451 GLY B N 1
ATOM 8322 C CA . GLY B 1 451 ? 17.984 -7.688 -27.719 1 96.31 451 GLY B CA 1
ATOM 8323 C C . GLY B 1 451 ? 17.047 -6.828 -28.547 1 96.31 451 GLY B C 1
ATOM 8324 O O . GLY B 1 451 ? 17.344 -5.664 -28.828 1 96.31 451 GLY B O 1
ATOM 8325 N N . ALA B 1 452 ? 15.922 -7.371 -28.953 1 95.12 452 ALA B N 1
ATOM 8326 C CA . ALA B 1 452 ? 14.961 -6.699 -29.828 1 95.12 452 ALA B CA 1
ATOM 8327 C C . ALA B 1 452 ? 13.953 -5.895 -29.031 1 95.12 452 ALA B C 1
ATOM 8329 O O . ALA B 1 452 ? 13.461 -6.355 -28 1 95.12 452 ALA B O 1
ATOM 8330 N N . TYR B 1 453 ? 13.672 -4.738 -29.438 1 95.5 453 TYR B N 1
ATOM 8331 C CA . TYR B 1 453 ? 12.734 -3.795 -28.828 1 95.5 453 TYR B CA 1
ATOM 8332 C C . TYR B 1 453 ? 11.766 -3.242 -29.859 1 95.5 453 TYR B C 1
ATOM 8334 O O . TYR B 1 453 ? 11.805 -2.051 -30.188 1 95.5 453 TYR B O 1
ATOM 8342 N N . ASN B 1 454 ? 10.828 -4.098 -30.25 1 96.56 454 ASN B N 1
ATOM 8343 C CA . ASN B 1 454 ? 9.961 -3.824 -31.391 1 96.56 454 ASN B CA 1
ATOM 8344 C C . ASN B 1 454 ? 8.703 -3.07 -30.969 1 96.56 454 ASN B C 1
ATOM 8346 O O . ASN B 1 454 ? 8.281 -2.135 -31.656 1 96.56 454 ASN B O 1
ATOM 8350 N N . GLU B 1 455 ? 8.07 -3.516 -29.891 1 95.88 455 GLU B N 1
ATOM 8351 C CA . GLU B 1 455 ? 6.859 -2.875 -29.391 1 95.88 455 GLU B CA 1
ATOM 8352 C C . GLU B 1 455 ? 7.191 -1.665 -28.531 1 95.88 455 GLU B C 1
ATOM 8354 O O . GLU B 1 455 ? 7.781 -1.808 -27.453 1 95.88 455 GLU B O 1
ATOM 8359 N N . LYS B 1 456 ? 6.684 -0.461 -28.969 1 94.06 456 LYS B N 1
ATOM 8360 C CA . LYS B 1 456 ? 7.078 0.768 -28.281 1 94.06 456 LYS B CA 1
ATOM 8361 C C . LYS B 1 456 ? 5.859 1.597 -27.891 1 94.06 456 LYS B C 1
ATOM 8363 O O . LYS B 1 456 ? 5.988 2.764 -27.516 1 94.06 456 LYS B O 1
ATOM 8368 N N . HIS B 1 457 ? 4.688 1.016 -27.984 1 94.75 457 HIS B N 1
ATOM 8369 C CA . HIS B 1 457 ? 3.473 1.741 -27.625 1 94.75 457 HIS B CA 1
ATOM 8370 C C . HIS B 1 457 ? 3.439 2.053 -26.141 1 94.75 457 HIS B C 1
ATOM 8372 O O . HIS B 1 457 ? 4.113 1.389 -25.344 1 94.75 457 HIS B O 1
ATOM 8378 N N . PRO B 1 458 ? 2.689 3.082 -25.766 1 95 458 PRO B N 1
ATOM 8379 C CA . PRO B 1 458 ? 2.562 3.393 -24.344 1 95 458 PRO B CA 1
ATOM 8380 C C . PRO B 1 458 ? 1.955 2.244 -23.531 1 95 458 PRO B C 1
ATOM 8382 O O . PRO B 1 458 ? 1.089 1.525 -24.031 1 95 458 PRO B O 1
ATOM 8385 N N . LEU B 1 459 ? 2.471 2.123 -22.359 1 96.25 459 LEU B N 1
ATOM 8386 C CA . LEU B 1 459 ? 1.953 1.101 -21.453 1 96.25 459 LEU B CA 1
ATOM 8387 C C . LEU B 1 459 ? 0.734 1.612 -20.703 1 96.25 459 LEU B C 1
ATOM 8389 O O . LEU B 1 459 ? 0.692 2.777 -20.297 1 96.25 459 LEU B O 1
ATOM 8393 N N . ASP B 1 460 ? -0.279 0.847 -20.547 1 95.19 460 ASP B N 1
ATOM 8394 C CA . ASP B 1 460 ? -1.462 1.151 -19.75 1 95.19 460 ASP B CA 1
ATOM 8395 C C . ASP B 1 460 ? -1.31 0.628 -18.328 1 95.19 460 ASP B C 1
ATOM 8397 O O . ASP B 1 460 ? -1.835 -0.436 -17.984 1 95.19 460 ASP B O 1
ATOM 8401 N N . THR B 1 461 ? -0.576 1.325 -17.516 1 94.62 461 THR B N 1
ATOM 8402 C CA . THR B 1 461 ? -0.339 0.88 -16.141 1 94.62 461 THR B CA 1
ATOM 8403 C C . THR B 1 461 ? -0.509 2.035 -15.164 1 94.62 461 THR B C 1
ATOM 8405 O O . THR B 1 461 ? -0.187 3.182 -15.4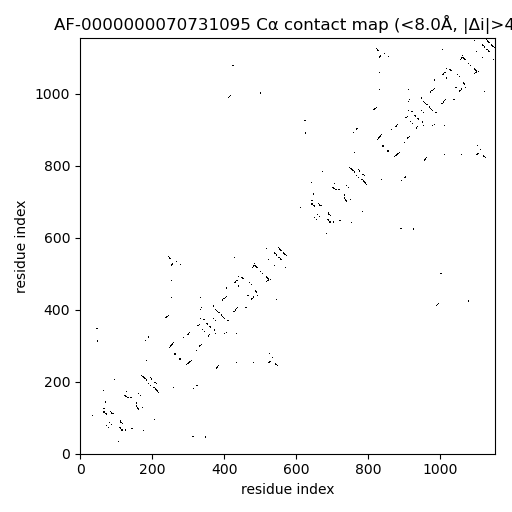84 1 94.62 461 THR B O 1
ATOM 8408 N N . LYS B 1 462 ? -1.081 1.712 -14 1 92.19 462 LYS B N 1
ATOM 8409 C CA . LYS B 1 462 ? -1.219 2.684 -12.914 1 92.19 462 LYS B CA 1
ATOM 8410 C C . LYS B 1 462 ? -0.163 2.459 -11.836 1 92.19 462 LYS B C 1
ATOM 8412 O O . LYS B 1 462 ? -0.28 2.984 -10.727 1 92.19 462 LYS B O 1
ATOM 8417 N N . THR B 1 463 ? 0.843 1.546 -12.172 1 95.94 463 THR B N 1
ATOM 8418 C CA . THR B 1 463 ? 1.904 1.28 -11.203 1 95.94 463 THR B CA 1
ATOM 8419 C C . THR B 1 463 ? 2.658 2.562 -10.859 1 95.94 463 THR B C 1
ATOM 8421 O O . THR B 1 463 ? 3.016 3.334 -11.758 1 95.94 463 THR B O 1
ATOM 8424 N N . ASN B 1 464 ? 2.893 2.824 -9.539 1 94.12 464 ASN B N 1
ATOM 8425 C CA . ASN B 1 464 ? 3.658 3.973 -9.07 1 94.12 464 ASN B CA 1
ATOM 8426 C C . ASN B 1 464 ? 5.055 4.008 -9.68 1 94.12 464 ASN B C 1
ATOM 8428 O O . ASN B 1 464 ? 5.785 3.016 -9.633 1 94.12 464 ASN B O 1
ATOM 8432 N N . ILE B 1 465 ? 5.426 5.109 -10.305 1 93.94 465 ILE B N 1
ATOM 8433 C CA . ILE B 1 465 ? 6.711 5.254 -10.984 1 93.94 465 ILE B CA 1
ATOM 8434 C C . ILE B 1 465 ? 7.848 5 -9.992 1 93.94 465 ILE B C 1
ATOM 8436 O O . ILE B 1 465 ? 8.93 4.559 -10.383 1 93.94 465 ILE B O 1
ATOM 8440 N N . LYS B 1 466 ? 7.609 5.164 -8.727 1 95 466 LYS B N 1
ATOM 8441 C CA . LYS B 1 466 ? 8.625 5.023 -7.695 1 95 466 LYS B CA 1
ATOM 8442 C C . LYS B 1 466 ? 8.93 3.553 -7.414 1 95 466 LYS B C 1
ATOM 8444 O O . LYS B 1 466 ? 9.914 3.229 -6.754 1 95 466 LYS B O 1
ATOM 8449 N N . PHE B 1 467 ? 8.008 2.662 -7.895 1 97.5 467 PHE B N 1
ATOM 8450 C CA . PHE B 1 467 ? 8.219 1.233 -7.695 1 97.5 467 PHE B CA 1
ATOM 8451 C C . PHE B 1 467 ? 9.57 0.805 -8.25 1 97.5 467 PHE B C 1
ATOM 8453 O O . PHE B 1 467 ? 10.234 -0.065 -7.688 1 97.5 467 PHE B O 1
ATOM 8460 N N . HIS B 1 468 ? 9.992 1.416 -9.336 1 97.31 468 HIS B N 1
ATOM 8461 C CA . HIS B 1 468 ? 11.289 1.174 -9.961 1 97.31 468 HIS B CA 1
ATOM 8462 C C . HIS B 1 468 ? 12.422 1.33 -8.961 1 97.31 468 HIS B C 1
ATOM 8464 O O . HIS B 1 468 ? 13.242 0.424 -8.797 1 97.31 468 HIS B O 1
ATOM 8470 N N . ASP B 1 469 ? 12.461 2.42 -8.258 1 96.75 469 ASP B N 1
ATOM 8471 C CA . ASP B 1 469 ? 13.5 2.67 -7.262 1 96.75 469 ASP B CA 1
ATOM 8472 C C . ASP B 1 469 ? 13.367 1.72 -6.074 1 96.75 469 ASP B C 1
ATOM 8474 O O . ASP B 1 469 ? 14.367 1.321 -5.477 1 96.75 469 ASP B O 1
ATOM 8478 N N . ASP B 1 470 ? 12.109 1.39 -5.691 1 97.81 470 ASP B N 1
ATOM 8479 C CA . ASP B 1 470 ? 11.867 0.472 -4.582 1 97.81 470 ASP B CA 1
ATOM 8480 C C . ASP B 1 470 ? 12.555 -0.873 -4.824 1 97.81 470 ASP B C 1
ATOM 8482 O O . ASP B 1 470 ? 13.188 -1.424 -3.922 1 97.81 470 ASP B O 1
ATOM 8486 N N . ILE B 1 471 ? 12.438 -1.44 -6.07 1 98.25 471 ILE B N 1
ATOM 8487 C CA . ILE B 1 471 ? 12.992 -2.768 -6.316 1 98.25 471 ILE B CA 1
ATOM 8488 C C . ILE B 1 471 ? 14.516 -2.695 -6.344 1 98.25 471 ILE B C 1
ATOM 8490 O O . ILE B 1 471 ? 15.195 -3.639 -5.938 1 98.25 471 ILE B O 1
ATOM 8494 N N . ILE B 1 472 ? 15.102 -1.573 -6.84 1 97.25 472 ILE B N 1
ATOM 8495 C CA . ILE B 1 472 ? 16.547 -1.396 -6.816 1 97.25 472 ILE B CA 1
ATOM 8496 C C . ILE B 1 472 ? 17.031 -1.312 -5.371 1 97.25 472 ILE B C 1
ATOM 8498 O O . ILE B 1 472 ? 18.016 -1.952 -5.004 1 97.25 472 ILE B O 1
ATOM 8502 N N . ASN B 1 473 ? 16.281 -0.578 -4.547 1 95.19 473 ASN B N 1
ATOM 8503 C CA . ASN B 1 473 ? 16.641 -0.424 -3.141 1 95.19 473 ASN B CA 1
ATOM 8504 C C . ASN B 1 473 ? 16.516 -1.743 -2.385 1 95.19 473 ASN B C 1
ATOM 8506 O O . ASN B 1 473 ? 17.203 -1.952 -1.381 1 95.19 473 ASN B O 1
ATOM 8510 N N . CYS B 1 474 ? 15.672 -2.648 -2.809 1 97.06 474 CYS B N 1
ATOM 8511 C CA . CYS B 1 474 ? 15.578 -3.992 -2.25 1 97.06 474 CYS B CA 1
ATOM 8512 C C . CYS B 1 474 ? 16.641 -4.902 -2.838 1 97.06 474 CYS B C 1
ATOM 8514 O O . CYS B 1 474 ? 16.656 -6.109 -2.58 1 97.06 474 CYS B O 1
ATOM 8516 N N . ARG B 1 475 ? 17.469 -4.406 -3.805 1 95.44 475 ARG B N 1
ATOM 8517 C CA . ARG B 1 475 ? 18.688 -5.02 -4.328 1 95.44 475 ARG B CA 1
ATOM 8518 C C . ARG B 1 475 ? 18.359 -6.094 -5.359 1 95.44 475 ARG B C 1
ATOM 8520 O O . ARG B 1 475 ? 19.062 -7.09 -5.477 1 95.44 475 ARG B O 1
ATOM 8527 N N . TYR B 1 476 ? 17.219 -6.004 -5.949 1 98.06 476 TYR B N 1
ATOM 8528 C CA . TYR B 1 476 ? 16.969 -6.883 -7.086 1 98.06 476 TYR B CA 1
ATOM 8529 C C . TYR B 1 476 ? 17.875 -6.543 -8.258 1 98.06 476 TYR B C 1
ATOM 8531 O O . TYR B 1 476 ? 18.109 -5.367 -8.547 1 98.06 476 TYR B O 1
ATOM 8539 N N . GLN B 1 477 ? 18.422 -7.516 -8.93 1 97.81 477 GLN B N 1
ATOM 8540 C CA . GLN B 1 477 ? 19.375 -7.293 -10.008 1 97.81 477 GLN B CA 1
ATOM 8541 C C . GLN B 1 477 ? 18.688 -7.355 -11.367 1 97.81 477 GLN B C 1
ATOM 8543 O O . GLN B 1 477 ? 19.203 -6.809 -12.352 1 97.81 477 GLN B O 1
ATOM 8548 N N . VAL B 1 478 ? 17.578 -8.062 -11.406 1 98.69 478 VAL B N 1
ATOM 8549 C CA . VAL B 1 478 ? 16.859 -8.188 -12.68 1 98.69 478 VAL B CA 1
ATOM 8550 C C . VAL B 1 478 ? 15.359 -8.289 -12.422 1 98.69 478 VAL B C 1
ATOM 8552 O O . VAL B 1 478 ? 14.93 -8.914 -11.453 1 98.69 478 VAL B O 1
ATOM 8555 N N . LEU B 1 479 ? 14.57 -7.598 -13.188 1 98.88 479 LEU B N 1
ATOM 8556 C CA . LEU B 1 479 ? 13.133 -7.773 -13.352 1 98.88 479 LEU B CA 1
ATOM 8557 C C . LEU B 1 479 ? 12.797 -8.289 -14.742 1 98.88 479 LEU B C 1
ATOM 8559 O O . LEU B 1 479 ? 13.117 -7.641 -15.742 1 98.88 479 LEU B O 1
ATOM 8563 N N . SER B 1 480 ? 12.227 -9.43 -14.812 1 98.88 480 SER B N 1
ATOM 8564 C CA . SER B 1 480 ? 11.852 -10.008 -16.094 1 98.88 480 SER B CA 1
ATOM 8565 C C . SER B 1 480 ? 10.336 -10.141 -16.234 1 98.88 480 SER B C 1
ATOM 8567 O O . SER B 1 480 ? 9.672 -10.617 -15.312 1 98.88 480 SER B O 1
ATOM 8569 N N . VAL B 1 481 ? 9.781 -9.672 -17.375 1 98.81 481 VAL B N 1
ATOM 8570 C CA . VAL B 1 481 ? 8.336 -9.617 -17.547 1 98.81 481 VAL B CA 1
ATOM 8571 C C . VAL B 1 481 ? 7.938 -10.297 -18.859 1 98.81 481 VAL B C 1
ATOM 8573 O O . VAL B 1 481 ? 8.805 -10.68 -19.656 1 98.81 481 VAL B O 1
ATOM 8576 N N . GLY B 1 482 ? 6.637 -10.523 -19.016 1 98.12 482 GLY B N 1
ATOM 8577 C CA . GLY B 1 482 ? 6.039 -10.969 -20.266 1 98.12 482 GLY B CA 1
ATOM 8578 C C . GLY B 1 482 ? 5.227 -9.891 -20.953 1 98.12 482 GLY B C 1
ATOM 8579 O O . GLY B 1 482 ? 5.699 -8.766 -21.125 1 98.12 482 GLY B O 1
ATOM 8580 N N . HIS B 1 483 ? 4.125 -10.156 -21.484 1 97.44 483 HIS B N 1
ATOM 8581 C CA . HIS B 1 483 ? 3.082 -9.273 -22 1 97.44 483 HIS B CA 1
ATOM 8582 C C . HIS B 1 483 ? 3.424 -8.781 -23.391 1 97.44 483 HIS B C 1
ATOM 8584 O O . HIS B 1 483 ? 2.582 -8.812 -24.297 1 97.44 483 HIS B O 1
ATOM 8590 N N . GLU B 1 484 ? 4.656 -8.211 -23.578 1 97.31 484 GLU B N 1
ATOM 8591 C CA . GLU B 1 484 ? 5.062 -7.793 -24.922 1 97.31 484 GLU B CA 1
ATOM 8592 C C . GLU B 1 484 ? 5.574 -8.977 -25.734 1 97.31 484 GLU B C 1
ATOM 8594 O O . GLU B 1 484 ? 6.645 -9.516 -25.438 1 97.31 484 GLU B O 1
ATOM 8599 N N . HIS B 1 485 ? 4.902 -9.242 -26.812 1 97.62 485 HIS B N 1
ATOM 8600 C CA . HIS B 1 485 ? 5.148 -10.477 -27.547 1 97.62 485 HIS B CA 1
ATOM 8601 C C . HIS B 1 485 ? 6.43 -10.383 -28.375 1 97.62 485 HIS B C 1
ATOM 8603 O O . HIS B 1 485 ? 7.172 -11.359 -28.484 1 97.62 485 HIS B O 1
ATOM 8609 N N . GLU B 1 486 ? 6.68 -9.188 -28.859 1 98.06 486 GLU B N 1
ATOM 8610 C CA . GLU B 1 486 ? 7.762 -9.094 -29.828 1 98.06 486 GLU B CA 1
ATOM 8611 C C . GLU B 1 486 ? 8.945 -8.312 -29.266 1 98.06 486 GLU B C 1
ATOM 8613 O O . GLU B 1 486 ? 9.727 -7.73 -30.031 1 98.06 486 GLU B O 1
ATOM 8618 N N . ASN B 1 487 ? 8.992 -8.133 -27.969 1 98.12 487 ASN B N 1
ATOM 8619 C CA . ASN B 1 487 ? 10.156 -7.605 -27.266 1 98.12 487 ASN B CA 1
ATOM 8620 C C . ASN B 1 487 ? 10.906 -8.703 -26.516 1 98.12 487 ASN B C 1
ATOM 8622 O O . ASN B 1 487 ? 10.289 -9.5 -25.797 1 98.12 487 ASN B O 1
ATOM 8626 N N . ASP B 1 488 ? 12.203 -8.789 -26.734 1 97.62 488 ASP B N 1
ATOM 8627 C CA . ASP B 1 488 ? 13.023 -9.742 -26 1 97.62 488 ASP B CA 1
ATOM 8628 C C . ASP B 1 488 ? 14.258 -9.062 -25.406 1 97.62 488 ASP B C 1
ATOM 8630 O O . ASP B 1 488 ? 15.227 -9.734 -25.031 1 97.62 488 ASP B O 1
ATOM 8634 N N . ALA B 1 489 ? 14.273 -7.793 -25.328 1 98 489 ALA B N 1
ATOM 8635 C CA . ALA B 1 489 ? 15.445 -7.023 -24.922 1 98 489 ALA B CA 1
ATOM 8636 C C . ALA B 1 489 ? 15.516 -6.926 -23.391 1 98 489 ALA B C 1
ATOM 8638 O O . ALA B 1 489 ? 14.516 -7.125 -22.703 1 98 489 ALA B O 1
ATOM 8639 N N . CYS B 1 490 ? 16.703 -6.715 -22.922 1 98.38 490 CYS B N 1
ATOM 8640 C CA . CYS B 1 490 ? 16.953 -6.215 -21.562 1 98.38 490 CYS B CA 1
ATOM 8641 C C . CYS B 1 490 ? 17.453 -4.777 -21.609 1 98.38 490 CYS B C 1
ATOM 8643 O O . CYS B 1 490 ? 18.344 -4.449 -22.375 1 98.38 490 CYS B O 1
ATOM 8645 N N . ILE B 1 491 ? 16.844 -3.969 -20.781 1 98 491 ILE B N 1
ATOM 8646 C CA . ILE B 1 491 ? 17.188 -2.553 -20.719 1 98 491 ILE B CA 1
ATOM 8647 C C . ILE B 1 491 ? 17.828 -2.244 -19.359 1 98 491 ILE B C 1
ATOM 8649 O O . ILE B 1 491 ? 17.25 -2.557 -18.312 1 98 491 ILE B O 1
ATOM 8653 N N . LEU B 1 492 ? 19.031 -1.666 -19.344 1 96.88 492 LEU B N 1
ATOM 8654 C CA . LEU B 1 492 ? 19.656 -1.254 -18.094 1 96.88 492 LEU B CA 1
ATOM 8655 C C . LEU B 1 492 ? 19.047 0.048 -17.578 1 96.88 492 LEU B C 1
ATOM 8657 O O . LEU B 1 492 ? 19.016 1.047 -18.312 1 96.88 492 LEU B O 1
ATOM 8661 N N . SER B 1 493 ? 18.5 0.013 -16.422 1 95.81 493 SER B N 1
ATOM 8662 C CA . SER B 1 493 ? 17.844 1.183 -15.844 1 95.81 493 SER B CA 1
ATOM 8663 C C . SER B 1 493 ? 18.469 1.573 -14.516 1 95.81 493 SER B C 1
ATOM 8665 O O . SER B 1 493 ? 18.625 0.734 -13.625 1 95.81 493 SER B O 1
ATOM 8667 N N . GLU B 1 494 ? 18.75 2.814 -14.367 1 92.69 494 GLU B N 1
ATOM 8668 C CA . GLU B 1 494 ? 19.453 3.291 -13.18 1 92.69 494 GLU B CA 1
ATOM 8669 C C . GLU B 1 494 ? 18.484 3.934 -12.188 1 92.69 494 GLU B C 1
ATOM 8671 O O . GLU B 1 494 ? 17.406 4.375 -12.57 1 92.69 494 GLU B O 1
ATOM 8676 N N . LEU B 1 495 ? 18.984 3.971 -10.945 1 90.56 495 LEU B N 1
ATOM 8677 C CA . LEU B 1 495 ? 18.234 4.633 -9.883 1 90.56 495 LEU B CA 1
ATOM 8678 C C . LEU B 1 495 ? 17.953 6.09 -10.234 1 90.56 495 LEU B C 1
ATOM 8680 O O . LEU B 1 495 ? 18.844 6.785 -10.742 1 90.56 495 LEU B O 1
ATOM 8684 N N . SER B 1 496 ? 16.688 6.531 -9.992 1 84.94 496 SER B N 1
ATOM 8685 C CA . SER B 1 496 ? 16.312 7.891 -10.359 1 84.94 496 SER B CA 1
ATOM 8686 C C . SER B 1 496 ? 16.938 8.914 -9.422 1 84.94 496 SER B C 1
ATOM 8688 O O . SER B 1 496 ? 17.281 10.016 -9.852 1 84.94 496 SER B O 1
ATOM 8690 N N . LYS B 1 497 ? 16.922 8.516 -8.148 1 78.25 497 LYS B N 1
ATOM 8691 C CA . LYS B 1 497 ? 17.453 9.414 -7.125 1 78.25 497 LYS B CA 1
ATOM 8692 C C . LYS B 1 497 ? 18.531 8.719 -6.297 1 78.25 497 LYS B C 1
ATOM 8694 O O . LYS B 1 497 ? 18.297 7.652 -5.727 1 78.25 497 LYS B O 1
ATOM 8699 N N . GLN B 1 498 ? 19.672 9.328 -6.258 1 78.31 498 GLN B N 1
ATOM 8700 C CA . GLN B 1 498 ? 20.75 8.758 -5.453 1 78.31 498 GLN B CA 1
ATOM 8701 C C . GLN B 1 498 ? 20.562 9.062 -3.973 1 78.31 498 GLN B C 1
ATOM 8703 O O . GLN B 1 498 ? 20.141 10.164 -3.613 1 78.31 498 GLN B O 1
ATOM 8708 N N . PRO B 1 499 ? 20.844 8.07 -3.18 1 74.88 499 PRO B N 1
ATOM 8709 C CA . PRO B 1 499 ? 20.703 8.289 -1.739 1 74.88 499 PRO B CA 1
ATOM 8710 C C . PRO B 1 499 ? 21.641 9.375 -1.21 1 74.88 499 PRO B C 1
ATOM 8712 O O . PRO B 1 499 ? 22.75 9.555 -1.741 1 74.88 499 PRO B O 1
ATOM 8715 N N . LYS B 1 500 ? 21.234 10.078 -0.168 1 70.06 500 LYS B N 1
ATOM 8716 C CA . LYS B 1 500 ? 22.031 11.102 0.497 1 70.06 500 LYS B CA 1
ATOM 8717 C C . LYS B 1 500 ? 22.625 10.578 1.799 1 70.06 500 LYS B C 1
ATOM 8719 O O . LYS B 1 500 ? 21.906 10.078 2.662 1 70.06 500 LYS B O 1
ATOM 8724 N N . SER B 1 501 ? 23.859 10.219 1.938 1 59.97 501 SER B N 1
ATOM 8725 C CA . SER B 1 501 ? 24.484 9.773 3.182 1 59.97 501 SER B CA 1
ATOM 8726 C C . SER B 1 501 ? 24.641 10.93 4.164 1 59.97 501 SER B C 1
ATOM 8728 O O . SER B 1 501 ? 24.469 10.75 5.371 1 59.97 501 SER B O 1
ATOM 8730 N N . LYS B 1 502 ? 25.281 12.188 3.777 1 55.28 502 LYS B N 1
ATOM 8731 C CA . LYS B 1 502 ? 25.438 13.422 4.547 1 55.28 502 LYS B CA 1
ATOM 8732 C C . LYS B 1 502 ? 24.797 14.602 3.828 1 55.28 502 LYS B C 1
ATOM 8734 O O . LYS B 1 502 ? 24.625 14.57 2.607 1 55.28 502 LYS B O 1
ATOM 8739 N N . PRO B 1 503 ? 24.047 15.617 4.613 1 51.16 503 PRO B N 1
ATOM 8740 C CA . PRO B 1 503 ? 23.328 16.719 3.969 1 51.16 503 PRO B CA 1
ATOM 8741 C C . PRO B 1 503 ? 24 17.188 2.684 1 51.16 503 PRO B C 1
ATOM 8743 O O . PRO B 1 503 ? 23.312 17.609 1.745 1 51.16 503 PRO B O 1
ATOM 8746 N N . ARG B 1 504 ? 25.25 17.719 2.912 1 44.75 504 ARG B N 1
ATOM 8747 C CA . ARG B 1 504 ? 25.875 18.438 1.806 1 44.75 504 ARG B CA 1
ATOM 8748 C C . ARG B 1 504 ? 26.578 17.469 0.855 1 44.75 504 ARG B C 1
ATOM 8750 O O . ARG B 1 504 ? 26.969 17.859 -0.248 1 44.75 504 ARG B O 1
ATOM 8757 N N . THR B 1 505 ? 27.344 16.594 1.495 1 41.28 505 THR B N 1
ATOM 8758 C CA . THR B 1 505 ? 28.266 15.945 0.571 1 41.28 505 THR B CA 1
ATOM 8759 C C . THR B 1 505 ? 27.594 14.797 -0.167 1 41.28 505 THR B C 1
ATOM 8761 O O . THR B 1 505 ? 27.016 13.898 0.46 1 41.28 505 THR B O 1
ATOM 8764 N N . THR B 1 506 ? 26.969 15.195 -1.156 1 41.84 506 THR B N 1
ATOM 8765 C CA . THR B 1 506 ? 26.844 14.031 -2.031 1 41.84 506 THR B CA 1
ATOM 8766 C C . THR B 1 506 ? 28.109 13.164 -1.938 1 41.84 506 THR B C 1
ATOM 8768 O O . THR B 1 506 ? 29.188 13.578 -2.363 1 41.84 506 THR B O 1
ATOM 8771 N N . THR B 1 507 ? 28.5 12.852 -0.724 1 37.03 507 THR B N 1
ATOM 8772 C CA . THR B 1 507 ? 29.719 12.062 -0.864 1 37.03 507 THR B CA 1
ATOM 8773 C C . THR B 1 507 ? 29.672 11.219 -2.135 1 37.03 507 THR B C 1
ATOM 8775 O O . THR B 1 507 ? 28.891 10.273 -2.229 1 37.03 507 THR B O 1
ATOM 8778 N N . GLY B 1 508 ? 29.688 11.883 -3.186 1 37.72 508 GLY B N 1
ATOM 8779 C CA . GLY B 1 508 ? 30.203 11.211 -4.367 1 37.72 508 GLY B CA 1
ATOM 8780 C C . GLY B 1 508 ? 31.422 10.344 -4.082 1 37.72 508 GLY B C 1
ATOM 8781 O O . GLY B 1 508 ? 32.5 10.539 -4.672 1 37.72 508 GLY B O 1
ATOM 8782 N N . ASN B 1 509 ? 31.828 10.188 -2.822 1 37.16 509 ASN B N 1
ATOM 8783 C CA . ASN B 1 509 ? 33.062 9.461 -3.133 1 37.16 509 ASN B CA 1
ATOM 8784 C C . ASN B 1 509 ? 32.906 8.609 -4.387 1 37.16 509 ASN B C 1
ATOM 8786 O O . ASN B 1 509 ? 31.781 8.391 -4.863 1 37.16 509 ASN B O 1
ATOM 8790 N N . GLY B 1 510 ? 33.781 7.465 -4.406 1 37.31 510 GLY B N 1
ATOM 8791 C CA . GLY B 1 510 ? 34.312 6.703 -5.527 1 37.31 510 GLY B CA 1
ATOM 8792 C C . GLY B 1 510 ? 33.219 6.188 -6.457 1 37.31 510 GLY B C 1
ATOM 8793 O O . GLY B 1 510 ? 32.031 6.406 -6.215 1 37.31 510 GLY B O 1
ATOM 8794 N N . ASP B 1 511 ? 33.719 5.273 -7.359 1 40.34 511 ASP B N 1
ATOM 8795 C CA . ASP B 1 511 ? 33.5 4.426 -8.523 1 40.34 511 ASP B CA 1
ATOM 8796 C C . ASP B 1 511 ? 32.219 3.594 -8.367 1 40.34 511 ASP B C 1
ATOM 8798 O O . ASP B 1 511 ? 32.156 2.453 -8.828 1 40.34 511 ASP B O 1
ATOM 8802 N N . THR B 1 512 ? 31.438 3.863 -7.383 1 51.62 512 THR B N 1
ATOM 8803 C CA . THR B 1 512 ? 30.453 2.787 -7.34 1 51.62 512 THR B CA 1
ATOM 8804 C C . THR B 1 512 ? 29.312 3.059 -8.32 1 51.62 512 THR B C 1
ATOM 8806 O O . THR B 1 512 ? 28.719 4.137 -8.305 1 51.62 512 THR B O 1
ATOM 8809 N N . SER B 1 513 ? 29.359 2.551 -9.383 1 61.56 513 SER B N 1
ATOM 8810 C CA . SER B 1 513 ? 28.281 2.498 -10.375 1 61.56 513 SER B CA 1
ATOM 8811 C C . SER B 1 513 ? 26.906 2.576 -9.719 1 61.56 513 SER B C 1
ATOM 8813 O O . SER B 1 513 ? 26.672 1.921 -8.703 1 61.56 513 SER B O 1
ATOM 8815 N N . PRO B 1 514 ? 26.141 3.639 -10.102 1 73.38 514 PRO B N 1
ATOM 8816 C CA . PRO B 1 514 ? 24.797 3.715 -9.555 1 73.38 514 PRO B CA 1
ATOM 8817 C C . PRO B 1 514 ? 24.078 2.361 -9.539 1 73.38 514 PRO B C 1
ATOM 8819 O O . PRO B 1 514 ? 24.312 1.533 -10.422 1 73.38 514 PRO B O 1
ATOM 8822 N N . ALA B 1 515 ? 23.438 2.271 -8.469 1 89 515 ALA B N 1
ATOM 8823 C CA . ALA B 1 515 ? 22.625 1.061 -8.406 1 89 515 ALA B CA 1
ATOM 8824 C C . ALA B 1 515 ? 21.672 0.98 -9.594 1 89 515 ALA B C 1
ATOM 8826 O O . ALA B 1 515 ? 21.109 1.994 -10.023 1 89 515 ALA B O 1
ATOM 8827 N N . SER B 1 516 ? 21.672 -0.048 -10.258 1 94.56 516 SER B N 1
ATOM 8828 C CA . SER B 1 516 ? 20.859 -0.253 -11.453 1 94.56 516 SER B CA 1
ATOM 8829 C C . SER B 1 516 ? 20.203 -1.63 -11.445 1 94.56 516 SER B C 1
ATOM 8831 O O . SER B 1 516 ? 20.484 -2.459 -10.586 1 94.56 516 SER B O 1
ATOM 8833 N N . ILE B 1 517 ? 19.281 -1.797 -12.375 1 97.5 517 ILE B N 1
ATOM 8834 C CA . ILE B 1 517 ? 18.578 -3.062 -12.547 1 97.5 517 ILE B CA 1
ATOM 8835 C C . ILE B 1 517 ? 18.375 -3.342 -14.039 1 97.5 517 ILE B C 1
ATOM 8837 O O . ILE B 1 517 ? 18.203 -2.414 -14.828 1 97.5 517 ILE B O 1
ATOM 8841 N N . TRP B 1 518 ? 18.516 -4.566 -14.406 1 98.44 518 TRP B N 1
ATOM 8842 C CA . TRP B 1 518 ? 18.141 -4.953 -15.766 1 98.44 518 TRP B CA 1
ATOM 8843 C C . TRP B 1 518 ? 16.656 -5.238 -15.875 1 98.44 518 TRP B C 1
ATOM 8845 O O . TRP B 1 518 ? 16.125 -6.062 -15.125 1 98.44 518 TRP B O 1
ATOM 8855 N N . LEU B 1 519 ? 15.969 -4.535 -16.75 1 98.75 519 LEU B N 1
ATOM 8856 C CA . LEU B 1 519 ? 14.578 -4.789 -17.094 1 98.75 519 LEU B CA 1
ATOM 8857 C C . LEU B 1 519 ? 14.484 -5.645 -18.359 1 98.75 519 LEU B C 1
ATOM 8859 O O . LEU B 1 519 ? 14.727 -5.156 -19.469 1 98.75 519 LEU B O 1
ATOM 8863 N N . CYS B 1 520 ? 14.039 -6.871 -18.203 1 98.81 520 CYS B N 1
ATOM 8864 C CA . CYS B 1 520 ? 14.133 -7.812 -19.312 1 98.81 520 CYS B CA 1
ATOM 8865 C C . CYS B 1 520 ? 12.758 -8.297 -19.734 1 98.81 520 CYS B C 1
ATOM 8867 O O . CYS B 1 520 ? 11.859 -8.438 -18.906 1 98.81 520 CYS B O 1
ATOM 8869 N N . TYR B 1 521 ? 12.648 -8.516 -21.031 1 98.56 521 TYR B N 1
ATOM 8870 C CA . TYR B 1 521 ? 11.484 -9.195 -21.594 1 98.56 521 TYR B CA 1
ATOM 8871 C C . TYR B 1 521 ? 11.797 -10.664 -21.875 1 98.56 521 TYR B C 1
ATOM 8873 O O . TYR B 1 521 ? 12.906 -11 -22.281 1 98.56 521 TYR B O 1
ATOM 8881 N N . ASN B 1 522 ? 10.867 -11.461 -21.672 1 97.25 522 ASN B N 1
ATOM 8882 C CA . ASN B 1 522 ? 11.016 -12.859 -22.078 1 97.25 522 ASN B CA 1
ATOM 8883 C C . ASN B 1 522 ? 10.836 -13.031 -23.578 1 97.25 522 ASN B C 1
ATOM 8885 O O . ASN B 1 522 ? 11.469 -13.891 -24.188 1 97.25 522 ASN B O 1
ATOM 8889 N N . SER B 1 523 ? 10.039 -12.281 -24.297 1 96.12 523 SER B N 1
ATOM 8890 C CA . SER B 1 523 ? 9.461 -12.523 -25.625 1 96.12 523 SER B CA 1
ATOM 8891 C C . SER B 1 523 ? 8.273 -13.469 -25.531 1 96.12 523 SER B C 1
ATOM 8893 O O . SER B 1 523 ? 8.07 -14.133 -24.516 1 96.12 523 SER B O 1
ATOM 8895 N N . ILE B 1 524 ? 7.504 -13.547 -26.609 1 97.75 524 ILE B N 1
ATOM 8896 C CA . ILE B 1 524 ? 6.434 -14.539 -26.672 1 97.75 524 ILE B CA 1
ATOM 8897 C C . ILE B 1 524 ? 7.027 -15.922 -26.922 1 97.75 524 ILE B C 1
ATOM 8899 O O . ILE B 1 524 ? 7.906 -16.078 -27.766 1 97.75 524 ILE B O 1
ATOM 8903 N N . THR B 1 525 ? 6.598 -16.844 -26.078 1 97.62 525 THR B N 1
ATOM 8904 C CA . THR B 1 525 ? 7.055 -18.234 -26.25 1 97.62 525 THR B CA 1
ATOM 8905 C C . THR B 1 525 ? 6.043 -19.047 -27.047 1 97.62 525 THR B C 1
ATOM 8907 O O . THR B 1 525 ? 6.426 -19.906 -27.844 1 97.62 525 THR B O 1
ATOM 8910 N N . GLY B 1 526 ? 4.805 -18.766 -26.891 1 97.06 526 GLY B N 1
ATOM 8911 C CA . GLY B 1 526 ? 3.754 -19.578 -27.5 1 97.06 526 GLY B CA 1
ATOM 8912 C C . GLY B 1 526 ? 3.469 -19.219 -28.938 1 97.06 526 GLY B C 1
ATOM 8913 O O . GLY B 1 526 ? 3.344 -18.031 -29.266 1 97.06 526 GLY B O 1
ATOM 8914 N N . ASP B 1 527 ? 3.271 -20.156 -29.703 1 95.06 527 ASP B N 1
ATOM 8915 C CA . ASP B 1 527 ? 3.033 -19.969 -31.141 1 95.06 527 ASP B CA 1
ATOM 8916 C C . ASP B 1 527 ? 1.605 -19.5 -31.391 1 95.06 527 ASP B C 1
ATOM 8918 O O . ASP B 1 527 ? 1.326 -18.891 -32.438 1 95.06 527 ASP B O 1
ATOM 8922 N N . SER B 1 528 ? 0.712 -19.781 -30.516 1 94.44 528 SER B N 1
ATOM 8923 C CA . SER B 1 528 ? -0.676 -19.359 -30.672 1 94.44 528 SER B CA 1
ATOM 8924 C C . SER B 1 528 ? -0.85 -17.875 -30.344 1 94.44 528 SER B C 1
ATOM 8926 O O . SER B 1 528 ? -1.897 -17.297 -30.625 1 94.44 528 SER B O 1
ATOM 8928 N N . GLY B 1 529 ? 0.161 -17.297 -29.703 1 94.31 529 GLY B N 1
ATOM 8929 C CA . GLY B 1 529 ? 0.085 -15.867 -29.406 1 94.31 529 GLY B CA 1
ATOM 8930 C C . GLY B 1 529 ? 0.225 -15 -30.641 1 94.31 529 GLY B C 1
ATOM 8931 O O . GLY B 1 529 ? 1.004 -15.312 -31.547 1 94.31 529 GLY B O 1
ATOM 8932 N N . VAL B 1 530 ? -0.394 -13.891 -30.672 1 91.75 530 VAL B N 1
ATOM 8933 C CA . VAL B 1 530 ? -0.438 -13.016 -31.844 1 91.75 530 VAL B CA 1
ATOM 8934 C C . VAL B 1 530 ? 0.801 -12.125 -31.875 1 91.75 530 VAL B C 1
ATOM 8936 O O . VAL B 1 530 ? 1.19 -11.562 -30.844 1 91.75 530 VAL B O 1
ATOM 8939 N N . THR B 1 531 ? 1.463 -12.086 -32.969 1 94.19 531 THR B N 1
ATOM 8940 C CA . THR B 1 531 ? 2.523 -11.125 -33.25 1 94.19 531 THR B CA 1
ATOM 8941 C C . THR B 1 531 ? 2.104 -10.172 -34.375 1 94.19 531 THR B C 1
ATOM 8943 O O . THR B 1 531 ? 1.959 -10.586 -35.531 1 94.19 531 THR B O 1
ATOM 8946 N N . THR B 1 532 ? 1.937 -8.898 -34.031 1 91.5 532 THR B N 1
ATOM 8947 C CA . THR B 1 532 ? 1.29 -7.953 -34.938 1 91.5 532 THR B CA 1
ATOM 8948 C C . THR B 1 532 ? 2.322 -7.242 -35.812 1 91.5 532 THR B C 1
ATOM 8950 O O . THR B 1 532 ? 2.029 -6.871 -36.969 1 91.5 532 THR B O 1
ATOM 8953 N N . ILE B 1 533 ? 3.52 -6.992 -35.375 1 93.75 533 ILE B N 1
ATOM 8954 C CA . ILE B 1 533 ? 4.539 -6.25 -36.094 1 93.75 533 ILE B CA 1
ATOM 8955 C C . ILE B 1 533 ? 5.195 -7.16 -37.125 1 93.75 533 ILE B C 1
ATOM 8957 O O . ILE B 1 533 ? 5.32 -6.793 -38.312 1 93.75 533 ILE B O 1
ATOM 8961 N N . ASN B 1 534 ? 5.613 -8.281 -36.688 1 92.88 534 ASN B N 1
ATOM 8962 C CA . ASN B 1 534 ? 6.203 -9.312 -37.531 1 92.88 534 ASN B CA 1
ATOM 8963 C C . ASN B 1 534 ? 5.496 -10.656 -37.344 1 92.88 534 ASN B C 1
ATOM 8965 O O . ASN B 1 534 ? 5.766 -11.383 -36.406 1 92.88 534 ASN B O 1
ATOM 8969 N N . GLU B 1 535 ? 4.785 -11.078 -38.281 1 88 535 GLU B N 1
ATOM 8970 C CA . GLU B 1 535 ? 4 -12.305 -38.188 1 88 535 GLU B CA 1
ATOM 8971 C C . GLU B 1 535 ? 4.902 -13.531 -38.125 1 88 535 GLU B C 1
ATOM 8973 O O . GLU B 1 535 ? 4.473 -14.602 -37.688 1 88 535 GLU B O 1
ATOM 8978 N N . GLN B 1 536 ? 6.113 -13.352 -38.562 1 87.62 536 GLN B N 1
ATOM 8979 C CA . GLN B 1 536 ? 7.047 -14.469 -38.562 1 87.62 536 GLN B CA 1
ATOM 8980 C C . GLN B 1 536 ? 8.039 -14.344 -37.406 1 87.62 536 GLN B C 1
ATOM 8982 O O . GLN B 1 536 ? 9.148 -14.875 -37.469 1 87.62 536 GLN B O 1
ATOM 8987 N N . TYR B 1 537 ? 7.57 -13.617 -36.438 1 93 537 TYR B N 1
ATOM 8988 C CA . TYR B 1 537 ? 8.445 -13.43 -35.281 1 93 537 TYR B CA 1
ATOM 8989 C C . TYR B 1 537 ? 8.852 -14.766 -34.688 1 93 537 TYR B C 1
ATOM 8991 O O . TYR B 1 537 ? 8 -15.594 -34.375 1 93 537 TYR B O 1
ATOM 8999 N N . VAL B 1 538 ? 10.133 -14.984 -34.562 1 93.62 538 VAL B N 1
ATOM 9000 C CA . VAL B 1 538 ? 10.648 -16.25 -34.031 1 93.62 538 VAL B CA 1
ATOM 9001 C C . VAL B 1 538 ? 10.453 -16.281 -32.5 1 93.62 538 VAL B C 1
ATOM 9003 O O . VAL B 1 538 ? 10.867 -15.352 -31.812 1 93.62 538 VAL B O 1
ATOM 9006 N N . ARG B 1 539 ? 9.82 -17.328 -32.031 1 95.88 539 ARG B N 1
ATOM 9007 C CA . ARG B 1 539 ? 9.531 -17.469 -30.625 1 95.88 539 ARG B CA 1
ATOM 9008 C C . ARG B 1 539 ? 10.805 -17.75 -29.828 1 95.88 539 ARG B C 1
ATOM 9010 O O . ARG B 1 539 ? 11.734 -18.391 -30.328 1 95.88 539 ARG B O 1
ATOM 9017 N N . LYS B 1 540 ? 10.828 -17.234 -28.578 1 96.94 540 LYS B N 1
ATOM 9018 C CA . LYS B 1 540 ? 12.039 -17.375 -27.781 1 96.94 540 LYS B CA 1
ATOM 9019 C C . LYS B 1 540 ? 11.703 -17.703 -26.328 1 96.94 540 LYS B C 1
ATOM 9021 O O . LYS B 1 540 ? 10.562 -17.516 -25.891 1 96.94 540 LYS B O 1
ATOM 9026 N N . ILE B 1 541 ? 12.633 -18.25 -25.672 1 97.94 541 ILE B N 1
ATOM 9027 C CA . ILE B 1 541 ? 12.633 -18.516 -24.234 1 97.94 541 ILE B CA 1
ATOM 9028 C C . ILE B 1 541 ? 13.867 -17.875 -23.594 1 97.94 541 ILE B C 1
ATOM 9030 O O . ILE B 1 541 ? 14.977 -18 -24.109 1 97.94 541 ILE B O 1
ATOM 9034 N N . ARG B 1 542 ? 13.648 -17.172 -22.516 1 98.38 542 ARG B N 1
ATOM 9035 C CA . ARG B 1 542 ? 14.773 -16.547 -21.828 1 98.38 542 ARG B CA 1
ATOM 9036 C C . ARG B 1 542 ? 15.219 -17.375 -20.625 1 98.38 542 ARG B C 1
ATOM 9038 O O . ARG B 1 542 ? 14.383 -17.953 -19.922 1 98.38 542 ARG B O 1
ATOM 9045 N N . LEU B 1 543 ? 16.547 -17.406 -20.406 1 98.5 543 LEU B N 1
ATOM 9046 C CA . LEU B 1 543 ? 17.141 -18.125 -19.281 1 98.5 543 LEU B CA 1
ATOM 9047 C C . LEU B 1 543 ? 18 -17.188 -18.438 1 98.5 543 LEU B C 1
ATOM 9049 O O . LEU B 1 543 ? 18.562 -16.219 -18.938 1 98.5 543 LEU B O 1
ATOM 9053 N N . PHE B 1 544 ? 18.016 -17.438 -17.156 1 98.88 544 PHE B N 1
ATOM 9054 C CA . PHE B 1 544 ? 18.953 -16.844 -16.203 1 98.88 544 PHE B CA 1
ATOM 9055 C C . PHE B 1 544 ? 19.734 -17.922 -15.469 1 98.88 544 PHE B C 1
ATOM 9057 O O . PHE B 1 544 ? 19.188 -18.969 -15.102 1 98.88 544 PHE B O 1
ATOM 9064 N N . GLU B 1 545 ? 21.016 -17.734 -15.242 1 98.69 545 GLU B N 1
ATOM 9065 C CA . GLU B 1 545 ? 21.859 -18.672 -14.516 1 98.69 545 GLU B CA 1
ATOM 9066 C C . GLU B 1 545 ? 22.688 -17.969 -13.445 1 98.69 545 GLU B C 1
ATOM 9068 O O . GLU B 1 545 ? 23.422 -17.031 -13.75 1 98.69 545 GLU B O 1
ATOM 9073 N N . VAL B 1 546 ? 22.5 -18.391 -12.25 1 98.31 546 VAL B N 1
ATOM 9074 C CA . VAL B 1 546 ? 23.375 -17.953 -11.172 1 98.31 546 VAL B CA 1
ATOM 9075 C C . VAL B 1 546 ? 24.594 -18.891 -11.094 1 98.31 546 VAL B C 1
ATOM 9077 O O . VAL B 1 546 ? 24.438 -20.094 -10.891 1 98.31 546 VAL B O 1
ATOM 9080 N N . ASP B 1 547 ? 25.719 -18.375 -11.336 1 97.94 547 ASP B N 1
ATOM 9081 C CA . ASP B 1 547 ? 26.984 -19.094 -11.195 1 97.94 547 ASP B CA 1
ATOM 9082 C C . ASP B 1 547 ? 27.625 -18.797 -9.844 1 97.94 547 ASP B C 1
ATOM 9084 O O . ASP B 1 547 ? 28.203 -17.734 -9.633 1 97.94 547 ASP B O 1
ATOM 9088 N N . PHE B 1 548 ? 27.594 -19.797 -8.969 1 96.25 548 PHE B N 1
ATOM 9089 C CA . PHE B 1 548 ? 28.062 -19.578 -7.602 1 96.25 548 PHE B CA 1
ATOM 9090 C C . PHE B 1 548 ? 29.578 -19.578 -7.539 1 96.25 548 PHE B C 1
ATOM 9092 O O . PHE B 1 548 ? 30.172 -19.078 -6.57 1 96.25 548 PHE B O 1
ATOM 9099 N N . VAL B 1 549 ? 30.219 -20.156 -8.484 1 95.06 549 VAL B N 1
ATOM 9100 C CA . VAL B 1 549 ? 31.672 -20.203 -8.523 1 95.06 549 VAL B CA 1
ATOM 9101 C C . VAL B 1 549 ? 32.219 -18.859 -9.008 1 95.06 549 VAL B C 1
ATOM 9103 O O . VAL B 1 549 ? 33.062 -18.234 -8.336 1 95.06 549 VAL B O 1
ATOM 9106 N N . LYS B 1 550 ? 31.703 -18.422 -10.094 1 95.94 550 LYS B N 1
ATOM 9107 C CA . LYS B 1 550 ? 32.156 -17.172 -10.664 1 95.94 550 LYS B CA 1
ATOM 9108 C C . LYS B 1 550 ? 31.438 -15.984 -10.047 1 95.94 550 LYS B C 1
ATOM 9110 O O . LYS B 1 550 ? 31.766 -14.828 -10.32 1 95.94 550 LYS B O 1
ATOM 9115 N N . LYS B 1 551 ? 30.359 -16.219 -9.25 1 96.5 551 LYS B N 1
ATOM 9116 C CA . LYS B 1 551 ? 29.609 -15.234 -8.492 1 96.5 551 LYS B CA 1
ATOM 9117 C C . LYS B 1 551 ? 28.984 -14.195 -9.414 1 96.5 551 LYS B C 1
ATOM 9119 O O . LYS B 1 551 ? 29.172 -12.992 -9.227 1 96.5 551 LYS B O 1
ATOM 9124 N N . ARG B 1 552 ? 28.203 -14.68 -10.312 1 97.75 552 ARG B N 1
ATOM 9125 C CA . ARG B 1 552 ? 27.578 -13.82 -11.305 1 97.75 552 ARG B CA 1
ATOM 9126 C C . ARG B 1 552 ? 26.219 -14.375 -11.734 1 97.75 552 ARG B C 1
ATOM 9128 O O . ARG B 1 552 ? 25.891 -15.523 -11.445 1 97.75 552 ARG B O 1
ATOM 9135 N N . ILE B 1 553 ? 25.406 -13.539 -12.367 1 98.56 553 ILE B N 1
ATOM 9136 C CA . ILE B 1 553 ? 24.172 -13.93 -13.055 1 98.56 553 ILE B CA 1
ATOM 9137 C C . ILE B 1 553 ? 24.328 -13.703 -14.555 1 98.56 553 ILE B C 1
ATOM 9139 O O . ILE B 1 553 ? 24.688 -12.609 -14.992 1 98.56 553 ILE B O 1
ATOM 9143 N N . LEU B 1 554 ? 24.047 -14.711 -15.305 1 98.44 554 LEU B N 1
ATOM 9144 C CA . LEU B 1 554 ? 24.016 -14.625 -16.766 1 98.44 554 LEU B CA 1
ATOM 9145 C C . LEU B 1 554 ? 22.609 -14.812 -17.297 1 98.44 554 LEU B C 1
ATOM 9147 O O . LEU B 1 554 ? 21.781 -15.469 -16.656 1 98.44 554 LEU B O 1
ATOM 9151 N N . SER B 1 555 ? 22.328 -14.227 -18.469 1 98.62 555 SER B N 1
ATOM 9152 C CA . SER B 1 555 ? 21.094 -14.461 -19.188 1 98.62 555 SER B CA 1
ATOM 9153 C C . SER B 1 555 ? 21.344 -14.68 -20.672 1 98.62 555 SER B C 1
ATOM 9155 O O . SER B 1 555 ? 22.328 -14.164 -21.219 1 98.62 555 SER B O 1
ATOM 9157 N N . TRP B 1 556 ? 20.594 -15.445 -21.266 1 98.06 556 TRP B N 1
ATOM 9158 C CA . TRP B 1 556 ? 20.562 -15.633 -22.703 1 98.06 556 TRP B CA 1
ATOM 9159 C C . TRP B 1 556 ? 19.188 -16.109 -23.156 1 98.06 556 TRP B C 1
ATOM 9161 O O . TRP B 1 556 ? 18.266 -16.25 -22.359 1 98.06 556 TRP B O 1
ATOM 9171 N N . LYS B 1 557 ? 19.047 -16.312 -24.484 1 97.62 557 LYS B N 1
ATOM 9172 C CA . LYS B 1 557 ? 17.781 -16.781 -25.031 1 97.62 557 LYS B CA 1
ATOM 9173 C C . LYS B 1 557 ? 17.984 -17.984 -25.938 1 97.62 557 LYS B C 1
ATOM 9175 O O . LYS B 1 557 ? 19.094 -18.25 -26.391 1 97.62 557 LYS B O 1
ATOM 9180 N N . ARG B 1 558 ? 16.938 -18.75 -26.031 1 96.88 558 ARG B N 1
ATOM 9181 C CA . ARG B 1 558 ? 16.844 -19.812 -27.016 1 96.88 558 ARG B CA 1
ATOM 9182 C C . ARG B 1 558 ? 15.703 -19.562 -28 1 96.88 558 ARG B C 1
ATOM 9184 O O . ARG B 1 558 ? 14.625 -19.125 -27.594 1 96.88 558 ARG B O 1
ATOM 9191 N N . LYS B 1 559 ? 15.984 -19.812 -29.266 1 94.81 559 LYS B N 1
ATOM 9192 C CA . LYS B 1 559 ? 14.977 -19.656 -30.312 1 94.81 559 LYS B CA 1
ATOM 9193 C C . LYS B 1 559 ? 14.344 -21 -30.656 1 94.81 559 LYS B C 1
ATOM 9195 O O . LYS B 1 559 ? 14.977 -22.047 -30.5 1 94.81 559 LYS B O 1
ATOM 9200 N N . GLU B 1 560 ? 13.211 -20.922 -31.094 1 91.19 560 GLU B N 1
ATOM 9201 C CA . GLU B 1 560 ? 12.484 -22.141 -31.438 1 91.19 560 GLU B CA 1
ATOM 9202 C C . GLU B 1 560 ? 13.133 -22.859 -32.625 1 91.19 560 GLU B C 1
ATOM 9204 O O . GLU B 1 560 ? 13.102 -24.094 -32.688 1 91.19 560 GLU B O 1
ATOM 9209 N N . ASN B 1 561 ? 13.68 -22.125 -33.562 1 82.5 561 ASN B N 1
ATOM 9210 C CA . ASN B 1 561 ? 14.156 -22.734 -34.812 1 82.5 561 ASN B CA 1
ATOM 9211 C C . ASN B 1 561 ? 15.648 -23.031 -34.75 1 82.5 561 ASN B C 1
ATOM 9213 O O . ASN B 1 561 ? 16.203 -23.609 -35.688 1 82.5 561 ASN B O 1
ATOM 9217 N N . ASP B 1 562 ? 16.266 -22.484 -33.75 1 72.25 562 ASP B N 1
ATOM 9218 C CA . ASP B 1 562 ? 17.703 -22.688 -33.688 1 72.25 562 ASP B CA 1
ATOM 9219 C C . ASP B 1 562 ? 18.125 -23.219 -32.312 1 72.25 562 ASP B C 1
ATOM 9221 O O . ASP B 1 562 ? 17.391 -23.047 -31.328 1 72.25 562 ASP B O 1
ATOM 9225 N N . LYS B 1 563 ? 19.234 -24.031 -32.438 1 71.31 563 LYS B N 1
ATOM 9226 C CA . LYS B 1 563 ? 19.719 -24.641 -31.188 1 71.31 563 LYS B CA 1
ATOM 9227 C C . LYS B 1 563 ? 20.781 -23.766 -30.531 1 71.31 563 LYS B C 1
ATOM 9229 O O . LYS B 1 563 ? 21.25 -24.078 -29.422 1 71.31 563 LYS B O 1
ATOM 9234 N N . ASP B 1 564 ? 20.906 -22.625 -31.047 1 83.75 564 ASP B N 1
ATOM 9235 C CA . ASP B 1 564 ? 22.062 -21.906 -30.516 1 83.75 564 ASP B CA 1
ATOM 9236 C C . ASP B 1 564 ? 21.625 -20.906 -29.438 1 83.75 564 ASP B C 1
ATOM 9238 O O . ASP B 1 564 ? 20.469 -20.469 -29.406 1 83.75 564 ASP B O 1
ATOM 9242 N N . VAL B 1 565 ? 22.578 -20.547 -28.578 1 89.19 565 VAL B N 1
ATOM 9243 C CA . VAL B 1 565 ? 22.422 -19.516 -27.547 1 89.19 565 VAL B CA 1
ATOM 9244 C C . VAL B 1 565 ? 22.391 -18.141 -28.203 1 89.19 565 VAL B C 1
ATOM 9246 O O . VAL B 1 565 ? 23.25 -17.812 -29.031 1 89.19 565 VAL B O 1
ATOM 9249 N N . LEU B 1 566 ? 21.375 -17.453 -27.844 1 92.25 566 LEU B N 1
ATOM 9250 C CA . LEU B 1 566 ? 21.203 -16.125 -28.438 1 92.25 566 LEU B CA 1
ATOM 9251 C C . LEU B 1 566 ? 21.516 -15.031 -27.422 1 92.25 566 LEU B C 1
ATOM 9253 O O . LEU B 1 566 ? 20.969 -15.047 -26.312 1 92.25 566 LEU B O 1
ATOM 9257 N N . GLU B 1 567 ? 22.453 -14.125 -27.703 1 94 567 GLU B N 1
ATOM 9258 C CA . GLU B 1 567 ? 22.734 -12.875 -27.016 1 94 567 GLU B CA 1
ATOM 9259 C C . GLU B 1 567 ? 23.016 -13.109 -25.531 1 94 567 GLU B C 1
ATOM 9261 O O . GLU B 1 567 ? 22.391 -12.5 -24.672 1 94 567 GLU B O 1
ATOM 9266 N N . PRO B 1 568 ? 24.031 -13.898 -25.25 1 95.69 568 PRO B N 1
ATOM 9267 C CA . PRO B 1 568 ? 24.438 -14.016 -23.844 1 95.69 568 PRO B CA 1
ATOM 9268 C C . PRO B 1 568 ? 24.844 -12.672 -23.234 1 95.69 568 PRO B C 1
ATOM 9270 O O . PRO B 1 568 ? 25.453 -11.844 -23.906 1 95.69 568 PRO B O 1
ATOM 9273 N N . GLN B 1 569 ? 24.406 -12.422 -22 1 97 569 GLN B N 1
ATOM 9274 C CA . GLN B 1 569 ? 24.719 -11.141 -21.359 1 97 569 GLN B CA 1
ATOM 9275 C C . GLN B 1 569 ? 24.969 -11.312 -19.875 1 97 569 GLN B C 1
ATOM 9277 O O . GLN B 1 569 ? 24.391 -12.203 -19.234 1 97 569 GLN B O 1
ATOM 9282 N N . LEU B 1 570 ? 25.828 -10.461 -19.328 1 97.31 570 LEU B N 1
ATOM 9283 C CA . LEU B 1 570 ? 26.062 -10.391 -17.891 1 97.31 570 LEU B CA 1
ATOM 9284 C C . LEU B 1 570 ? 25.031 -9.516 -17.203 1 97.31 570 LEU B C 1
ATOM 9286 O O . LEU B 1 570 ? 24.875 -8.336 -17.547 1 97.31 570 LEU B O 1
ATOM 9290 N N . ILE B 1 571 ? 24.328 -10.062 -16.297 1 97.75 571 ILE B N 1
ATOM 9291 C CA . ILE B 1 571 ? 23.297 -9.336 -15.555 1 97.75 571 ILE B CA 1
ATOM 9292 C C . ILE B 1 571 ? 23.906 -8.719 -14.297 1 97.75 571 ILE B C 1
ATOM 9294 O O . ILE B 1 571 ? 23.609 -7.578 -13.945 1 97.75 571 ILE B O 1
ATOM 9298 N N . TYR B 1 572 ? 24.719 -9.492 -13.625 1 97.06 572 TYR B N 1
ATOM 9299 C CA . TYR B 1 572 ? 25.266 -9.062 -12.344 1 97.06 572 TYR B CA 1
ATOM 9300 C C . TYR B 1 572 ? 26.562 -9.789 -12.039 1 97.06 572 TYR B C 1
ATOM 9302 O O . TYR B 1 572 ? 26.734 -10.961 -12.383 1 97.06 572 TYR B O 1
ATOM 9310 N N . GLN B 1 573 ? 27.531 -9.117 -11.492 1 95.38 573 GLN B N 1
ATOM 9311 C CA . GLN B 1 573 ? 28.797 -9.664 -10.984 1 95.38 573 GLN B CA 1
ATOM 9312 C C . GLN B 1 573 ? 29.031 -9.242 -9.539 1 95.38 573 GLN B C 1
ATOM 9314 O O . GLN B 1 573 ? 29.078 -8.047 -9.234 1 95.38 573 GLN B O 1
ATOM 9319 N N . LYS B 1 574 ? 29.062 -10.211 -8.68 1 91.62 574 LYS B N 1
ATOM 9320 C CA . LYS B 1 574 ? 29.344 -9.883 -7.281 1 91.62 574 LYS B CA 1
ATOM 9321 C C . LYS B 1 574 ? 30.781 -9.414 -7.098 1 91.62 574 LYS B C 1
ATOM 9323 O O . LYS B 1 574 ? 31.703 -10.016 -7.633 1 91.62 574 LYS B O 1
ATOM 9328 N N . GLN B 1 575 ? 30.953 -8.242 -6.434 1 78.19 575 GLN B N 1
ATOM 9329 C CA . GLN B 1 575 ? 32.312 -7.727 -6.203 1 78.19 575 GLN B CA 1
ATOM 9330 C C . GLN B 1 575 ? 33 -8.523 -5.113 1 78.19 575 GLN B C 1
ATOM 9332 O O . GLN B 1 575 ? 32.406 -8.844 -4.082 1 78.19 575 GLN B O 1
ATOM 9337 N N . ILE B 1 576 ? 34.062 -9.258 -5.441 1 64.19 576 ILE B N 1
ATOM 9338 C CA . ILE B 1 576 ? 34.875 -10 -4.488 1 64.19 576 ILE B CA 1
ATOM 9339 C C . ILE B 1 576 ? 35.75 -9.039 -3.703 1 64.19 576 ILE B C 1
ATOM 9341 O O . ILE B 1 576 ? 36.5 -8.258 -4.289 1 64.19 576 ILE B O 1
ATOM 9345 N N . GLY B 1 577 ? 35.344 -8.438 -2.637 1 47.06 577 GLY B N 1
ATOM 9346 C CA . GLY B 1 577 ? 36.312 -7.75 -1.807 1 47.06 577 GLY B CA 1
ATOM 9347 C C . GLY B 1 577 ? 37.438 -8.656 -1.337 1 47.06 577 GLY B C 1
ATOM 9348 O O . GLY B 1 577 ? 37.281 -9.875 -1.305 1 47.06 577 GLY B O 1
#

Sequence (1154 aa):
MAKPKTSIMFINRHYIKLLTTIATTSLLVLIYITVQSIQNTPIPQNTLLKLQHDLETTISTKNQLVSDVTIVKCRSFKFCQVPTGYIIINPSLTFYKFANSQSKKKLYDYEYYLAVKFSSLDKTTRVISGLSFDKQDDGYEVVKVNDKDDDQFIKLYKKFVINNTEHPLPKDTPILRSIDVLFGSNDLIDSRKFRHTLHSSNDESIHPILSVSMMSIKEQEEYQQQLQQESKSLINQDQILETSQEKYKVMQLSDLHFGQDLGRCSSTGAGTTDVKCSSDLKTLKFIETTIQQERPDLIVITGDLIDVERSLDYKSILLKSLQPILATNTKFLYTFGDEVQNKEDKSTIIEFLSSLPNCLNTFVPFADTNLHGVTNDNLQIFNKLVKDKDQVDEQSVSITILDSQDHFIDETQINYLYRINNDFTSTDYKLLFFHYPIPQFRPAGTFKIIGAYNEKHPLDTKTNIKFHDDIINCRYQVLSVGHEHENDACILSELSKQPKSKPRTTTGNGDTSPASIWLCYNSITGDSGVTTINEQYVRKIRLFEVDFVKKRILSWKRKENDKDVLEPQLIYQKQIGMAKPKTSIMFINRHYIKLLTTIATTSLLVLIYITVQSIQNTPIPQNTLLKLQHDLETTISTKNQLVSDVTIVKCRSFKFCQVPTGYIIINPSLTFYKFANSQSKKKLYDYEYYLAVKFSSLDKTTRVISGLSFDKQDDGYEVVKVNDKDDDQFIKLYKKFVINNTEHPLPKDTPILRSIDVLFGSNDLIDSRKFRHTLHSSNDESIHPILSVSMMSIKEQEEYQQQLQQESKSLINQDQILETSQEKYKVMQLSDLHFGQDLGRCSSTGAGTTDVKCSSDLKTLKFIETTIQQERPDLIVITGDLIDVERSLDYKSILLKSLQPILATNTKFLYTFGDEVQNKEDKSTIIEFLSSLPNCLNTFVPFADTNLHGVTNDNLQIFNKLVKDKDQVDEQSVSITILDSQDHFIDETQINYLYRINNDFTSTDYKLLFFHYPIPQFRPAGTFKIIGAYNEKHPLDTKTNIKFHDDIINCRYQVLSVGHEHENDACILSELSKQPKSKPRTTTGNGDTSPASIWLCYNSITGDSGVTTINEQYVRKIRLFEVDFVKKRILSWKRKENDKDVLEPQLIYQKQIG

Radius of gyration: 41.44 Å; Cα contacts (8 Å, |Δi|>4): 2330; chains: 2; bounding box: 136×136×94 Å

InterPro domains:
  IPR004843 Calcineurin-like, phosphoesterase domain [PF00149] (249-453)
  IPR029052 Metallo-dependent phosphatase-like [G3DSA:3.60.21.10] (248-510)
  IPR029052 Metallo-dependent phosphatase-like [SSF56300] (247-525)

Organism: Candida parapsilosis (strain CDC 317 / ATCC MYA-4646) (NCBI:txid578454)

Solvent-accessible surface area (backbone atoms only — not comparable to full-atom values): 62471 Å² total; per-residue (Å²): 136,82,82,77,68,65,70,65,55,58,57,45,52,55,47,46,50,49,47,48,50,49,49,52,51,49,49,50,48,48,49,48,48,51,52,58,61,58,56,79,70,72,76,52,45,49,59,48,41,49,53,46,51,50,50,52,52,52,41,62,73,63,64,38,29,32,44,44,71,41,35,37,67,22,64,46,84,90,70,45,82,69,59,90,75,47,44,75,46,66,58,42,62,48,39,82,68,39,54,48,86,86,34,71,72,54,81,84,42,72,36,37,26,45,27,37,24,72,36,43,77,90,76,36,56,44,34,26,54,42,76,38,62,57,92,55,88,81,72,47,41,77,48,34,41,72,84,30,90,60,85,85,56,87,59,40,27,37,22,70,42,66,26,41,93,90,48,62,61,60,54,78,48,50,27,34,47,49,75,42,65,34,51,24,22,89,80,54,44,54,35,52,85,57,41,43,63,45,68,71,53,91,77,52,62,62,35,43,26,40,39,36,27,48,45,16,61,52,53,46,54,51,49,51,51,50,52,52,54,49,46,53,53,47,64,75,33,87,43,48,45,76,44,63,62,60,58,50,34,38,33,43,45,20,31,32,33,32,38,29,48,41,38,43,66,75,80,71,72,83,81,73,86,78,74,74,39,46,20,40,55,52,31,49,49,42,52,40,52,46,45,69,72,65,60,46,62,30,34,41,33,22,11,24,56,45,32,60,92,43,50,74,40,56,61,36,39,51,41,42,66,39,22,56,44,46,62,65,66,41,31,33,40,66,24,50,27,80,51,66,82,52,66,68,45,51,50,45,49,44,49,54,48,38,69,39,86,50,36,67,48,75,71,69,63,69,92,74,52,84,51,62,56,78,33,69,48,62,40,33,36,40,33,48,40,77,54,74,98,82,43,69,49,76,48,32,38,37,43,34,38,36,20,23,47,89,36,27,61,47,53,47,47,53,50,50,49,51,51,51,34,55,42,39,71,56,61,71,40,31,43,37,38,27,7,53,72,62,75,74,79,64,66,74,84,86,71,56,70,51,71,46,76,67,76,78,74,85,80,82,54,80,43,58,78,62,53,62,46,52,46,42,73,55,56,29,41,32,41,39,24,21,80,47,44,66,21,43,23,32,34,58,43,64,57,87,70,80,60,34,68,48,101,78,45,64,71,64,60,80,87,68,71,74,62,46,28,36,44,28,35,35,14,23,37,16,56,38,42,79,48,86,89,46,72,75,62,77,34,27,36,28,37,38,34,40,31,65,79,79,35,32,32,36,34,34,30,38,41,66,90,44,90,52,83,40,76,72,42,82,66,45,71,64,82,79,124,129,88,76,80,69,65,68,66,57,57,58,46,51,57,48,46,50,49,47,47,50,50,49,50,52,48,48,50,48,47,50,48,48,52,52,59,60,57,55,80,70,72,76,52,45,49,58,49,41,48,53,47,49,50,52,53,52,52,41,64,73,63,65,38,28,32,45,45,70,39,34,36,67,21,63,44,85,90,69,45,80,69,59,89,74,46,45,76,46,66,58,42,63,49,38,83,68,40,52,49,86,87,35,71,72,53,83,84,43,72,37,37,26,43,28,36,24,71,36,44,79,92,76,36,57,43,35,26,55,43,75,37,62,57,91,55,89,81,72,48,42,75,49,35,40,72,85,30,90,61,86,85,55,87,59,40,28,40,23,72,41,65,26,42,94,91,47,62,61,62,54,77,48,49,26,33,46,48,76,42,63,34,52,24,23,88,80,55,43,53,36,52,86,56,42,44,64,46,67,71,53,92,77,51,64,61,36,44,25,39,40,36,29,49,43,16,60,53,52,47,56,52,49,52,50,49,51,52,52,49,45,53,53,45,62,74,36,85,43,46,45,78,45,62,62,59,58,50,33,38,34,44,44,19,31,32,31,31,37,28,49,43,37,44,65,75,80,66,73,86,80,75,88,79,75,72,40,47,19,41,55,51,30,50,49,42,53,41,52,48,43,70,73,64,59,46,62,31,35,40,33,22,11,25,56,43,32,58,91,44,49,77,42,56,60,36,38,52,42,41,66,40,23,57,43,45,62,65,68,39,32,31,40,66,24,50,28,81,53,66,82,54,64,67,46,50,52,47,49,42,48,53,48,37,69,40,86,50,38,67,48,75,73,70,61,69,92,75,53,85,51,62,56,78,35,70,50,61,39,34,36,40,34,48,40,78,54,74,98,80,42,70,49,76,50,32,38,36,43,34,39,37,22,23,49,91,35,27,60,47,54,45,48,52,49,51,49,50,50,50,34,55,41,39,70,57,61,71,42,32,41,38,37,28,6,55,71,60,75,74,80,62,67,75,85,86,71,58,70,51,69,47,76,67,75,77,72,85,78,82,54,80,42,57,76,62,52,62,45,51,46,43,73,57,55,31,40,33,41,39,22,20,79,47,45,65,20,43,22,32,34,59,43,65,57,85,70,81,61,37,69,46,97,78,44,66,72,65,61,80,88,67,71,73,63,46,28,35,44,29,34,35,14,22,38,16,57,38,43,81,50,87,89,45,70,76,61,79,34,27,38,27,37,40,33,41,31,67,80,80,35,31,31,37,33,34,30,39,41,66,90,45,93,53,84,40,75,74,42,81,64,44,70,64,81,80,126

Nearest PDB structures (foldseek):
  2hyo-assembly1_A-2  TM=6.714E-01  e=5.228E-07  Mycobacterium tuberculosis H37Rv
  2hyp-assembly1_A-2  TM=6.318E-01  e=5.872E-07  Mycobacterium tuberculosis H37Rv
  3ib7-assembly1_A  TM=5.187E-01  e=9.680E-08  Mycobacterium tuberculosis
  2cwu-assembly1_B  TM=6.868E-01  e=7.781E+00  Arthrobacter globiformis
  3v3t-assembly1_A  TM=3.839E-01  e=3.252E+00  Clostridium botulinum C str. Stockholm

Foldseek 3Di:
DDPPPPVVVVCVVVVVVVVVVVVVVVVVVVVVVVLLVVFPDDDDQLRLLLVQVVVVVVLLVVVKFWFDKAKWKDLDPVPTDDDPQKDWADDFQCLVQPLAPVRTDDSPDITMTMITHIDDLQPHFKFWQDKAQDDDDPQWDWHDYVPHNDPPDGIMITHIDTDDPVDHDDQFRWTWRDKHKAKAAPLFAQQAPQWGKYFRDNPDQMGIIMITHIGGNVRSVVVVVVVVVVCVVQVVDQLEAEDADQKAKEWEAEQAAFARGQFDAQPPDDDDPPDGNNLNVLLLVLVLVVCVQPVHQEYEYAENLHAVSRYSHLVRRVSSSCNSVNNVLHAYEYEYDARDQDQSSVLSNLVVQVPGGNYNWDRDDPVGDPAPGGTWDKHKYWYWYQDPPRDIDIAMEIEIEDHCRPVEHDPRNLVVLVVVLVVPVHHQAYEYEHAHDDQCVQPPDDWDKFFDDDDRDGGDYPYDPCSQLSVLVSVHLEYEYEDAAQTFMKIKAFHPDDDDPDPPPPVPPDDDPGRIHIYGYQHHSGSNDQDDPDSPRWHKMKMWMQRNVQGFIKMWMDTSVDPDTHGIDTRDGDDDD/DDCPPPPVVVVVVVVVVVVVVVVVVVVVVVVVVVLLVVFPDDDDQLRLLLVQVVVVVVLLVVVKFWFDKAKWKDLDPVPTDDDPQKDWADDFQCLVQPLAPVRTDDSPDITMTMITHIDDLQPHFKFWQDKAQDDDDPQWDWHDYVPHNDPPDGIMITHIDTDDPVDHDDQFRWTWRDKHKAKAAPLFAQLAPQWGKYFSDNPDQMGIIMITHIGGNVRSVVVVVVVVVVCVVCVVDQLEAEDADQKAKEWEAEQAAFARGQFDAQPPDDDDPPDGRNLNVLLLVLVLVVCVVPVHQEYEYAANLHAVSRYSHLVRRVSSSCNSVNNVLHAYEYEYDARDQDQSSVLSNLVVQVPGGNYNWDRDDPVGDPAPGGTWDKHKYWYWYQDPPRDIDIAMEIEIEDHCHPQEGDPRNLVVLVVVCVVPVHHQAYEYEHAHDDQCVQPPDDWDKFFDDDDRDGGDYPYDPCSQLSVLVSVHLEYEYEDAAQTFMKIKAFHPDDDDPDPPDPCPPDDDPGRIHIYGYQHHSGSNDQDDPDSPRWHKMKMWMQRNVQSFIKMWMDTSVDPDTHGIDTRGGDDDD